Protein AF-A0AAI9XFF9-F1 (afdb_monomer)

InterPro domains:
  IPR011761 ATP-grasp fold [PS50975] (308-536)
  IPR021858 Fungal transcription factor [PF11951] (714-818)
  IPR041472 BL00235/CARNS1, N-terminal [PF18130] (234-318)

Secondary structure (DSSP, 8-state):
-------------PPEEEEEEPTTS-EEEEEEEEEEEPPP-S-SEEEEEEEEEEEPPGGGG-TT-TTS-TT--EESS---HHHHHHHHHHHHHHHHT-BTBPPEEEEEEEE-S-EEES-TTHHHHHTTT-TTEEEEEE---TT-EE--PPPPGGGTT-HHHHHHH-SEEEEEPPPPTT-TTS-HHHHHHHHHHHHHHHH-S--EES----EEEEEES--SS-GGGT-SHHHHHHHHHHHTEEEEEEE-TT-GGGSGGGGGG-SEEEE----SSPPTTHHHHHHHHHHH-SS---EEE---GGGHHHHHHHHHHHT-----HHHHHHHT-----SEEEEETT--TTTT-EEESSHHHHHHHHHHHHHHIIIII-S-EEEEE---SPEEEEEEEEETTEEEEEEEEEEPPPTTSTTS---SS-------EEEES--S-HHHHHHHHHHHHHHHHHTT--SEEEEEEEEEET-SEEEEEETTEEEEEEPPTTTTTSS--PPPEEEEEEEESSPPPHHHHHHHHHHH---HHHHHHHHHTT-HHHHHHHT---TTS-SSEEEEEEEEPP--TT---EEE--S-HHHHHHHH-HHHHTTEEEEEE-S-TT-EE--GGGSS--EEEEEEEEESS-HHHHHHHHHHHHHH----EEE---------------------------------PPPPPPP-------GGG-TTSS--STTHHHHHHHIIIIIHHHH--SSSSS-HHHHTHHHHHHH-HHHHHHHHHHHHHHHHHH-SSS--TTHHHHHHHHHHHHHHHHHH--TT--HHHHHHHHHHHHHHHHHHTSTTHHHHSSTTS-----------------

Structure (mmCIF, N/CA/C/O backbone):
data_AF-A0AAI9XFF9-F1
#
_entry.id   AF-A0AAI9XFF9-F1
#
loop_
_atom_site.group_PDB
_atom_site.id
_atom_site.type_symbol
_atom_site.label_atom_id
_atom_site.label_alt_id
_atom_site.label_comp_id
_atom_site.label_asym_id
_atom_site.label_entity_id
_atom_site.label_seq_id
_atom_site.pdbx_PDB_ins_code
_atom_site.Cartn_x
_atom_site.Cartn_y
_atom_site.Cartn_z
_atom_site.occupancy
_atom_site.B_iso_or_equiv
_atom_site.auth_seq_id
_atom_site.auth_comp_id
_atom_site.auth_asym_id
_atom_site.auth_atom_id
_atom_site.pdbx_PDB_model_num
ATOM 1 N N . MET A 1 1 ? -37.780 17.258 11.102 1.00 28.41 1 MET A N 1
ATOM 2 C CA . MET A 1 1 ? -38.892 17.814 11.906 1.00 28.41 1 MET A CA 1
ATOM 3 C C . MET A 1 1 ? -40.222 17.386 11.297 1.00 28.41 1 MET A C 1
ATOM 5 O O . MET A 1 1 ? -40.918 18.191 10.698 1.00 28.41 1 MET A O 1
ATOM 9 N N . GLY A 1 2 ? -40.551 16.106 11.409 1.00 34.75 2 GLY A N 1
ATOM 10 C CA . GLY A 1 2 ? -41.855 15.563 11.047 1.00 34.75 2 GLY A CA 1
ATOM 11 C C . GLY A 1 2 ? -42.069 14.364 11.955 1.00 34.75 2 GLY A C 1
ATOM 12 O O . GLY A 1 2 ? -41.167 13.539 12.040 1.00 34.75 2 GLY A O 1
ATOM 13 N N . ASP A 1 3 ? -43.192 14.360 12.667 1.00 30.98 3 ASP A N 1
ATOM 14 C CA . ASP A 1 3 ? -43.673 13.329 13.598 1.00 30.98 3 ASP A CA 1
ATOM 15 C C . ASP A 1 3 ? -43.162 13.415 15.051 1.00 30.98 3 ASP A C 1
ATOM 17 O O . ASP A 1 3 ? -42.607 12.472 15.612 1.00 30.98 3 ASP A O 1
ATOM 21 N N . ILE A 1 4 ? -43.441 14.546 15.716 1.00 34.16 4 ILE A N 1
ATOM 22 C CA . ILE A 1 4 ? -43.658 14.536 17.173 1.00 34.16 4 ILE A CA 1
ATOM 23 C C . ILE A 1 4 ? -45.037 13.901 17.382 1.00 34.16 4 ILE A C 1
ATOM 25 O O . ILE A 1 4 ? -46.062 14.545 17.175 1.00 34.16 4 ILE A O 1
ATOM 29 N N . ILE A 1 5 ? -45.059 12.607 17.694 1.00 38.50 5 ILE A N 1
ATOM 30 C CA . ILE A 1 5 ? -46.286 11.871 18.011 1.00 38.50 5 ILE A CA 1
ATOM 31 C C . ILE A 1 5 ? -46.826 12.412 19.341 1.00 38.50 5 ILE A C 1
ATOM 33 O O . ILE A 1 5 ? -46.137 12.324 20.359 1.00 38.50 5 ILE A O 1
ATOM 37 N N . ASP A 1 6 ? -48.048 12.950 19.330 1.00 35.09 6 ASP A N 1
ATOM 38 C CA . ASP A 1 6 ? -48.802 13.300 20.539 1.00 35.09 6 ASP A CA 1
ATOM 39 C C . ASP A 1 6 ? -48.942 12.047 21.419 1.00 35.09 6 ASP A C 1
ATOM 41 O O . ASP A 1 6 ? -49.658 11.096 21.089 1.00 35.09 6 ASP A O 1
ATOM 45 N N . LEU A 1 7 ? -48.209 12.014 22.534 1.00 40.41 7 LEU A N 1
ATOM 46 C CA . LEU A 1 7 ? -48.319 10.949 23.525 1.00 40.41 7 LEU A CA 1
ATOM 47 C C . LEU A 1 7 ? -49.600 11.171 24.346 1.00 40.41 7 LEU A C 1
ATOM 49 O O . LEU A 1 7 ? -49.814 12.279 24.838 1.00 40.41 7 LEU A O 1
ATOM 53 N N . PRO A 1 8 ? -50.444 10.143 24.554 1.00 36.62 8 PRO A N 1
ATOM 54 C CA . PRO A 1 8 ? -51.667 10.290 25.333 1.00 36.62 8 PRO A CA 1
ATOM 55 C C . PRO A 1 8 ? -51.355 10.734 26.768 1.00 36.62 8 PRO A C 1
ATOM 57 O O . PRO A 1 8 ? -50.550 10.120 27.476 1.00 36.62 8 PRO A O 1
ATOM 60 N N . ASP A 1 9 ? -52.014 11.809 27.196 1.00 40.06 9 ASP A N 1
ATOM 61 C CA . ASP A 1 9 ? -51.880 12.391 28.526 1.00 40.06 9 ASP A CA 1
ATOM 62 C C . ASP A 1 9 ? -52.405 11.426 29.604 1.00 40.06 9 ASP A C 1
ATOM 64 O O . ASP A 1 9 ? -53.599 11.352 29.897 1.00 40.06 9 ASP A O 1
ATOM 68 N N . GLN A 1 10 ? -51.503 10.655 30.215 1.00 45.00 10 GLN A N 1
ATOM 69 C CA . GLN A 1 10 ? -51.795 9.913 31.444 1.00 45.00 10 GLN A CA 1
ATOM 70 C C . GLN A 1 10 ? -51.655 10.845 32.664 1.00 45.00 10 GLN A C 1
ATOM 72 O O . GLN A 1 10 ? -50.716 10.760 33.461 1.00 45.00 10 GLN A O 1
ATOM 77 N N . SER A 1 11 ? -52.597 11.780 32.808 1.00 37.88 11 SER A N 1
ATOM 78 C CA . SER A 1 11 ? -52.607 12.859 33.810 1.00 37.88 11 SER A CA 1
ATOM 79 C C . SER A 1 11 ? -53.113 12.478 35.215 1.00 37.88 11 SER A C 1
ATOM 81 O O . SER A 1 11 ? -53.557 13.345 35.966 1.00 37.88 11 SER A O 1
ATOM 83 N N . LYS A 1 12 ? -53.000 11.217 35.662 1.00 41.47 12 LYS A N 1
ATOM 84 C CA . LYS A 1 12 ? -53.435 10.817 37.025 1.00 41.47 12 LYS A CA 1
ATOM 85 C C . LYS A 1 12 ? -52.429 9.962 37.809 1.00 41.47 12 LYS A C 1
ATOM 87 O O . LYS A 1 12 ? -52.775 8.887 38.279 1.00 41.47 12 LYS A O 1
ATOM 92 N N . PHE A 1 13 ? -51.217 10.473 38.022 1.00 49.22 13 PHE A N 1
ATOM 93 C CA . PHE A 1 13 ? -50.275 9.914 39.008 1.00 49.22 13 PHE A CA 1
ATOM 94 C C . PHE A 1 13 ? -49.752 11.009 39.945 1.00 49.22 13 PHE A C 1
ATOM 96 O O . PHE A 1 13 ? -49.568 12.154 39.514 1.00 49.22 13 PHE A O 1
ATOM 103 N N . ALA A 1 14 ? -49.583 10.663 41.225 1.00 54.16 14 ALA A N 1
ATOM 104 C CA . ALA A 1 14 ? -49.170 11.568 42.296 1.00 54.16 14 ALA A CA 1
ATOM 105 C C . ALA A 1 14 ? -47.763 12.144 42.039 1.00 54.16 14 ALA A C 1
ATOM 107 O O . ALA A 1 14 ? -46.928 11.516 41.395 1.00 54.16 14 ALA A O 1
ATOM 108 N N . ARG A 1 15 ? -47.490 13.371 42.506 1.00 62.31 15 ARG A N 1
ATOM 109 C CA . ARG A 1 15 ? -46.122 13.918 42.506 1.00 62.31 15 ARG A CA 1
ATOM 110 C C . ARG A 1 15 ? -45.352 13.284 43.665 1.00 62.31 15 ARG A C 1
ATOM 112 O O . ARG A 1 15 ? -45.776 13.429 44.808 1.00 62.31 15 ARG A O 1
ATOM 119 N N . ASN A 1 16 ? -44.233 12.627 43.364 1.00 81.56 16 ASN A N 1
ATOM 120 C CA . ASN A 1 16 ? -43.367 12.001 44.363 1.00 81.56 16 ASN A CA 1
ATOM 121 C C . ASN A 1 16 ? -42.280 12.979 44.826 1.00 81.56 16 ASN A C 1
ATOM 123 O O . ASN A 1 16 ? -41.893 13.882 44.078 1.00 81.56 16 ASN A O 1
ATOM 127 N N . HIS A 1 17 ? -41.777 12.802 46.052 1.00 84.75 17 HIS A N 1
ATOM 128 C CA . HIS A 1 17 ? -40.784 13.690 46.664 1.00 84.75 17 HIS A CA 1
ATOM 129 C C . HIS A 1 17 ? -39.663 12.912 47.363 1.00 84.75 17 HIS A C 1
ATOM 131 O O . HIS A 1 17 ? -39.919 11.870 47.959 1.00 84.75 17 HIS A O 1
ATOM 137 N N . PHE A 1 18 ? -38.437 13.438 47.342 1.00 82.88 18 PHE A N 1
ATOM 138 C CA . PHE A 1 18 ? -37.342 12.969 48.203 1.00 82.88 18 PHE A CA 1
ATOM 139 C C . PHE A 1 18 ? -36.504 14.144 48.716 1.00 82.88 18 PHE A C 1
ATOM 141 O O . PHE A 1 18 ? -36.524 15.240 48.145 1.00 82.88 18 PHE A O 1
ATOM 148 N N . GLN A 1 19 ? -35.787 13.914 49.817 1.00 83.38 19 GLN A N 1
ATOM 149 C CA . GLN A 1 19 ? -34.963 14.924 50.476 1.00 83.38 19 GLN A CA 1
ATOM 150 C C . GLN A 1 19 ? -33.478 14.667 50.222 1.00 83.38 19 GLN A C 1
ATOM 152 O O . GLN A 1 19 ? -33.016 13.523 50.249 1.00 83.38 19 GLN A O 1
ATOM 157 N N . VAL A 1 20 ? -32.743 15.758 50.017 1.00 80.62 20 VAL A N 1
ATOM 158 C CA . VAL A 1 20 ? -31.281 15.791 50.061 1.00 80.62 20 VAL A CA 1
ATOM 159 C C . VAL A 1 20 ? -30.885 16.277 51.444 1.00 80.62 20 VAL A C 1
ATOM 161 O O . VAL A 1 20 ? -31.279 17.368 51.858 1.00 80.62 20 VAL A O 1
ATOM 164 N N . LEU A 1 21 ? -30.140 15.452 52.163 1.00 80.44 21 LEU A N 1
ATOM 165 C CA . LEU A 1 21 ? -29.746 15.668 53.545 1.00 80.44 21 LEU A CA 1
ATOM 166 C C . LEU A 1 21 ? -28.282 16.118 53.621 1.00 80.44 21 LEU A C 1
ATOM 168 O O . LEU A 1 21 ? -27.434 15.650 52.857 1.00 80.44 21 LEU A O 1
ATOM 172 N N . SER A 1 22 ? -27.991 17.008 54.568 1.00 74.88 22 SER A N 1
ATOM 173 C CA . SER A 1 22 ? -26.635 17.399 54.954 1.00 74.88 22 SER A CA 1
ATOM 174 C C . SER A 1 22 ? -25.911 16.241 55.670 1.00 74.88 22 SER A C 1
ATOM 176 O O . SER A 1 22 ? -26.557 15.282 56.110 1.00 74.88 22 SER A O 1
ATOM 178 N N . PRO A 1 23 ? -24.587 16.337 55.905 1.00 71.75 23 PRO A N 1
ATOM 179 C CA . PRO A 1 23 ? -23.864 15.381 56.753 1.00 71.75 23 PRO A CA 1
ATOM 180 C C . PRO A 1 23 ? -24.449 15.238 58.167 1.00 71.75 23 PRO A C 1
ATOM 182 O O . PRO A 1 23 ? -24.308 14.186 58.791 1.00 71.75 23 PRO A O 1
ATOM 185 N N . THR A 1 24 ? -25.122 16.284 58.660 1.00 75.56 24 THR A N 1
ATOM 186 C CA . THR A 1 24 ? -25.812 16.333 59.958 1.00 75.56 24 THR A CA 1
ATOM 187 C C . THR A 1 24 ? -27.276 15.867 59.897 1.00 75.56 24 THR A C 1
ATOM 189 O O . THR A 1 24 ? -27.984 15.988 60.891 1.00 75.56 24 THR A O 1
ATOM 192 N N . ASN A 1 25 ? -27.718 15.284 58.773 1.00 72.88 25 ASN A N 1
ATOM 193 C CA . ASN A 1 25 ? -29.083 14.805 58.500 1.00 72.88 25 ASN A CA 1
ATOM 194 C C . ASN A 1 25 ? -30.173 15.897 58.472 1.00 72.88 25 ASN A C 1
ATOM 196 O O . ASN A 1 25 ? -31.349 15.611 58.693 1.00 72.88 25 ASN A O 1
ATOM 200 N N . GLU A 1 26 ? -29.813 17.139 58.156 1.00 73.31 26 GLU A N 1
ATOM 201 C CA . GLU A 1 26 ? -30.778 18.223 57.944 1.00 73.31 26 GLU A CA 1
ATOM 202 C C . GLU A 1 26 ? -31.175 18.303 56.465 1.00 73.31 26 GLU A C 1
ATOM 204 O O . GLU A 1 26 ? -30.317 18.212 55.588 1.00 73.31 26 GLU A O 1
ATOM 209 N N . ALA A 1 27 ? -32.463 18.484 56.161 1.00 69.38 27 ALA A N 1
ATOM 210 C CA . ALA A 1 27 ? -32.928 18.608 54.780 1.00 69.38 27 ALA A CA 1
ATOM 211 C C . ALA A 1 27 ? -32.461 19.934 54.150 1.00 69.38 27 ALA A C 1
ATOM 213 O O . ALA A 1 27 ? -32.887 21.016 54.559 1.00 69.38 27 ALA A O 1
ATOM 214 N N . VAL A 1 28 ? -31.601 19.835 53.132 1.00 75.31 28 VAL A N 1
ATOM 215 C CA . VAL A 1 28 ? -31.015 20.973 52.403 1.00 75.31 28 VAL A CA 1
ATOM 216 C C . VAL A 1 28 ? -31.850 21.321 51.174 1.00 75.31 28 VAL A C 1
ATOM 218 O O . VAL A 1 28 ? -32.129 22.492 50.932 1.00 75.31 28 VAL A O 1
ATOM 221 N N . TYR A 1 29 ? -32.298 20.308 50.429 1.00 76.56 29 TYR A N 1
ATOM 222 C CA . TYR A 1 29 ? -33.160 20.474 49.259 1.00 76.56 29 TYR A CA 1
ATOM 223 C C . TYR A 1 29 ? -34.267 19.420 49.242 1.00 76.56 29 TYR A C 1
ATOM 225 O O . TYR A 1 29 ? -34.071 18.286 49.682 1.00 76.56 29 TYR A O 1
ATOM 233 N N . VAL A 1 30 ? -35.421 19.783 48.680 1.00 81.06 30 VAL A N 1
ATOM 234 C CA . VAL A 1 30 ? -36.524 18.855 48.410 1.00 81.06 30 VAL A CA 1
ATOM 235 C C . VAL A 1 30 ? -36.755 18.818 46.908 1.00 81.06 30 VAL A C 1
ATOM 237 O O . VAL A 1 30 ? -36.956 19.855 46.278 1.00 81.06 30 VAL A O 1
ATOM 240 N N . PHE A 1 31 ? -36.731 17.624 46.329 1.00 81.06 31 PHE A N 1
ATOM 241 C CA . PHE A 1 31 ? -37.003 17.421 44.912 1.00 81.06 31 PHE A CA 1
ATOM 242 C C . PHE A 1 31 ? -38.363 16.772 44.744 1.00 81.06 31 PHE A C 1
ATOM 244 O O . PHE A 1 31 ? -38.710 15.840 45.467 1.00 81.06 31 PHE A O 1
ATOM 251 N N . SER A 1 32 ? -39.129 17.260 43.774 1.00 84.62 32 SER A N 1
ATOM 252 C CA . SER A 1 32 ? -40.239 16.503 43.210 1.00 84.62 32 SER A CA 1
ATOM 253 C C . SER A 1 32 ? -39.808 15.833 41.922 1.00 84.62 32 SER A C 1
ATOM 255 O O . SER A 1 32 ? -39.008 16.386 41.164 1.00 84.62 32 SER A O 1
ATOM 257 N N . TRP A 1 33 ? -40.341 14.648 41.674 1.00 86.88 33 TRP A N 1
ATOM 258 C CA . TRP A 1 33 ? -40.045 13.905 40.465 1.00 86.88 33 TRP A CA 1
ATOM 259 C C . TRP A 1 33 ? -41.276 13.164 39.958 1.00 86.88 33 TRP A C 1
ATOM 261 O O . TRP A 1 33 ? -42.231 12.914 40.701 1.00 86.88 33 TRP A O 1
ATOM 271 N N . LYS A 1 34 ? -41.259 12.854 38.662 1.00 87.50 34 LYS A N 1
ATOM 272 C CA . LYS A 1 34 ? -42.275 12.026 38.014 1.00 87.50 34 LYS A CA 1
ATOM 273 C C . LYS A 1 34 ? -41.653 11.241 36.865 1.00 87.50 34 LYS A C 1
ATOM 275 O O . LYS A 1 34 ? -40.897 11.825 36.088 1.00 87.50 34 LYS A O 1
ATOM 280 N N . ALA A 1 35 ? -41.969 9.952 36.779 1.00 89.12 35 ALA A N 1
ATOM 281 C CA . ALA A 1 35 ? -41.461 9.050 35.751 1.00 89.12 35 ALA A CA 1
ATOM 282 C C . ALA A 1 35 ? -42.497 8.785 34.647 1.00 89.12 35 ALA A C 1
ATOM 284 O O . ALA A 1 35 ? -43.704 8.778 34.899 1.00 89.12 35 ALA A O 1
ATOM 285 N N . TYR A 1 36 ? -42.012 8.551 33.429 1.00 86.56 36 TYR A N 1
ATOM 286 C CA . TYR A 1 36 ? -42.814 8.249 32.246 1.00 86.56 36 TYR A CA 1
ATOM 287 C C . TYR A 1 36 ? -42.124 7.189 31.393 1.00 86.56 36 TYR A C 1
ATOM 289 O O . TYR A 1 36 ? -40.930 7.286 31.132 1.00 86.56 36 TYR A O 1
ATOM 297 N N . THR A 1 37 ? -42.873 6.197 30.921 1.00 85.69 37 THR A N 1
ATOM 298 C CA . THR A 1 37 ? -42.367 5.198 29.969 1.00 85.69 37 THR A CA 1
ATOM 299 C C . THR A 1 37 ? -42.555 5.675 28.533 1.00 85.69 37 THR A C 1
ATOM 301 O O . THR A 1 37 ? -43.647 6.141 28.196 1.00 85.69 37 THR A O 1
ATOM 304 N N . ASN A 1 38 ? -41.559 5.477 27.670 1.00 84.06 38 ASN A N 1
ATOM 305 C CA . ASN A 1 38 ? -41.733 5.642 26.224 1.00 84.06 38 ASN A CA 1
ATOM 306 C C . ASN A 1 38 ? -42.207 4.331 25.558 1.00 84.06 38 ASN A C 1
ATOM 308 O O . ASN A 1 38 ? -41.989 3.248 26.115 1.00 84.06 38 ASN A O 1
ATOM 312 N N . PRO A 1 39 ? -42.878 4.396 24.387 1.00 81.31 39 PRO A N 1
ATOM 313 C CA . PRO A 1 39 ? -43.308 3.205 23.656 1.00 81.31 39 PRO A CA 1
ATOM 314 C C . PRO A 1 39 ? -42.127 2.322 23.237 1.00 81.31 39 PRO A C 1
ATOM 316 O O . PRO A 1 39 ? -41.150 2.818 22.686 1.00 81.31 39 PRO A O 1
ATOM 319 N N . ILE A 1 40 ? -42.253 1.008 23.426 1.00 83.25 40 ILE A N 1
ATOM 320 C CA . ILE A 1 40 ? -41.273 0.026 22.942 1.00 83.25 40 ILE A CA 1
ATOM 321 C C . ILE A 1 40 ? -41.527 -0.203 21.446 1.00 83.25 40 ILE A C 1
ATOM 323 O O . ILE A 1 40 ? -42.612 -0.640 21.060 1.00 83.25 40 ILE A O 1
ATOM 327 N N . ARG A 1 41 ? -40.537 0.083 20.598 1.00 79.69 41 ARG A N 1
ATOM 328 C CA . ARG A 1 41 ? -40.637 0.041 19.129 1.00 79.69 41 ARG A CA 1
ATOM 329 C C . ARG A 1 41 ? -39.851 -1.131 18.538 1.00 79.69 41 ARG A C 1
ATOM 331 O O . ARG A 1 41 ? -39.087 -0.977 17.594 1.00 79.69 41 ARG A O 1
ATOM 338 N N . GLY A 1 42 ? -40.031 -2.322 19.114 1.00 79.44 42 GLY A N 1
ATOM 339 C CA . GLY A 1 42 ? -39.337 -3.542 18.676 1.00 79.44 42 GLY A CA 1
ATOM 340 C C . GLY A 1 42 ? -37.844 -3.586 19.023 1.00 79.44 42 GLY A C 1
ATOM 341 O O . GLY A 1 42 ? -37.138 -4.471 18.552 1.00 79.44 42 GLY A O 1
ATOM 342 N N . ASN A 1 43 ? -37.372 -2.642 19.833 1.00 86.94 43 ASN A N 1
ATOM 343 C CA . ASN A 1 43 ? -36.019 -2.586 20.364 1.00 86.94 43 ASN A CA 1
ATOM 344 C C . ASN A 1 43 ? -35.874 -3.430 21.647 1.00 86.94 43 ASN A C 1
ATOM 346 O O . ASN A 1 43 ? -36.832 -3.650 22.386 1.00 86.94 43 ASN A O 1
ATOM 350 N N . ASP A 1 44 ? -34.643 -3.854 21.934 1.00 92.25 44 ASP A N 1
ATOM 351 C CA . ASP A 1 44 ? -34.278 -4.751 23.045 1.00 92.25 44 ASP A CA 1
ATOM 352 C C . ASP A 1 44 ? -34.131 -4.033 24.405 1.00 92.25 44 ASP A C 1
ATOM 354 O O . ASP A 1 44 ? -33.530 -4.543 25.357 1.00 92.25 44 ASP A O 1
ATOM 358 N N . TRP A 1 45 ? -34.667 -2.819 24.513 1.00 94.19 45 TRP A N 1
ATOM 359 C CA . TRP A 1 45 ? -34.603 -1.975 25.703 1.00 94.19 45 TRP A CA 1
ATOM 360 C C . TRP A 1 45 ? -35.861 -1.117 25.848 1.00 94.19 45 TRP A C 1
ATOM 362 O O . TRP A 1 45 ? -36.686 -1.005 24.950 1.00 94.19 45 TRP A O 1
ATOM 372 N N . GLN A 1 46 ? -36.019 -0.498 27.005 1.00 94.12 46 GLN A N 1
ATOM 373 C CA . GLN A 1 46 ? -37.058 0.475 27.298 1.00 94.12 46 GLN A CA 1
ATOM 374 C C . GLN A 1 46 ? -36.385 1.733 27.836 1.00 94.12 46 GLN A C 1
ATOM 376 O O . GLN A 1 46 ? -35.419 1.644 28.597 1.00 94.12 46 GLN A O 1
ATOM 381 N N . THR A 1 47 ? -36.893 2.904 27.464 1.00 94.56 47 THR A N 1
ATOM 382 C CA . THR A 1 47 ? -36.462 4.170 28.058 1.00 94.56 47 THR A CA 1
ATOM 383 C C . THR A 1 47 ? -37.519 4.692 29.029 1.00 94.56 47 THR A C 1
ATOM 385 O O . THR A 1 47 ? -38.730 4.550 28.811 1.00 94.56 47 THR A O 1
ATOM 388 N N . ILE A 1 48 ? -37.056 5.273 30.136 1.00 93.75 48 ILE A N 1
ATOM 389 C CA . ILE A 1 48 ? -37.903 5.868 31.173 1.00 93.75 48 ILE A CA 1
ATOM 390 C C . ILE A 1 48 ? -37.412 7.283 31.427 1.00 93.75 48 ILE A C 1
ATOM 392 O O . ILE A 1 48 ? -36.268 7.486 31.829 1.00 93.75 48 ILE A O 1
ATOM 396 N N . ASP A 1 49 ? -38.284 8.256 31.220 1.00 92.31 49 ASP A N 1
ATOM 397 C CA . ASP A 1 49 ? -37.975 9.658 31.447 1.00 92.31 49 ASP A CA 1
ATOM 398 C C . ASP A 1 49 ? -38.400 10.057 32.854 1.00 92.31 49 ASP A C 1
ATOM 400 O O . ASP A 1 49 ? -39.568 9.934 33.222 1.00 92.31 49 ASP A O 1
ATOM 404 N N . ILE A 1 50 ? -37.459 10.571 33.635 1.00 90.06 50 ILE A N 1
ATOM 405 C CA . ILE A 1 50 ? -37.691 11.108 34.970 1.00 90.06 50 ILE A CA 1
ATOM 406 C C . ILE A 1 50 ? -37.513 12.616 34.917 1.00 90.06 50 ILE A C 1
ATOM 408 O O . ILE A 1 50 ? -36.448 13.131 34.580 1.00 90.06 50 ILE A O 1
ATOM 412 N N . VAL A 1 51 ? -38.574 13.329 35.272 1.00 87.38 51 VAL A N 1
ATOM 413 C CA . VAL A 1 51 ? -38.605 14.788 35.284 1.00 87.38 51 VAL A CA 1
ATOM 414 C C . VAL A 1 51 ? -38.384 15.271 36.711 1.00 87.38 51 VAL A C 1
ATOM 416 O O . VAL A 1 51 ? -39.262 15.084 37.553 1.00 87.38 51 VAL A O 1
ATOM 419 N N . PHE A 1 52 ? -37.241 15.899 36.982 1.00 83.44 52 PHE A N 1
ATOM 420 C CA . PHE A 1 52 ? -36.894 16.446 38.295 1.00 83.44 52 PHE A CA 1
ATOM 421 C C . PHE A 1 52 ? -37.217 17.942 38.385 1.00 83.44 52 PHE A C 1
ATOM 423 O O . PHE A 1 52 ? -36.902 18.716 37.480 1.00 83.44 52 PHE A O 1
ATOM 430 N N . ASN A 1 53 ? -37.807 18.353 39.510 1.00 78.50 53 ASN A N 1
ATOM 431 C CA . ASN A 1 53 ? -38.070 19.750 39.851 1.00 78.50 53 ASN A CA 1
ATOM 432 C C . ASN A 1 53 ? -37.639 20.046 41.289 1.00 78.50 53 ASN A C 1
ATOM 434 O O . ASN A 1 53 ? -38.002 19.316 42.214 1.00 78.50 53 ASN A O 1
ATOM 438 N N . ILE A 1 54 ? -36.936 21.160 41.483 1.00 76.56 54 ILE A N 1
ATOM 439 C CA . ILE A 1 54 ? -36.568 21.652 42.813 1.00 76.56 54 ILE A CA 1
ATOM 440 C C . ILE A 1 54 ? -37.794 22.306 43.457 1.00 76.56 54 ILE A C 1
ATOM 442 O O . ILE A 1 54 ? -38.424 23.175 42.856 1.00 76.56 54 ILE A O 1
ATOM 446 N N . ILE A 1 55 ? -38.115 21.913 44.690 1.00 75.06 55 ILE A N 1
ATOM 447 C CA . ILE A 1 55 ? -39.093 22.607 45.531 1.00 75.06 55 ILE A CA 1
ATOM 448 C C . ILE A 1 55 ? -38.328 23.588 46.426 1.00 75.06 55 ILE A C 1
ATOM 450 O O . ILE A 1 55 ? -37.490 23.149 47.218 1.00 75.06 55 ILE A O 1
ATOM 454 N N . PRO A 1 56 ? -38.603 24.902 46.341 1.00 65.50 56 PRO A N 1
ATOM 455 C CA . PRO A 1 56 ? -38.027 25.874 47.262 1.00 65.50 56 PRO A CA 1
ATOM 456 C C . PRO A 1 56 ? -38.452 25.562 48.704 1.00 65.50 56 PRO A C 1
ATOM 458 O O . PRO A 1 56 ? -39.646 25.486 48.995 1.00 65.50 56 PRO A O 1
ATOM 461 N N . THR A 1 57 ? -37.495 25.393 49.614 1.00 62.47 57 THR A N 1
ATOM 462 C CA . THR A 1 57 ? -37.744 25.289 51.060 1.00 62.47 57 THR A CA 1
ATOM 463 C C . THR A 1 57 ? -37.442 26.626 51.736 1.00 62.47 57 THR A C 1
ATOM 465 O O . THR A 1 57 ? -36.556 27.350 51.297 1.00 62.47 57 THR A O 1
ATOM 468 N N . ASP A 1 58 ? -38.125 26.982 52.831 1.00 53.84 58 ASP A N 1
ATOM 469 C CA . ASP A 1 58 ? -37.865 28.257 53.541 1.00 53.84 58 ASP A CA 1
ATOM 470 C C . ASP A 1 58 ? -36.413 28.377 54.062 1.00 53.84 58 ASP A C 1
ATOM 472 O O . ASP A 1 58 ? -35.895 29.481 54.241 1.00 53.84 58 ASP A O 1
ATOM 476 N N . THR A 1 59 ? -35.709 27.251 54.224 1.00 50.66 59 THR A N 1
ATOM 477 C CA . THR A 1 59 ? -34.272 27.187 54.535 1.00 50.66 59 THR A CA 1
ATOM 478 C C . THR A 1 59 ? -33.366 27.659 53.391 1.00 50.66 59 THR A C 1
ATOM 480 O O . THR A 1 59 ? -32.247 28.094 53.662 1.00 50.66 59 THR A O 1
ATOM 483 N N . SER A 1 60 ? -33.835 27.678 52.135 1.00 47.03 60 SER A N 1
ATOM 484 C CA . SER A 1 60 ? -33.061 28.133 50.968 1.00 47.03 60 SER A CA 1
ATOM 485 C C . SER A 1 60 ? -32.859 29.656 50.915 1.00 47.03 60 SER A C 1
ATOM 487 O O . SER A 1 60 ? -32.143 30.150 50.045 1.00 47.03 60 SER A O 1
ATOM 489 N N . LYS A 1 61 ? -33.471 30.416 51.838 1.00 43.56 61 LYS A N 1
ATOM 490 C CA . LYS A 1 61 ? -33.211 31.855 52.034 1.00 43.56 61 LYS A CA 1
ATOM 491 C C . LYS A 1 61 ? -31.982 32.135 52.906 1.00 43.56 61 LYS A C 1
ATOM 493 O O . LYS A 1 61 ? -31.495 33.263 52.910 1.00 43.56 61 LYS A O 1
ATOM 498 N N . ASN A 1 62 ? -31.450 31.136 53.617 1.00 41.06 62 ASN A N 1
ATOM 499 C CA . ASN A 1 62 ? -30.203 31.281 54.363 1.00 41.06 62 ASN A CA 1
ATOM 500 C C . ASN A 1 62 ? -29.008 30.968 53.457 1.00 41.06 62 ASN A C 1
ATOM 502 O O . ASN A 1 62 ? -28.589 29.825 53.299 1.00 41.06 62 ASN A O 1
ATOM 506 N N . THR A 1 63 ? -28.396 32.027 52.935 1.00 42.44 63 THR A N 1
ATOM 507 C CA . THR A 1 63 ? -27.138 32.087 52.164 1.00 42.44 63 THR A CA 1
ATOM 508 C C . THR A 1 63 ? -25.895 31.501 52.867 1.00 42.44 63 THR A C 1
ATOM 510 O O . THR A 1 63 ? -24.776 31.721 52.416 1.00 42.44 63 THR A O 1
ATOM 513 N N . ARG A 1 64 ? -26.045 30.741 53.963 1.00 41.12 64 ARG A N 1
ATOM 514 C CA . ARG A 1 64 ? -24.941 30.194 54.778 1.00 41.12 64 ARG A CA 1
ATOM 515 C C . ARG A 1 64 ? -24.664 28.695 54.603 1.00 41.12 64 ARG A C 1
ATOM 517 O O . ARG A 1 64 ? -23.738 28.200 55.233 1.00 41.12 64 ARG A O 1
ATOM 524 N N . LEU A 1 65 ? -25.396 27.979 53.746 1.00 43.97 65 LEU A N 1
ATOM 525 C CA . LEU A 1 65 ? -25.110 26.567 53.419 1.00 43.97 65 LEU A CA 1
ATOM 526 C C . LEU A 1 65 ? -24.197 26.380 52.192 1.00 43.97 65 LEU A C 1
ATOM 528 O O . LEU A 1 65 ? -23.894 25.249 51.824 1.00 43.97 65 LEU A O 1
ATOM 532 N N . GLY A 1 66 ? -23.682 27.468 51.606 1.00 41.78 66 GLY A N 1
ATOM 533 C CA . GLY A 1 66 ? -22.770 27.461 50.449 1.00 41.78 66 GLY A CA 1
ATOM 534 C C . GLY A 1 66 ? -21.355 26.909 50.699 1.00 41.78 66 GLY A C 1
ATOM 535 O O . GLY A 1 66 ? -20.444 27.234 49.943 1.00 41.78 66 GLY A O 1
ATOM 536 N N . HIS A 1 67 ? -21.145 26.118 51.758 1.00 41.72 67 HIS A N 1
ATOM 537 C CA . HIS A 1 67 ? -19.830 25.580 52.135 1.00 41.72 67 HIS A CA 1
ATOM 538 C C . HIS A 1 67 ? -19.802 24.080 52.460 1.00 41.72 67 HIS A C 1
ATOM 540 O O . HIS A 1 67 ? -18.724 23.564 52.755 1.00 41.72 67 HIS A O 1
ATOM 546 N N . ALA A 1 68 ? -20.922 23.349 52.376 1.00 43.19 68 ALA A N 1
ATOM 547 C CA . ALA A 1 68 ? -20.805 21.898 52.240 1.00 43.19 68 ALA A CA 1
ATOM 548 C C . ALA A 1 68 ? -20.173 21.642 50.865 1.00 43.19 68 ALA A C 1
ATOM 550 O O . ALA A 1 68 ? -20.715 22.102 49.861 1.00 43.19 68 ALA A O 1
ATOM 551 N N . ARG A 1 69 ? -19.006 20.986 50.809 1.00 48.56 69 ARG A N 1
ATOM 552 C CA . ARG A 1 69 ? -18.463 20.532 49.522 1.00 48.56 69 ARG A CA 1
ATOM 553 C C . ARG A 1 69 ? -19.544 19.666 48.874 1.00 48.56 69 ARG A C 1
ATOM 555 O O . ARG A 1 69 ? -20.116 18.816 49.552 1.00 48.56 69 ARG A O 1
ATOM 562 N N . ASP A 1 70 ? -19.827 19.893 47.594 1.00 52.56 70 ASP A N 1
ATOM 563 C CA . ASP A 1 70 ? -20.907 19.246 46.828 1.00 52.56 70 ASP A CA 1
ATOM 564 C C . ASP A 1 70 ? -20.861 17.695 46.828 1.00 52.56 70 ASP A C 1
ATOM 566 O O . ASP A 1 70 ? -21.736 17.059 46.239 1.00 52.56 70 ASP A O 1
ATOM 570 N N . ASP A 1 71 ? -19.857 17.075 47.455 1.00 54.88 71 ASP A N 1
ATOM 571 C CA . ASP A 1 71 ? -19.597 15.633 47.491 1.00 54.88 71 ASP A CA 1
ATOM 572 C C . ASP A 1 71 ? -20.175 14.904 48.726 1.00 54.88 71 ASP A C 1
ATOM 574 O O . ASP A 1 71 ? -20.163 13.677 48.751 1.00 54.88 71 ASP A O 1
ATOM 578 N N . ASP A 1 72 ? -20.737 15.610 49.721 1.00 65.56 72 ASP A N 1
ATOM 579 C CA . ASP A 1 72 ? -21.261 14.986 50.957 1.00 65.56 72 ASP A CA 1
ATOM 580 C C . ASP A 1 72 ? -22.802 14.828 51.005 1.00 65.56 72 ASP A C 1
ATOM 582 O O . ASP A 1 72 ? -23.394 14.635 52.076 1.00 65.56 72 ASP A O 1
ATOM 586 N N . TRP A 1 73 ? -23.498 14.937 49.870 1.00 72.94 73 TRP A N 1
ATOM 587 C CA . TRP A 1 73 ? -24.962 14.819 49.832 1.00 72.94 73 TRP A CA 1
ATOM 588 C C . TRP A 1 73 ? -25.445 13.396 50.123 1.00 72.94 73 TRP A C 1
ATOM 590 O O . TRP A 1 73 ? -24.980 12.423 49.531 1.00 72.94 73 TRP A O 1
ATOM 600 N N . ARG A 1 74 ? -26.444 13.277 51.007 1.00 75.56 74 ARG A N 1
ATOM 601 C CA . ARG A 1 74 ? -27.138 12.014 51.293 1.00 75.56 74 ARG A CA 1
ATOM 602 C C . ARG A 1 74 ? -28.579 12.081 50.817 1.00 75.56 74 ARG A C 1
ATOM 604 O O . ARG A 1 74 ? -29.255 13.087 51.006 1.00 75.56 74 ARG A O 1
ATOM 611 N N . PHE A 1 75 ? -29.070 10.995 50.240 1.00 81.75 75 PHE A N 1
ATOM 612 C CA . PHE A 1 75 ? -30.449 10.899 49.774 1.00 81.75 75 PHE A CA 1
ATOM 613 C C . PHE A 1 75 ? -31.295 10.144 50.793 1.00 81.75 75 PHE A C 1
ATOM 615 O O . PHE A 1 75 ? -30.849 9.152 51.364 1.00 81.75 75 PHE A O 1
ATOM 622 N N . SER A 1 76 ? -32.543 10.576 50.988 1.00 76.69 76 SER A N 1
ATOM 623 C CA . SER A 1 76 ? -33.510 9.861 51.834 1.00 76.69 76 SER A CA 1
ATOM 624 C C . SER A 1 76 ? -33.970 8.514 51.248 1.00 76.69 76 SER A C 1
ATOM 626 O O . SER A 1 76 ? -34.789 7.833 51.859 1.00 76.69 76 SER A O 1
ATOM 628 N N . ILE A 1 77 ? -33.474 8.144 50.062 1.00 80.25 77 ILE A N 1
ATOM 629 C CA . ILE A 1 77 ? -33.723 6.869 49.385 1.00 80.25 77 ILE A CA 1
ATOM 630 C C . ILE A 1 77 ? -32.451 6.015 49.387 1.00 80.25 77 ILE A C 1
ATOM 632 O O . ILE A 1 77 ? -31.355 6.510 49.126 1.00 80.25 77 ILE A O 1
ATOM 636 N N . SER A 1 78 ? -32.593 4.722 49.686 1.00 79.88 78 SER A N 1
ATOM 637 C CA . SER A 1 78 ? -31.471 3.779 49.672 1.00 79.88 78 SER A CA 1
ATOM 638 C C . SER A 1 78 ? -31.217 3.300 48.244 1.00 79.88 78 SER A C 1
ATOM 640 O O . SER A 1 78 ? -32.108 2.736 47.615 1.00 79.88 78 SER A O 1
ATOM 642 N N . THR A 1 79 ? -30.015 3.539 47.718 1.00 83.88 79 THR A N 1
ATOM 643 C CA . THR A 1 79 ? -29.629 3.135 46.358 1.00 83.88 79 THR A CA 1
ATOM 644 C C . THR A 1 79 ? -28.164 2.688 46.309 1.00 83.88 79 THR A C 1
ATOM 646 O O . THR A 1 79 ? -27.416 2.858 47.272 1.00 83.88 79 THR A O 1
ATOM 649 N N . SER A 1 80 ? -27.745 2.093 45.187 1.00 88.25 80 SER A N 1
ATOM 650 C CA . SER A 1 80 ? -26.327 1.794 44.928 1.00 88.25 80 SER A CA 1
ATOM 651 C C . SER A 1 80 ? -25.473 3.069 44.839 1.00 88.25 80 SER A C 1
ATOM 653 O O . SER A 1 80 ? -25.997 4.155 44.583 1.00 88.25 80 SER A O 1
ATOM 655 N N . LYS A 1 81 ? -24.146 2.937 44.972 1.00 89.00 81 LYS A N 1
ATOM 656 C CA . LYS A 1 81 ? -23.214 4.062 44.788 1.00 89.00 81 LYS A CA 1
ATOM 657 C C . LYS A 1 81 ? -23.362 4.708 43.402 1.00 89.00 81 LYS A C 1
ATOM 659 O O . LYS A 1 81 ? -23.548 5.914 43.328 1.00 89.00 81 LYS A O 1
ATOM 664 N N . LEU A 1 82 ? -23.397 3.910 42.329 1.00 91.88 82 LEU A N 1
ATOM 665 C CA . LEU A 1 82 ? -23.585 4.406 40.955 1.00 91.88 82 LEU A CA 1
ATOM 666 C C . LEU A 1 82 ? -24.893 5.198 40.792 1.00 91.88 82 LEU A C 1
ATOM 668 O O . LEU A 1 82 ? -24.914 6.271 40.191 1.00 91.88 82 LEU A O 1
ATOM 672 N N . ALA A 1 83 ? -25.986 4.688 41.364 1.00 91.56 83 ALA A N 1
ATOM 673 C CA . ALA A 1 83 ? -27.278 5.371 41.364 1.00 91.56 83 ALA A CA 1
ATOM 674 C C . ALA A 1 83 ? -27.252 6.679 42.175 1.00 91.56 83 ALA A C 1
ATOM 676 O O . ALA A 1 83 ? -27.833 7.675 41.749 1.00 91.56 83 ALA A O 1
ATOM 677 N N . THR A 1 84 ? -26.544 6.695 43.305 1.00 89.62 84 THR A N 1
ATOM 678 C CA . THR A 1 84 ? -26.346 7.894 44.131 1.00 89.62 84 THR A CA 1
ATOM 679 C C . THR A 1 84 ? -25.543 8.959 43.377 1.00 89.62 84 THR A C 1
ATOM 681 O O . THR A 1 84 ? -25.938 10.125 43.359 1.00 89.62 84 THR A O 1
ATOM 684 N N . ASP A 1 85 ? -24.470 8.566 42.688 1.00 89.56 85 ASP A N 1
ATOM 685 C CA . ASP A 1 85 ? -23.645 9.468 41.877 1.00 89.56 85 ASP A CA 1
ATOM 686 C C . ASP A 1 85 ? -24.446 10.052 40.700 1.00 89.56 85 ASP A C 1
ATOM 688 O O . ASP A 1 85 ? -24.381 11.254 40.424 1.00 89.56 85 ASP A O 1
ATOM 692 N N . PHE A 1 86 ? -25.270 9.229 40.039 1.00 92.00 86 PHE A N 1
ATOM 693 C CA . PHE A 1 86 ? -26.178 9.689 38.986 1.00 92.00 86 PHE A CA 1
ATOM 694 C C . PHE A 1 86 ? -27.211 10.696 39.506 1.00 92.00 86 PHE A C 1
ATOM 696 O O . PHE A 1 86 ? -27.381 11.758 38.905 1.00 92.00 86 PHE A O 1
ATOM 703 N N . LEU A 1 87 ? -27.855 10.410 40.644 1.00 89.88 87 LEU A N 1
ATOM 704 C CA . LEU A 1 87 ? -28.799 11.335 41.273 1.00 89.88 87 LEU A CA 1
ATOM 705 C C . LEU A 1 87 ? -28.125 12.662 41.623 1.00 89.88 87 LEU A C 1
ATOM 707 O O . LEU A 1 87 ? -28.663 13.714 41.285 1.00 89.88 87 LEU A O 1
ATOM 711 N N . SER A 1 88 ? -26.927 12.634 42.213 1.00 87.19 88 SER A N 1
ATOM 712 C CA . SER A 1 88 ? -26.127 13.838 42.474 1.00 87.19 88 SER A CA 1
ATOM 713 C C . SER A 1 88 ? -25.860 14.635 41.196 1.00 87.19 88 SER A C 1
ATOM 715 O O . SER A 1 88 ? -25.982 15.862 41.196 1.00 87.19 88 SER A O 1
ATOM 717 N N . GLY A 1 89 ? -25.581 13.957 40.079 1.00 88.25 89 GLY A N 1
ATOM 718 C CA . GLY A 1 89 ? -25.495 14.572 38.754 1.00 88.25 89 GLY A CA 1
ATOM 719 C C . GLY A 1 89 ? -26.789 15.282 38.341 1.00 88.25 89 GLY A C 1
ATOM 720 O O . GLY A 1 89 ? -26.748 16.449 37.941 1.00 88.25 89 GLY A O 1
ATOM 721 N N . CYS A 1 90 ? -27.945 14.625 38.489 1.00 87.38 90 CYS A N 1
ATOM 722 C CA . CYS A 1 90 ? -29.255 15.213 38.186 1.00 87.38 90 CYS A CA 1
ATOM 723 C C . CYS A 1 90 ? -29.537 16.457 39.046 1.00 87.38 90 CYS A C 1
ATOM 725 O O . CYS A 1 90 ? -30.034 17.467 38.534 1.00 87.38 90 CYS A O 1
ATOM 727 N N . LEU A 1 91 ? -29.182 16.415 40.336 1.00 82.00 91 LEU A N 1
ATOM 728 C CA . LEU A 1 91 ? -29.308 17.553 41.250 1.00 82.00 91 LEU A CA 1
ATOM 729 C C . LEU A 1 91 ? -28.434 18.730 40.798 1.00 82.00 91 LEU A C 1
ATOM 731 O O . LEU A 1 91 ? -28.932 19.847 40.656 1.00 82.00 91 LEU A O 1
ATOM 735 N N . ARG A 1 92 ? -27.145 18.485 40.524 1.00 82.19 92 ARG A N 1
ATOM 736 C CA . ARG A 1 92 ? -26.193 19.517 40.076 1.00 82.19 92 ARG A CA 1
ATOM 737 C C . ARG A 1 92 ? -26.651 20.165 38.770 1.00 82.19 92 ARG A C 1
ATOM 739 O O . ARG A 1 92 ? -26.611 21.388 38.650 1.00 82.19 92 ARG A O 1
ATOM 746 N N . ALA A 1 93 ? -27.134 19.371 37.813 1.00 81.06 93 ALA A N 1
ATOM 747 C CA . ALA A 1 93 ? -27.685 19.882 36.557 1.00 81.06 93 ALA A CA 1
ATOM 748 C C . ALA A 1 93 ? -28.934 20.757 36.785 1.00 81.06 93 ALA A C 1
ATOM 750 O O . ALA A 1 93 ? -29.091 21.808 36.155 1.00 81.06 93 ALA A O 1
ATOM 751 N N . SER A 1 94 ? -29.792 20.369 37.732 1.00 77.00 94 SER A N 1
ATOM 752 C CA . SER A 1 94 ? -30.980 21.145 38.110 1.00 77.00 94 SER A CA 1
ATOM 753 C C . SER A 1 94 ? -30.604 22.476 38.772 1.00 77.00 94 SER A C 1
ATOM 755 O O . SER A 1 94 ? -31.146 23.514 38.406 1.00 77.00 94 SER A O 1
ATOM 757 N N . LEU A 1 95 ? -29.621 22.478 39.679 1.00 75.50 95 LEU A N 1
ATOM 758 C CA . LEU A 1 95 ? -29.161 23.677 40.392 1.00 75.50 95 LEU A CA 1
ATOM 759 C C . LEU A 1 95 ? -28.419 24.673 39.486 1.00 75.50 95 LEU A C 1
ATOM 761 O O . LEU A 1 95 ? -28.656 25.875 39.587 1.00 75.50 95 LEU A O 1
ATOM 765 N N . LYS A 1 96 ? -27.573 24.195 38.558 1.00 71.56 96 LYS A N 1
ATOM 766 C CA . LYS A 1 96 ? -26.854 25.046 37.583 1.00 71.56 96 LYS A CA 1
ATOM 767 C C . LYS A 1 96 ? -27.781 25.860 36.682 1.00 71.56 96 LYS A C 1
ATOM 769 O O . LYS A 1 96 ? -27.367 26.882 36.149 1.00 71.56 96 LYS A O 1
ATOM 774 N N . SER A 1 97 ? -29.017 25.404 36.507 1.00 61.59 97 SER A N 1
ATOM 775 C CA . SER A 1 97 ? -29.991 26.067 35.642 1.00 61.59 97 SER A CA 1
ATOM 776 C C . SER A 1 97 ? -30.650 27.282 36.333 1.00 61.59 97 SER A C 1
ATOM 778 O O . SER A 1 97 ? -31.276 28.093 35.666 1.00 61.59 97 SER A O 1
ATOM 780 N N . GLY A 1 98 ? -30.464 27.485 37.645 1.00 54.34 98 GLY A N 1
ATOM 781 C CA . GLY A 1 98 ? -31.034 28.613 38.399 1.00 54.34 98 GLY A CA 1
ATOM 782 C C . GLY A 1 98 ? -32.520 28.445 38.761 1.00 54.34 98 GLY A C 1
ATOM 783 O O . GLY A 1 98 ? -33.240 27.654 38.151 1.00 54.34 98 GLY A O 1
ATOM 784 N N . LEU A 1 99 ? -32.997 29.188 39.775 1.00 50.38 99 LEU A N 1
ATOM 785 C CA . LEU A 1 99 ? -34.424 29.224 40.133 1.00 50.38 99 LEU A CA 1
ATOM 786 C C . LEU A 1 99 ? -35.218 29.873 38.987 1.00 50.38 99 LEU A C 1
ATOM 788 O O . LEU A 1 99 ? -35.183 31.089 38.827 1.00 50.38 99 LEU A O 1
ATOM 792 N N . GLY A 1 100 ? -35.928 29.059 38.204 1.00 50.94 100 GLY A N 1
ATOM 793 C CA . GLY A 1 100 ? -36.777 29.516 37.097 1.00 50.94 100 GLY A CA 1
ATOM 794 C C . GLY A 1 100 ? -36.454 28.906 35.731 1.00 50.94 100 GLY A C 1
ATOM 795 O O . GLY A 1 100 ? -37.260 29.063 34.820 1.00 50.94 100 GLY A O 1
ATOM 796 N N . CYS A 1 101 ? -35.346 28.171 35.573 1.00 52.22 101 CYS A N 1
ATOM 797 C CA . CYS A 1 101 ? 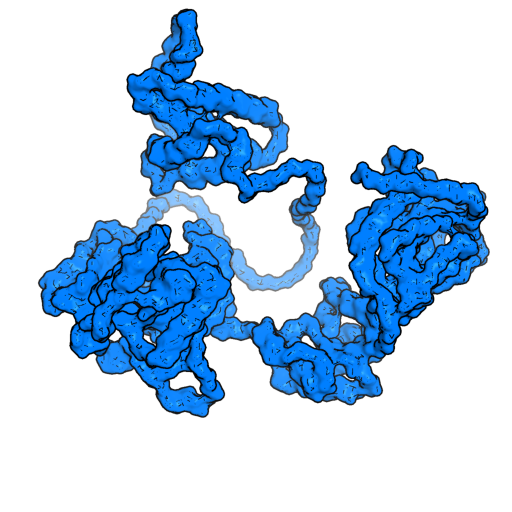-35.174 27.321 34.391 1.00 52.22 101 CYS A CA 1
ATOM 798 C C . CYS A 1 101 ? -36.038 26.063 34.516 1.00 52.22 101 CYS A C 1
ATOM 800 O O . CYS A 1 101 ? -36.192 25.513 35.607 1.00 52.22 101 CYS A O 1
ATOM 802 N N . GLY A 1 102 ? -36.618 25.631 33.397 1.00 59.97 102 GLY A N 1
ATOM 803 C CA . GLY A 1 102 ? -37.557 24.513 33.334 1.00 59.97 102 GLY A CA 1
ATOM 804 C C . GLY A 1 102 ? -37.023 23.178 33.887 1.00 59.97 102 GLY A C 1
ATOM 805 O O . GLY A 1 102 ? -35.834 23.040 34.185 1.00 59.97 102 GLY A O 1
ATOM 806 N N . PRO A 1 103 ? -37.905 22.174 34.029 1.00 68.12 103 PRO A N 1
ATOM 807 C CA . PRO A 1 103 ? -37.557 20.863 34.573 1.00 68.12 103 PRO A CA 1
ATOM 808 C C . PRO A 1 103 ? -36.379 20.202 33.843 1.00 68.12 103 PRO A C 1
ATOM 810 O O . PRO A 1 103 ? -36.290 20.256 32.616 1.00 68.12 103 PRO A O 1
ATOM 813 N N . ARG A 1 104 ? -35.521 19.491 34.588 1.00 79.25 104 ARG A N 1
ATOM 814 C CA . ARG A 1 104 ? -34.477 18.630 34.008 1.00 79.25 104 ARG A CA 1
ATOM 815 C C . ARG A 1 104 ? -35.014 17.221 33.788 1.00 79.25 104 ARG A C 1
ATOM 817 O O . ARG A 1 104 ? -35.693 16.668 34.652 1.00 79.25 104 ARG A O 1
ATOM 824 N N . VAL A 1 105 ? -34.671 16.639 32.642 1.00 87.81 105 VAL A N 1
ATOM 825 C CA . VAL A 1 105 ? -35.051 15.270 32.281 1.00 87.81 105 VAL A CA 1
ATOM 826 C C . VAL A 1 105 ? -33.838 14.360 32.406 1.00 87.81 105 VAL A C 1
ATOM 828 O O . VAL A 1 105 ? -32.770 14.649 31.867 1.00 87.81 105 VAL A O 1
ATOM 831 N N . ALA A 1 106 ? -34.019 13.256 33.116 1.00 92.12 106 ALA A N 1
ATOM 832 C CA . ALA A 1 106 ? -33.101 12.135 33.146 1.00 92.12 106 ALA A CA 1
ATOM 833 C C . ALA A 1 106 ? -33.737 10.966 32.392 1.00 92.12 106 ALA A C 1
ATOM 835 O O . ALA A 1 106 ? -34.832 10.539 32.746 1.00 92.12 106 ALA A O 1
ATOM 836 N N . LYS A 1 107 ? -33.067 10.444 31.368 1.00 94.44 107 LYS A N 1
ATOM 837 C CA . LYS A 1 107 ? -33.511 9.261 30.628 1.00 94.44 107 LYS A CA 1
ATOM 838 C C . LYS A 1 107 ? -32.770 8.037 31.149 1.00 94.44 107 LYS A C 1
ATOM 840 O O . LYS A 1 107 ? -31.548 7.954 31.037 1.00 94.44 107 LYS A O 1
ATOM 845 N N . LEU A 1 108 ? -33.505 7.097 31.724 1.00 96.81 108 LEU A N 1
ATOM 846 C CA . LEU A 1 108 ? -33.006 5.793 32.136 1.00 96.81 108 LEU A CA 1
ATOM 847 C C . LEU A 1 108 ? -33.176 4.779 31.010 1.00 96.81 108 LEU A C 1
ATOM 849 O O . LEU A 1 108 ? -34.175 4.816 30.293 1.00 96.81 108 LEU A O 1
ATOM 853 N N . ILE A 1 109 ? -32.215 3.868 30.875 1.00 96.88 109 ILE A N 1
ATOM 854 C CA . ILE A 1 109 ? -32.213 2.829 29.841 1.00 96.88 109 ILE A CA 1
ATOM 855 C C . ILE A 1 109 ? -32.253 1.462 30.519 1.00 96.88 109 ILE A C 1
ATOM 857 O O . ILE A 1 109 ? -31.299 1.061 31.192 1.00 96.88 109 ILE A O 1
ATOM 861 N N . VAL A 1 110 ? -33.365 0.754 30.334 1.00 96.75 110 VAL A N 1
ATOM 862 C CA . VAL A 1 110 ? -33.654 -0.543 30.950 1.00 96.75 110 VAL A CA 1
ATOM 863 C C . VAL A 1 110 ? -33.541 -1.638 29.890 1.00 96.75 110 VAL A C 1
ATOM 865 O O . VAL A 1 110 ? -34.253 -1.579 28.887 1.00 96.75 110 VAL A O 1
ATOM 868 N N . PRO A 1 111 ? -32.679 -2.650 30.067 1.00 96.38 111 PRO A N 1
ATOM 869 C CA . PRO A 1 111 ? -32.600 -3.756 29.120 1.00 96.38 111 PRO A CA 1
ATOM 870 C C . PRO A 1 111 ? -33.844 -4.654 29.191 1.00 96.38 111 PRO A C 1
ATOM 872 O O . PRO A 1 111 ? -34.251 -5.069 30.276 1.00 96.38 111 PRO A O 1
ATOM 875 N N . LEU A 1 112 ? -34.405 -5.014 28.033 1.00 95.44 112 LEU A N 1
ATOM 876 C CA . LEU A 1 112 ? -35.520 -5.967 27.907 1.00 95.44 112 LEU A CA 1
ATOM 877 C C . LEU A 1 112 ? -35.055 -7.378 27.531 1.00 95.44 112 LEU A C 1
ATOM 879 O O . LEU A 1 112 ? -35.849 -8.311 27.457 1.00 95.44 112 LEU A O 1
ATOM 883 N N . VAL A 1 113 ? -33.752 -7.563 27.335 1.00 94.75 113 VAL A N 1
ATOM 884 C CA . VAL A 1 113 ? -33.151 -8.876 27.112 1.00 94.75 113 VAL A CA 1
ATOM 885 C C . VAL A 1 113 ? -32.651 -9.430 28.439 1.00 94.75 113 VAL A C 1
ATOM 887 O O . VAL A 1 113 ? -31.954 -8.756 29.198 1.00 94.75 113 VAL A O 1
ATOM 890 N N . LYS A 1 114 ? -33.000 -10.687 28.722 1.00 95.88 114 LYS A N 1
ATOM 891 C CA . LYS A 1 114 ? -32.476 -11.413 29.878 1.00 95.88 114 LYS A CA 1
ATOM 892 C C . LYS A 1 114 ? -31.036 -11.835 29.602 1.00 95.88 114 LYS A C 1
ATOM 894 O O . LYS A 1 114 ? -30.790 -12.609 28.680 1.00 95.88 114 LYS A O 1
ATOM 899 N N . GLY A 1 115 ? -30.099 -11.401 30.436 1.00 96.06 115 GLY A N 1
ATOM 900 C CA . GLY A 1 115 ? -28.692 -11.741 30.255 1.00 96.06 115 GLY A CA 1
ATOM 901 C C . GLY A 1 115 ? -27.747 -10.826 31.015 1.00 96.06 115 GLY A C 1
ATOM 902 O O . GLY A 1 115 ? -28.150 -10.086 31.904 1.00 96.06 115 GLY A O 1
ATOM 903 N N . GLN A 1 116 ? -26.472 -10.900 30.671 1.00 96.00 116 GLN A N 1
ATOM 904 C CA . GLN A 1 116 ? -25.394 -10.131 31.265 1.00 96.00 116 GLN A CA 1
ATOM 905 C C . GLN A 1 116 ? -25.001 -8.958 30.366 1.00 96.00 116 GLN A C 1
ATOM 907 O O . GLN A 1 116 ? -24.956 -9.104 29.148 1.00 96.00 116 GLN A O 1
ATOM 912 N N . ILE A 1 117 ? -24.697 -7.802 30.950 1.00 96.06 117 ILE A N 1
ATOM 913 C CA . ILE A 1 117 ? -24.218 -6.647 30.185 1.00 96.06 117 ILE A CA 1
ATOM 914 C C . ILE A 1 117 ? -22.827 -6.901 29.593 1.00 96.06 117 ILE A C 1
ATOM 916 O O . ILE A 1 117 ? -21.943 -7.409 30.281 1.00 96.06 117 ILE A O 1
ATOM 920 N N . VAL A 1 118 ? -22.626 -6.528 28.323 1.00 95.06 118 VAL A N 1
ATOM 921 C CA . VAL A 1 118 ? -21.342 -6.748 27.625 1.00 95.06 118 VAL A CA 1
ATOM 922 C C . VAL A 1 118 ? -20.211 -5.877 28.164 1.00 95.06 118 VAL A C 1
ATOM 924 O O . VAL A 1 118 ? -19.057 -6.289 28.141 1.00 95.06 118 VAL A O 1
ATOM 927 N N . ARG A 1 119 ? -20.539 -4.667 28.625 1.00 95.81 119 ARG A N 1
ATOM 928 C CA . ARG A 1 119 ? -19.624 -3.701 29.239 1.00 95.81 119 ARG A CA 1
ATOM 929 C C . ARG A 1 119 ? -20.444 -2.768 30.124 1.00 95.81 119 ARG A C 1
ATOM 931 O O . ARG A 1 119 ? -21.457 -2.248 29.661 1.00 95.81 119 ARG A O 1
ATOM 938 N N . SER A 1 120 ? -20.048 -2.570 31.378 1.00 95.94 120 SER A N 1
ATOM 939 C CA . SER A 1 120 ? -20.856 -1.821 32.353 1.00 95.94 120 SER A CA 1
ATOM 940 C C . SER A 1 120 ? -21.183 -0.397 31.905 1.00 95.94 120 SER A C 1
ATOM 942 O O . SER A 1 120 ? -22.309 0.060 32.048 1.00 95.94 120 SER A O 1
ATOM 944 N N . ASP A 1 121 ? -20.228 0.285 31.289 1.00 95.75 121 ASP A N 1
ATOM 945 C CA . ASP A 1 121 ? -20.332 1.670 30.837 1.00 95.75 121 ASP A CA 1
ATOM 946 C C . ASP A 1 121 ? -20.695 1.783 29.339 1.00 95.75 121 ASP A C 1
ATOM 948 O O . ASP A 1 121 ? -20.429 2.802 28.699 1.00 95.75 121 ASP A O 1
ATOM 952 N N . ILE A 1 122 ? -21.326 0.757 28.752 1.00 96.06 122 ILE A N 1
ATOM 953 C CA . ILE A 1 122 ? -21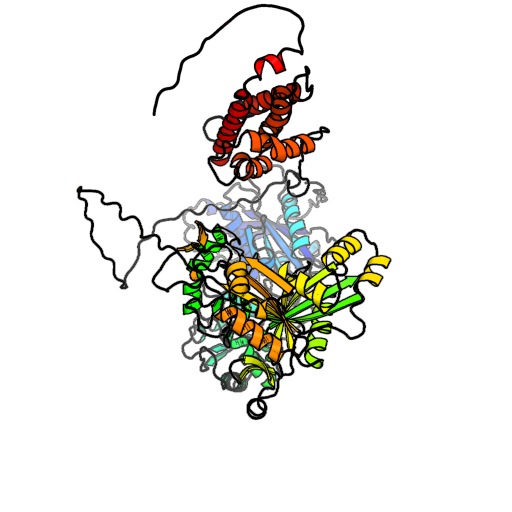.691 0.771 27.326 1.00 96.06 122 ILE A CA 1
ATOM 954 C C . ILE A 1 122 ? -22.606 1.949 26.967 1.00 96.06 122 ILE A C 1
ATOM 956 O O . ILE A 1 122 ? -22.458 2.542 25.901 1.00 96.06 122 ILE A O 1
ATOM 960 N N . ILE A 1 123 ? -23.509 2.339 27.873 1.00 96.00 123 ILE A N 1
ATOM 961 C CA . ILE A 1 123 ? -24.385 3.498 27.683 1.00 96.00 123 ILE A CA 1
ATOM 962 C C . ILE A 1 123 ? -23.571 4.800 27.627 1.00 96.00 123 ILE A C 1
ATOM 964 O O . ILE A 1 123 ? -23.585 5.450 26.581 1.00 96.00 123 ILE A O 1
ATOM 968 N N . PRO A 1 124 ? -22.818 5.204 28.670 1.00 95.12 124 PRO A N 1
ATOM 969 C CA . PRO A 1 124 ? -22.041 6.434 28.589 1.00 95.12 124 PRO A CA 1
ATOM 970 C C . PRO A 1 124 ? -21.001 6.430 27.463 1.00 95.12 124 PRO A C 1
ATOM 972 O O . PRO A 1 124 ? -20.793 7.487 26.875 1.00 95.12 124 PRO A O 1
ATOM 975 N N . LEU A 1 125 ? -20.427 5.277 27.094 1.00 94.75 125 LEU A N 1
ATOM 976 C CA . LEU A 1 125 ? -19.519 5.161 25.947 1.00 94.75 125 LEU A CA 1
ATOM 977 C C . LEU A 1 125 ? -20.198 5.533 24.620 1.00 94.75 125 LEU A C 1
ATOM 979 O O . LEU A 1 125 ? -19.635 6.274 23.820 1.00 94.75 125 LEU A O 1
ATOM 983 N N . ARG A 1 126 ? -21.404 5.015 24.361 1.00 95.19 126 ARG A N 1
ATOM 984 C CA . ARG A 1 126 ? -22.099 5.208 23.072 1.00 95.19 126 ARG A CA 1
ATOM 985 C C . ARG A 1 126 ? -22.699 6.605 22.923 1.00 95.19 126 ARG A C 1
ATOM 987 O O . ARG A 1 126 ? -22.944 7.049 21.802 1.00 95.19 126 ARG A O 1
ATOM 994 N N . PHE A 1 127 ? -22.901 7.305 24.036 1.00 94.44 127 PHE A N 1
ATOM 995 C CA . PHE A 1 127 ? -23.463 8.656 24.075 1.00 94.44 127 PHE A CA 1
ATOM 996 C C . PHE A 1 127 ? -22.418 9.767 24.208 1.00 94.44 127 PHE A C 1
ATOM 998 O O . PHE A 1 127 ? -22.797 10.927 24.382 1.00 94.44 127 PHE A O 1
ATOM 1005 N N . ILE A 1 128 ? -21.120 9.454 24.105 1.00 89.69 128 ILE A N 1
ATOM 1006 C CA . ILE A 1 128 ? -20.080 10.479 23.938 1.00 89.69 128 ILE A CA 1
ATOM 1007 C C . ILE A 1 128 ? -20.462 11.376 22.748 1.00 89.69 128 ILE A C 1
ATOM 1009 O O . ILE A 1 128 ? -20.943 10.894 21.718 1.00 89.69 128 ILE A O 1
ATOM 1013 N N . ASP A 1 129 ? -20.327 12.687 22.953 1.00 86.50 129 ASP A N 1
ATOM 1014 C CA . ASP A 1 129 ? -20.656 13.745 21.991 1.00 86.50 129 ASP A CA 1
ATOM 1015 C C . ASP A 1 129 ? -22.095 13.706 21.435 1.00 86.50 129 ASP A C 1
ATOM 1017 O O . ASP A 1 129 ? -22.379 14.232 20.361 1.00 86.50 129 ASP A O 1
ATOM 1021 N N . CYS A 1 130 ? -23.038 13.096 22.162 1.00 87.38 130 CYS A N 1
ATOM 1022 C CA . CYS A 1 130 ? -24.459 13.216 21.850 1.00 87.38 130 CYS A CA 1
ATOM 1023 C C . CYS A 1 130 ? -24.949 14.628 22.201 1.00 87.38 130 CYS A C 1
ATOM 1025 O O . CYS A 1 130 ? -25.037 14.971 23.380 1.00 87.38 130 CYS A O 1
ATOM 1027 N N . GLU A 1 131 ? -25.307 15.416 21.183 1.00 85.12 131 GLU A N 1
ATOM 1028 C CA . GLU A 1 131 ? -25.650 16.843 21.299 1.00 85.12 131 GLU A CA 1
ATOM 1029 C C . GLU A 1 131 ? -26.699 17.129 22.379 1.00 85.12 131 GLU A C 1
ATOM 1031 O O . GLU A 1 131 ? -26.577 18.103 23.103 1.00 85.12 131 GLU A O 1
ATOM 1036 N N . PHE A 1 132 ? -27.692 16.259 22.551 1.00 87.19 132 PHE A N 1
ATOM 1037 C CA . PHE A 1 132 ? -28.807 16.476 23.481 1.00 87.19 132 PHE A CA 1
ATOM 1038 C C . PHE A 1 132 ? -28.541 16.019 24.929 1.00 87.19 132 PHE A C 1
ATOM 1040 O O . PHE A 1 132 ? -29.426 16.122 25.785 1.00 87.19 132 PHE A O 1
ATOM 1047 N N . VAL A 1 133 ? -27.345 15.499 25.225 1.00 90.31 133 VAL A N 1
ATOM 1048 C CA . VAL A 1 133 ? -26.998 14.896 26.520 1.00 90.31 133 VAL A CA 1
ATOM 1049 C C . VAL A 1 133 ? -25.904 15.707 27.216 1.00 90.31 133 VAL A C 1
ATOM 1051 O O . VAL A 1 133 ? -24.789 15.833 26.722 1.00 90.31 133 VAL A O 1
ATOM 1054 N N . ASP A 1 134 ? -26.222 16.223 28.402 1.00 89.44 134 ASP A N 1
ATOM 1055 C CA . ASP A 1 134 ? -25.336 17.020 29.263 1.00 89.44 134 ASP A CA 1
ATOM 1056 C C . ASP A 1 134 ? -24.360 16.115 30.039 1.00 89.44 134 ASP A C 1
ATOM 1058 O O . ASP A 1 134 ? -23.154 16.352 30.095 1.00 89.44 134 ASP A O 1
ATOM 1062 N N . ALA A 1 135 ? -24.870 15.010 30.592 1.00 92.06 135 ALA A N 1
ATOM 1063 C CA . ALA A 1 135 ? -24.063 14.040 31.326 1.00 92.06 135 ALA A CA 1
ATOM 1064 C C . ALA A 1 135 ? -24.556 12.604 31.128 1.00 92.06 135 ALA A C 1
ATOM 1066 O O . ALA A 1 135 ? -25.718 12.352 30.808 1.00 92.06 135 ALA A O 1
ATOM 1067 N N . ARG A 1 136 ? -23.640 11.652 31.305 1.00 94.75 136 ARG A N 1
ATOM 1068 C CA . ARG A 1 136 ? -23.834 10.233 30.999 1.00 94.75 136 ARG A CA 1
ATOM 1069 C C . ARG A 1 136 ? -23.275 9.409 32.148 1.00 94.75 136 ARG A C 1
ATOM 1071 O O . ARG A 1 136 ? -22.127 9.631 32.529 1.00 94.75 136 ARG A O 1
ATOM 1078 N N . SER A 1 137 ? -24.036 8.438 32.638 1.00 95.69 137 SER A N 1
ATOM 1079 C CA . SER A 1 137 ? -23.602 7.587 33.747 1.00 95.69 137 SER A CA 1
ATOM 1080 C C . SER A 1 137 ? -23.919 6.122 33.493 1.00 95.69 137 SER A C 1
ATOM 1082 O O . SER A 1 137 ? -24.974 5.778 32.955 1.00 95.69 137 SER A O 1
ATOM 1084 N N . SER A 1 138 ? -23.007 5.252 33.927 1.00 96.06 138 SER A N 1
ATOM 1085 C CA . SER A 1 138 ? -23.313 3.835 34.111 1.00 96.06 138 SER A CA 1
ATOM 1086 C C . SER A 1 138 ? -24.151 3.653 35.376 1.00 96.06 138 SER A C 1
ATOM 1088 O O . SER A 1 138 ? -23.878 4.289 36.393 1.00 96.06 138 SER A O 1
ATOM 1090 N N . LEU A 1 139 ? -25.137 2.761 35.319 1.00 96.75 139 LEU A N 1
ATOM 1091 C CA . LEU A 1 139 ? -25.870 2.247 36.483 1.00 96.75 139 LEU A CA 1
ATOM 1092 C C . LEU A 1 139 ? -25.659 0.731 36.652 1.00 96.75 139 LEU A C 1
ATOM 1094 O O . LEU A 1 139 ? -26.273 0.089 37.508 1.00 96.75 139 LEU A O 1
ATOM 1098 N N . ALA A 1 140 ? -24.784 0.143 35.839 1.00 95.50 140 ALA A N 1
ATOM 1099 C CA . ALA A 1 140 ? -24.414 -1.256 35.903 1.00 95.50 140 ALA A CA 1
ATOM 1100 C C . ALA A 1 140 ? -22.998 -1.408 36.459 1.00 95.50 140 ALA A C 1
ATOM 1102 O O . ALA A 1 140 ? -22.081 -0.689 36.070 1.00 95.50 140 ALA A O 1
ATOM 1103 N N . GLU A 1 141 ? -22.816 -2.397 37.327 1.00 94.25 141 GLU A N 1
ATOM 1104 C CA . GLU A 1 141 ? -21.492 -2.936 37.631 1.00 94.25 141 GLU A CA 1
ATOM 1105 C C . GLU A 1 141 ? -21.029 -3.859 36.485 1.00 94.25 141 GLU A C 1
ATOM 1107 O O . GLU A 1 141 ? -21.868 -4.361 35.719 1.00 94.25 141 GLU A O 1
ATOM 1112 N N . PRO A 1 142 ? -19.716 -4.106 36.328 1.00 94.69 142 PRO A N 1
ATOM 1113 C CA . PRO A 1 142 ? -19.212 -5.070 35.353 1.00 94.69 142 PRO A CA 1
ATOM 1114 C C . PRO A 1 142 ? -19.880 -6.433 35.527 1.00 94.69 142 PRO A C 1
ATOM 1116 O O . PRO A 1 142 ? -20.109 -6.882 36.650 1.00 94.69 142 PRO A O 1
ATOM 1119 N N . LEU A 1 143 ? -20.200 -7.100 34.412 1.00 94.06 143 LEU A N 1
ATOM 1120 C CA . LEU A 1 143 ? -20.791 -8.445 34.413 1.00 94.06 143 LEU A CA 1
ATOM 1121 C C . LEU A 1 143 ? -22.157 -8.545 35.126 1.00 94.06 143 LEU A C 1
ATOM 1123 O O . LEU A 1 143 ? -22.607 -9.644 35.468 1.00 94.06 143 LEU A O 1
ATOM 1127 N N . ARG A 1 144 ? -22.856 -7.419 35.312 1.00 95.06 144 ARG A N 1
ATOM 1128 C CA . ARG A 1 144 ? -24.202 -7.375 35.887 1.00 95.06 144 ARG A CA 1
ATOM 1129 C C . ARG A 1 144 ? -25.217 -8.142 35.036 1.00 95.06 144 ARG A C 1
ATOM 1131 O O . ARG A 1 144 ? -25.275 -7.976 33.819 1.00 95.06 144 ARG A O 1
ATOM 1138 N N . PHE A 1 145 ? -26.055 -8.937 35.703 1.00 95.88 145 PHE A N 1
ATOM 1139 C CA . PHE A 1 145 ? -27.172 -9.655 35.092 1.00 95.88 145 PHE A CA 1
ATOM 1140 C C . PHE A 1 145 ? -28.480 -8.854 35.186 1.00 95.88 145 PHE A C 1
ATOM 1142 O O . PHE A 1 145 ? -28.797 -8.296 36.238 1.00 95.88 145 PHE A O 1
ATOM 1149 N N . PHE A 1 146 ? -29.255 -8.852 34.104 1.00 95.88 146 PHE A N 1
ATOM 1150 C CA . PHE A 1 146 ? -30.565 -8.224 33.971 1.00 95.88 146 PHE A CA 1
ATOM 1151 C C . PHE A 1 146 ? -31.644 -9.275 33.691 1.00 95.88 146 PHE A C 1
ATOM 1153 O O . PHE A 1 146 ? -31.429 -10.248 32.965 1.00 95.88 146 PHE A O 1
ATOM 1160 N N . SER A 1 147 ? -32.827 -9.078 34.278 1.00 93.62 147 SER A N 1
ATOM 1161 C CA . SER A 1 147 ? -33.967 -9.995 34.153 1.00 93.62 147 SER A CA 1
ATOM 1162 C C . SER A 1 147 ? -34.642 -9.947 32.781 1.00 93.62 147 SER A C 1
ATOM 1164 O O . SER A 1 147 ? -35.288 -10.928 32.413 1.00 93.62 147 SER A O 1
ATOM 1166 N N . GLY A 1 148 ? -34.482 -8.842 32.040 1.00 92.94 148 GLY A N 1
ATOM 1167 C CA . GLY A 1 148 ? -35.132 -8.601 30.750 1.00 92.94 148 GLY A CA 1
ATOM 1168 C C . GLY A 1 148 ? -36.627 -8.297 30.857 1.00 92.94 148 GLY A C 1
ATOM 1169 O O . GLY A 1 148 ? -37.379 -8.568 29.928 1.00 92.94 148 GLY A O 1
ATOM 1170 N N . LEU A 1 149 ? -37.094 -7.813 32.010 1.00 92.62 149 LEU A N 1
ATOM 1171 C CA . LEU A 1 149 ? -38.509 -7.511 32.220 1.00 92.62 149 LEU A CA 1
ATOM 1172 C C . LEU A 1 149 ? -38.781 -6.014 32.009 1.00 92.62 149 LEU A C 1
ATOM 1174 O O . LEU A 1 149 ? -38.035 -5.197 32.552 1.00 92.62 149 LEU A O 1
ATOM 1178 N N . PRO A 1 150 ? -39.849 -5.644 31.277 1.00 91.81 150 PRO A N 1
ATOM 1179 C CA . PRO A 1 150 ? -40.249 -4.250 31.139 1.00 91.81 150 PRO A CA 1
ATOM 1180 C C . PRO A 1 150 ? -40.781 -3.700 32.460 1.00 91.81 150 PRO A C 1
ATOM 1182 O O . PRO A 1 150 ? -41.498 -4.393 33.193 1.00 91.81 150 PRO A O 1
ATOM 1185 N N . VAL A 1 151 ? -40.483 -2.429 32.721 1.00 92.38 151 VAL A N 1
ATOM 1186 C CA . VAL A 1 151 ? -41.000 -1.706 33.884 1.00 92.38 151 VAL A CA 1
ATOM 1187 C C . VAL A 1 151 ? -42.491 -1.449 33.698 1.00 92.38 151 VAL A C 1
ATOM 1189 O O . VAL A 1 151 ? -42.923 -0.874 32.695 1.00 92.38 151 VAL A O 1
ATOM 1192 N N . GLN A 1 152 ? -43.277 -1.888 34.677 1.00 88.12 152 GLN A N 1
ATOM 1193 C CA . GLN A 1 152 ? -44.724 -1.727 34.719 1.00 88.1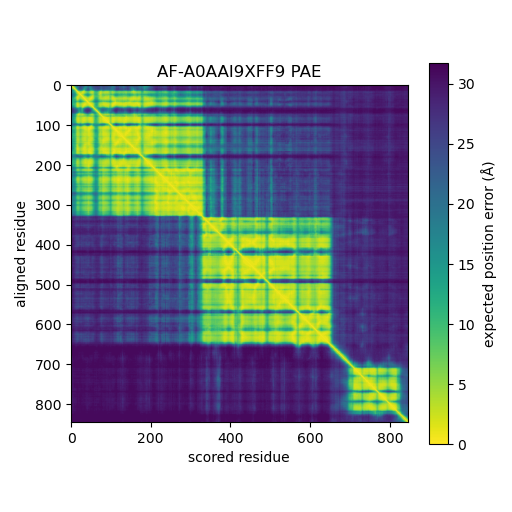2 152 GLN A CA 1
ATOM 1194 C C . GLN A 1 152 ? -45.115 -0.358 35.277 1.00 88.12 152 GLN A C 1
ATOM 1196 O O . GLN A 1 152 ? -44.397 0.240 36.075 1.00 88.12 152 GLN A O 1
ATOM 1201 N N . VAL A 1 153 ? -46.316 0.108 34.928 1.00 83.56 153 VAL A N 1
ATOM 1202 C CA . VAL A 1 153 ? -46.850 1.399 35.401 1.00 83.56 153 VAL A CA 1
ATOM 1203 C C . VAL A 1 153 ? -46.885 1.483 36.933 1.00 83.56 153 VAL A C 1
ATOM 1205 O O . VAL A 1 153 ? -46.608 2.537 37.492 1.00 83.56 153 VAL A O 1
ATOM 1208 N N . SER A 1 154 ? -47.149 0.369 37.625 1.00 84.38 154 SER A N 1
ATOM 1209 C CA . SER A 1 154 ? -47.158 0.303 39.094 1.00 84.38 154 SER A CA 1
ATOM 1210 C C . SER A 1 154 ? -45.790 0.526 39.748 1.00 84.38 154 SER A C 1
ATOM 1212 O O . SER A 1 154 ? -45.742 0.787 40.942 1.00 84.38 154 SER A O 1
ATOM 1214 N N . GLN A 1 155 ? -44.694 0.397 38.993 1.00 86.75 155 GLN A N 1
ATOM 1215 C CA . GLN A 1 155 ? -43.317 0.573 39.476 1.00 86.75 155 GLN A CA 1
ATOM 1216 C C . GLN A 1 155 ? -42.800 2.005 39.251 1.00 86.75 155 GLN A C 1
ATOM 1218 O O . GLN A 1 155 ? -41.708 2.350 39.691 1.00 86.75 155 GLN A O 1
ATOM 1223 N N . LEU A 1 156 ? -43.570 2.871 38.577 1.00 87.75 156 LEU A N 1
ATOM 1224 C CA . LEU A 1 156 ? -43.138 4.239 38.257 1.00 87.75 156 LEU A CA 1
ATOM 1225 C C . LEU A 1 156 ? -43.032 5.163 39.475 1.00 87.75 156 LEU A C 1
ATOM 1227 O O . LEU A 1 156 ? -42.434 6.233 39.364 1.00 87.75 156 LEU A O 1
ATOM 1231 N N . ASP A 1 157 ? -43.576 4.753 40.621 1.00 88.25 157 ASP A N 1
ATOM 1232 C CA . ASP A 1 157 ? -43.514 5.504 41.875 1.00 88.25 157 ASP A CA 1
ATOM 1233 C C . ASP A 1 157 ? -42.312 5.118 42.766 1.00 88.25 157 ASP A C 1
ATOM 1235 O O . ASP A 1 157 ? -42.060 5.790 43.768 1.00 88.25 157 ASP A O 1
ATOM 1239 N N . ASP A 1 158 ? -41.505 4.117 42.379 1.00 90.50 158 ASP A N 1
ATOM 1240 C CA . ASP A 1 158 ? -40.296 3.700 43.108 1.00 90.50 158 ASP A CA 1
ATOM 1241 C C . ASP A 1 158 ? -39.004 4.087 42.364 1.00 90.50 158 ASP A C 1
ATOM 1243 O O . ASP A 1 158 ? -38.467 3.356 41.531 1.00 90.50 158 ASP A O 1
ATOM 1247 N N . LEU A 1 159 ? -38.458 5.261 42.696 1.00 90.38 159 LEU A N 1
ATOM 1248 C CA . LEU A 1 159 ? -37.221 5.765 42.089 1.00 90.38 159 LEU A CA 1
ATOM 1249 C C . LEU A 1 159 ? -36.011 4.844 42.324 1.00 90.38 159 LEU A C 1
ATOM 1251 O O . LEU A 1 159 ? -35.139 4.752 41.459 1.00 90.38 159 LEU A O 1
ATOM 1255 N N . ALA A 1 160 ? -35.937 4.178 43.480 1.00 90.69 160 ALA A N 1
ATOM 1256 C CA . ALA A 1 160 ? -34.821 3.293 43.795 1.00 90.69 160 ALA A CA 1
ATOM 1257 C C . ALA A 1 160 ? -34.881 2.020 42.940 1.00 90.69 160 ALA A C 1
ATOM 1259 O O . ALA A 1 160 ? -33.849 1.588 42.421 1.00 90.69 160 ALA A O 1
ATOM 1260 N N . GLU A 1 161 ? -36.080 1.471 42.729 1.00 91.88 161 GLU A N 1
ATOM 1261 C CA . GLU A 1 161 ? -36.307 0.348 41.819 1.00 91.88 161 GLU A CA 1
ATOM 1262 C C . GLU A 1 161 ? -35.974 0.723 40.368 1.00 91.88 161 GLU A C 1
ATOM 1264 O O . GLU A 1 161 ? -35.222 -0.003 39.717 1.00 91.88 161 GLU A O 1
ATOM 1269 N N . LEU A 1 162 ? -36.438 1.883 39.881 1.00 94.38 162 LEU A N 1
ATOM 1270 C CA . LEU A 1 162 ? -36.158 2.366 38.520 1.00 94.38 162 LEU A CA 1
ATOM 1271 C C . LEU A 1 162 ? -34.653 2.490 38.241 1.00 94.38 162 LEU A C 1
ATOM 1273 O O . LEU A 1 162 ? -34.155 1.997 37.225 1.00 94.38 162 LEU A O 1
ATOM 1277 N N . LEU A 1 163 ? -33.908 3.116 39.155 1.00 94.38 163 LEU A N 1
ATOM 1278 C CA . LEU A 1 163 ? -32.446 3.206 39.072 1.00 94.38 163 LEU A CA 1
ATOM 1279 C C . LEU A 1 163 ? -31.798 1.825 39.181 1.00 94.38 163 LEU A C 1
ATOM 1281 O O . LEU A 1 163 ? -30.824 1.534 38.490 1.00 94.38 163 LEU A O 1
ATOM 1285 N N . GLY A 1 164 ? -32.363 0.971 40.034 1.00 92.06 164 GLY A N 1
ATOM 1286 C CA . GLY A 1 164 ? -31.936 -0.399 40.242 1.00 92.06 164 GLY A CA 1
ATOM 1287 C C . GLY A 1 164 ? -32.006 -1.224 38.965 1.00 92.06 164 GLY A C 1
ATOM 1288 O O . GLY A 1 164 ? -31.034 -1.891 38.651 1.00 92.06 164 GLY A O 1
ATOM 1289 N N . VAL A 1 165 ? -33.090 -1.179 38.196 1.00 95.06 165 VAL A N 1
ATOM 1290 C CA . VAL A 1 165 ? -33.253 -2.025 36.995 1.00 95.06 165 VAL A CA 1
ATOM 1291 C C . VAL A 1 165 ? -32.569 -1.473 35.738 1.00 95.06 165 VAL A C 1
ATOM 1293 O O . VAL A 1 165 ? -32.481 -2.171 34.729 1.00 95.06 165 VAL A O 1
ATOM 1296 N N . SER A 1 166 ? -32.059 -0.244 35.792 1.00 96.94 166 SER A N 1
ATOM 1297 C CA . SER A 1 166 ? -31.456 0.444 34.648 1.00 96.94 166 SER A CA 1
ATOM 1298 C C . SER A 1 166 ? -29.984 0.078 34.439 1.00 96.94 166 SER A C 1
ATOM 1300 O O . SER A 1 166 ? -29.230 -0.114 35.392 1.00 96.94 166 SER A O 1
ATOM 1302 N N . ALA A 1 167 ? -29.551 0.018 33.178 1.00 96.88 167 ALA A N 1
ATOM 1303 C CA . ALA A 1 167 ? -28.147 -0.186 32.813 1.00 96.88 167 ALA A CA 1
ATOM 1304 C C . ALA A 1 167 ? -27.351 1.126 32.771 1.00 96.88 167 ALA A C 1
ATOM 1306 O O . ALA A 1 167 ? -26.161 1.149 33.078 1.00 96.88 167 ALA A O 1
ATOM 1307 N N . GLY A 1 168 ? -28.007 2.234 32.431 1.00 97.19 168 GLY A N 1
ATOM 1308 C CA . GLY A 1 168 ? -27.390 3.553 32.398 1.00 97.19 168 GLY A CA 1
ATOM 1309 C C . GLY A 1 168 ? -28.419 4.672 32.432 1.00 97.19 168 GLY A C 1
ATOM 1310 O O . GLY A 1 168 ? -29.615 4.443 32.234 1.00 97.19 168 GLY A O 1
ATOM 1311 N N . GLY A 1 169 ? -27.929 5.878 32.696 1.00 96.75 169 GLY A N 1
ATOM 1312 C CA . GLY A 1 169 ? -28.728 7.093 32.764 1.00 96.75 169 GLY A CA 1
ATOM 1313 C C . GLY A 1 169 ? -28.094 8.228 31.965 1.00 96.75 169 GLY A C 1
ATOM 1314 O O . GLY A 1 169 ? -26.874 8.408 31.971 1.00 96.75 169 GLY A O 1
ATOM 1315 N N . LEU A 1 170 ? -28.933 9.001 31.282 1.00 96.19 170 LEU A N 1
ATOM 1316 C CA . LEU A 1 170 ? -28.559 10.191 30.524 1.00 96.19 170 LEU A CA 1
ATOM 1317 C C . LEU A 1 170 ? -29.235 11.409 31.150 1.00 96.19 170 LEU A C 1
ATOM 1319 O O . LEU A 1 170 ? -30.446 11.409 31.352 1.00 96.19 170 LEU A O 1
ATOM 1323 N N . ILE A 1 171 ? -28.470 12.454 31.440 1.00 92.88 171 ILE A N 1
ATOM 1324 C CA . ILE A 1 171 ? -29.000 13.747 31.877 1.00 92.88 171 ILE A CA 1
ATOM 1325 C C . ILE A 1 171 ? -29.107 14.618 30.637 1.00 92.88 171 ILE A C 1
ATOM 1327 O O . ILE A 1 171 ? -28.099 14.895 29.987 1.00 92.88 171 ILE A O 1
ATOM 1331 N N . LEU A 1 172 ? -30.325 15.024 30.292 1.00 90.50 172 LEU A N 1
ATOM 1332 C CA . LEU A 1 172 ? -30.566 15.791 29.079 1.00 90.50 172 LEU A CA 1
ATOM 1333 C C . LEU A 1 172 ? -30.197 17.264 29.282 1.00 90.50 172 LEU A C 1
ATOM 1335 O O . LEU A 1 172 ? -30.247 17.801 30.400 1.00 90.50 172 LEU A O 1
ATOM 1339 N N . GLN A 1 173 ? -29.835 17.925 28.184 1.00 83.56 173 GLN A N 1
ATOM 1340 C CA . GLN A 1 173 ? -29.632 19.371 28.190 1.00 83.56 173 GLN A CA 1
ATOM 1341 C C . GLN A 1 173 ? -30.903 20.107 28.635 1.00 83.56 173 GLN A C 1
ATOM 1343 O O . GLN A 1 173 ? -32.024 19.626 28.456 1.00 83.56 173 GLN A O 1
ATOM 1348 N N . ALA A 1 174 ? -30.724 21.278 29.253 1.00 72.94 174 ALA A N 1
ATOM 1349 C CA . ALA A 1 174 ? -31.847 22.161 29.545 1.00 72.94 174 ALA A CA 1
ATOM 1350 C C . ALA A 1 174 ? -32.484 22.639 28.234 1.00 72.94 174 ALA A C 1
ATOM 1352 O O . ALA A 1 174 ? -31.779 22.899 27.258 1.00 72.94 174 ALA A O 1
ATOM 1353 N N . LEU A 1 175 ? -33.808 22.805 28.238 1.00 66.06 175 LEU A N 1
ATOM 1354 C CA . LEU A 1 175 ? -34.506 23.468 27.140 1.00 66.06 175 LEU A CA 1
ATOM 1355 C C . LEU A 1 175 ? -33.915 24.880 26.932 1.00 66.06 175 LEU A C 1
ATOM 1357 O O . LEU A 1 175 ? -33.756 25.609 27.916 1.00 66.06 175 LEU A O 1
ATOM 1361 N N . PRO A 1 176 ? -33.595 25.287 25.689 1.00 55.38 176 PRO A N 1
ATOM 1362 C CA . PRO A 1 176 ? -33.125 26.637 25.402 1.00 55.38 176 PRO A CA 1
ATOM 1363 C C . PRO A 1 176 ? -34.124 27.713 25.873 1.00 55.38 176 PRO A C 1
ATOM 1365 O O . PRO A 1 176 ? -35.336 27.531 25.705 1.00 55.38 176 PRO A O 1
ATOM 1368 N N . PRO A 1 177 ? -33.658 28.856 26.416 1.00 46.94 177 PRO A N 1
ATOM 1369 C CA . PRO A 1 177 ? -34.541 29.967 26.759 1.00 46.94 177 PRO A CA 1
ATOM 1370 C C . PRO A 1 177 ? -35.260 30.496 25.506 1.00 46.94 177 PRO A C 1
ATOM 1372 O O . PRO A 1 177 ? -34.620 30.776 24.495 1.00 46.94 177 PRO A O 1
ATOM 1375 N N . GLY A 1 178 ? -36.592 30.620 25.571 1.00 44.50 178 GLY A N 1
ATOM 1376 C CA . GLY A 1 178 ? -37.452 31.062 24.459 1.00 44.50 178 GLY A CA 1
ATOM 1377 C C . GLY A 1 178 ? -38.336 29.972 23.834 1.00 44.50 178 GLY A C 1
ATOM 1378 O O . GLY A 1 178 ? -39.200 30.291 23.021 1.00 44.50 178 GLY A O 1
ATOM 1379 N N . ILE A 1 179 ? -38.180 28.705 24.236 1.00 51.34 179 ILE A N 1
ATOM 1380 C CA . ILE A 1 179 ? -39.070 27.594 23.857 1.00 51.34 179 ILE A CA 1
ATOM 1381 C C . ILE A 1 179 ? -40.007 27.280 25.038 1.00 51.34 179 ILE A C 1
ATOM 1383 O O . ILE A 1 179 ? -39.936 26.220 25.651 1.00 51.34 179 ILE A O 1
ATOM 1387 N N . GLU A 1 180 ? -40.869 28.229 25.408 1.00 48.25 180 GLU A N 1
ATOM 1388 C CA . GLU A 1 180 ? -41.786 28.073 26.555 1.00 48.25 180 GLU A CA 1
ATOM 1389 C C . GLU A 1 180 ? -42.937 27.085 26.281 1.00 48.25 180 GLU A C 1
ATOM 1391 O O . GLU A 1 180 ? -43.607 26.645 27.213 1.00 48.25 180 GLU A O 1
ATOM 1396 N N . SER A 1 181 ? -43.162 26.708 25.015 1.00 44.78 181 SER A N 1
ATOM 1397 C CA . SER A 1 181 ? -44.284 25.859 24.591 1.00 44.78 181 SER A CA 1
ATOM 1398 C C . SER A 1 181 ? -43.944 24.382 24.373 1.00 44.78 181 SER A C 1
ATOM 1400 O O . SER A 1 181 ? -44.864 23.578 24.225 1.00 44.78 181 SER A O 1
ATOM 1402 N N . LEU A 1 182 ? -42.662 23.997 24.329 1.00 52.00 182 LEU A N 1
ATOM 1403 C CA . LEU A 1 182 ? -42.279 22.599 24.128 1.00 52.00 182 LEU A CA 1
ATOM 1404 C C . LEU A 1 182 ? -42.169 21.910 25.491 1.00 52.00 182 LEU A C 1
ATOM 1406 O O . LEU A 1 182 ? -41.255 22.187 26.268 1.00 52.00 182 LEU A O 1
ATOM 1410 N N . GLU A 1 183 ? -43.101 21.006 25.793 1.00 64.44 183 GLU A N 1
ATOM 1411 C CA . GLU A 1 183 ? -43.022 20.212 27.017 1.00 64.44 183 GLU A CA 1
ATOM 1412 C C . GLU A 1 183 ? -41.701 19.431 27.060 1.00 64.44 183 GLU A C 1
ATOM 1414 O O . GLU A 1 183 ? -41.240 18.894 26.051 1.00 64.44 183 GLU A O 1
ATOM 1419 N N . ALA A 1 184 ? -41.107 19.302 28.250 1.00 66.06 184 ALA A N 1
ATOM 1420 C CA . ALA A 1 184 ? -39.851 18.573 28.456 1.00 66.06 184 ALA A CA 1
ATOM 1421 C C . ALA A 1 184 ? -39.876 17.130 27.901 1.00 66.06 184 ALA A C 1
ATOM 1423 O O . ALA A 1 184 ? -38.836 16.576 27.551 1.00 66.06 184 ALA A O 1
ATOM 1424 N N . ARG A 1 185 ? -41.071 16.537 27.759 1.00 67.50 185 ARG A N 1
ATOM 1425 C CA . ARG A 1 185 ? -41.271 15.232 27.115 1.00 67.50 185 ARG A CA 1
ATOM 1426 C C . ARG A 1 185 ? -41.040 15.250 25.606 1.00 67.50 185 ARG A C 1
ATOM 1428 O O . ARG A 1 185 ? -40.469 14.305 25.075 1.00 67.50 185 ARG A O 1
ATOM 1435 N N . SER A 1 186 ? -41.437 16.312 24.916 1.00 72.62 186 SER A N 1
ATOM 1436 C CA . SER A 1 186 ? -41.247 16.429 23.469 1.00 72.62 186 SER A CA 1
ATOM 1437 C C . SER A 1 186 ? -39.766 16.585 23.113 1.00 72.62 186 SER A C 1
ATOM 1439 O O . SER A 1 186 ? -39.331 16.078 22.086 1.00 72.62 186 SER A O 1
ATOM 1441 N N . PHE A 1 187 ? -38.958 17.193 23.990 1.00 75.81 187 PHE A N 1
ATOM 1442 C CA . PHE A 1 187 ? -37.499 17.235 23.825 1.00 75.81 187 PHE A CA 1
ATOM 1443 C C . PHE A 1 187 ? -36.841 15.856 23.984 1.00 75.81 187 PHE A C 1
ATOM 1445 O O . PHE A 1 187 ? -35.919 15.514 23.247 1.00 75.81 187 PHE A O 1
ATOM 1452 N N . SER A 1 188 ? -37.365 15.026 24.890 1.00 83.69 188 SER A N 1
ATOM 1453 C CA . SER A 1 188 ? -36.891 13.653 25.094 1.00 83.69 188 SER A CA 1
ATOM 1454 C C . SER A 1 188 ? -36.996 12.776 23.835 1.00 83.69 188 SER A C 1
ATOM 1456 O O . SER A 1 188 ? -36.201 11.851 23.664 1.00 83.69 188 SER A O 1
ATOM 1458 N N . GLN A 1 189 ? -37.911 13.093 22.910 1.00 82.56 189 GLN A N 1
ATOM 1459 C CA . GLN A 1 189 ? -38.066 12.362 21.645 1.00 82.56 189 GLN A CA 1
ATOM 1460 C C . GLN A 1 189 ? -36.845 12.490 20.720 1.00 82.56 189 GLN A C 1
ATOM 1462 O O . GLN A 1 189 ? -36.516 11.534 20.022 1.00 82.56 189 GLN A O 1
ATOM 1467 N N . PHE A 1 190 ? -36.124 13.619 20.745 1.00 81.44 190 PHE A N 1
ATOM 1468 C CA . PHE A 1 190 ? -34.873 13.751 19.982 1.00 81.44 190 PHE A CA 1
ATOM 1469 C C . PHE A 1 190 ? -33.804 12.781 20.492 1.00 81.44 190 PHE A C 1
ATOM 1471 O O . PHE A 1 190 ? -33.058 12.198 19.710 1.00 81.44 190 PHE A O 1
ATOM 1478 N N . VAL A 1 191 ? -33.773 12.554 21.806 1.00 88.62 191 VAL A N 1
ATOM 1479 C CA . VAL A 1 191 ? -32.871 11.580 22.427 1.00 88.62 191 VAL A CA 1
ATOM 1480 C C . VAL A 1 191 ? -33.340 10.152 22.173 1.00 88.62 191 VAL A C 1
ATOM 1482 O O . VAL A 1 191 ? -32.506 9.260 22.076 1.00 88.62 191 VAL A O 1
ATOM 1485 N N . GLU A 1 192 ? -34.644 9.918 22.020 1.00 89.81 192 GLU A N 1
ATOM 1486 C CA . GLU A 1 192 ? -35.165 8.593 21.676 1.00 89.81 192 GLU A CA 1
ATOM 1487 C C . GLU A 1 192 ? -34.612 8.111 20.328 1.00 89.81 192 GLU A C 1
ATOM 1489 O O . GLU A 1 192 ? -34.064 7.011 20.253 1.00 89.81 192 GLU A O 1
ATOM 1494 N N . ALA A 1 193 ? -34.618 8.969 19.304 1.00 86.12 193 ALA A N 1
ATOM 1495 C CA . ALA A 1 193 ? -34.000 8.662 18.011 1.00 86.12 193 ALA A CA 1
ATOM 1496 C C . ALA A 1 193 ? -32.489 8.369 18.135 1.00 86.12 193 ALA A C 1
ATOM 1498 O O . ALA A 1 193 ? -31.976 7.434 17.518 1.00 86.12 193 ALA A O 1
ATOM 1499 N N . GLU A 1 194 ? -31.769 9.113 18.983 1.00 90.88 194 GLU A N 1
ATOM 1500 C CA . GLU A 1 194 ? -30.355 8.832 19.267 1.00 90.88 194 GLU A CA 1
ATOM 1501 C C . GLU A 1 194 ? -30.166 7.495 19.999 1.00 90.88 194 GLU A C 1
ATOM 1503 O O . GLU A 1 194 ? -29.199 6.785 19.724 1.00 90.88 194 GLU A O 1
ATOM 1508 N N . THR A 1 195 ? -31.080 7.107 20.897 1.00 91.81 195 THR A N 1
ATOM 1509 C CA . THR A 1 195 ? -31.037 5.790 21.553 1.00 91.81 195 THR A CA 1
ATOM 1510 C C . THR A 1 195 ? -31.290 4.650 20.580 1.00 91.81 195 THR A C 1
ATOM 1512 O O . THR A 1 195 ? -30.536 3.677 20.610 1.00 91.81 195 THR A O 1
ATOM 1515 N N . GLU A 1 196 ? -32.261 4.792 19.674 1.00 90.19 196 GLU A N 1
ATOM 1516 C CA . GLU A 1 196 ? -32.512 3.845 18.584 1.00 90.19 196 GLU A CA 1
ATOM 1517 C C . GLU A 1 196 ? -31.253 3.665 17.725 1.00 90.19 196 GLU A C 1
ATOM 1519 O O . GLU A 1 196 ? -30.799 2.541 17.516 1.00 90.19 196 GLU A O 1
ATOM 1524 N N . ASN A 1 197 ? -30.617 4.764 17.315 1.00 89.25 197 ASN A N 1
ATOM 1525 C CA . ASN A 1 197 ? -29.400 4.726 16.507 1.00 89.25 197 ASN A CA 1
ATOM 1526 C C . ASN A 1 197 ? -28.211 4.092 17.257 1.00 89.25 197 ASN A C 1
ATOM 1528 O O . ASN A 1 197 ? -27.571 3.162 16.766 1.00 89.25 197 ASN A O 1
ATOM 1532 N N . ARG A 1 198 ? -27.910 4.564 18.472 1.00 93.19 198 ARG A N 1
ATOM 1533 C CA . ARG A 1 198 ? -26.651 4.254 19.177 1.00 93.19 198 ARG A CA 1
ATOM 1534 C C . ARG A 1 198 ? -26.649 2.898 19.880 1.00 93.19 198 ARG A C 1
ATOM 1536 O O . ARG A 1 198 ? -25.566 2.343 20.115 1.00 93.19 198 ARG A O 1
ATOM 1543 N N . LEU A 1 199 ? -27.824 2.356 20.201 1.00 93.75 199 LEU A N 1
ATOM 1544 C CA . LEU A 1 199 ? -27.982 1.088 20.923 1.00 93.75 199 LEU A CA 1
ATOM 1545 C C . LEU A 1 199 ? -28.510 -0.065 20.060 1.00 93.75 199 LEU A C 1
ATOM 1547 O O . LEU A 1 199 ? -28.725 -1.144 20.599 1.00 93.75 199 LEU A O 1
ATOM 1551 N N . SER A 1 200 ? -28.637 0.119 18.739 1.00 88.00 200 SER A N 1
ATOM 1552 C CA . SER A 1 200 ? -29.073 -0.881 17.739 1.00 88.00 200 SER A CA 1
ATOM 1553 C C . SER A 1 200 ? -28.103 -2.062 17.521 1.00 88.00 200 SER A C 1
ATOM 1555 O O . SER A 1 200 ? -27.792 -2.455 16.399 1.00 88.00 200 SER A O 1
ATOM 1557 N N . PHE A 1 201 ? -27.596 -2.656 18.599 1.00 91.69 201 PHE A N 1
ATOM 1558 C CA . PHE A 1 201 ? -26.728 -3.830 18.585 1.00 91.69 201 PHE A CA 1
ATOM 1559 C C . PHE A 1 201 ? -26.947 -4.668 19.855 1.00 91.69 201 PHE A C 1
ATOM 1561 O O . PHE A 1 201 ? -27.435 -4.144 20.853 1.00 91.69 201 PHE A O 1
ATOM 1568 N N . PRO A 1 202 ? -26.567 -5.955 19.882 1.00 90.19 202 PRO A N 1
ATOM 1569 C CA . PRO A 1 202 ? -26.671 -6.757 21.098 1.00 90.19 202 PRO A CA 1
ATOM 1570 C C . PRO A 1 202 ? -25.653 -6.303 22.158 1.00 90.19 202 PRO A C 1
ATOM 1572 O O . PRO A 1 202 ? -24.450 -6.517 22.007 1.00 90.19 202 PRO A O 1
ATOM 1575 N N . TRP A 1 203 ? -26.129 -5.688 23.243 1.00 94.06 203 TRP A N 1
ATOM 1576 C CA . TRP A 1 203 ? -25.301 -5.256 24.385 1.00 94.06 203 TRP A CA 1
ATOM 1577 C C . TRP A 1 203 ? -25.668 -5.938 25.713 1.00 94.06 203 TRP A C 1
ATOM 1579 O O . TRP A 1 203 ? -25.059 -5.664 26.751 1.00 94.06 203 TRP A O 1
ATOM 1589 N N . ILE A 1 204 ? -26.599 -6.891 25.658 1.00 95.56 204 ILE A N 1
ATOM 1590 C CA . ILE A 1 204 ? -26.842 -7.907 26.682 1.00 95.56 204 ILE A CA 1
ATOM 1591 C C . ILE A 1 204 ? -26.619 -9.280 26.042 1.00 95.56 204 ILE A C 1
ATOM 1593 O O . ILE A 1 204 ? -27.128 -9.549 24.955 1.00 95.56 204 ILE A O 1
ATOM 1597 N N . THR A 1 205 ? -25.860 -10.153 26.697 1.00 93.50 205 THR A N 1
ATOM 1598 C CA . THR A 1 205 ? -25.475 -11.472 26.175 1.00 93.50 205 THR A CA 1
ATOM 1599 C C . THR A 1 205 ? -25.674 -12.575 27.213 1.00 93.50 205 THR A C 1
ATOM 1601 O O . THR A 1 205 ? -26.111 -12.344 28.341 1.00 93.50 205 THR A O 1
ATOM 1604 N N . THR A 1 206 ? -25.395 -13.823 26.840 1.00 89.00 206 THR A N 1
ATOM 1605 C CA . THR A 1 206 ? -25.383 -14.938 27.794 1.00 89.00 206 THR A CA 1
ATOM 1606 C C . THR A 1 206 ? -24.305 -14.734 28.862 1.00 89.00 206 THR A C 1
ATOM 1608 O O . THR A 1 206 ? -23.233 -14.235 28.521 1.00 89.00 206 THR A O 1
ATOM 1611 N N . PRO A 1 207 ? -24.532 -15.171 30.116 1.00 84.94 207 PRO A N 1
ATOM 1612 C CA . PRO A 1 207 ? -23.546 -15.032 31.181 1.00 84.94 207 PRO A CA 1
ATOM 1613 C C . PRO A 1 207 ? -22.167 -15.576 30.803 1.00 84.94 207 PRO A C 1
ATOM 1615 O O . PRO A 1 207 ? -22.029 -16.695 30.310 1.00 84.94 207 PRO A O 1
ATOM 1618 N N . THR A 1 208 ? -21.148 -14.780 31.091 1.00 80.12 208 THR A N 1
ATOM 1619 C CA . THR A 1 208 ? -19.735 -15.096 30.933 1.00 80.12 208 THR A CA 1
ATOM 1620 C C . THR A 1 208 ? -19.056 -15.061 32.297 1.00 80.12 208 THR A C 1
ATOM 1622 O O . THR A 1 208 ? -19.389 -14.246 33.163 1.00 80.12 208 THR A O 1
ATOM 1625 N N . ALA A 1 209 ? -18.127 -15.991 32.514 1.00 85.12 209 ALA A N 1
ATOM 1626 C CA . ALA A 1 209 ? -17.275 -15.959 33.693 1.00 85.12 209 ALA A CA 1
ATOM 1627 C C . ALA A 1 209 ? -16.225 -14.843 33.538 1.00 85.12 209 ALA A C 1
ATOM 1629 O O . ALA A 1 209 ? -15.783 -14.602 32.407 1.00 85.12 209 ALA A O 1
ATOM 1630 N N . PRO A 1 210 ? -15.792 -14.203 34.640 1.00 89.50 210 PRO A N 1
ATOM 1631 C CA . PRO A 1 210 ? -14.656 -13.288 34.616 1.00 89.50 210 PRO A CA 1
ATOM 1632 C C . PRO A 1 210 ? -13.436 -13.955 33.978 1.00 89.50 210 PRO A C 1
ATOM 1634 O O . PRO A 1 210 ? -13.165 -15.131 34.236 1.00 89.50 210 PRO A O 1
ATOM 1637 N N . LYS A 1 211 ? -12.712 -13.202 33.150 1.00 95.56 211 LYS A N 1
ATOM 1638 C CA . LYS A 1 211 ? -11.511 -13.673 32.452 1.00 95.56 211 LYS A CA 1
ATOM 1639 C C . LYS A 1 211 ? -10.280 -12.915 32.917 1.00 95.56 211 LYS A C 1
ATOM 1641 O O . LYS A 1 211 ? -10.379 -11.741 33.276 1.00 95.56 211 LYS A O 1
ATOM 1646 N N . THR A 1 212 ? -9.129 -13.567 32.839 1.00 97.69 212 THR A N 1
ATOM 1647 C CA . THR A 1 212 ? -7.834 -12.941 33.115 1.00 97.69 212 THR A CA 1
ATOM 1648 C C . THR A 1 212 ? -7.066 -12.730 31.817 1.00 97.69 212 THR A C 1
ATOM 1650 O O . THR A 1 212 ? -6.850 -13.676 31.056 1.00 97.69 212 THR A O 1
ATOM 1653 N N . LEU A 1 213 ? -6.630 -11.498 31.576 1.00 98.19 213 LEU A N 1
ATOM 1654 C CA . LEU A 1 213 ? -5.836 -11.102 30.420 1.00 98.19 213 LEU A CA 1
ATOM 1655 C C . LEU A 1 213 ? -4.454 -10.651 30.886 1.00 98.19 213 LEU A C 1
ATOM 1657 O O . LEU A 1 213 ? -4.335 -9.791 31.758 1.00 98.19 213 LEU A O 1
ATOM 1661 N N . VAL A 1 214 ? -3.413 -11.216 30.284 1.00 98.50 214 VAL A N 1
ATOM 1662 C CA . VAL A 1 214 ? -2.051 -10.708 30.442 1.00 98.50 214 VAL A CA 1
ATOM 1663 C C . VAL A 1 214 ? -1.810 -9.596 29.423 1.00 98.50 214 VAL A C 1
ATOM 1665 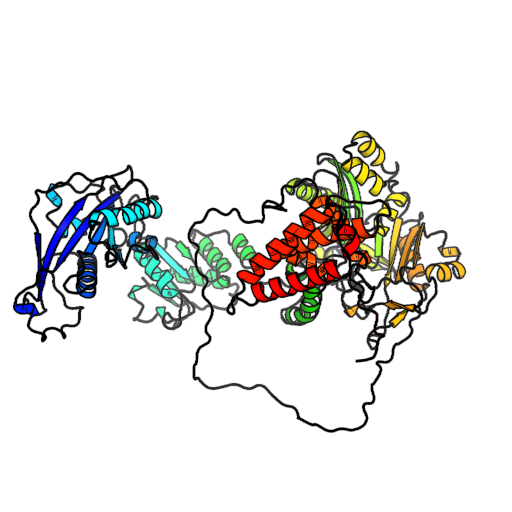O O . VAL A 1 214 ? -2.055 -9.794 28.234 1.00 98.50 214 VAL A O 1
ATOM 1668 N N . ILE A 1 215 ? -1.297 -8.451 29.865 1.00 98.00 215 ILE A N 1
ATOM 1669 C CA . ILE A 1 215 ? -0.767 -7.404 28.986 1.00 98.00 215 ILE A CA 1
ATOM 1670 C C . ILE A 1 215 ? 0.753 -7.328 29.138 1.00 98.00 215 ILE A C 1
ATOM 1672 O O . ILE A 1 215 ? 1.262 -7.230 30.253 1.00 98.00 215 ILE A O 1
ATOM 1676 N N . VAL A 1 216 ? 1.472 -7.408 28.018 1.00 97.06 216 VAL A N 1
ATOM 1677 C CA . VAL A 1 216 ? 2.927 -7.221 27.951 1.00 97.06 216 VAL A CA 1
ATOM 1678 C C . VAL A 1 216 ? 3.196 -5.800 27.481 1.00 97.06 216 VAL A C 1
ATOM 1680 O O . VAL A 1 216 ? 2.796 -5.461 26.366 1.00 97.06 216 VAL A O 1
ATOM 1683 N N . GLU A 1 217 ? 3.892 -5.019 28.307 1.00 94.44 217 GLU A N 1
ATOM 1684 C CA . GLU A 1 217 ? 4.024 -3.558 28.194 1.00 94.44 217 GLU A CA 1
ATOM 1685 C C . GLU A 1 217 ? 2.670 -2.876 28.471 1.00 94.44 217 GLU A C 1
ATOM 1687 O O . GLU A 1 217 ? 1.760 -2.866 27.644 1.00 94.44 217 GLU A O 1
ATOM 1692 N N . GLY A 1 218 ? 2.502 -2.405 29.707 1.00 87.31 218 GLY A N 1
ATOM 1693 C CA . GLY A 1 218 ? 1.240 -1.927 30.264 1.00 87.31 218 GLY A CA 1
ATOM 1694 C C . GLY A 1 218 ? 0.880 -0.492 29.880 1.00 87.31 218 GLY A C 1
ATOM 1695 O O . GLY A 1 218 ? -0.306 -0.166 29.855 1.00 87.31 218 GLY A O 1
ATOM 1696 N N . SER A 1 219 ? 1.877 0.357 29.599 1.00 88.50 219 SER A N 1
ATOM 1697 C CA . SER A 1 219 ? 1.779 1.663 28.918 1.00 88.50 219 SER A CA 1
ATOM 1698 C C . SER A 1 219 ? 3.038 2.490 29.196 1.00 88.50 219 SER A C 1
ATOM 1700 O O . SER A 1 219 ? 3.252 2.931 30.324 1.00 88.50 219 SER A O 1
ATOM 1702 N N . ARG A 1 220 ? 3.797 2.821 28.149 1.00 85.00 220 ARG A N 1
ATOM 1703 C CA . ARG A 1 220 ? 5.080 3.539 28.251 1.00 85.00 220 ARG A CA 1
ATOM 1704 C C . ARG A 1 220 ? 5.011 4.878 28.978 1.00 85.00 220 ARG A C 1
ATOM 1706 O O . ARG A 1 220 ? 5.953 5.250 29.670 1.00 85.00 220 ARG A O 1
ATOM 1713 N N . GLN A 1 221 ? 3.939 5.634 28.761 1.00 86.19 221 GLN A N 1
ATOM 1714 C CA . GLN A 1 221 ? 3.804 6.994 29.275 1.00 86.19 221 GLN A CA 1
ATOM 1715 C C . GLN A 1 221 ? 2.871 7.019 30.487 1.00 86.19 221 GLN A C 1
ATOM 1717 O O . GLN A 1 221 ? 1.843 6.334 30.504 1.00 86.19 221 GLN A O 1
ATOM 1722 N N . HIS A 1 222 ? 3.236 7.811 31.496 1.00 90.19 222 HIS A N 1
ATOM 1723 C CA . HIS A 1 222 ? 2.446 7.968 32.711 1.00 90.19 222 HIS A CA 1
ATOM 1724 C C . HIS A 1 222 ? 1.114 8.691 32.408 1.00 90.19 222 HIS A C 1
ATOM 1726 O O . HIS A 1 222 ? 1.085 9.575 31.543 1.00 90.19 222 HIS A O 1
ATOM 1732 N N . PRO A 1 223 ? 0.001 8.373 33.102 1.00 89.00 223 PRO A N 1
ATOM 1733 C CA . PRO A 1 223 ? -1.290 9.025 32.862 1.00 89.00 223 PRO A CA 1
ATOM 1734 C C . PRO A 1 223 ? -1.268 10.556 33.001 1.00 89.00 223 PRO A C 1
ATOM 1736 O O . PRO A 1 223 ? -1.964 11.240 32.253 1.00 89.00 223 PRO A O 1
ATOM 1739 N N . SER A 1 224 ? -0.443 11.108 33.902 1.00 88.69 224 SER A N 1
ATOM 1740 C CA . SER A 1 224 ? -0.280 12.570 34.055 1.00 88.69 224 SER A CA 1
ATOM 1741 C C . SER A 1 224 ? 0.278 13.256 32.811 1.00 88.69 224 SER A C 1
ATOM 1743 O O . SER A 1 224 ? 0.033 14.442 32.608 1.00 88.69 224 SER A O 1
ATOM 1745 N N . ASP A 1 225 ? 0.996 12.510 31.975 1.00 88.00 225 ASP A N 1
ATOM 1746 C CA . ASP A 1 225 ? 1.705 13.035 30.811 1.00 88.00 225 ASP A CA 1
ATOM 1747 C C . ASP A 1 225 ? 0.926 12.757 29.515 1.00 88.00 225 ASP A C 1
ATOM 1749 O O . ASP A 1 225 ? 1.467 12.878 28.419 1.00 88.00 225 ASP A O 1
ATOM 1753 N N . GLY A 1 226 ? -0.348 12.362 29.628 1.00 79.75 226 GLY A N 1
ATOM 1754 C CA . GLY A 1 226 ? -1.201 12.000 28.494 1.00 79.75 226 GLY A CA 1
ATOM 1755 C C . GLY A 1 226 ? -1.076 10.540 28.047 1.00 79.75 226 GLY A C 1
ATOM 1756 O O . GLY A 1 226 ? -1.496 10.209 26.940 1.00 79.75 226 GLY A O 1
ATOM 1757 N N . GLY A 1 227 ? -0.511 9.664 28.885 1.00 83.69 227 GLY A N 1
ATOM 1758 C CA . GLY A 1 227 ? -0.408 8.233 28.603 1.00 83.69 227 GLY A CA 1
ATOM 1759 C C . GLY A 1 227 ? -1.762 7.522 28.487 1.00 83.69 227 GLY A C 1
ATOM 1760 O O . GLY A 1 227 ? -2.764 7.927 29.073 1.00 83.69 227 GLY A O 1
ATOM 1761 N N . THR A 1 228 ? -1.791 6.411 27.748 1.00 84.25 228 THR A N 1
ATOM 1762 C CA . THR A 1 228 ? -3.023 5.677 27.398 1.00 84.25 228 THR A CA 1
ATOM 1763 C C . THR A 1 228 ? -3.496 4.683 28.460 1.00 84.25 228 THR A C 1
ATOM 1765 O O . THR A 1 228 ? -4.517 4.025 28.256 1.00 84.25 228 THR A O 1
ATOM 1768 N N . GLY A 1 229 ? -2.788 4.566 29.588 1.00 89.12 229 GLY A N 1
ATOM 1769 C CA . GLY A 1 229 ? -3.139 3.679 30.704 1.00 89.12 229 GLY A CA 1
ATOM 1770 C C . GLY A 1 229 ? -4.630 3.707 31.083 1.00 89.12 229 GLY A C 1
ATOM 1771 O O . GLY A 1 229 ? -5.268 2.653 31.016 1.00 89.12 229 GLY A O 1
ATOM 1772 N N . PRO A 1 230 ? -5.238 4.877 31.384 1.00 90.12 230 PRO A N 1
ATOM 1773 C CA . PRO A 1 230 ? -6.657 4.954 31.737 1.00 90.12 230 PRO A CA 1
ATOM 1774 C C . PRO A 1 230 ? -7.567 4.284 30.702 1.00 90.12 230 PRO A C 1
ATOM 1776 O O . PRO A 1 230 ? -8.486 3.556 31.063 1.00 90.12 230 PRO A O 1
ATOM 1779 N N . ASN A 1 231 ? -7.292 4.466 29.409 1.00 89.50 231 ASN A N 1
ATOM 1780 C CA . ASN A 1 231 ? -8.119 3.923 28.333 1.00 89.50 231 ASN A CA 1
ATOM 1781 C C . ASN A 1 231 ? -8.103 2.389 28.321 1.00 89.50 231 ASN A C 1
ATOM 1783 O O . ASN A 1 231 ? -9.136 1.768 28.077 1.00 89.50 231 ASN A O 1
ATOM 1787 N N . ILE A 1 232 ? -6.943 1.787 28.591 1.00 94.75 232 ILE A N 1
ATOM 1788 C CA . ILE A 1 232 ? -6.756 0.333 28.599 1.00 94.75 232 ILE A CA 1
ATOM 1789 C C . ILE A 1 232 ? -7.420 -0.270 29.840 1.00 94.75 232 ILE A C 1
ATOM 1791 O O . ILE A 1 232 ? -8.275 -1.152 29.734 1.00 94.75 232 ILE A O 1
ATOM 1795 N N . TYR A 1 233 ? -7.051 0.222 31.023 1.00 96.06 233 TYR A N 1
ATOM 1796 C CA . TYR A 1 233 ? -7.442 -0.409 32.280 1.00 96.06 233 TYR A CA 1
ATOM 1797 C C . TYR A 1 233 ? -8.899 -0.127 32.658 1.00 96.06 233 TYR A C 1
ATOM 1799 O O . TYR A 1 233 ? -9.588 -1.043 33.104 1.00 96.06 233 TYR A O 1
ATOM 1807 N N . LEU A 1 234 ? -9.431 1.074 32.390 1.00 94.12 234 LEU A N 1
ATOM 1808 C CA . LEU A 1 234 ? -10.856 1.350 32.618 1.00 94.12 234 LEU A CA 1
ATOM 1809 C C . LEU A 1 234 ? -11.747 0.525 31.680 1.00 94.12 234 LEU A C 1
ATOM 1811 O O . LEU A 1 234 ? -12.805 0.055 32.098 1.00 94.12 234 LEU A O 1
ATOM 1815 N N . ALA A 1 235 ? -11.310 0.282 30.438 1.00 96.06 235 ALA A N 1
ATOM 1816 C CA . ALA A 1 235 ? -12.023 -0.613 29.531 1.00 96.06 235 ALA A CA 1
ATOM 1817 C C . ALA A 1 235 ? -12.012 -2.061 30.044 1.00 96.06 235 ALA A C 1
ATOM 1819 O O . ALA A 1 235 ? -13.057 -2.712 30.035 1.00 96.06 235 ALA A O 1
ATOM 1820 N N . ALA A 1 236 ? -10.869 -2.554 30.532 1.00 96.00 236 ALA A N 1
ATOM 1821 C CA . ALA A 1 236 ? -10.770 -3.886 31.123 1.00 96.00 236 ALA A CA 1
ATOM 1822 C C . ALA A 1 236 ? -11.679 -4.039 32.354 1.00 96.00 236 ALA A C 1
ATOM 1824 O O . ALA A 1 236 ? -12.445 -5.002 32.434 1.00 96.00 236 ALA A O 1
ATOM 1825 N N . MET A 1 237 ? -11.676 -3.056 33.260 1.00 95.00 237 MET A N 1
ATOM 1826 C CA . MET A 1 237 ? -12.565 -3.027 34.425 1.00 95.00 237 MET A CA 1
ATOM 1827 C C . MET A 1 237 ? -14.038 -3.048 34.008 1.00 95.00 237 MET A C 1
ATOM 1829 O O . MET A 1 237 ? -14.808 -3.845 34.537 1.00 95.00 237 MET A O 1
ATOM 1833 N N . ALA A 1 238 ? -14.431 -2.236 33.023 1.00 95.19 238 ALA A N 1
ATOM 1834 C CA . ALA A 1 238 ? -15.813 -2.181 32.553 1.00 95.19 238 ALA A CA 1
ATOM 1835 C C . ALA A 1 238 ? -16.284 -3.485 31.879 1.00 95.19 238 ALA A C 1
ATOM 1837 O O . ALA A 1 238 ? -17.471 -3.819 31.915 1.00 95.19 238 ALA A O 1
ATOM 1838 N N . LEU A 1 239 ? -15.355 -4.242 31.288 1.00 95.88 239 LEU A N 1
ATOM 1839 C CA . LEU A 1 239 ? -15.584 -5.583 30.739 1.00 95.88 239 LEU A CA 1
ATOM 1840 C C . LEU A 1 239 ? -15.562 -6.687 31.815 1.00 95.88 239 LEU A C 1
ATOM 1842 O O . LEU A 1 239 ? -15.907 -7.829 31.521 1.00 95.88 239 LEU A O 1
ATOM 1846 N N . GLY A 1 240 ? -15.147 -6.379 33.049 1.00 94.94 240 GLY A N 1
ATOM 1847 C CA . GLY A 1 240 ? -14.947 -7.370 34.110 1.00 94.94 240 GLY A CA 1
ATOM 1848 C C . GLY A 1 240 ? -13.741 -8.285 33.873 1.00 94.94 240 GLY A C 1
ATOM 1849 O O . GLY A 1 240 ? -13.759 -9.450 34.276 1.00 94.94 240 GLY A O 1
ATOM 1850 N N . ILE A 1 241 ? -12.712 -7.777 33.189 1.00 97.06 241 ILE A N 1
ATOM 1851 C CA . ILE A 1 241 ? -11.464 -8.490 32.901 1.00 97.06 241 ILE A CA 1
ATOM 1852 C C . ILE A 1 241 ? -10.435 -8.167 33.983 1.00 97.06 241 ILE A C 1
ATOM 1854 O O . ILE A 1 241 ? -10.155 -7.005 34.273 1.00 97.06 241 ILE A O 1
ATOM 1858 N N . LYS A 1 242 ? -9.828 -9.212 34.546 1.00 96.81 242 LYS A N 1
ATOM 1859 C CA . LYS A 1 242 ? -8.674 -9.099 35.439 1.00 96.81 242 LYS A CA 1
ATOM 1860 C C . LYS A 1 242 ? -7.407 -8.905 34.615 1.00 96.81 242 LYS A C 1
ATOM 1862 O O . LYS A 1 242 ? -7.097 -9.743 33.771 1.00 96.81 242 LYS A O 1
ATOM 1867 N N . MET A 1 243 ? -6.670 -7.829 34.867 1.00 97.62 243 MET A N 1
ATOM 1868 C CA . MET A 1 243 ? -5.447 -7.508 34.125 1.00 97.62 243 MET A CA 1
ATOM 1869 C C . MET A 1 243 ? -4.203 -7.953 34.893 1.00 97.62 243 MET A C 1
ATOM 1871 O O . MET A 1 243 ? -3.950 -7.461 35.988 1.00 97.62 243 MET A O 1
ATOM 1875 N N . VAL A 1 244 ? -3.400 -8.846 34.320 1.00 98.19 244 VAL A N 1
ATOM 1876 C CA . VAL A 1 244 ? -2.047 -9.154 34.811 1.00 98.19 244 VAL A CA 1
ATOM 1877 C C . VAL A 1 244 ? -1.052 -8.393 33.945 1.00 98.19 244 VAL A C 1
ATOM 1879 O O . VAL A 1 244 ? -1.049 -8.546 32.726 1.00 98.19 244 VAL A O 1
ATOM 1882 N N . VAL A 1 245 ? -0.228 -7.551 34.557 1.00 97.94 245 VAL A N 1
ATOM 1883 C CA . VAL A 1 245 ? 0.710 -6.679 33.841 1.00 97.94 245 VAL A CA 1
ATOM 1884 C C . VAL A 1 245 ? 2.107 -7.279 33.891 1.00 97.94 245 VAL A C 1
ATOM 1886 O O . VAL A 1 245 ? 2.622 -7.531 34.977 1.00 97.94 245 VAL A O 1
ATOM 1889 N N . LEU A 1 246 ? 2.717 -7.485 32.727 1.00 98.06 246 LEU A N 1
ATOM 1890 C CA . LEU A 1 246 ? 4.142 -7.765 32.583 1.00 98.06 246 LEU A CA 1
ATOM 1891 C C . LEU A 1 246 ? 4.815 -6.491 32.080 1.00 98.06 246 LEU A C 1
ATOM 1893 O O . LEU A 1 246 ? 4.537 -6.059 30.962 1.00 98.06 246 LEU A O 1
ATOM 1897 N N . ASP A 1 247 ? 5.683 -5.899 32.894 1.00 96.56 247 ASP A N 1
ATOM 1898 C CA . ASP A 1 247 ? 6.419 -4.677 32.554 1.00 96.56 247 ASP A CA 1
ATOM 1899 C C . ASP A 1 247 ? 7.800 -4.648 33.216 1.00 96.56 247 ASP A C 1
ATOM 1901 O O . ASP A 1 247 ? 8.134 -5.531 34.007 1.00 96.56 247 ASP A O 1
ATOM 1905 N N . VAL A 1 248 ? 8.612 -3.647 32.886 1.00 94.94 248 VAL A N 1
ATOM 1906 C CA . VAL A 1 248 ? 9.935 -3.452 33.484 1.00 94.94 248 VAL A CA 1
ATOM 1907 C C . VAL A 1 248 ? 9.845 -3.252 35.006 1.00 94.94 248 VAL A C 1
ATOM 1909 O O . VAL A 1 248 ? 8.905 -2.615 35.490 1.00 94.94 248 VAL A O 1
ATOM 1912 N N . PRO A 1 249 ? 10.820 -3.752 35.791 1.00 95.19 249 PRO A N 1
ATOM 1913 C CA . PRO A 1 249 ? 10.897 -3.446 37.218 1.00 95.19 249 PRO A CA 1
ATOM 1914 C C . PRO A 1 249 ? 10.934 -1.929 37.462 1.00 95.19 249 PRO A C 1
ATOM 1916 O O . PRO A 1 249 ? 11.675 -1.209 36.792 1.00 95.19 249 PRO A O 1
ATOM 1919 N N . GLY A 1 250 ? 10.163 -1.441 38.433 1.00 93.12 250 GLY A N 1
ATOM 1920 C CA . GLY A 1 250 ? 10.048 -0.018 38.753 1.00 93.12 250 GLY A CA 1
ATOM 1921 C C . GLY A 1 250 ? 9.068 0.761 37.871 1.00 93.12 250 GLY A C 1
ATOM 1922 O O . GLY A 1 250 ? 9.000 1.986 37.986 1.00 93.12 250 GLY A O 1
ATOM 1923 N N . HIS A 1 251 ? 8.305 0.093 36.998 1.00 94.81 251 HIS A N 1
ATOM 1924 C CA . HIS A 1 251 ? 7.244 0.740 36.228 1.00 94.81 251 HIS A CA 1
ATOM 1925 C C . HIS A 1 251 ? 6.170 1.329 37.160 1.00 94.81 251 HIS A C 1
ATOM 1927 O O . HIS A 1 251 ? 5.842 0.752 38.193 1.00 94.81 251 HIS A O 1
ATOM 1933 N N . TRP A 1 252 ? 5.556 2.454 36.789 1.00 93.88 252 TRP A N 1
ATOM 1934 C CA . TRP A 1 252 ? 4.585 3.160 37.642 1.00 93.88 252 TRP A CA 1
ATOM 1935 C C . TRP A 1 252 ? 3.342 2.321 37.990 1.00 93.88 252 TRP A C 1
ATOM 1937 O O . TRP A 1 252 ? 2.748 2.504 39.051 1.00 93.88 252 TRP A O 1
ATOM 1947 N N . LEU A 1 253 ? 2.990 1.343 37.148 1.00 94.75 253 LEU A N 1
ATOM 1948 C CA . LEU A 1 253 ? 1.941 0.361 37.451 1.00 94.75 253 LEU A CA 1
ATOM 1949 C C . LEU A 1 253 ? 2.298 -0.555 38.629 1.00 94.75 253 LEU A C 1
ATOM 1951 O O . LEU A 1 253 ? 1.390 -1.080 39.260 1.00 94.75 253 LEU A O 1
ATOM 1955 N N . GLU A 1 254 ? 3.575 -0.764 38.951 1.00 94.56 254 GLU A N 1
ATOM 1956 C CA . GLU A 1 254 ? 4.007 -1.579 40.095 1.00 94.56 254 GLU A CA 1
ATOM 1957 C C . GLU A 1 254 ? 3.626 -0.929 41.437 1.00 94.56 254 GLU A C 1
ATOM 1959 O O . GLU A 1 254 ? 3.375 -1.627 42.420 1.00 94.56 254 GLU A O 1
ATOM 1964 N N . GLY A 1 255 ? 3.504 0.402 41.471 1.00 90.81 255 GLY A N 1
ATOM 1965 C CA . GLY A 1 255 ? 3.159 1.162 42.671 1.00 90.81 255 GLY A CA 1
ATOM 1966 C C . GLY A 1 255 ? 1.714 0.963 43.167 1.00 90.81 255 GLY A C 1
ATOM 1967 O O . GLY A 1 255 ? 0.856 0.458 42.438 1.00 90.81 255 GLY A O 1
ATOM 1968 N N . PRO A 1 256 ? 1.414 1.396 44.410 1.00 93.06 256 PRO A N 1
ATOM 1969 C CA . PRO A 1 256 ? 0.088 1.253 45.024 1.00 93.06 256 PRO A CA 1
ATOM 1970 C C . PRO A 1 256 ? -0.981 2.164 44.401 1.00 93.06 256 PRO A C 1
ATOM 1972 O O . PRO A 1 256 ? -2.169 1.870 44.490 1.00 93.06 256 PRO A O 1
ATOM 1975 N N . GLU A 1 257 ? -0.582 3.261 43.748 1.00 92.19 257 GLU A N 1
ATOM 1976 C CA . GLU A 1 257 ? -1.502 4.233 43.137 1.00 92.19 257 GLU A CA 1
ATOM 1977 C C . GLU A 1 257 ? -2.432 3.585 42.096 1.00 92.19 257 GLU A C 1
ATOM 1979 O O . GLU A 1 257 ? -3.631 3.863 42.062 1.00 92.19 257 GLU A O 1
ATOM 1984 N N . TYR A 1 258 ? -1.902 2.644 41.310 1.00 91.69 258 TYR A N 1
ATOM 1985 C CA . TYR A 1 258 ? -2.622 1.966 40.229 1.00 91.69 258 TYR A CA 1
ATOM 1986 C C . TYR A 1 258 ? -2.895 0.488 40.522 1.00 91.69 258 TYR A C 1
ATOM 1988 O O . TYR A 1 258 ? -3.221 -0.275 39.615 1.00 91.69 258 TYR A O 1
ATOM 1996 N N . GLU A 1 259 ? -2.809 0.067 41.788 1.00 93.56 259 GLU A N 1
ATOM 1997 C CA . GLU A 1 259 ? -3.106 -1.314 42.195 1.00 93.56 259 GLU A CA 1
ATOM 1998 C C . GLU A 1 259 ? -4.517 -1.735 41.758 1.00 93.56 259 GLU A C 1
ATOM 2000 O O . GLU A 1 259 ? -4.717 -2.834 41.258 1.00 93.56 259 GLU A O 1
ATOM 2005 N N . HIS A 1 260 ? -5.481 -0.818 41.830 1.00 94.12 260 HIS A N 1
ATOM 2006 C CA . HIS A 1 260 ? -6.869 -1.046 41.428 1.00 94.12 260 HIS A CA 1
ATOM 2007 C C . HIS A 1 260 ? -7.076 -1.328 39.924 1.00 94.12 260 HIS A C 1
ATOM 2009 O O . HIS A 1 260 ? -8.149 -1.794 39.543 1.00 94.12 260 HIS A O 1
ATOM 2015 N N . TRP A 1 261 ? -6.087 -1.057 39.063 1.00 94.88 261 TRP A N 1
ATOM 2016 C CA . TRP A 1 261 ? -6.150 -1.350 37.624 1.00 94.88 261 TRP A CA 1
ATOM 2017 C C . TRP A 1 261 ? -5.690 -2.763 37.265 1.00 94.88 261 TRP A C 1
ATOM 2019 O O . TRP A 1 261 ? -5.960 -3.230 36.157 1.00 94.88 261 TRP A O 1
ATOM 2029 N N . ARG A 1 262 ? -5.000 -3.457 38.174 1.00 94.94 262 ARG A N 1
ATOM 2030 C CA . ARG A 1 262 ? -4.366 -4.746 37.894 1.00 94.94 262 ARG A CA 1
ATOM 2031 C C . ARG A 1 262 ? -4.640 -5.772 38.985 1.00 94.94 262 ARG A C 1
ATOM 2033 O O . ARG A 1 262 ? -4.674 -5.478 40.166 1.00 94.94 262 ARG A O 1
ATOM 2040 N N . GLU A 1 263 ? -4.754 -7.022 38.575 1.00 96.19 263 GLU A N 1
ATOM 2041 C CA . GLU A 1 263 ? -4.792 -8.179 39.467 1.00 96.19 263 GLU A CA 1
ATOM 2042 C C . GLU A 1 263 ? -3.387 -8.527 39.982 1.00 96.19 263 GLU A C 1
ATOM 2044 O O . GLU A 1 263 ? -3.218 -8.906 41.136 1.00 96.19 263 GLU A O 1
ATOM 2049 N N . ALA A 1 264 ? -2.368 -8.407 39.128 1.00 96.56 264 ALA A N 1
ATOM 2050 C CA . ALA A 1 264 ? -0.976 -8.662 39.483 1.00 96.56 264 ALA A CA 1
ATOM 2051 C C . ALA A 1 264 ? -0.026 -7.865 38.583 1.00 96.56 264 ALA A C 1
ATOM 2053 O O . ALA A 1 264 ? -0.368 -7.529 37.447 1.00 96.56 264 ALA A O 1
ATOM 2054 N N . PHE A 1 265 ? 1.170 -7.587 39.097 1.00 97.25 265 PHE A N 1
ATOM 2055 C CA . PHE A 1 265 ? 2.296 -7.051 38.338 1.00 97.25 265 PHE A CA 1
ATOM 2056 C C . PHE A 1 265 ? 3.442 -8.060 38.410 1.00 97.25 265 PHE A C 1
ATOM 2058 O O . PHE A 1 265 ? 3.829 -8.462 39.507 1.00 97.25 265 PHE A O 1
ATOM 2065 N N . ILE A 1 266 ? 3.946 -8.501 37.261 1.00 97.38 266 ILE A N 1
ATOM 2066 C CA . ILE A 1 266 ? 5.057 -9.447 37.161 1.00 97.38 266 ILE A CA 1
ATOM 2067 C C . ILE A 1 266 ? 6.200 -8.724 36.447 1.00 97.38 266 ILE A C 1
ATOM 2069 O O . ILE A 1 266 ? 6.103 -8.494 35.240 1.00 97.38 266 ILE A O 1
ATOM 2073 N N . PRO A 1 267 ? 7.268 -8.342 37.165 1.00 96.31 267 PRO A N 1
ATOM 2074 C CA . PRO A 1 267 ? 8.376 -7.626 36.558 1.00 96.31 267 PRO A CA 1
ATOM 2075 C C . PRO A 1 267 ? 9.126 -8.538 35.583 1.00 96.31 267 PRO A C 1
ATOM 2077 O O . PRO A 1 267 ? 9.483 -9.667 35.928 1.00 96.31 267 PRO A O 1
ATOM 2080 N N . ILE A 1 268 ? 9.392 -8.044 34.375 1.00 96.25 268 ILE A N 1
ATOM 2081 C CA . ILE A 1 268 ? 10.196 -8.738 33.368 1.00 96.25 268 ILE A CA 1
ATOM 2082 C C . ILE A 1 268 ? 11.196 -7.789 32.716 1.00 96.25 268 ILE A C 1
ATOM 2084 O O . ILE A 1 268 ? 10.930 -6.608 32.512 1.00 96.25 268 ILE A O 1
ATOM 2088 N N . GLU A 1 269 ? 12.353 -8.318 32.331 1.00 92.88 269 GLU A N 1
ATOM 2089 C CA . GLU A 1 269 ? 13.309 -7.556 31.532 1.00 92.88 269 GLU A CA 1
ATOM 2090 C C . GLU A 1 269 ? 12.822 -7.422 30.087 1.00 92.88 269 GLU A C 1
ATOM 2092 O O . GLU A 1 269 ? 12.582 -8.417 29.386 1.00 92.88 269 GLU A O 1
ATOM 2097 N N . MET A 1 270 ? 12.718 -6.172 29.639 1.00 91.88 270 MET A N 1
ATOM 2098 C CA . MET A 1 270 ? 12.312 -5.802 28.290 1.00 91.88 270 MET A CA 1
ATOM 2099 C C . MET A 1 270 ? 13.448 -5.078 27.574 1.00 91.88 270 MET A C 1
ATOM 2101 O O . MET A 1 270 ? 14.076 -4.177 28.126 1.00 91.88 270 MET A O 1
ATOM 2105 N N . SER A 1 271 ? 13.678 -5.455 26.323 1.00 82.38 271 SER A N 1
ATOM 2106 C CA . SER A 1 271 ? 14.643 -4.835 25.418 1.00 82.38 271 SER A CA 1
ATOM 2107 C C . SER A 1 271 ? 13.906 -4.222 24.227 1.00 82.38 271 SER A C 1
ATOM 2109 O O . SER A 1 271 ? 12.850 -4.701 23.816 1.00 82.38 271 SER A O 1
ATOM 2111 N N . GLN A 1 272 ? 14.433 -3.122 23.689 1.00 78.50 272 GLN A N 1
ATOM 2112 C CA . GLN A 1 272 ? 13.930 -2.492 22.468 1.00 78.50 272 GLN A CA 1
ATOM 2113 C C . GLN A 1 272 ? 15.112 -2.294 21.506 1.00 78.50 272 GLN A C 1
ATOM 2115 O O . GLN A 1 272 ? 15.979 -1.468 21.799 1.00 78.50 272 GLN A O 1
ATOM 2120 N N . PRO A 1 273 ? 15.178 -3.033 20.380 1.00 80.44 273 PRO A N 1
ATOM 2121 C CA . PRO A 1 273 ? 14.236 -4.072 19.942 1.00 80.44 273 PRO A CA 1
ATOM 2122 C C . PRO A 1 273 ? 14.270 -5.317 20.852 1.00 80.44 273 PRO A C 1
ATOM 2124 O O . PRO A 1 273 ? 15.257 -5.514 21.563 1.00 80.44 273 PRO A O 1
ATOM 2127 N N . PRO A 1 274 ? 13.217 -6.157 20.844 1.00 85.06 274 PRO A N 1
ATOM 2128 C CA . PRO A 1 274 ? 13.208 -7.378 21.640 1.00 85.06 274 PRO A CA 1
ATOM 2129 C C . PRO A 1 274 ? 14.256 -8.385 21.145 1.00 85.06 274 PRO A C 1
ATOM 2131 O O . PRO A 1 274 ? 14.402 -8.602 19.942 1.00 85.06 274 PRO A O 1
ATOM 2134 N N . ASP A 1 275 ? 14.953 -9.032 22.077 1.00 88.50 275 ASP A N 1
ATOM 2135 C CA . ASP A 1 275 ? 15.902 -10.115 21.787 1.00 88.50 275 ASP A CA 1
ATOM 2136 C C . ASP A 1 275 ? 15.219 -11.479 21.563 1.00 88.50 275 ASP A C 1
ATOM 2138 O O . ASP A 1 275 ? 14.049 -11.677 21.895 1.00 88.50 275 ASP A O 1
ATOM 2142 N N . GLU A 1 276 ? 15.969 -12.445 21.015 1.00 86.00 276 GLU A N 1
ATOM 2143 C CA . GLU A 1 276 ? 15.470 -13.791 20.677 1.00 86.00 276 GLU A CA 1
ATOM 2144 C C . GLU A 1 276 ? 14.875 -14.549 21.878 1.00 86.00 276 GLU A C 1
ATOM 2146 O O . GLU A 1 276 ? 13.994 -15.389 21.700 1.00 86.00 276 GLU A O 1
ATOM 2151 N N . GLY A 1 277 ? 15.317 -14.244 23.104 1.00 92.69 277 GLY A N 1
ATOM 2152 C CA . GLY A 1 277 ? 14.826 -14.876 24.329 1.00 92.69 277 GLY A CA 1
ATOM 2153 C C . GLY A 1 277 ? 13.558 -14.240 24.900 1.00 92.69 277 GLY A C 1
ATOM 2154 O O . GLY A 1 277 ? 13.015 -14.746 25.885 1.00 92.69 277 GLY A O 1
ATOM 2155 N N . PHE A 1 278 ? 13.065 -13.138 24.325 1.00 95.44 278 PHE A N 1
ATOM 2156 C CA . PHE A 1 278 ? 11.984 -12.363 24.929 1.00 95.44 278 PHE A CA 1
ATOM 2157 C C . PHE A 1 278 ? 10.664 -13.144 25.020 1.00 95.44 278 PHE A C 1
ATOM 2159 O O . PHE A 1 278 ? 10.035 -13.150 26.078 1.00 95.44 278 PHE A O 1
ATOM 2166 N N . ALA A 1 279 ? 10.277 -13.886 23.975 1.00 96.69 279 ALA A N 1
ATOM 2167 C CA . ALA A 1 279 ? 9.087 -14.743 24.017 1.00 96.69 279 ALA A CA 1
ATOM 2168 C C . ALA A 1 279 ? 9.154 -15.822 25.116 1.00 96.69 279 ALA A C 1
ATOM 2170 O O . ALA A 1 279 ? 8.141 -16.115 25.752 1.00 96.69 279 ALA A O 1
ATOM 2171 N N . ASP A 1 280 ? 10.332 -16.412 25.356 1.00 96.88 280 ASP A N 1
ATOM 2172 C CA . ASP A 1 280 ? 10.521 -17.390 26.436 1.00 96.88 280 ASP A CA 1
ATOM 2173 C C . ASP A 1 280 ? 10.404 -16.745 27.813 1.00 96.88 280 ASP A C 1
ATOM 2175 O O . ASP A 1 280 ? 9.752 -17.309 28.692 1.00 96.88 280 ASP A O 1
ATOM 2179 N N . ARG A 1 281 ? 10.963 -15.542 27.992 1.00 97.25 281 ARG A N 1
ATOM 2180 C CA . ARG A 1 281 ? 10.812 -14.783 29.241 1.00 97.25 281 ARG A CA 1
ATOM 2181 C C . ARG A 1 281 ? 9.352 -14.449 29.527 1.00 97.25 281 ARG A C 1
ATOM 2183 O O . ARG A 1 281 ? 8.908 -14.646 30.654 1.00 97.25 281 ARG A O 1
ATOM 2190 N N . ILE A 1 282 ? 8.593 -14.015 28.516 1.00 98.12 282 ILE A N 1
ATOM 2191 C CA . ILE A 1 282 ? 7.151 -13.769 28.656 1.00 98.12 282 ILE A CA 1
ATOM 2192 C C . ILE A 1 282 ? 6.440 -15.057 29.087 1.00 98.12 282 ILE A C 1
ATOM 2194 O O . ILE A 1 282 ? 5.706 -15.048 30.072 1.00 98.12 282 ILE A O 1
ATOM 2198 N N . ALA A 1 283 ? 6.674 -16.176 28.393 1.00 97.31 283 ALA A N 1
ATOM 2199 C CA . ALA A 1 283 ? 6.023 -17.445 28.712 1.00 97.31 283 ALA A CA 1
ATOM 2200 C C . ALA A 1 283 ? 6.351 -17.936 30.136 1.00 97.31 283 ALA A C 1
ATOM 2202 O O . ALA A 1 283 ? 5.456 -18.364 30.864 1.00 97.31 283 ALA A O 1
ATOM 2203 N N . GLN A 1 284 ? 7.613 -17.822 30.558 1.00 96.88 284 GLN A N 1
ATOM 2204 C CA . GLN A 1 284 ? 8.047 -18.164 31.915 1.00 96.88 284 GLN A CA 1
ATOM 2205 C C . GLN A 1 284 ? 7.395 -17.261 32.965 1.00 96.88 284 GLN A C 1
ATOM 2207 O O . GLN A 1 284 ? 6.884 -17.766 33.961 1.00 96.88 284 GLN A O 1
ATOM 2212 N N . ALA A 1 285 ? 7.357 -15.948 32.731 1.00 96.94 285 ALA A N 1
ATOM 2213 C CA . ALA A 1 285 ? 6.730 -14.992 33.636 1.00 96.94 285 ALA A CA 1
ATOM 2214 C C . ALA A 1 285 ? 5.233 -15.277 33.808 1.00 96.94 285 ALA A C 1
ATOM 2216 O O . ALA A 1 285 ? 4.751 -15.357 34.938 1.00 96.94 285 ALA A O 1
ATOM 2217 N N . VAL A 1 286 ? 4.512 -15.534 32.712 1.00 96.88 286 VAL A N 1
ATOM 2218 C CA . VAL A 1 286 ? 3.100 -15.937 32.767 1.00 96.88 286 VAL A CA 1
ATOM 2219 C C . VAL A 1 286 ? 2.914 -17.234 33.562 1.00 96.88 286 VAL A C 1
ATOM 2221 O O . VAL A 1 286 ? 1.975 -17.327 34.347 1.00 96.88 286 VAL A O 1
ATOM 2224 N N . ALA A 1 287 ? 3.823 -18.204 33.437 1.00 93.50 287 ALA A N 1
ATOM 2225 C CA . ALA A 1 287 ? 3.759 -19.461 34.187 1.00 93.50 287 ALA A CA 1
ATOM 2226 C C . ALA A 1 287 ? 3.961 -19.302 35.710 1.00 93.50 287 ALA A C 1
ATOM 2228 O O . ALA A 1 287 ? 3.598 -20.204 36.465 1.00 93.50 287 ALA A O 1
ATOM 2229 N N . THR A 1 288 ? 4.515 -18.177 36.185 1.00 94.25 288 THR A N 1
ATOM 2230 C CA . THR A 1 288 ? 4.635 -17.893 37.630 1.00 94.25 288 THR A CA 1
ATOM 2231 C C . THR A 1 288 ? 3.325 -17.425 38.268 1.00 94.25 288 THR A C 1
ATOM 2233 O O . THR A 1 288 ? 3.161 -17.522 39.489 1.00 94.25 288 THR A O 1
ATOM 2236 N N . TYR A 1 289 ? 2.379 -16.940 37.457 1.00 96.06 289 TYR A N 1
ATOM 2237 C CA . TYR A 1 289 ? 1.085 -16.474 37.930 1.00 96.06 289 TYR A CA 1
ATOM 2238 C C . TYR A 1 289 ? 0.233 -17.657 38.407 1.00 96.06 289 TYR A C 1
ATOM 2240 O O . TYR A 1 289 ? -0.020 -18.605 37.671 1.00 96.06 289 TYR A O 1
ATOM 2248 N N . GLN A 1 290 ? -0.239 -17.593 39.653 1.00 90.62 290 GLN A N 1
ATOM 2249 C CA . GLN A 1 290 ? -0.978 -18.687 40.301 1.00 90.62 290 GLN A CA 1
ATOM 2250 C C . GLN A 1 290 ? -2.448 -18.801 39.847 1.00 90.62 290 GLN A C 1
ATOM 2252 O O . GLN A 1 290 ? -3.168 -19.692 40.296 1.00 90.62 290 GLN A O 1
ATOM 2257 N N . GLY A 1 291 ? -2.918 -17.892 38.988 1.00 91.25 291 GLY A N 1
ATOM 2258 C CA . GLY A 1 291 ? -4.281 -17.889 38.460 1.00 91.25 291 GLY A CA 1
ATOM 2259 C C . GLY A 1 291 ? -4.372 -18.411 37.027 1.00 91.25 291 GLY A C 1
ATOM 2260 O O . GLY A 1 291 ? -3.383 -18.559 36.313 1.00 91.25 291 GLY A O 1
ATOM 2261 N N . LYS A 1 292 ? -5.601 -18.662 36.573 1.00 93.88 292 LYS A N 1
ATOM 2262 C CA . LYS A 1 292 ? -5.862 -18.998 35.170 1.00 93.88 292 LYS A CA 1
ATOM 2263 C C . LYS A 1 292 ? -5.674 -17.755 34.300 1.00 93.88 292 LYS A C 1
ATOM 2265 O O . LYS A 1 292 ? -6.227 -16.708 34.628 1.00 93.88 292 LYS A O 1
ATOM 2270 N N . VAL A 1 293 ? -4.964 -17.905 33.183 1.00 96.88 293 VAL A N 1
ATOM 2271 C CA . VAL A 1 293 ? -4.848 -16.899 32.118 1.00 96.88 293 VAL A CA 1
ATOM 2272 C C . VAL A 1 293 ? -5.692 -17.340 30.927 1.00 96.88 293 VAL A C 1
ATOM 2274 O O . VAL A 1 293 ? -5.566 -18.470 30.461 1.00 96.88 293 VAL A O 1
ATOM 2277 N N . ASP A 1 294 ? -6.570 -16.461 30.447 1.00 97.38 294 ASP A N 1
ATOM 2278 C CA . ASP A 1 294 ? -7.460 -16.728 29.311 1.00 97.38 294 ASP A CA 1
ATOM 2279 C C . ASP A 1 294 ? -6.950 -16.107 28.001 1.00 97.38 294 ASP A C 1
ATOM 2281 O O . ASP A 1 294 ? -7.406 -16.486 26.921 1.00 97.38 294 ASP A O 1
ATOM 2285 N N . GLY A 1 295 ? -6.006 -15.167 28.075 1.00 97.38 295 GLY A N 1
ATOM 2286 C CA . GLY A 1 295 ? -5.394 -14.542 26.907 1.00 97.38 295 GLY A CA 1
ATOM 2287 C C . GLY A 1 295 ? -4.162 -13.714 27.252 1.00 97.38 295 GLY A C 1
ATOM 2288 O O . GLY A 1 295 ? -3.900 -13.414 28.418 1.00 97.38 295 GLY A O 1
ATOM 2289 N N . ILE A 1 296 ? -3.426 -13.322 26.215 1.00 97.94 296 ILE A N 1
ATOM 2290 C CA . ILE A 1 296 ? -2.267 -12.433 26.300 1.00 97.94 296 ILE A CA 1
ATOM 2291 C C . ILE A 1 296 ? -2.307 -11.426 25.146 1.00 97.94 296 ILE A C 1
ATOM 2293 O O . ILE A 1 296 ? -2.688 -11.782 24.032 1.00 97.94 296 ILE A O 1
ATOM 2297 N N . ILE A 1 297 ? -1.941 -10.173 25.407 1.00 97.25 297 ILE A N 1
ATOM 2298 C CA . ILE A 1 297 ? -1.921 -9.101 24.407 1.00 97.25 297 ILE A CA 1
ATOM 2299 C C . ILE A 1 297 ? -0.753 -8.136 24.643 1.00 97.25 297 ILE A C 1
ATOM 2301 O O . ILE A 1 297 ? -0.186 -8.068 25.730 1.00 97.25 297 ILE A O 1
ATOM 2305 N N . THR A 1 298 ? -0.414 -7.362 23.618 1.00 94.44 298 THR A N 1
ATOM 2306 C CA . THR A 1 298 ? 0.369 -6.129 23.730 1.00 94.44 298 THR A CA 1
ATOM 2307 C C . THR A 1 298 ? -0.190 -5.101 22.755 1.00 94.44 298 THR A C 1
ATOM 2309 O O . THR A 1 298 ? -0.689 -5.472 21.690 1.00 94.44 298 THR A O 1
ATOM 2312 N N . PHE A 1 299 ? -0.105 -3.821 23.112 1.00 91.81 299 PHE A N 1
ATOM 2313 C CA . PHE A 1 299 ? -0.360 -2.706 22.194 1.00 91.81 299 PHE A CA 1
ATOM 2314 C C . PHE A 1 299 ? 0.942 -2.078 21.677 1.00 91.81 299 PHE A C 1
ATOM 2316 O O . PHE A 1 299 ? 0.910 -1.089 20.952 1.00 91.81 299 PHE A O 1
ATOM 2323 N N . CYS A 1 300 ? 2.090 -2.667 22.021 1.00 87.25 300 CYS A N 1
ATOM 2324 C CA . CYS A 1 300 ? 3.392 -2.256 21.535 1.00 87.25 300 CYS A CA 1
ATOM 2325 C C . CYS A 1 300 ? 3.725 -2.987 20.228 1.00 87.25 300 CYS A C 1
ATOM 2327 O O . CYS A 1 300 ? 3.972 -4.195 20.234 1.00 87.25 300 CYS A O 1
ATOM 2329 N N . ASP A 1 301 ? 3.776 -2.254 19.113 1.00 84.19 301 ASP A N 1
ATOM 2330 C CA . ASP A 1 301 ? 4.028 -2.815 17.776 1.00 84.19 301 ASP A CA 1
ATOM 2331 C C . ASP A 1 301 ? 5.292 -3.680 17.723 1.00 84.19 301 ASP A C 1
ATOM 2333 O O . ASP A 1 301 ? 5.266 -4.794 17.201 1.00 84.19 301 ASP A O 1
ATOM 2337 N N . SER A 1 302 ? 6.387 -3.223 18.340 1.00 85.81 302 SER A N 1
ATOM 2338 C CA . SER A 1 302 ? 7.654 -3.962 18.337 1.00 85.81 302 SER A CA 1
ATOM 2339 C C . SER A 1 302 ? 7.599 -5.280 19.113 1.00 85.81 302 SER A C 1
ATOM 2341 O O . SER A 1 302 ? 8.462 -6.133 18.913 1.00 85.81 302 SER A O 1
ATOM 2343 N N . PHE A 1 303 ? 6.593 -5.485 19.968 1.00 91.69 303 PHE A N 1
ATOM 2344 C CA . PHE A 1 303 ? 6.435 -6.694 20.777 1.00 91.69 303 PHE A CA 1
ATOM 2345 C C . PHE A 1 303 ? 5.388 -7.669 20.238 1.00 91.69 303 PHE A C 1
ATOM 2347 O O . PHE A 1 303 ? 5.377 -8.819 20.679 1.00 91.69 303 PHE A O 1
ATOM 2354 N N . GLN A 1 304 ? 4.552 -7.281 19.268 1.00 91.94 304 GLN A N 1
ATOM 2355 C CA . GLN A 1 304 ? 3.443 -8.122 18.795 1.00 91.94 304 GLN A CA 1
ATOM 2356 C C . GLN A 1 304 ? 3.899 -9.511 18.326 1.00 91.94 304 GLN A C 1
ATOM 2358 O O . GLN A 1 304 ? 3.295 -10.516 18.707 1.00 91.94 304 GLN A O 1
ATOM 2363 N N . HIS A 1 305 ? 4.996 -9.596 17.563 1.00 91.94 305 HIS A N 1
ATOM 2364 C CA . HIS A 1 305 ? 5.550 -10.880 17.118 1.00 91.94 305 HIS A CA 1
ATOM 2365 C C . HIS A 1 305 ? 5.970 -11.780 18.296 1.00 91.94 305 HIS A C 1
ATOM 2367 O O . HIS A 1 305 ? 5.579 -12.947 18.362 1.00 91.94 305 HIS A O 1
ATOM 2373 N N . GLN A 1 306 ? 6.723 -11.235 19.255 1.00 94.75 306 GLN A N 1
ATOM 2374 C CA . GLN A 1 306 ? 7.237 -11.987 20.407 1.00 94.75 306 GLN A CA 1
ATOM 2375 C C . GLN A 1 306 ? 6.117 -12.410 21.365 1.00 94.75 306 GLN A C 1
ATOM 2377 O O . GLN A 1 306 ? 6.120 -13.530 21.877 1.00 94.75 306 GLN A O 1
ATOM 2382 N N . VAL A 1 307 ? 5.108 -11.559 21.556 1.00 96.31 307 VAL A N 1
ATOM 2383 C CA . VAL A 1 307 ? 3.922 -11.883 22.358 1.00 96.31 307 VAL A CA 1
ATOM 2384 C C . VAL A 1 307 ? 3.097 -12.987 21.703 1.00 96.31 307 VAL A C 1
ATOM 2386 O O . VAL A 1 307 ? 2.609 -13.873 22.400 1.00 96.31 307 VAL A O 1
ATOM 2389 N N . ALA A 1 308 ? 2.989 -13.009 20.373 1.00 96.12 308 ALA A N 1
ATOM 2390 C CA . ALA A 1 308 ? 2.324 -14.099 19.669 1.00 96.12 308 ALA A CA 1
ATOM 2391 C C . ALA A 1 308 ? 3.084 -15.429 19.770 1.00 96.12 308 ALA A C 1
ATOM 2393 O O . ALA A 1 308 ? 2.453 -16.468 19.970 1.00 96.12 308 ALA A O 1
ATOM 2394 N N . LEU A 1 309 ? 4.422 -15.410 19.706 1.00 96.25 309 LEU A N 1
ATOM 2395 C CA . LEU A 1 309 ? 5.242 -16.597 19.981 1.00 96.25 309 LEU A CA 1
ATOM 2396 C C . LEU A 1 309 ? 5.028 -17.107 21.412 1.00 96.25 309 LEU A C 1
ATOM 2398 O O . LEU A 1 309 ? 4.846 -18.308 21.619 1.00 96.25 309 LEU A O 1
ATOM 2402 N N . ALA A 1 310 ? 5.006 -16.209 22.399 1.00 97.38 310 ALA A N 1
ATOM 2403 C CA . ALA A 1 310 ? 4.715 -16.569 23.784 1.00 97.38 310 ALA A CA 1
ATOM 2404 C C . ALA A 1 310 ? 3.300 -17.156 23.931 1.00 97.38 310 ALA A C 1
ATOM 2406 O O . ALA A 1 310 ? 3.130 -18.197 24.565 1.00 97.38 310 ALA A O 1
ATOM 2407 N N . ALA A 1 311 ? 2.296 -16.551 23.288 1.00 97.19 311 ALA A N 1
ATOM 2408 C CA . ALA A 1 311 ? 0.923 -17.051 23.280 1.00 97.19 311 ALA A CA 1
ATOM 2409 C C . ALA A 1 311 ? 0.844 -18.476 22.713 1.00 97.19 311 ALA A C 1
ATOM 2411 O O . ALA A 1 311 ? 0.231 -19.347 23.327 1.00 97.19 311 ALA A O 1
ATOM 2412 N N . GLN A 1 312 ? 1.529 -18.740 21.594 1.00 96.25 312 GLN A N 1
ATOM 2413 C CA . GLN A 1 312 ? 1.604 -20.070 20.989 1.00 96.25 312 GLN A CA 1
ATOM 2414 C C . GLN A 1 312 ? 2.240 -21.096 21.937 1.00 96.25 312 GLN A C 1
ATOM 2416 O O . GLN A 1 312 ? 1.710 -22.198 22.077 1.00 96.25 312 GLN A O 1
ATOM 2421 N N . LYS A 1 313 ? 3.335 -20.736 22.622 1.00 96.25 313 LYS A N 1
ATOM 2422 C CA . LYS A 1 313 ? 3.994 -21.598 23.624 1.00 96.25 313 LYS A CA 1
ATOM 2423 C C . LYS A 1 313 ? 3.076 -21.920 24.809 1.00 96.25 313 LYS A C 1
ATOM 2425 O O . LYS A 1 313 ? 3.132 -23.025 25.339 1.00 96.25 313 LYS A O 1
ATOM 2430 N N . LEU A 1 314 ? 2.224 -20.974 25.197 1.00 95.94 314 LEU A N 1
ATOM 2431 C CA . LEU A 1 314 ? 1.270 -21.105 26.302 1.00 95.94 314 LEU A CA 1
ATOM 2432 C C . LEU A 1 314 ? -0.071 -21.745 25.892 1.00 95.94 314 LEU A C 1
ATOM 2434 O O . LEU A 1 314 ? -0.921 -21.969 26.750 1.00 95.94 314 LEU A O 1
ATOM 2438 N N . GLY A 1 315 ? -0.294 -22.018 24.601 1.00 95.69 315 GLY A N 1
ATOM 2439 C CA . GLY A 1 315 ? -1.589 -22.487 24.094 1.00 95.69 315 GLY A CA 1
ATOM 2440 C C . GLY A 1 315 ? -2.709 -21.440 24.191 1.00 95.69 315 GLY A C 1
ATOM 2441 O O . GLY A 1 315 ? -3.884 -21.801 24.254 1.00 95.69 315 GLY A O 1
ATOM 2442 N N . LEU A 1 316 ? -2.356 -20.153 24.227 1.00 96.06 316 LEU A N 1
ATOM 2443 C CA . LEU A 1 316 ? -3.279 -19.021 24.305 1.00 96.06 316 LEU A CA 1
ATOM 2444 C C . LEU A 1 316 ? -3.660 -18.504 22.906 1.00 96.06 316 LEU A C 1
ATOM 2446 O O . LEU A 1 316 ? -2.878 -18.632 21.960 1.00 96.06 316 LEU A O 1
ATOM 2450 N N . PRO A 1 317 ? -4.850 -17.896 22.750 1.00 91.50 317 PRO A N 1
ATOM 2451 C CA . PRO A 1 317 ? -5.288 -17.356 21.468 1.00 91.50 317 PRO A CA 1
ATOM 2452 C C . PRO A 1 317 ? -4.416 -16.170 21.036 1.00 91.50 317 PRO A C 1
ATOM 2454 O O . PRO A 1 317 ? -4.215 -15.231 21.801 1.00 91.50 317 PRO A O 1
ATOM 2457 N N . SER A 1 318 ? -3.939 -16.198 19.791 1.00 92.00 318 SER A N 1
ATOM 2458 C CA . SER A 1 318 ? -3.263 -15.074 19.137 1.00 92.00 318 SER A CA 1
ATOM 2459 C C . SER A 1 318 ? -3.327 -15.212 17.613 1.00 92.00 318 SER A C 1
ATOM 2461 O O . SER A 1 318 ? -3.610 -16.289 17.079 1.00 92.00 318 SER A O 1
ATOM 2463 N N . SER A 1 319 ? -3.050 -14.117 16.908 1.00 89.50 319 SER A N 1
ATOM 2464 C CA . SER A 1 319 ? -2.725 -14.158 15.481 1.00 89.50 319 SER A CA 1
ATOM 2465 C C . SER A 1 319 ? -1.443 -14.964 15.249 1.00 89.50 319 SER A C 1
ATOM 2467 O O . SER A 1 319 ? -0.591 -15.076 16.131 1.00 89.50 319 SER A O 1
ATOM 2469 N N . LYS A 1 320 ? -1.280 -15.521 14.041 1.00 88.19 320 LYS A N 1
ATOM 2470 C CA . LYS A 1 320 ? -0.073 -16.285 13.687 1.00 88.19 320 LYS A CA 1
ATOM 2471 C C . LYS A 1 320 ? 1.182 -15.409 13.842 1.00 88.19 320 LYS A C 1
ATOM 2473 O O . LYS A 1 320 ? 1.192 -14.312 13.269 1.00 88.19 320 LYS A O 1
ATOM 2478 N N . PRO A 1 321 ? 2.235 -15.867 14.545 1.00 88.94 321 PRO A N 1
ATOM 2479 C CA . PRO A 1 321 ? 3.449 -15.077 14.738 1.00 88.94 321 PRO A CA 1
ATOM 2480 C C . PRO A 1 321 ? 4.082 -14.595 13.433 1.00 88.94 321 PRO A C 1
ATOM 2482 O O . PRO A 1 321 ? 4.586 -13.476 13.389 1.00 88.94 321 PRO A O 1
ATOM 2485 N N . GLU A 1 322 ? 4.011 -15.386 12.360 1.00 81.12 322 GLU A N 1
ATOM 2486 C CA . GLU A 1 322 ? 4.553 -15.033 11.043 1.00 81.12 322 GLU A CA 1
ATOM 2487 C C . GLU A 1 322 ? 3.791 -13.867 10.396 1.00 81.12 322 GLU A C 1
ATOM 2489 O O . GLU A 1 322 ? 4.389 -13.017 9.732 1.00 81.12 322 GLU A O 1
ATOM 2494 N N . ALA A 1 323 ? 2.473 -13.792 10.611 1.00 73.06 323 ALA A N 1
ATOM 2495 C CA . ALA A 1 323 ? 1.648 -12.702 10.097 1.00 73.06 323 ALA A CA 1
ATOM 2496 C C . ALA A 1 323 ? 1.977 -11.384 10.809 1.00 73.06 323 ALA A C 1
ATOM 2498 O O . ALA A 1 323 ? 2.141 -10.358 10.153 1.00 73.06 323 ALA A O 1
ATOM 2499 N N . LEU A 1 324 ? 2.140 -11.427 12.134 1.00 80.44 324 LEU A N 1
ATOM 2500 C CA . LEU A 1 324 ? 2.530 -10.255 12.917 1.00 80.44 324 LEU A CA 1
ATOM 2501 C C . LEU A 1 324 ? 3.966 -9.827 12.616 1.00 80.44 324 LEU A C 1
ATOM 2503 O O . LEU A 1 324 ? 4.194 -8.647 12.409 1.00 80.44 324 LEU A O 1
ATOM 2507 N N . MET A 1 325 ? 4.903 -10.770 12.463 1.00 79.88 325 MET A N 1
ATOM 2508 C CA . MET A 1 325 ? 6.271 -10.466 12.023 1.00 79.88 325 MET A CA 1
ATOM 2509 C C . MET A 1 325 ? 6.282 -9.704 10.701 1.00 79.88 325 MET A C 1
ATOM 2511 O O . MET A 1 325 ? 7.031 -8.748 10.549 1.00 79.88 325 MET A O 1
ATOM 2515 N N . THR A 1 326 ? 5.442 -10.124 9.753 1.00 69.75 326 THR A N 1
ATOM 2516 C CA . THR A 1 326 ? 5.311 -9.459 8.453 1.00 69.75 326 THR A CA 1
ATOM 2517 C C . THR A 1 326 ? 4.720 -8.058 8.608 1.00 69.75 326 THR A C 1
ATOM 2519 O O . THR A 1 326 ? 5.232 -7.117 8.010 1.00 69.75 326 THR A O 1
ATOM 2522 N N . ALA A 1 327 ? 3.675 -7.908 9.428 1.00 63.97 327 ALA A N 1
ATOM 2523 C CA . ALA A 1 327 ? 3.001 -6.631 9.659 1.00 63.97 327 ALA A CA 1
ATOM 2524 C C . ALA A 1 327 ? 3.862 -5.611 10.428 1.00 63.97 327 ALA A C 1
A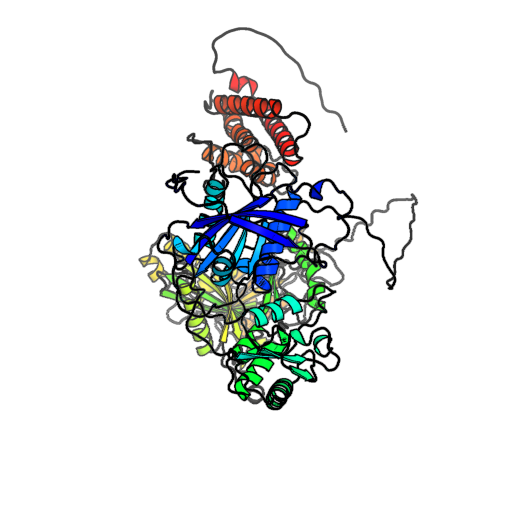TOM 2526 O O . ALA A 1 327 ? 3.692 -4.412 10.232 1.00 63.97 327 ALA A O 1
ATOM 2527 N N . THR A 1 328 ? 4.785 -6.070 11.279 1.00 65.81 328 THR A N 1
ATOM 2528 C CA . THR A 1 328 ? 5.623 -5.223 12.147 1.00 65.81 328 THR A CA 1
ATOM 2529 C C . THR A 1 328 ? 7.098 -5.201 11.730 1.00 65.81 328 THR A C 1
ATOM 2531 O O . THR A 1 328 ? 7.964 -4.833 12.529 1.00 65.81 328 THR A O 1
ATOM 2534 N N . ASN A 1 329 ? 7.428 -5.644 10.510 1.00 61.62 329 ASN A N 1
ATOM 2535 C CA . ASN A 1 329 ? 8.809 -5.660 10.036 1.00 61.62 329 ASN A CA 1
ATOM 2536 C C . ASN A 1 329 ? 9.292 -4.238 9.701 1.00 61.62 329 ASN A C 1
ATOM 2538 O O . ASN A 1 329 ? 9.029 -3.717 8.621 1.00 61.62 329 ASN A O 1
ATOM 2542 N N . ASN A 1 330 ? 10.059 -3.641 10.615 1.00 52.94 330 ASN A N 1
ATOM 2543 C CA . ASN A 1 330 ? 10.657 -2.312 10.450 1.00 52.94 330 ASN A CA 1
ATOM 2544 C C . ASN A 1 330 ? 11.946 -2.291 9.601 1.00 52.94 330 ASN A C 1
ATOM 2546 O O . ASN A 1 330 ? 12.548 -1.230 9.440 1.00 52.94 330 ASN A O 1
ATOM 2550 N N . SER A 1 331 ? 12.396 -3.422 9.041 1.00 58.50 331 SER A N 1
ATOM 2551 C CA . SER A 1 331 ? 13.536 -3.447 8.109 1.00 58.50 331 SER A CA 1
ATOM 2552 C C . SER A 1 331 ? 13.074 -3.229 6.664 1.00 58.50 331 SER A C 1
ATOM 2554 O O . SER A 1 331 ? 13.099 -4.126 5.829 1.00 58.50 331 SER A O 1
ATOM 2556 N N . LEU A 1 332 ? 12.617 -2.011 6.362 1.00 68.25 332 LEU A N 1
ATOM 2557 C CA . LEU A 1 332 ? 12.321 -1.606 4.981 1.00 68.25 332 LEU A CA 1
ATOM 2558 C C . LEU A 1 332 ? 13.592 -1.499 4.124 1.00 68.25 332 LEU A C 1
ATOM 2560 O O . LEU A 1 332 ? 13.496 -1.577 2.906 1.00 68.25 332 LEU A O 1
ATOM 2564 N N . PHE A 1 333 ? 14.769 -1.345 4.740 1.00 75.62 333 PHE A N 1
ATOM 2565 C CA . PHE A 1 333 ? 16.028 -1.163 4.022 1.00 75.62 333 PHE A CA 1
ATOM 2566 C C . PHE A 1 333 ? 16.633 -2.486 3.505 1.00 75.62 333 PHE A C 1
ATOM 2568 O O . PHE A 1 333 ? 16.648 -3.475 4.241 1.00 75.62 333 PHE A O 1
ATOM 2575 N N . PRO A 1 334 ? 17.215 -2.497 2.291 1.00 84.62 334 PRO A N 1
ATOM 2576 C CA . PRO A 1 334 ? 17.189 -1.404 1.319 1.00 84.62 334 PRO A CA 1
ATOM 2577 C C . PRO A 1 334 ? 15.782 -1.205 0.719 1.00 84.62 334 PRO A C 1
ATOM 2579 O O . PRO A 1 334 ? 15.097 -2.175 0.383 1.00 84.62 334 PRO A O 1
ATOM 2582 N N . CYS A 1 335 ? 15.360 0.051 0.567 1.00 86.88 335 CYS A N 1
ATOM 2583 C CA . CYS A 1 335 ? 14.083 0.427 -0.044 1.00 86.88 335 CYS A CA 1
ATOM 2584 C C . CYS A 1 335 ? 14.277 1.358 -1.240 1.00 86.88 335 CYS A C 1
ATOM 2586 O O . CYS A 1 335 ? 15.280 2.054 -1.351 1.00 86.88 335 CYS A O 1
ATOM 2588 N N . ILE A 1 336 ? 13.292 1.379 -2.131 1.00 89.12 336 ILE A N 1
ATOM 2589 C CA . ILE A 1 336 ? 13.146 2.389 -3.171 1.00 89.12 336 ILE A CA 1
ATOM 2590 C C . ILE A 1 336 ? 12.196 3.468 -2.660 1.00 89.12 336 ILE A C 1
ATOM 2592 O O . ILE A 1 336 ? 11.129 3.145 -2.142 1.00 89.12 336 ILE A O 1
ATOM 2596 N N . ILE A 1 337 ? 12.561 4.735 -2.840 1.00 86.50 337 ILE A N 1
ATOM 2597 C CA . ILE A 1 337 ? 11.628 5.864 -2.778 1.00 86.50 337 ILE A CA 1
ATOM 2598 C C . ILE A 1 337 ? 11.421 6.416 -4.188 1.00 86.50 337 ILE A C 1
ATOM 2600 O O . ILE A 1 337 ? 12.392 6.647 -4.910 1.00 86.50 337 ILE A O 1
ATOM 2604 N N . LYS A 1 338 ? 10.162 6.607 -4.593 1.00 87.38 338 LYS A N 1
ATOM 2605 C CA . LYS A 1 338 ? 9.806 7.137 -5.919 1.00 87.38 338 LYS A CA 1
ATOM 2606 C C . LYS A 1 338 ? 8.525 7.981 -5.887 1.00 87.38 338 LYS A C 1
ATOM 2608 O O . LYS A 1 338 ? 7.689 7.764 -5.007 1.00 87.38 338 LYS A O 1
ATOM 2613 N N . PRO A 1 339 ? 8.338 8.944 -6.810 1.00 86.06 339 PRO A N 1
ATOM 2614 C CA . PRO A 1 339 ? 7.085 9.690 -6.923 1.00 86.06 339 PRO A CA 1
ATOM 2615 C C . PRO A 1 339 ? 5.919 8.780 -7.323 1.00 86.06 339 PRO A C 1
ATOM 2617 O O . PRO A 1 339 ? 6.105 7.834 -8.085 1.00 86.06 339 PRO A O 1
ATOM 2620 N N . CYS A 1 340 ? 4.704 9.092 -6.863 1.00 83.12 340 CYS A N 1
ATOM 2621 C CA . CYS A 1 340 ? 3.504 8.339 -7.255 1.00 83.12 340 CYS A CA 1
ATOM 2622 C C . CYS A 1 340 ? 3.090 8.612 -8.711 1.00 83.12 340 CYS A C 1
ATOM 2624 O O . CYS A 1 340 ? 2.570 7.721 -9.373 1.00 83.12 340 CYS A O 1
ATOM 2626 N N . ASN A 1 341 ? 3.358 9.821 -9.221 1.00 80.12 341 ASN A N 1
ATOM 2627 C CA . ASN A 1 341 ? 3.104 10.220 -10.610 1.00 80.12 341 ASN A CA 1
ATOM 2628 C C . ASN A 1 341 ? 4.433 10.438 -11.360 1.00 80.12 341 ASN A C 1
ATOM 2630 O O . ASN A 1 341 ? 4.752 11.546 -11.802 1.00 80.12 341 ASN A O 1
ATOM 2634 N N . GLY A 1 342 ? 5.239 9.377 -11.437 1.00 71.00 342 GLY A N 1
ATOM 2635 C CA . GLY A 1 342 ? 6.556 9.356 -12.080 1.00 71.00 342 GLY A CA 1
ATOM 2636 C C . GLY A 1 342 ? 6.546 8.813 -13.513 1.00 71.00 342 GLY A C 1
ATOM 2637 O O . GLY A 1 342 ? 5.608 8.144 -13.933 1.00 71.00 342 GLY A O 1
ATOM 2638 N N . TRP A 1 343 ? 7.608 9.108 -14.264 1.00 76.38 343 TRP A N 1
ATOM 2639 C CA . TRP A 1 343 ? 7.969 8.444 -15.524 1.00 76.38 343 TRP A CA 1
ATOM 2640 C C . TRP A 1 343 ? 9.487 8.561 -15.738 1.00 76.38 343 TRP A C 1
ATOM 2642 O O . TRP A 1 343 ? 10.137 9.402 -15.115 1.00 76.38 343 TRP A O 1
ATOM 2652 N N . SER A 1 344 ? 10.061 7.754 -16.638 1.00 71.94 344 SER A N 1
ATOM 2653 C CA . SER A 1 344 ? 11.492 7.800 -17.013 1.00 71.94 344 SER A CA 1
ATOM 2654 C C . SER A 1 344 ? 12.475 7.646 -15.838 1.00 71.94 344 SER A C 1
ATOM 2656 O O . SER A 1 344 ? 13.579 8.194 -15.889 1.00 71.94 344 SER A O 1
ATOM 2658 N N . SER A 1 345 ? 12.065 6.955 -14.770 1.00 76.50 345 SER A N 1
ATOM 2659 C CA . SER A 1 345 ? 12.828 6.802 -13.521 1.00 76.50 345 SER A CA 1
ATOM 2660 C C . SER A 1 345 ? 13.244 8.122 -12.847 1.00 76.50 345 SER A C 1
ATOM 2662 O O . SER A 1 345 ? 14.177 8.146 -12.040 1.00 76.50 345 SER A O 1
ATOM 2664 N N . GLU A 1 346 ? 12.563 9.234 -13.151 1.00 78.75 346 GLU A N 1
ATOM 2665 C CA . GLU A 1 346 ? 12.841 10.533 -12.532 1.00 78.75 346 GLU A CA 1
ATOM 2666 C C . GLU A 1 346 ? 12.465 10.501 -11.038 1.00 78.75 346 GLU A C 1
ATOM 2668 O O . GLU A 1 346 ? 11.358 10.115 -10.658 1.00 78.75 346 GLU A O 1
ATOM 2673 N N . GLY A 1 347 ? 13.398 10.898 -10.167 1.00 76.75 347 GLY A N 1
ATOM 2674 C CA . GLY A 1 347 ? 13.175 10.930 -8.716 1.00 76.75 347 GLY A CA 1
ATOM 2675 C C . GLY A 1 347 ? 13.123 9.561 -8.027 1.00 76.75 347 GLY A C 1
ATOM 2676 O O . GLY A 1 347 ? 12.650 9.481 -6.898 1.00 76.75 347 GLY A O 1
ATOM 2677 N N . VAL A 1 348 ? 13.591 8.491 -8.674 1.00 85.06 348 VAL A N 1
ATOM 2678 C CA . VAL A 1 348 ? 13.693 7.155 -8.065 1.00 85.06 348 VAL A CA 1
ATOM 2679 C C . VAL A 1 348 ? 15.046 7.013 -7.362 1.00 85.06 348 VAL A C 1
ATOM 2681 O O . VAL A 1 348 ? 16.090 7.163 -7.998 1.00 85.06 348 VAL A O 1
ATOM 2684 N N . PHE A 1 349 ? 15.047 6.696 -6.064 1.00 83.50 349 PHE A N 1
ATOM 2685 C CA . PHE A 1 349 ? 16.268 6.523 -5.268 1.00 83.50 349 PHE A CA 1
ATOM 2686 C C . PHE A 1 349 ? 16.269 5.203 -4.495 1.00 83.50 349 PHE A C 1
ATOM 2688 O O . PHE A 1 349 ? 15.260 4.825 -3.903 1.00 83.50 349 PHE A O 1
ATOM 2695 N N . LEU A 1 350 ? 17.428 4.539 -4.459 1.00 86.50 350 LEU A N 1
ATOM 2696 C CA . LEU A 1 350 ? 17.711 3.419 -3.562 1.00 86.50 350 LEU A CA 1
ATOM 2697 C C . LEU A 1 350 ? 18.233 3.968 -2.242 1.00 86.50 350 LEU A C 1
ATOM 2699 O O . LEU A 1 350 ? 19.215 4.704 -2.224 1.00 86.50 350 LEU A O 1
ATOM 2703 N N . ILE A 1 351 ? 17.579 3.586 -1.156 1.00 83.38 351 ILE A N 1
ATOM 2704 C CA . ILE A 1 351 ? 17.844 4.059 0.193 1.00 83.38 351 ILE A CA 1
ATOM 2705 C C . ILE A 1 351 ? 18.246 2.862 1.046 1.00 83.38 351 ILE A C 1
ATOM 2707 O O . ILE A 1 351 ? 17.482 1.909 1.209 1.00 83.38 351 ILE A O 1
ATOM 2711 N N . ASN A 1 352 ? 19.444 2.910 1.619 1.00 81.38 352 ASN A N 1
ATOM 2712 C CA . ASN A 1 352 ? 19.988 1.826 2.437 1.00 81.38 352 ASN A CA 1
ATOM 2713 C C . ASN A 1 352 ? 19.854 2.090 3.942 1.00 81.38 352 ASN A C 1
ATOM 2715 O O . ASN A 1 352 ? 20.054 1.183 4.748 1.00 81.38 352 ASN A O 1
ATOM 2719 N N . ASN A 1 353 ? 19.552 3.327 4.341 1.00 75.00 353 ASN A N 1
ATOM 2720 C CA . ASN A 1 353 ? 19.417 3.739 5.735 1.00 75.00 353 ASN A CA 1
ATOM 2721 C C . ASN A 1 353 ? 18.651 5.071 5.858 1.00 75.00 353 ASN A C 1
ATOM 2723 O O . ASN A 1 353 ? 18.398 5.768 4.877 1.00 75.00 353 ASN A O 1
ATOM 2727 N N . ASN A 1 354 ? 18.315 5.454 7.093 1.00 74.19 354 ASN A N 1
ATOM 2728 C CA . ASN A 1 354 ? 17.588 6.695 7.382 1.00 74.19 354 ASN A CA 1
ATOM 2729 C C . ASN A 1 354 ? 18.343 7.975 6.974 1.00 74.19 354 ASN A C 1
ATOM 2731 O O . ASN A 1 354 ? 17.701 8.982 6.692 1.00 74.19 354 ASN A O 1
ATOM 2735 N N . THR A 1 355 ? 19.680 7.967 6.955 1.00 75.06 355 THR A N 1
ATOM 2736 C CA . THR A 1 355 ? 20.468 9.144 6.554 1.00 75.06 355 THR A CA 1
ATOM 2737 C C . THR A 1 355 ? 20.290 9.420 5.065 1.00 75.06 355 THR A C 1
ATOM 2739 O O . THR A 1 355 ? 19.943 10.539 4.697 1.00 75.06 355 THR A O 1
ATOM 2742 N N . GLU A 1 356 ? 20.406 8.386 4.230 1.00 79.19 356 GLU A N 1
ATOM 2743 C CA . GLU A 1 356 ? 20.155 8.479 2.785 1.00 79.19 356 GLU A CA 1
ATOM 2744 C C . GLU A 1 356 ? 18.715 8.926 2.482 1.00 79.19 356 GLU A C 1
ATOM 2746 O O . GLU A 1 356 ? 18.491 9.710 1.560 1.00 79.19 356 GLU A O 1
ATOM 2751 N N . LEU A 1 357 ? 17.735 8.501 3.293 1.00 78.56 357 LEU A N 1
ATOM 2752 C CA . LEU A 1 357 ? 16.343 8.939 3.143 1.00 78.56 357 LEU A CA 1
ATOM 2753 C C . LEU A 1 357 ? 16.198 10.456 3.323 1.00 78.56 357 LEU A C 1
ATOM 2755 O O . LEU A 1 357 ? 15.511 11.109 2.540 1.00 78.56 357 LEU A O 1
ATOM 2759 N N . ILE A 1 358 ? 16.845 11.016 4.350 1.00 73.44 358 ILE A N 1
ATOM 2760 C CA . ILE A 1 358 ? 16.817 12.456 4.642 1.00 73.44 358 ILE A CA 1
ATOM 2761 C C . ILE A 1 358 ? 17.514 13.239 3.524 1.00 73.44 358 ILE A C 1
ATOM 2763 O O . ILE A 1 358 ? 17.013 14.280 3.099 1.00 73.44 358 ILE A O 1
ATOM 2767 N N . GLU A 1 359 ? 18.639 12.733 3.018 1.00 76.12 359 GLU A N 1
ATOM 2768 C CA . GLU A 1 359 ? 19.383 13.355 1.917 1.00 76.12 359 GLU A CA 1
ATOM 2769 C C . GLU A 1 359 ? 18.575 13.383 0.608 1.00 76.12 359 GLU A C 1
ATOM 2771 O O . GLU A 1 359 ? 18.628 14.373 -0.126 1.00 76.12 359 GLU A O 1
ATOM 2776 N N . ALA A 1 360 ? 17.758 12.355 0.347 1.00 75.25 360 ALA A N 1
ATOM 2777 C CA . ALA A 1 360 ? 16.894 12.286 -0.832 1.00 75.25 360 ALA A CA 1
ATOM 2778 C C . ALA A 1 360 ? 15.727 13.298 -0.811 1.00 75.25 360 ALA A C 1
ATOM 2780 O O . ALA A 1 360 ? 15.217 13.661 -1.873 1.00 75.25 360 ALA A O 1
ATOM 2781 N N . MET A 1 361 ? 15.313 13.808 0.360 1.00 75.12 361 MET A N 1
ATOM 2782 C CA . MET A 1 361 ? 14.145 14.700 0.480 1.00 75.12 361 MET A CA 1
ATOM 2783 C C . MET A 1 361 ? 14.303 16.027 -0.270 1.00 75.12 361 MET A C 1
ATOM 2785 O O . MET A 1 361 ? 13.334 16.524 -0.837 1.00 75.12 361 MET A O 1
ATOM 2789 N N . GLY A 1 362 ? 15.509 16.604 -0.301 1.00 73.00 362 GLY A N 1
ATOM 2790 C CA . GLY A 1 362 ? 15.763 17.875 -0.992 1.00 73.00 362 GLY A CA 1
ATOM 2791 C C . GLY A 1 362 ? 15.508 17.791 -2.506 1.00 73.00 362 GLY A C 1
ATOM 2792 O O . GLY A 1 362 ? 14.685 18.550 -3.024 1.00 73.00 362 GLY A O 1
ATOM 2793 N N . PRO A 1 363 ? 16.173 16.866 -3.228 1.00 70.56 363 PRO A N 1
ATOM 2794 C CA . PRO A 1 363 ? 15.896 16.604 -4.641 1.00 70.56 363 PRO A CA 1
ATOM 2795 C C . PRO A 1 363 ? 14.430 16.241 -4.926 1.00 70.56 363 PRO A C 1
ATOM 2797 O O . PRO A 1 363 ? 13.857 16.735 -5.898 1.00 70.56 363 PRO A O 1
ATOM 2800 N N . LEU A 1 364 ? 13.805 15.425 -4.070 1.00 73.19 364 LEU A N 1
ATOM 2801 C CA . LEU A 1 364 ? 12.402 15.024 -4.222 1.00 73.19 364 LEU A CA 1
ATOM 2802 C C . LEU A 1 364 ? 11.435 16.214 -4.087 1.00 73.19 364 LEU A C 1
ATOM 2804 O O . LEU A 1 364 ? 10.518 16.341 -4.895 1.00 73.19 364 LEU A O 1
ATOM 2808 N N . ASP A 1 365 ? 11.665 17.130 -3.142 1.00 70.38 365 ASP A N 1
ATOM 2809 C CA . ASP A 1 365 ? 10.854 18.348 -2.975 1.00 70.38 365 ASP A CA 1
ATOM 2810 C C . ASP A 1 365 ? 10.970 19.314 -4.173 1.00 70.38 365 ASP A C 1
ATOM 2812 O O . ASP A 1 365 ? 10.017 20.008 -4.531 1.00 70.38 365 ASP A O 1
ATOM 2816 N N . ALA A 1 366 ? 12.120 19.345 -4.851 1.00 70.62 366 ALA A N 1
ATOM 2817 C CA . ALA A 1 366 ? 12.271 20.124 -6.081 1.00 70.62 366 ALA A CA 1
ATOM 2818 C C . ALA A 1 366 ? 11.484 19.510 -7.260 1.00 70.62 366 ALA A C 1
ATOM 2820 O O . ALA A 1 366 ? 10.874 20.230 -8.059 1.00 70.62 366 ALA A O 1
ATOM 2821 N N . LEU A 1 367 ? 11.472 18.178 -7.363 1.00 69.88 367 LEU A N 1
ATOM 2822 C CA . LEU A 1 367 ? 10.733 17.442 -8.394 1.00 69.88 367 LEU A CA 1
ATOM 2823 C C . LEU A 1 367 ? 9.212 17.470 -8.162 1.00 69.88 367 LEU A C 1
ATOM 2825 O O . LEU A 1 367 ? 8.446 17.576 -9.126 1.00 69.88 367 LEU A O 1
ATOM 2829 N N . SER A 1 368 ? 8.761 17.448 -6.903 1.00 68.06 368 SER A N 1
ATOM 2830 C CA . SER A 1 368 ? 7.333 17.469 -6.559 1.00 68.06 368 SER A CA 1
ATOM 2831 C C . SER A 1 368 ? 6.632 18.750 -6.997 1.00 68.06 368 SER A C 1
ATOM 2833 O O . SER A 1 368 ? 5.533 18.707 -7.548 1.00 68.06 368 SER A O 1
ATOM 2835 N N . LYS A 1 369 ? 7.297 19.894 -6.803 1.00 67.25 369 LYS A N 1
ATOM 2836 C CA . LYS A 1 369 ? 6.786 21.226 -7.155 1.00 67.25 369 LYS A CA 1
ATOM 2837 C C . LYS A 1 369 ? 6.757 21.488 -8.657 1.00 67.25 369 LYS A C 1
ATOM 2839 O O . LYS A 1 369 ? 6.092 22.425 -9.085 1.00 67.25 369 LYS A O 1
ATOM 2844 N N . SER A 1 370 ? 7.501 20.709 -9.442 1.00 67.69 370 SER A N 1
ATOM 2845 C CA . SER A 1 370 ? 7.728 20.994 -10.859 1.00 67.69 370 SER A CA 1
ATOM 2846 C C . SER A 1 370 ? 7.082 19.994 -11.819 1.00 67.69 370 SER A C 1
ATOM 2848 O O . SER A 1 370 ? 6.606 20.429 -12.866 1.00 67.69 370 SER A O 1
ATOM 2850 N N . ARG A 1 371 ? 7.067 18.681 -11.518 1.00 70.38 371 ARG A N 1
ATOM 2851 C CA . ARG A 1 371 ? 6.661 17.655 -12.508 1.00 70.38 371 ARG A CA 1
ATOM 2852 C C . ARG A 1 371 ? 5.848 16.470 -11.980 1.00 70.38 371 ARG A C 1
ATOM 2854 O O . ARG A 1 371 ? 4.993 15.992 -12.719 1.00 70.38 371 ARG A O 1
ATOM 2861 N N . HIS A 1 372 ? 6.095 15.999 -10.753 1.00 77.19 372 HIS A N 1
ATOM 2862 C CA . HIS A 1 372 ? 5.619 14.671 -10.307 1.00 77.19 372 HIS A CA 1
ATOM 2863 C C . HIS A 1 372 ? 4.611 14.680 -9.147 1.00 77.19 372 HIS A C 1
ATOM 2865 O O . HIS A 1 372 ? 4.178 13.621 -8.693 1.00 77.19 372 HIS A O 1
ATOM 2871 N N . GLY A 1 373 ? 4.201 15.862 -8.679 1.00 74.69 373 GLY A N 1
ATOM 2872 C CA . GLY A 1 373 ? 3.294 15.999 -7.537 1.00 74.69 373 GLY A CA 1
ATOM 2873 C C . GLY A 1 373 ? 3.968 15.698 -6.194 1.00 74.69 373 GLY A C 1
ATOM 2874 O O . GLY A 1 373 ? 5.124 15.291 -6.128 1.00 74.69 373 GLY A O 1
ATOM 2875 N N . SER A 1 374 ? 3.255 15.944 -5.095 1.00 77.25 374 SER A N 1
ATOM 2876 C CA . SER A 1 374 ? 3.797 15.887 -3.726 1.00 77.25 374 SER A CA 1
ATOM 2877 C C . SER A 1 374 ? 3.716 14.518 -3.047 1.00 77.25 374 SER A C 1
ATOM 2879 O O . SER A 1 374 ? 4.016 14.420 -1.860 1.00 77.25 374 SER A O 1
ATOM 2881 N N . GLU A 1 375 ? 3.285 13.480 -3.761 1.00 81.25 375 GLU A N 1
ATOM 2882 C CA . GLU A 1 375 ? 3.072 12.142 -3.206 1.00 81.25 375 GLU A CA 1
ATOM 2883 C C . GLU A 1 375 ? 4.188 11.184 -3.634 1.00 81.25 375 GLU A C 1
ATOM 2885 O O . GLU A 1 375 ? 4.550 11.108 -4.810 1.00 81.25 375 GLU A O 1
ATOM 2890 N N . PHE A 1 376 ? 4.704 10.410 -2.679 1.00 83.19 376 PHE A N 1
ATOM 2891 C CA . PHE A 1 376 ? 5.796 9.457 -2.871 1.00 83.19 376 PHE A CA 1
ATOM 2892 C C . PHE A 1 376 ? 5.435 8.102 -2.268 1.00 83.19 376 PHE A C 1
ATOM 2894 O O . PHE A 1 376 ? 4.689 8.029 -1.291 1.00 83.19 376 PHE A O 1
ATOM 2901 N N . VAL A 1 377 ? 6.009 7.039 -2.823 1.00 86.69 377 VAL A N 1
ATOM 2902 C CA . VAL A 1 377 ? 5.914 5.677 -2.298 1.00 86.69 377 VAL A CA 1
ATOM 2903 C C . VAL A 1 377 ? 7.295 5.195 -1.864 1.00 86.69 377 VAL A C 1
ATOM 2905 O O . VAL A 1 377 ? 8.296 5.480 -2.525 1.00 86.69 377 VAL A O 1
ATOM 2908 N N . ILE A 1 378 ? 7.337 4.479 -0.738 1.00 87.00 378 ILE A N 1
ATOM 2909 C CA . ILE A 1 378 ? 8.514 3.754 -0.255 1.00 87.00 378 ILE A CA 1
ATOM 2910 C C . ILE A 1 378 ? 8.195 2.265 -0.340 1.00 87.00 378 ILE A C 1
ATOM 2912 O O . ILE A 1 378 ? 7.222 1.801 0.254 1.00 87.00 378 ILE A O 1
ATOM 2916 N N . GLU A 1 379 ? 9.009 1.516 -1.071 1.00 88.00 379 GLU A N 1
ATOM 2917 C CA . GLU A 1 379 ? 8.800 0.092 -1.327 1.00 88.00 379 GLU A CA 1
ATOM 2918 C C . GLU A 1 379 ? 10.089 -0.708 -1.135 1.00 88.00 379 GLU A C 1
ATOM 2920 O O . GLU A 1 379 ? 11.193 -0.172 -1.187 1.00 88.00 379 GLU A O 1
ATOM 2925 N N . ARG A 1 380 ? 9.969 -2.016 -0.902 1.00 88.00 380 ARG A N 1
ATOM 2926 C CA . ARG A 1 380 ? 11.134 -2.898 -0.756 1.00 88.00 380 ARG A CA 1
ATOM 2927 C C . ARG A 1 380 ? 11.935 -2.943 -2.062 1.00 88.00 380 ARG A C 1
ATOM 2929 O O . ARG A 1 380 ? 11.353 -3.129 -3.127 1.00 88.00 380 ARG A O 1
ATOM 2936 N N . TYR A 1 381 ? 13.262 -2.871 -1.976 1.00 88.69 381 TYR A N 1
ATOM 2937 C CA . TYR A 1 381 ? 14.127 -3.096 -3.135 1.00 88.69 381 TYR A CA 1
ATOM 2938 C C . TYR A 1 381 ? 14.227 -4.592 -3.481 1.00 88.69 381 TYR A C 1
ATOM 2940 O O . TYR A 1 381 ? 14.435 -5.436 -2.607 1.00 88.69 381 TYR A O 1
ATOM 2948 N N . CYS A 1 382 ? 14.119 -4.924 -4.770 1.00 90.38 382 CYS A N 1
ATOM 2949 C CA . CYS A 1 382 ? 14.379 -6.262 -5.300 1.00 90.38 382 CYS A CA 1
ATOM 2950 C C . CYS A 1 382 ? 15.710 -6.259 -6.066 1.00 90.38 382 CYS A C 1
ATOM 2952 O O . CYS A 1 382 ? 15.851 -5.558 -7.062 1.00 90.38 382 CYS A O 1
ATOM 2954 N N . ALA A 1 383 ? 16.684 -7.064 -5.635 1.00 86.75 383 ALA A N 1
ATOM 2955 C CA . ALA A 1 383 ? 18.014 -7.131 -6.258 1.00 86.75 383 ALA A CA 1
ATOM 2956 C C . ALA A 1 383 ? 18.105 -8.105 -7.454 1.00 86.75 383 ALA A C 1
ATOM 2958 O O . ALA A 1 383 ? 19.195 -8.343 -7.980 1.00 86.75 383 ALA A O 1
ATOM 2959 N N . GLY A 1 384 ? 16.985 -8.728 -7.832 1.00 91.56 384 GLY A N 1
ATOM 2960 C CA . GLY A 1 384 ? 16.907 -9.676 -8.942 1.00 91.56 384 GLY A CA 1
ATOM 2961 C C . GLY A 1 384 ? 17.098 -9.022 -10.317 1.00 91.56 384 GLY A C 1
ATOM 2962 O O . GLY A 1 384 ? 16.997 -7.799 -10.420 1.00 91.56 384 GLY A O 1
ATOM 2963 N N . PRO A 1 385 ? 17.356 -9.813 -11.380 1.00 94.19 385 PRO A N 1
ATOM 2964 C CA . PRO A 1 385 ? 17.409 -9.305 -12.749 1.00 94.19 385 PRO A CA 1
ATOM 2965 C C . PRO A 1 385 ? 16.122 -8.570 -13.130 1.00 94.19 385 PRO A C 1
ATOM 2967 O O . PRO A 1 385 ? 15.035 -9.094 -12.881 1.00 94.19 385 PRO A O 1
ATOM 2970 N N . GLU A 1 386 ? 16.261 -7.389 -13.732 1.00 95.19 386 GLU A N 1
ATOM 2971 C CA . GLU A 1 386 ? 15.149 -6.589 -14.247 1.00 95.19 386 GLU A CA 1
ATOM 2972 C C . GLU A 1 386 ? 14.851 -6.906 -15.710 1.00 95.19 386 GLU A C 1
ATOM 2974 O O . GLU A 1 386 ? 15.747 -7.260 -16.484 1.00 95.19 386 GLU A O 1
ATOM 2979 N N . VAL A 1 387 ? 13.572 -6.809 -16.060 1.00 96.06 387 VAL A N 1
ATOM 2980 C CA . VAL A 1 387 ? 13.030 -7.111 -17.375 1.00 96.06 387 VAL A CA 1
ATOM 2981 C C . VAL A 1 387 ? 11.841 -6.225 -17.711 1.00 96.06 387 VAL A C 1
ATOM 2983 O O . VAL A 1 387 ? 11.045 -5.883 -16.832 1.00 96.06 387 VAL A O 1
ATOM 2986 N N . ASP A 1 388 ? 11.645 -6.018 -19.010 1.00 95.75 388 ASP A N 1
ATOM 2987 C CA . ASP A 1 388 ? 10.349 -5.607 -19.540 1.00 95.75 388 ASP A CA 1
ATOM 2988 C C . ASP A 1 388 ? 9.616 -6.836 -20.062 1.00 95.75 388 ASP A C 1
ATOM 2990 O O . ASP A 1 388 ? 10.140 -7.599 -20.874 1.00 95.75 388 ASP A O 1
ATOM 2994 N N . ALA A 1 389 ? 8.381 -7.017 -19.614 1.00 97.56 389 ALA A N 1
ATOM 2995 C CA . ALA A 1 389 ? 7.470 -8.061 -20.047 1.00 97.56 389 ALA A CA 1
ATOM 2996 C C . ALA A 1 389 ? 6.304 -7.424 -20.812 1.00 97.56 389 ALA A C 1
ATOM 2998 O O . ALA A 1 389 ? 5.412 -6.803 -20.229 1.00 97.56 389 ALA A O 1
ATOM 2999 N N . ASN A 1 390 ? 6.301 -7.584 -22.134 1.00 97.38 390 ASN A N 1
ATOM 3000 C CA . ASN A 1 390 ? 5.325 -6.954 -23.014 1.00 97.38 390 ASN A CA 1
ATOM 3001 C C . ASN A 1 390 ? 4.240 -7.958 -23.428 1.00 97.38 390 ASN A C 1
ATOM 3003 O O . ASN A 1 390 ? 4.534 -9.058 -23.898 1.00 97.38 390 ASN A O 1
ATOM 3007 N N . PHE A 1 391 ? 2.972 -7.573 -23.274 1.00 98.25 391 PHE A N 1
ATOM 3008 C CA . PHE A 1 391 ? 1.796 -8.382 -23.599 1.00 98.25 391 PHE A CA 1
ATOM 3009 C C . PHE A 1 391 ? 0.936 -7.698 -24.659 1.00 98.25 391 PHE A C 1
ATOM 3011 O O . PHE A 1 391 ? 0.720 -6.490 -24.614 1.00 98.25 391 PHE A O 1
ATOM 3018 N N . VAL A 1 392 ? 0.336 -8.488 -25.546 1.00 98.25 392 VAL A N 1
ATOM 3019 C CA . VAL A 1 392 ? -0.832 -8.073 -26.331 1.00 98.25 392 VAL A CA 1
ATOM 3020 C C . VAL A 1 392 ? -2.027 -8.894 -25.868 1.00 98.25 392 VAL A C 1
ATOM 3022 O O . VAL A 1 392 ? -2.029 -10.119 -26.014 1.00 98.25 392 VAL A O 1
ATOM 3025 N N . LEU A 1 393 ? -3.023 -8.221 -25.293 1.00 98.25 393 LEU A N 1
ATOM 3026 C CA . LEU A 1 393 ? -4.229 -8.834 -24.747 1.00 98.25 393 LEU A CA 1
ATOM 3027 C C . LEU A 1 393 ? -5.463 -8.515 -25.593 1.00 98.25 393 LEU A C 1
ATOM 3029 O O . LEU A 1 393 ? -5.668 -7.368 -26.000 1.00 98.25 393 LEU A O 1
ATOM 3033 N N . LEU A 1 394 ? -6.316 -9.520 -25.778 1.00 97.25 394 LEU A N 1
ATOM 3034 C CA . LEU A 1 394 ? -7.663 -9.378 -26.329 1.00 97.25 394 LEU A CA 1
ATOM 3035 C C . LEU A 1 394 ? -8.619 -10.263 -25.524 1.00 97.25 394 LEU A C 1
ATOM 3037 O O . LEU A 1 394 ? -8.378 -11.457 -25.378 1.00 97.25 394 LEU A O 1
ATOM 3041 N N . ASP A 1 395 ? -9.672 -9.675 -24.961 1.00 96.56 395 ASP A N 1
ATOM 3042 C CA . ASP A 1 395 ? -10.655 -10.328 -24.082 1.00 96.56 395 ASP A CA 1
ATOM 3043 C C . ASP A 1 395 ? -10.045 -11.075 -22.877 1.00 96.56 395 ASP A C 1
ATOM 3045 O O . ASP A 1 395 ? -10.645 -11.966 -22.274 1.00 96.56 395 ASP A O 1
ATOM 3049 N N . GLY A 1 396 ? -8.854 -10.651 -22.454 1.00 96.94 396 GLY A N 1
ATOM 3050 C CA . GLY A 1 396 ? -8.075 -11.272 -21.389 1.00 96.94 396 GLY A CA 1
ATOM 3051 C C . GLY A 1 396 ? -7.206 -12.446 -21.845 1.00 96.94 396 GLY A C 1
ATOM 3052 O O . GLY A 1 396 ? -6.494 -13.000 -21.013 1.00 96.94 396 GLY A O 1
ATOM 3053 N N . GLU A 1 397 ? -7.209 -12.815 -23.126 1.00 97.94 397 GLU A N 1
ATOM 3054 C CA . GLU A 1 397 ? -6.291 -13.807 -23.689 1.00 97.94 397 GLU A CA 1
ATOM 3055 C C . GLU A 1 397 ? -4.972 -13.161 -24.121 1.00 97.94 397 GLU A C 1
ATOM 3057 O O . GLU A 1 397 ? -4.953 -12.051 -24.652 1.00 97.94 397 GLU A O 1
ATOM 3062 N N . ILE A 1 398 ? -3.860 -13.874 -23.922 1.00 98.44 398 ILE A N 1
ATOM 3063 C CA . ILE A 1 398 ? -2.540 -13.450 -24.400 1.00 98.44 398 ILE A CA 1
ATOM 3064 C C . ILE A 1 398 ? -2.402 -13.838 -25.875 1.00 98.44 398 ILE A C 1
ATOM 3066 O O . ILE A 1 398 ? -2.250 -15.022 -26.180 1.00 98.44 398 ILE A O 1
ATOM 3070 N N . LEU A 1 399 ? -2.394 -12.850 -26.771 1.00 97.75 399 LEU A N 1
ATOM 3071 C CA . LEU A 1 399 ? -2.154 -13.054 -28.205 1.00 97.75 399 LEU A CA 1
ATOM 3072 C C . LEU A 1 399 ? -0.666 -13.009 -28.567 1.00 97.75 399 LEU A C 1
ATOM 3074 O O . LEU A 1 399 ? -0.223 -13.743 -29.446 1.00 97.75 399 LEU A O 1
ATOM 3078 N N . PHE A 1 400 ? 0.109 -12.171 -27.880 1.00 97.69 400 PHE A N 1
ATOM 3079 C CA . PHE A 1 400 ? 1.562 -12.092 -28.021 1.00 97.69 400 PHE A CA 1
ATOM 3080 C C . PHE A 1 400 ? 2.200 -11.759 -26.670 1.00 97.69 400 PHE A C 1
ATOM 3082 O O . PHE A 1 400 ? 1.609 -11.037 -25.865 1.00 97.69 400 PHE A O 1
ATOM 3089 N N . PHE A 1 401 ? 3.377 -12.322 -26.410 1.00 97.25 401 PHE A N 1
ATOM 3090 C CA . PHE A 1 401 ? 4.142 -12.106 -25.186 1.00 97.25 401 PHE A CA 1
ATOM 3091 C C . PHE A 1 401 ? 5.632 -12.221 -25.481 1.00 97.25 401 PHE A C 1
ATOM 3093 O O . PHE A 1 401 ? 6.058 -13.195 -26.106 1.00 97.25 401 PHE A O 1
ATOM 3100 N N . GLU A 1 402 ? 6.409 -11.263 -24.996 1.00 95.75 402 GLU A N 1
ATOM 3101 C CA . GLU A 1 402 ? 7.867 -11.303 -25.042 1.00 95.75 402 GLU A CA 1
ATOM 3102 C C . GLU A 1 402 ? 8.463 -10.656 -23.788 1.00 95.75 402 GLU A C 1
ATOM 3104 O O . GLU A 1 402 ? 7.790 -9.883 -23.101 1.00 95.75 402 GLU A O 1
ATOM 3109 N N . VAL A 1 403 ? 9.705 -11.026 -23.479 1.00 97.00 403 VAL A N 1
ATOM 3110 C CA . VAL A 1 403 ? 10.466 -10.483 -22.354 1.00 97.00 403 VAL A CA 1
ATOM 3111 C C . VAL A 1 403 ? 11.838 -10.052 -22.857 1.00 97.00 403 VAL A C 1
ATOM 3113 O O . VAL A 1 403 ? 12.521 -10.842 -23.526 1.00 97.00 403 VAL A O 1
ATOM 3116 N N . CYS A 1 404 ? 12.279 -8.858 -22.472 1.00 95.06 404 CYS A N 1
ATOM 3117 C CA . CYS A 1 404 ? 13.636 -8.382 -22.706 1.00 95.06 404 CYS A CA 1
ATOM 3118 C C . CYS A 1 404 ? 14.379 -8.132 -21.397 1.00 95.06 404 CYS A C 1
ATOM 3120 O O . CYS A 1 404 ? 13.777 -7.831 -20.372 1.00 95.06 404 CYS A O 1
ATOM 3122 N N . ASP A 1 405 ? 15.701 -8.271 -21.442 1.00 95.75 405 ASP A N 1
ATOM 3123 C CA . ASP A 1 405 ? 16.553 -7.962 -20.298 1.00 95.75 405 ASP A CA 1
ATOM 3124 C C . ASP A 1 405 ? 16.762 -6.454 -20.215 1.00 95.75 405 ASP A C 1
ATOM 3126 O O . ASP A 1 405 ? 17.196 -5.858 -21.205 1.00 95.75 405 ASP A O 1
ATOM 3130 N N . ASP A 1 406 ? 16.527 -5.867 -19.046 1.00 91.75 406 ASP A N 1
ATOM 3131 C CA . ASP A 1 406 ? 16.942 -4.500 -18.754 1.00 91.75 406 ASP A CA 1
ATOM 3132 C C . ASP A 1 406 ? 18.177 -4.534 -17.845 1.00 91.75 406 ASP A C 1
ATOM 3134 O O . ASP A 1 406 ? 18.184 -5.160 -16.776 1.00 91.75 406 ASP A O 1
ATOM 3138 N N . PHE A 1 407 ? 19.283 -3.967 -18.328 1.00 89.12 407 PHE A N 1
ATOM 3139 C CA . PHE A 1 407 ? 20.575 -4.121 -17.669 1.00 89.12 407 PHE A CA 1
ATOM 3140 C C . PHE A 1 407 ? 20.649 -3.287 -16.381 1.00 89.12 407 PHE A C 1
ATOM 3142 O O . PHE A 1 407 ? 19.986 -2.255 -16.268 1.00 89.12 407 PHE A O 1
ATOM 3149 N N . PRO A 1 408 ? 21.492 -3.694 -15.407 1.00 83.19 408 PRO A N 1
ATOM 3150 C CA . PRO A 1 408 ? 21.665 -2.948 -14.164 1.00 83.19 408 PRO A CA 1
ATOM 3151 C C . PRO A 1 408 ? 22.027 -1.481 -14.419 1.00 83.19 408 PRO A C 1
ATOM 3153 O O . PRO A 1 408 ? 22.977 -1.178 -15.150 1.00 83.19 408 PRO A O 1
ATOM 3156 N N . LYS A 1 409 ? 21.288 -0.574 -13.781 1.00 83.88 409 LYS A N 1
ATOM 3157 C CA . LYS A 1 409 ? 21.516 0.871 -13.819 1.00 83.88 409 LYS A CA 1
ATOM 3158 C C . LYS A 1 409 ? 22.599 1.258 -12.813 1.00 83.88 409 LYS A C 1
ATOM 3160 O O . LYS A 1 409 ? 22.999 0.450 -11.979 1.00 83.88 409 LYS A O 1
ATOM 3165 N N . SER A 1 410 ? 23.102 2.493 -12.862 1.00 71.31 410 SER A N 1
ATOM 3166 C CA . SER A 1 410 ? 24.196 2.906 -11.964 1.00 71.31 410 SER A CA 1
ATOM 3167 C C . SER A 1 410 ? 23.807 2.895 -10.480 1.00 71.31 410 SER A C 1
ATOM 3169 O O . SER A 1 410 ? 24.688 2.685 -9.653 1.00 71.31 410 SER A O 1
ATOM 3171 N N . ALA A 1 411 ? 22.518 3.076 -10.159 1.00 62.47 411 ALA A N 1
ATOM 3172 C CA . ALA A 1 411 ? 21.974 2.970 -8.801 1.00 62.47 411 ALA A CA 1
ATOM 3173 C C . ALA A 1 411 ? 21.755 1.537 -8.298 1.00 62.47 411 ALA A C 1
ATOM 3175 O O . ALA A 1 411 ? 21.550 1.346 -7.098 1.00 62.47 411 ALA A O 1
ATOM 3176 N N . ASP A 1 412 ? 21.773 0.534 -9.178 1.00 70.56 412 ASP A N 1
ATOM 3177 C CA . ASP A 1 412 ? 21.600 -0.849 -8.754 1.00 70.56 412 ASP A CA 1
ATOM 3178 C C . ASP A 1 412 ? 22.783 -1.323 -7.912 1.00 70.56 412 ASP A C 1
ATOM 3180 O O . ASP A 1 412 ? 23.940 -1.001 -8.177 1.00 70.56 412 ASP A O 1
ATOM 3184 N N . THR A 1 413 ? 22.511 -2.218 -6.963 1.00 65.50 413 THR A N 1
ATOM 3185 C CA . THR A 1 413 ? 23.558 -2.883 -6.165 1.00 65.50 413 THR A CA 1
ATOM 3186 C C . THR A 1 413 ? 24.564 -3.656 -7.025 1.00 65.50 413 THR A C 1
ATOM 3188 O O . THR A 1 413 ? 25.694 -3.880 -6.602 1.00 65.50 413 THR A O 1
ATOM 3191 N N . ASN A 1 414 ? 24.150 -4.058 -8.231 1.00 64.19 414 ASN A N 1
ATOM 3192 C CA . ASN A 1 414 ? 24.968 -4.760 -9.223 1.00 64.19 414 ASN A CA 1
ATOM 3193 C C . ASN A 1 414 ? 25.373 -3.848 -10.405 1.00 64.19 414 ASN A C 1
ATOM 3195 O O . ASN A 1 414 ? 25.852 -4.344 -11.426 1.00 64.19 414 ASN A O 1
ATOM 3199 N N . GLY A 1 415 ? 25.136 -2.537 -10.297 1.00 59.12 415 GLY A N 1
ATOM 3200 C CA . GLY A 1 415 ? 25.452 -1.531 -11.307 1.00 59.12 415 GLY A CA 1
ATOM 3201 C C . GLY A 1 415 ? 26.947 -1.221 -11.411 1.00 59.12 415 GLY A C 1
ATOM 3202 O O . GLY A 1 415 ? 27.712 -1.387 -10.461 1.00 59.12 415 GLY A O 1
ATOM 3203 N N . SER A 1 416 ? 27.389 -0.743 -12.578 1.00 57.66 416 SER A N 1
ATOM 3204 C CA . SER A 1 416 ? 28.772 -0.283 -12.769 1.00 57.66 416 SER A CA 1
ATOM 3205 C C . SER A 1 416 ? 28.918 1.181 -12.335 1.00 57.66 416 SER A C 1
ATOM 3207 O O . SER A 1 416 ? 28.275 2.058 -12.908 1.00 57.66 416 SER A O 1
ATOM 3209 N N . CYS A 1 417 ? 29.815 1.478 -11.386 1.00 46.84 417 CYS A N 1
ATOM 3210 C CA . CYS A 1 417 ? 30.068 2.828 -10.843 1.00 46.84 417 CYS A CA 1
ATOM 3211 C C . CYS A 1 417 ? 30.803 3.790 -11.809 1.00 46.84 417 CYS A C 1
ATOM 3213 O O . CYS A 1 417 ? 31.524 4.686 -11.377 1.00 46.84 417 CYS A O 1
ATOM 3215 N N . SER A 1 418 ? 30.707 3.580 -13.123 1.00 43.78 418 SER A N 1
ATOM 3216 C CA . SER A 1 418 ? 31.589 4.216 -14.115 1.00 43.78 418 SER A CA 1
ATOM 3217 C C . SER A 1 418 ? 31.175 5.635 -14.530 1.00 43.78 418 SER A C 1
ATOM 3219 O O . SER A 1 418 ? 31.872 6.242 -15.336 1.00 43.78 418 SER A O 1
ATOM 3221 N N . GLY A 1 419 ? 30.085 6.175 -13.980 1.00 44.44 419 GLY A N 1
ATOM 3222 C CA . GLY A 1 419 ? 29.641 7.559 -14.171 1.00 44.44 419 GLY A CA 1
ATOM 3223 C C . GLY A 1 419 ? 29.217 8.161 -12.833 1.00 44.44 419 GLY A C 1
ATOM 3224 O O . GLY A 1 419 ? 28.600 7.480 -12.020 1.00 44.44 419 GLY A O 1
ATOM 3225 N N . GLY A 1 420 ? 29.565 9.424 -12.575 1.00 43.78 420 GLY A N 1
ATOM 3226 C CA . GLY A 1 420 ? 29.453 10.064 -11.254 1.00 43.78 420 GLY A CA 1
ATOM 3227 C C . GLY A 1 420 ? 28.039 10.275 -10.685 1.00 43.78 420 GLY A C 1
ATOM 3228 O O . GLY A 1 420 ? 27.916 10.953 -9.669 1.00 43.78 420 GLY A O 1
ATOM 3229 N N . ALA A 1 421 ? 26.980 9.740 -11.302 1.00 50.75 421 ALA A N 1
ATOM 3230 C CA . ALA A 1 421 ? 25.600 9.861 -10.829 1.00 50.75 421 ALA A CA 1
ATOM 3231 C C . ALA A 1 421 ? 24.980 8.477 -10.546 1.00 50.75 421 ALA A C 1
ATOM 3233 O O . ALA A 1 421 ? 24.958 7.606 -11.416 1.00 50.75 421 ALA A O 1
ATOM 3234 N N . ASN A 1 422 ? 24.465 8.298 -9.326 1.00 63.22 422 ASN A N 1
ATOM 3235 C CA . ASN A 1 422 ? 23.804 7.087 -8.829 1.00 63.22 422 ASN A CA 1
ATOM 3236 C C . ASN A 1 422 ? 22.312 7.120 -9.223 1.00 63.22 422 ASN A C 1
ATOM 3238 O O . ASN A 1 422 ? 21.500 7.674 -8.488 1.00 63.22 422 ASN A O 1
ATOM 3242 N N . THR A 1 423 ? 21.952 6.627 -10.415 1.00 64.00 423 THR A N 1
ATOM 3243 C CA . THR A 1 423 ? 20.605 6.800 -11.004 1.00 64.00 423 THR A CA 1
ATOM 3244 C C . THR A 1 423 ? 20.024 5.497 -11.554 1.00 64.00 423 THR A C 1
ATOM 3246 O O . THR A 1 423 ? 20.776 4.617 -11.968 1.00 64.00 423 THR A O 1
ATOM 3249 N N . PHE A 1 424 ? 18.694 5.408 -11.639 1.00 66.19 424 PHE A N 1
ATOM 3250 C CA . PHE A 1 424 ? 17.961 4.325 -12.317 1.00 66.19 424 PHE A CA 1
ATOM 3251 C C . PHE A 1 424 ? 17.665 4.625 -13.798 1.00 66.19 424 PHE A C 1
ATOM 3253 O O . PHE A 1 424 ? 16.690 4.136 -14.362 1.00 66.19 424 PHE A O 1
ATOM 3260 N N . ILE A 1 425 ? 18.494 5.451 -14.441 1.00 66.00 425 ILE A N 1
ATOM 3261 C CA . ILE A 1 425 ? 18.358 5.754 -15.868 1.00 66.00 425 ILE A CA 1
ATOM 3262 C C . ILE A 1 425 ? 18.841 4.545 -16.681 1.00 66.00 425 ILE A C 1
ATOM 3264 O O . ILE A 1 425 ? 19.950 4.055 -16.462 1.00 66.00 425 ILE A O 1
ATOM 3268 N N . GLU A 1 426 ? 18.011 4.093 -17.623 1.00 63.12 426 GLU A N 1
ATOM 3269 C CA . GLU A 1 426 ? 18.293 2.971 -18.527 1.00 63.12 426 GLU A CA 1
ATOM 3270 C C . GLU A 1 426 ? 19.622 3.143 -19.280 1.00 63.12 426 GLU A C 1
ATOM 3272 O O . GLU A 1 426 ? 19.986 4.239 -19.715 1.00 63.12 426 GLU A O 1
ATOM 3277 N N . LEU A 1 427 ? 20.351 2.042 -19.471 1.00 71.06 427 LEU A N 1
ATOM 3278 C CA . LEU A 1 427 ? 21.635 2.056 -20.177 1.00 71.06 427 LEU A CA 1
ATOM 3279 C C . LEU A 1 427 ? 21.608 1.192 -21.432 1.00 71.06 427 LEU A C 1
ATOM 3281 O O . LEU A 1 427 ? 21.914 1.704 -22.511 1.00 71.06 427 LEU A O 1
ATOM 3285 N N . ASP A 1 428 ? 21.266 -0.086 -21.286 1.00 81.50 428 ASP A N 1
ATOM 3286 C CA . ASP A 1 428 ? 21.145 -1.050 -22.375 1.00 81.50 428 ASP A CA 1
ATOM 3287 C C . ASP A 1 428 ? 19.962 -1.991 -22.101 1.00 81.50 428 ASP A C 1
ATOM 3289 O O . ASP A 1 428 ? 19.806 -2.465 -20.977 1.00 81.50 428 ASP A O 1
ATOM 3293 N N . SER A 1 429 ? 19.196 -2.336 -23.138 1.00 91.31 429 SER A N 1
ATOM 3294 C CA . SER A 1 429 ? 18.177 -3.398 -23.063 1.00 91.31 429 SER A CA 1
ATOM 3295 C C . SER A 1 429 ? 18.414 -4.436 -24.158 1.00 91.31 429 SER A C 1
ATOM 3297 O O . SER A 1 429 ? 18.779 -4.084 -25.286 1.00 91.31 429 SER A O 1
ATOM 3299 N N . VAL A 1 430 ? 18.225 -5.725 -23.860 1.00 94.94 430 VAL A N 1
ATOM 3300 C CA . VAL A 1 430 ? 18.582 -6.823 -24.776 1.00 94.94 430 VAL A CA 1
ATOM 3301 C C . VAL A 1 430 ? 17.392 -7.716 -25.094 1.00 94.94 430 VAL A C 1
ATOM 3303 O O . VAL A 1 430 ? 16.769 -8.306 -24.214 1.00 94.94 430 VAL A O 1
ATOM 3306 N N . PHE A 1 431 ? 17.141 -7.873 -26.391 1.00 94.88 431 PHE A N 1
ATOM 3307 C CA . PHE A 1 431 ? 15.991 -8.570 -26.947 1.00 94.88 431 PHE A CA 1
ATOM 3308 C C . PHE A 1 431 ? 16.439 -9.806 -27.742 1.00 94.88 431 PHE A C 1
ATOM 3310 O O . PHE A 1 431 ? 17.234 -9.658 -28.682 1.00 94.88 431 PHE A O 1
ATOM 3317 N N . PRO A 1 432 ? 15.913 -11.011 -27.455 1.00 94.88 432 PRO A N 1
ATOM 3318 C CA . PRO A 1 432 ? 15.082 -11.374 -26.297 1.00 94.88 432 PRO A CA 1
ATOM 3319 C C . PRO A 1 432 ? 15.911 -11.571 -25.011 1.00 94.88 432 PRO A C 1
ATOM 3321 O O . PRO A 1 432 ? 17.147 -11.643 -25.057 1.00 94.88 432 PRO A O 1
ATOM 3324 N N . SER A 1 433 ? 15.213 -11.725 -23.883 1.00 96.50 433 SER A N 1
ATOM 3325 C CA . SER A 1 433 ? 15.790 -12.060 -22.578 1.00 96.50 433 SER A CA 1
ATOM 3326 C C . SER A 1 433 ? 16.573 -13.382 -22.587 1.00 96.50 433 SER A C 1
ATOM 3328 O O . SER A 1 433 ? 16.239 -14.324 -23.311 1.00 96.50 433 SER A O 1
ATOM 3330 N N . LYS A 1 434 ? 17.625 -13.460 -21.762 1.00 96.56 434 LYS A N 1
ATOM 3331 C CA . LYS A 1 434 ? 18.392 -14.689 -21.481 1.00 96.56 434 LYS A CA 1
ATOM 3332 C C . LYS A 1 434 ? 17.960 -15.373 -20.172 1.00 96.56 434 LYS A C 1
ATOM 3334 O O . LYS A 1 434 ? 18.630 -16.304 -19.721 1.00 96.56 434 LYS A O 1
ATOM 3339 N N . LEU A 1 435 ? 16.872 -14.926 -19.541 1.00 97.38 435 LEU A N 1
ATOM 3340 C CA . LEU A 1 435 ? 16.316 -15.608 -18.375 1.00 97.38 435 LEU A CA 1
ATOM 3341 C C . LEU A 1 435 ? 15.978 -17.078 -18.693 1.00 97.38 435 LEU A C 1
ATOM 3343 O O . LEU A 1 435 ? 15.615 -17.405 -19.828 1.00 97.38 435 LEU A O 1
ATOM 3347 N N . PRO A 1 436 ? 16.057 -17.983 -17.701 1.00 97.06 436 PRO A N 1
ATOM 3348 C CA . PRO A 1 436 ? 15.566 -19.346 -17.853 1.00 97.06 436 PRO A CA 1
ATOM 3349 C C . PRO A 1 436 ? 14.087 -19.372 -18.250 1.00 97.06 436 PRO A C 1
ATOM 3351 O O . PRO A 1 436 ? 13.280 -18.598 -17.735 1.00 97.06 436 PRO A O 1
ATOM 3354 N N . GLU A 1 437 ? 13.699 -20.322 -19.102 1.00 96.69 437 GLU A N 1
ATOM 3355 C CA . GLU A 1 437 ? 12.317 -20.445 -19.591 1.00 96.69 437 GLU A CA 1
ATOM 3356 C C . GLU A 1 437 ? 11.293 -20.592 -18.450 1.00 96.69 437 GLU A C 1
ATOM 3358 O O . GLU A 1 437 ? 10.178 -20.077 -18.532 1.00 96.69 437 GLU A O 1
ATOM 3363 N N . SER A 1 438 ? 11.676 -21.236 -17.344 1.00 97.25 438 SER A N 1
ATOM 3364 C CA . SER A 1 438 ? 10.847 -21.325 -16.138 1.00 97.25 438 SER A CA 1
ATOM 3365 C C . SER A 1 438 ? 10.556 -19.958 -15.511 1.00 97.25 438 SER A C 1
ATOM 3367 O O . SER A 1 438 ? 9.445 -19.736 -15.039 1.00 97.25 438 SER A O 1
ATOM 3369 N N . GLU A 1 439 ? 11.525 -19.040 -15.518 1.00 97.81 439 GLU A N 1
ATOM 3370 C CA . GLU A 1 439 ? 11.382 -17.688 -14.966 1.00 97.81 439 GLU A CA 1
ATOM 3371 C C . GLU A 1 439 ? 10.611 -16.775 -15.935 1.00 97.81 439 GLU A C 1
ATOM 3373 O O . GLU A 1 439 ? 9.752 -16.008 -15.506 1.00 97.81 439 GLU A O 1
ATOM 3378 N N . ILE A 1 440 ? 10.801 -16.938 -17.250 1.00 98.31 440 ILE A N 1
ATOM 3379 C CA . ILE A 1 440 ? 9.968 -16.275 -18.272 1.00 98.31 440 ILE A CA 1
ATOM 3380 C C . ILE A 1 440 ? 8.495 -16.696 -18.128 1.00 98.31 440 ILE A C 1
ATOM 3382 O O . ILE A 1 440 ? 7.594 -15.855 -18.148 1.00 98.31 440 ILE A O 1
ATOM 3386 N N . ASN A 1 441 ? 8.229 -17.992 -17.936 1.00 98.25 441 ASN A N 1
ATOM 3387 C CA . ASN A 1 441 ? 6.873 -18.501 -17.716 1.00 98.25 441 ASN A CA 1
ATOM 3388 C C . ASN A 1 441 ? 6.278 -18.034 -16.381 1.00 98.25 441 ASN A C 1
ATOM 3390 O O . ASN A 1 441 ? 5.083 -17.736 -16.318 1.00 98.25 441 ASN A O 1
ATOM 3394 N N . LEU A 1 442 ? 7.097 -17.930 -15.331 1.00 98.19 442 LEU A N 1
ATOM 3395 C CA . LEU A 1 442 ? 6.695 -17.352 -14.050 1.00 98.19 442 LEU A CA 1
ATOM 3396 C C . LEU A 1 442 ? 6.210 -15.905 -14.230 1.00 98.19 442 LEU A C 1
ATOM 3398 O O . LEU A 1 442 ? 5.103 -15.582 -13.800 1.00 98.19 442 LEU A O 1
ATOM 3402 N N . LEU A 1 443 ? 6.988 -15.062 -14.919 1.00 98.44 443 LEU A N 1
ATOM 3403 C CA . LEU A 1 443 ? 6.609 -13.681 -15.238 1.00 98.44 443 LEU A CA 1
ATOM 3404 C C . LEU A 1 443 ? 5.314 -13.636 -16.056 1.00 98.44 443 LEU A C 1
ATOM 3406 O O . LEU A 1 443 ? 4.374 -12.939 -15.676 1.00 98.44 443 LEU A O 1
ATOM 3410 N N . ARG A 1 444 ? 5.224 -14.446 -17.123 1.00 98.56 444 ARG A N 1
ATOM 3411 C CA . ARG A 1 444 ? 4.032 -14.555 -17.979 1.00 98.56 444 ARG A CA 1
ATOM 3412 C C . ARG A 1 444 ? 2.769 -14.803 -17.156 1.00 98.56 444 ARG A C 1
ATOM 3414 O O . ARG A 1 444 ? 1.782 -14.097 -17.333 1.00 98.56 444 ARG A O 1
ATOM 3421 N N . ILE A 1 445 ? 2.791 -15.806 -16.276 1.00 98.44 445 ILE A N 1
ATOM 3422 C CA . ILE A 1 445 ? 1.624 -16.225 -15.486 1.00 98.44 445 ILE A CA 1
ATOM 3423 C C . ILE A 1 445 ? 1.288 -15.184 -14.415 1.00 98.44 445 ILE A C 1
ATOM 3425 O O . ILE A 1 445 ? 0.131 -14.782 -14.285 1.00 98.44 445 ILE A O 1
ATOM 3429 N N . CYS A 1 446 ? 2.279 -14.747 -13.636 1.00 98.38 446 CYS A N 1
ATOM 3430 C CA . CYS A 1 446 ? 2.056 -13.830 -12.523 1.00 98.38 446 CYS A CA 1
ATOM 3431 C C . CYS A 1 446 ? 1.550 -12.470 -13.006 1.00 98.38 446 CYS A C 1
ATOM 3433 O O . CYS A 1 446 ? 0.550 -11.969 -12.492 1.00 98.38 446 CYS A O 1
ATOM 3435 N N . PHE A 1 447 ? 2.190 -11.898 -14.025 1.00 98.50 447 PHE A N 1
ATOM 3436 C CA . PHE A 1 447 ? 1.824 -10.581 -14.534 1.00 98.50 447 PHE A CA 1
ATOM 3437 C C . PHE A 1 447 ? 0.482 -10.606 -15.265 1.00 98.50 447 PHE A C 1
ATOM 3439 O O . PHE A 1 447 ? -0.351 -9.733 -15.029 1.00 98.50 447 PHE A O 1
ATOM 3446 N N . HIS A 1 448 ? 0.200 -11.647 -16.057 1.00 98.62 448 HIS A N 1
ATOM 3447 C CA . HIS A 1 448 ? -1.113 -11.814 -16.691 1.00 98.62 448 HIS A CA 1
ATOM 3448 C C . HIS A 1 448 ? -2.245 -11.924 -15.665 1.00 98.62 448 HIS A C 1
ATOM 3450 O O . HIS A 1 448 ? -3.255 -11.232 -15.790 1.00 98.62 448 HIS A O 1
ATOM 3456 N N . ASN A 1 449 ? -2.061 -12.717 -14.605 1.00 98.38 449 ASN A N 1
ATOM 3457 C CA . ASN A 1 449 ? -3.038 -12.815 -13.520 1.00 98.38 449 ASN A CA 1
ATOM 3458 C C . ASN A 1 449 ? -3.284 -11.461 -12.838 1.00 98.38 449 ASN A C 1
ATOM 3460 O O . ASN A 1 449 ? -4.429 -11.144 -12.504 1.00 98.38 449 ASN A O 1
ATOM 3464 N N . THR A 1 450 ? -2.239 -10.652 -12.648 1.00 98.06 450 THR A N 1
ATOM 3465 C CA . THR A 1 450 ? -2.371 -9.294 -12.104 1.00 98.06 450 THR A CA 1
ATOM 3466 C C . THR A 1 450 ? -3.156 -8.383 -13.048 1.00 98.06 450 THR A C 1
ATOM 3468 O O . THR A 1 450 ? -4.112 -7.748 -12.602 1.00 98.06 450 THR A O 1
ATOM 3471 N N . LEU A 1 451 ? -2.845 -8.380 -14.350 1.00 97.88 451 LEU A N 1
ATOM 3472 C CA . LEU A 1 451 ? -3.589 -7.613 -15.360 1.00 97.88 451 LEU A CA 1
ATOM 3473 C C . LEU A 1 451 ? -5.086 -7.966 -15.345 1.00 97.88 451 LEU A C 1
ATOM 3475 O O . LEU A 1 451 ? -5.936 -7.076 -15.291 1.00 97.88 451 LEU A O 1
ATOM 3479 N N . LEU A 1 452 ? -5.423 -9.259 -15.288 1.00 97.62 452 LEU A N 1
ATOM 3480 C CA . LEU A 1 452 ? -6.815 -9.713 -15.227 1.00 97.62 452 LEU A CA 1
ATOM 3481 C C . LEU A 1 452 ? -7.542 -9.270 -13.950 1.00 97.62 452 LEU A C 1
ATOM 3483 O O . LEU A 1 452 ? -8.711 -8.885 -14.027 1.00 97.62 452 LEU A O 1
ATOM 3487 N N . ARG A 1 453 ? -6.875 -9.303 -12.788 1.00 97.56 453 ARG A N 1
ATOM 3488 C CA . ARG A 1 453 ? -7.445 -8.845 -11.504 1.00 97.56 453 ARG A CA 1
ATOM 3489 C C . ARG A 1 453 ? -7.718 -7.343 -11.489 1.00 97.56 453 ARG A C 1
ATOM 3491 O O . ARG A 1 453 ? -8.692 -6.923 -10.876 1.00 97.56 453 ARG A O 1
ATOM 3498 N N . LEU A 1 454 ? -6.899 -6.563 -12.192 1.00 96.31 454 LEU A N 1
ATOM 3499 C CA . LEU A 1 454 ? -7.088 -5.120 -12.373 1.00 96.31 454 LEU A CA 1
ATOM 3500 C C . LEU A 1 454 ? -8.130 -4.775 -13.451 1.00 96.31 454 LEU A C 1
ATOM 3502 O O . LEU A 1 454 ? -8.427 -3.605 -13.667 1.00 96.31 454 LEU A O 1
ATOM 3506 N N . GLY A 1 455 ? -8.692 -5.772 -14.143 1.00 96.94 455 GLY A N 1
ATOM 3507 C CA . GLY A 1 455 ? -9.656 -5.562 -15.226 1.00 96.94 455 GLY A CA 1
ATOM 3508 C C . GLY A 1 455 ? -9.026 -5.173 -16.570 1.00 96.94 455 GLY A C 1
ATOM 3509 O O . GLY A 1 455 ? -9.755 -4.884 -17.521 1.00 96.94 455 GLY A O 1
ATOM 3510 N N . LEU A 1 456 ? -7.696 -5.215 -16.691 1.00 97.12 456 LEU A N 1
ATOM 3511 C CA . LEU A 1 456 ? -6.960 -4.921 -17.921 1.00 97.12 456 LEU A CA 1
ATOM 3512 C C . LEU A 1 456 ? -7.008 -6.132 -18.861 1.00 97.12 456 LEU A C 1
ATOM 3514 O O . LEU A 1 456 ? -6.207 -7.059 -18.769 1.00 97.12 456 LEU A O 1
ATOM 3518 N N . ARG A 1 457 ? -8.002 -6.136 -19.755 1.00 97.12 457 ARG A N 1
ATOM 3519 C CA . ARG A 1 457 ? -8.306 -7.275 -20.644 1.00 97.12 457 ARG A CA 1
ATOM 3520 C C . ARG A 1 457 ? -7.959 -7.056 -22.113 1.00 97.12 457 ARG A C 1
ATOM 3522 O O . ARG A 1 457 ? -7.867 -8.029 -22.851 1.00 97.12 457 ARG A O 1
ATOM 3529 N N . ASN A 1 458 ? -7.797 -5.809 -22.542 1.00 96.94 458 ASN A N 1
ATOM 3530 C CA . ASN A 1 458 ? -7.607 -5.446 -23.944 1.00 96.94 458 ASN A CA 1
ATOM 3531 C C . ASN A 1 458 ? -6.509 -4.393 -24.057 1.00 96.94 458 ASN A C 1
ATOM 3533 O O . ASN A 1 458 ? -6.574 -3.385 -23.356 1.00 96.94 458 ASN A O 1
ATOM 3537 N N . GLY A 1 459 ? -5.541 -4.604 -24.946 1.00 96.12 459 GLY A N 1
ATOM 3538 C CA . GLY A 1 459 ? -4.512 -3.616 -25.272 1.00 96.12 459 GLY A CA 1
ATOM 3539 C C . GLY A 1 459 ? -3.104 -4.196 -25.320 1.00 96.12 459 GLY A C 1
ATOM 3540 O O . GLY A 1 459 ? -2.887 -5.380 -25.063 1.00 96.12 459 GLY A O 1
ATOM 3541 N N . VAL A 1 460 ? -2.146 -3.331 -25.647 1.00 96.19 460 VAL A N 1
ATOM 3542 C CA . VAL A 1 460 ? -0.717 -3.609 -25.478 1.00 96.19 460 VAL A CA 1
ATOM 3543 C C . VAL A 1 460 ? -0.327 -3.165 -24.072 1.00 96.19 460 VAL A C 1
ATOM 3545 O O . VAL A 1 460 ? -0.587 -2.019 -23.711 1.00 96.19 460 VAL A O 1
ATOM 3548 N N . MET A 1 461 ? 0.256 -4.064 -23.286 1.00 97.19 461 MET A N 1
ATOM 3549 C CA . MET A 1 461 ? 0.646 -3.820 -21.900 1.00 97.19 461 MET A CA 1
ATOM 3550 C C . MET A 1 461 ? 2.156 -3.990 -21.777 1.00 97.19 461 MET A C 1
ATOM 3552 O O . MET A 1 461 ? 2.675 -5.079 -22.008 1.00 97.19 461 MET A O 1
ATOM 3556 N N . HIS A 1 462 ? 2.843 -2.921 -21.410 1.00 96.62 462 HIS A N 1
ATOM 3557 C CA . HIS A 1 462 ? 4.256 -2.912 -21.073 1.00 96.62 462 HIS A CA 1
ATOM 3558 C C . HIS A 1 462 ? 4.394 -2.987 -19.556 1.00 96.62 462 HIS A C 1
ATOM 3560 O O . HIS A 1 462 ? 3.838 -2.153 -18.844 1.00 96.62 462 HIS A O 1
ATOM 3566 N N . LEU A 1 463 ? 5.036 -4.027 -19.041 1.00 97.19 463 LEU A N 1
ATOM 3567 C CA . LEU A 1 463 ? 5.201 -4.213 -17.605 1.00 97.19 463 LEU A CA 1
ATOM 3568 C C . LEU A 1 463 ? 6.681 -4.290 -17.285 1.00 97.19 463 LEU A C 1
ATOM 3570 O O . LEU A 1 463 ? 7.391 -5.087 -17.889 1.00 97.19 463 LEU A O 1
ATOM 3574 N N . GLU A 1 464 ? 7.106 -3.516 -16.301 1.00 95.62 464 GLU A N 1
ATOM 3575 C CA . GLU A 1 464 ? 8.466 -3.551 -15.774 1.00 95.62 464 GLU A CA 1
ATOM 3576 C C . GLU A 1 464 ? 8.474 -4.442 -14.537 1.00 95.62 464 GLU A C 1
ATOM 3578 O O . GLU A 1 464 ? 7.566 -4.392 -13.693 1.00 95.62 464 GLU A O 1
ATOM 3583 N N . GLY A 1 465 ? 9.484 -5.293 -14.413 1.00 95.56 465 GLY A N 1
ATOM 3584 C CA . GLY A 1 465 ? 9.543 -6.236 -13.312 1.00 95.56 465 GLY A CA 1
ATOM 3585 C C . GLY A 1 465 ? 10.924 -6.799 -13.057 1.00 95.56 465 GLY A C 1
ATOM 3586 O O . GLY A 1 465 ? 11.840 -6.668 -13.857 1.00 95.56 465 GLY A O 1
ATOM 3587 N N . ARG A 1 466 ? 11.065 -7.471 -11.920 1.00 96.12 466 ARG A N 1
ATOM 3588 C CA . ARG A 1 466 ? 12.264 -8.204 -11.522 1.00 96.12 466 ARG A CA 1
ATOM 3589 C C . ARG A 1 466 ? 11.930 -9.648 -11.184 1.00 96.12 466 ARG A C 1
ATOM 3591 O O . ARG A 1 466 ? 10.783 -9.981 -10.882 1.00 96.12 466 ARG A O 1
ATOM 3598 N N . VAL A 1 467 ? 12.939 -10.513 -11.205 1.00 96.31 467 VAL A N 1
ATOM 3599 C CA . VAL A 1 467 ? 12.824 -11.883 -10.685 1.00 96.31 467 VAL A CA 1
ATOM 3600 C C . VAL A 1 467 ? 13.569 -11.984 -9.356 1.00 96.31 467 VAL A C 1
ATOM 3602 O O . VAL A 1 467 ? 14.793 -12.144 -9.326 1.00 96.31 467 VAL A O 1
AT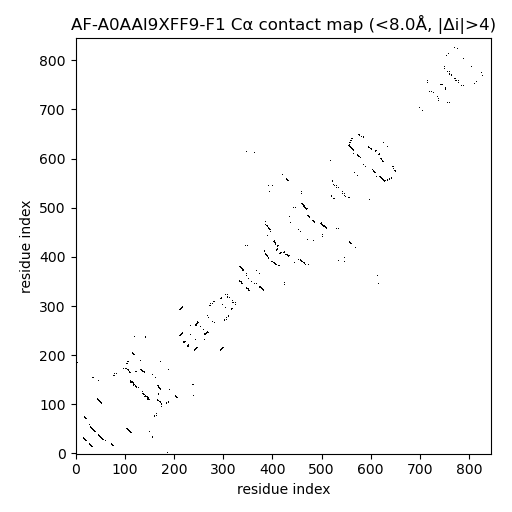OM 3605 N N . ASP A 1 468 ? 12.838 -11.884 -8.244 1.00 92.44 468 ASP A N 1
ATOM 3606 C CA . ASP A 1 468 ? 13.415 -12.061 -6.909 1.00 92.44 468 ASP A CA 1
ATOM 3607 C C . ASP A 1 468 ? 13.902 -13.506 -6.750 1.00 92.44 468 ASP A C 1
ATOM 3609 O O . ASP A 1 468 ? 13.285 -14.438 -7.263 1.00 92.44 468 ASP A O 1
ATOM 3613 N N . ASN A 1 469 ? 15.025 -13.705 -6.060 1.00 90.81 469 ASN A N 1
ATOM 3614 C CA . ASN A 1 469 ? 15.678 -15.015 -5.912 1.00 90.81 469 ASN A CA 1
ATOM 3615 C C . ASN A 1 469 ? 15.929 -15.764 -7.245 1.00 90.81 469 ASN A C 1
ATOM 3617 O O . ASN A 1 469 ? 15.935 -16.996 -7.267 1.00 90.81 469 ASN A O 1
ATOM 3621 N N . SER A 1 470 ? 16.149 -15.042 -8.354 1.00 93.44 470 SER A N 1
ATOM 3622 C CA . SER A 1 470 ? 16.477 -15.651 -9.651 1.00 93.44 470 SER A CA 1
ATOM 3623 C C . SER A 1 470 ? 17.680 -16.599 -9.566 1.00 93.44 470 SER A C 1
ATOM 3625 O O . SER A 1 470 ? 18.656 -16.378 -8.829 1.00 93.44 470 SER A O 1
ATOM 3627 N N . THR A 1 471 ? 17.615 -17.658 -10.372 1.00 93.62 471 THR A N 1
ATOM 3628 C CA . THR A 1 471 ? 18.693 -18.640 -10.545 1.00 93.62 471 THR A CA 1
ATOM 3629 C C . THR A 1 471 ? 19.872 -18.097 -11.354 1.00 93.62 471 THR A C 1
ATOM 3631 O O . THR A 1 471 ? 20.944 -18.714 -11.374 1.00 93.62 471 THR A O 1
ATOM 3634 N N . VAL A 1 472 ? 19.705 -16.933 -11.986 1.00 93.50 472 VAL A N 1
ATOM 3635 C CA . VAL A 1 472 ? 20.741 -16.222 -12.732 1.00 93.50 472 VAL A CA 1
ATOM 3636 C C . VAL A 1 472 ? 21.017 -14.842 -12.131 1.00 93.50 472 VAL A C 1
ATOM 3638 O O . VAL A 1 472 ? 20.213 -14.270 -11.399 1.00 93.50 472 VAL A O 1
ATOM 3641 N N . GLU A 1 473 ? 22.194 -14.303 -12.427 1.00 92.31 473 GLU A N 1
ATOM 3642 C CA . GLU A 1 473 ? 22.620 -12.961 -12.039 1.00 92.31 473 GLU A CA 1
ATOM 3643 C C . GLU A 1 473 ? 23.449 -12.321 -13.157 1.00 92.31 473 GLU A C 1
ATOM 3645 O O . GLU A 1 473 ? 24.057 -13.016 -13.979 1.00 92.31 473 GLU A O 1
ATOM 3650 N N . TYR A 1 474 ? 23.480 -10.990 -13.199 1.00 90.06 474 TYR A N 1
ATOM 3651 C CA . TYR A 1 474 ? 24.348 -10.265 -14.121 1.00 90.06 474 TYR A CA 1
ATOM 3652 C C . TYR A 1 474 ? 25.806 -10.378 -13.681 1.00 90.06 474 TYR A C 1
ATOM 3654 O O . TYR A 1 474 ? 26.147 -10.105 -12.530 1.00 90.06 474 TYR A O 1
ATOM 3662 N N . ARG A 1 475 ? 26.684 -10.765 -14.608 1.00 89.44 475 ARG A N 1
ATOM 3663 C CA . ARG A 1 475 ? 28.123 -10.878 -14.357 1.00 89.44 475 ARG A CA 1
ATOM 3664 C C . ARG A 1 475 ? 28.926 -10.494 -15.592 1.00 89.44 475 ARG A C 1
ATOM 3666 O O . ARG A 1 475 ? 28.593 -10.889 -16.709 1.00 89.44 475 ARG A O 1
ATOM 3673 N N . THR A 1 476 ? 30.011 -9.755 -15.377 1.00 87.94 476 THR A N 1
ATOM 3674 C CA . THR A 1 476 ? 30.978 -9.433 -16.431 1.00 87.94 476 THR A CA 1
ATOM 3675 C C . THR A 1 476 ? 31.982 -10.569 -16.589 1.00 87.94 476 THR A C 1
ATOM 3677 O O . THR A 1 476 ? 32.769 -10.840 -15.686 1.00 87.94 476 THR A O 1
ATOM 3680 N N . GLU A 1 477 ? 32.003 -11.195 -17.762 1.00 83.94 477 GLU A N 1
ATOM 3681 C CA . GLU A 1 477 ? 32.985 -12.214 -18.148 1.00 83.94 477 GLU A CA 1
ATOM 3682 C C . GLU A 1 477 ? 33.540 -11.870 -19.533 1.00 83.94 477 GLU A C 1
ATOM 3684 O O . GLU A 1 477 ? 32.798 -11.454 -20.420 1.00 83.94 477 GLU A O 1
ATOM 3689 N N . GLY A 1 478 ? 34.861 -11.966 -19.724 1.00 82.19 478 GLY A N 1
ATOM 3690 C CA . GLY A 1 478 ? 35.488 -11.595 -21.003 1.00 82.19 478 GLY A CA 1
ATOM 3691 C C . GLY A 1 478 ? 35.269 -10.128 -21.412 1.00 82.19 478 GLY A C 1
ATOM 3692 O O . GLY A 1 478 ? 35.367 -9.791 -22.589 1.00 82.19 478 GLY A O 1
ATOM 3693 N N . GLY A 1 479 ? 34.950 -9.250 -20.455 1.00 81.75 479 GLY A N 1
ATOM 3694 C CA . GLY A 1 479 ? 34.655 -7.837 -20.707 1.00 81.75 479 GLY A CA 1
ATOM 3695 C C . GLY A 1 479 ? 33.259 -7.557 -21.275 1.00 81.75 479 GLY A C 1
ATOM 3696 O O . GLY A 1 479 ? 33.046 -6.443 -21.762 1.00 81.75 479 GLY A O 1
ATOM 3697 N N . VAL A 1 480 ? 32.343 -8.532 -21.215 1.00 85.19 480 VAL A N 1
ATOM 3698 C CA . VAL A 1 480 ? 30.928 -8.419 -21.599 1.00 85.19 480 VAL A CA 1
ATOM 3699 C C . VAL A 1 480 ? 30.049 -8.730 -20.384 1.00 85.19 480 VAL A C 1
ATOM 3701 O O . VAL A 1 480 ? 30.212 -9.775 -19.753 1.00 85.19 480 VAL A O 1
ATOM 3704 N N . LEU A 1 481 ? 29.128 -7.823 -20.055 1.00 89.50 481 LEU A N 1
ATOM 3705 C CA . LEU A 1 481 ? 28.112 -8.012 -19.016 1.00 89.50 481 LEU A CA 1
ATOM 3706 C C . LEU A 1 481 ? 26.924 -8.787 -19.597 1.00 89.50 481 LEU A C 1
ATOM 3708 O O . LEU A 1 481 ? 26.407 -8.413 -20.647 1.00 89.50 481 LEU A O 1
ATOM 3712 N N . ASP A 1 482 ? 26.509 -9.872 -18.941 1.00 93.38 482 ASP A N 1
ATOM 3713 C CA . ASP A 1 482 ? 25.339 -10.661 -19.348 1.00 93.38 482 ASP A CA 1
ATOM 3714 C C . ASP A 1 482 ? 24.803 -11.514 -18.181 1.00 93.38 482 ASP A C 1
ATOM 3716 O O . ASP A 1 482 ? 25.478 -11.666 -17.160 1.00 93.38 482 ASP A O 1
ATOM 3720 N N . LEU A 1 483 ? 23.620 -12.115 -18.343 1.00 94.06 483 LEU A N 1
ATOM 3721 C CA . LEU A 1 483 ? 23.057 -13.065 -17.378 1.00 94.06 483 LEU A CA 1
ATOM 3722 C C . LEU A 1 483 ? 23.836 -14.388 -17.366 1.00 94.06 483 LEU A C 1
ATOM 3724 O O . LEU A 1 483 ? 24.138 -14.975 -18.420 1.00 94.06 483 LEU A O 1
ATOM 3728 N N . ARG A 1 484 ? 24.145 -14.871 -16.159 1.00 92.94 484 ARG A N 1
ATOM 3729 C CA . ARG A 1 484 ? 24.897 -16.104 -15.884 1.00 92.94 484 ARG A CA 1
ATOM 3730 C C . ARG A 1 484 ? 24.268 -16.883 -14.720 1.00 92.94 484 ARG A C 1
ATOM 3732 O O . ARG A 1 484 ? 23.714 -16.256 -13.822 1.00 92.94 484 ARG A O 1
ATOM 3739 N N . PRO A 1 485 ? 24.366 -18.226 -14.688 1.00 92.38 485 PRO A N 1
ATOM 3740 C CA . PRO A 1 485 ? 23.909 -19.017 -13.545 1.00 92.38 485 PRO A CA 1
ATOM 3741 C C . PRO A 1 485 ? 24.605 -18.614 -12.240 1.00 92.38 485 PRO A C 1
ATOM 3743 O O . PRO A 1 485 ? 25.825 -18.433 -12.211 1.00 92.38 485 PRO A O 1
ATOM 3746 N N . ARG A 1 486 ? 23.842 -18.529 -11.148 1.00 86.75 486 ARG A N 1
ATOM 3747 C CA . ARG A 1 486 ? 24.380 -18.288 -9.804 1.00 86.75 486 ARG A CA 1
ATOM 3748 C C . ARG A 1 486 ? 25.175 -19.514 -9.326 1.00 86.75 486 ARG A C 1
ATOM 3750 O O . ARG A 1 486 ? 24.754 -20.651 -9.535 1.00 86.75 486 ARG A O 1
ATOM 3757 N N . ALA A 1 487 ? 26.322 -19.301 -8.675 1.00 72.50 487 ALA A N 1
ATOM 3758 C CA . ALA A 1 487 ? 27.197 -20.389 -8.218 1.00 72.50 487 ALA A CA 1
ATOM 3759 C C . ALA A 1 487 ? 26.524 -21.291 -7.158 1.00 72.50 487 ALA A C 1
ATOM 3761 O O . ALA A 1 487 ? 25.857 -20.797 -6.249 1.00 72.50 487 ALA A O 1
ATOM 3762 N N . ALA A 1 488 ? 26.765 -22.608 -7.229 1.00 58.88 488 ALA A N 1
ATOM 3763 C CA . ALA A 1 488 ? 26.189 -23.612 -6.321 1.00 58.88 488 ALA A CA 1
ATOM 3764 C C . ALA A 1 488 ? 26.554 -23.397 -4.834 1.00 58.88 488 ALA A C 1
ATOM 3766 O O . ALA A 1 488 ? 25.781 -23.737 -3.946 1.00 58.88 488 ALA A O 1
ATOM 3767 N N . GLU A 1 489 ? 27.695 -22.769 -4.542 1.00 49.25 489 GLU A N 1
ATOM 3768 C CA . GLU A 1 489 ? 28.141 -22.464 -3.170 1.00 49.25 489 GLU A CA 1
ATOM 3769 C C . GLU A 1 489 ? 27.334 -21.327 -2.509 1.00 49.25 489 GLU A C 1
ATOM 3771 O O . GLU A 1 489 ? 27.226 -21.267 -1.284 1.00 49.25 489 GLU A O 1
ATOM 3776 N N . ALA A 1 490 ? 26.715 -20.449 -3.309 1.00 50.16 490 ALA A N 1
ATOM 3777 C CA . ALA A 1 490 ? 25.748 -19.459 -2.828 1.00 50.16 490 ALA A CA 1
ATOM 3778 C C . ALA A 1 490 ? 24.360 -20.083 -2.585 1.00 50.16 490 ALA A C 1
ATOM 3780 O O . ALA A 1 490 ? 23.564 -19.538 -1.824 1.00 50.16 490 ALA A O 1
ATOM 3781 N N . GLN A 1 491 ? 24.085 -21.248 -3.184 1.00 49.75 491 GLN A N 1
ATOM 3782 C CA . GLN A 1 491 ? 22.830 -21.991 -3.027 1.00 49.75 491 GLN A CA 1
ATOM 3783 C C . GLN A 1 491 ? 22.795 -22.835 -1.737 1.00 49.75 491 GLN A C 1
ATOM 3785 O O . GLN A 1 491 ? 21.731 -23.307 -1.351 1.00 49.75 491 GLN A O 1
ATOM 3790 N N . SER A 1 492 ? 23.926 -23.014 -1.038 1.00 45.47 492 SER A N 1
ATOM 3791 C CA . SER A 1 492 ? 24.044 -23.915 0.121 1.00 45.47 492 SER A CA 1
ATOM 3792 C C . SER A 1 492 ? 24.085 -23.232 1.501 1.00 45.47 492 SER A C 1
ATOM 3794 O O . SER A 1 492 ? 24.232 -23.930 2.502 1.00 45.47 492 SER A O 1
ATOM 3796 N N . ARG A 1 493 ? 23.996 -21.893 1.597 1.00 43.38 493 ARG A N 1
ATOM 3797 C CA . ARG A 1 493 ? 24.126 -21.138 2.873 1.00 43.38 493 ARG A CA 1
ATOM 3798 C C . ARG A 1 493 ? 22.817 -20.576 3.455 1.00 43.38 493 ARG A C 1
ATOM 3800 O O . ARG A 1 493 ? 22.859 -19.835 4.431 1.00 43.38 493 ARG A O 1
ATOM 3807 N N . GLY A 1 494 ? 21.661 -20.961 2.923 1.00 46.06 494 GLY A N 1
ATOM 3808 C CA . GLY A 1 494 ? 20.347 -20.619 3.475 1.00 46.06 494 GLY A CA 1
ATOM 3809 C C . GLY A 1 494 ? 19.242 -21.432 2.805 1.00 46.06 494 GLY A C 1
ATOM 3810 O O . GLY A 1 494 ? 19.466 -22.003 1.740 1.00 46.06 494 GLY A O 1
ATOM 3811 N N . ALA A 1 495 ? 18.061 -21.517 3.427 1.00 46.28 495 ALA A N 1
ATOM 3812 C CA . ALA A 1 495 ? 16.897 -22.152 2.810 1.00 46.28 495 ALA A CA 1
ATOM 3813 C C . ALA A 1 495 ? 16.613 -21.487 1.450 1.00 46.28 495 ALA A C 1
ATOM 3815 O O . ALA A 1 495 ? 16.370 -20.282 1.387 1.00 46.28 495 ALA A O 1
ATOM 3816 N N . ILE A 1 496 ? 16.701 -22.267 0.370 1.00 59.41 496 ILE A N 1
ATOM 3817 C CA . ILE A 1 496 ? 16.550 -21.794 -1.010 1.00 59.41 496 ILE A CA 1
ATOM 3818 C C . ILE A 1 496 ? 15.124 -21.264 -1.179 1.00 59.41 496 ILE A C 1
ATOM 3820 O O . ILE A 1 496 ? 14.170 -22.043 -1.188 1.00 59.41 496 ILE A O 1
ATOM 3824 N N . LYS A 1 497 ? 14.967 -19.945 -1.312 1.00 72.69 497 LYS A N 1
ATOM 3825 C CA . LYS A 1 497 ? 13.704 -19.365 -1.775 1.00 72.69 497 LYS A CA 1
ATOM 3826 C C . LYS A 1 497 ? 13.609 -19.573 -3.284 1.00 72.69 497 LYS A C 1
ATOM 3828 O O . LYS A 1 497 ? 14.588 -19.363 -3.997 1.00 72.69 497 LYS A O 1
ATOM 3833 N N . SER A 1 498 ? 12.459 -20.040 -3.758 1.00 86.94 498 SER A N 1
ATOM 3834 C CA . SER A 1 498 ? 12.186 -20.178 -5.191 1.00 86.94 498 SER A CA 1
ATOM 3835 C C . SER A 1 498 ? 12.157 -18.807 -5.876 1.00 86.94 498 SER A C 1
ATOM 3837 O O . SER A 1 498 ? 11.804 -17.832 -5.210 1.00 86.94 498 SER A O 1
ATOM 3839 N N . PRO A 1 499 ? 12.469 -18.721 -7.185 1.00 94.56 499 PRO A N 1
ATOM 3840 C CA . PRO A 1 499 ? 12.276 -17.493 -7.943 1.00 94.56 499 PRO A CA 1
ATOM 3841 C C . PRO A 1 499 ? 10.838 -16.976 -7.829 1.00 94.56 499 PRO A C 1
ATOM 3843 O O . PRO A 1 499 ? 9.887 -17.758 -7.919 1.00 94.56 499 PRO A O 1
ATOM 3846 N N . GLU A 1 500 ? 10.680 -15.667 -7.659 1.00 95.44 500 GLU A N 1
ATOM 3847 C CA . GLU A 1 500 ? 9.384 -14.994 -7.537 1.00 95.44 500 GLU A CA 1
ATOM 3848 C C . GLU A 1 500 ? 9.303 -13.805 -8.503 1.00 95.44 500 GLU A C 1
ATOM 3850 O O . GLU A 1 500 ? 10.254 -13.039 -8.653 1.00 95.44 500 GLU A O 1
ATOM 3855 N N . ALA A 1 501 ? 8.157 -13.643 -9.170 1.00 96.81 501 ALA A N 1
ATOM 3856 C CA . ALA A 1 501 ? 7.916 -12.492 -10.036 1.00 96.81 501 ALA A CA 1
ATOM 3857 C C . ALA A 1 501 ? 7.630 -11.248 -9.185 1.00 96.81 501 ALA A C 1
ATOM 3859 O O . ALA A 1 501 ? 6.667 -11.223 -8.418 1.00 96.81 501 ALA A O 1
ATOM 3860 N N . TRP A 1 502 ? 8.438 -10.209 -9.364 1.00 95.88 502 TRP A N 1
ATOM 3861 C CA . TRP A 1 502 ? 8.323 -8.928 -8.680 1.00 95.88 502 TRP A CA 1
ATOM 3862 C C . TRP A 1 502 ? 7.889 -7.859 -9.682 1.00 95.88 502 TRP A C 1
ATOM 3864 O O . TRP A 1 502 ? 8.674 -7.429 -10.519 1.00 95.88 502 TRP A O 1
ATOM 3874 N N . LEU A 1 503 ? 6.626 -7.449 -9.636 1.00 95.94 503 LEU A N 1
ATOM 3875 C CA . LEU A 1 503 ? 6.103 -6.419 -10.534 1.00 95.94 503 LEU A CA 1
ATOM 3876 C C . LEU A 1 503 ? 6.487 -5.024 -10.021 1.00 95.94 503 LEU A C 1
ATOM 3878 O O . LEU A 1 503 ? 6.228 -4.726 -8.857 1.00 95.94 503 LEU A O 1
ATOM 3882 N N . ILE A 1 504 ? 7.073 -4.187 -10.881 1.00 92.38 504 ILE A N 1
ATOM 3883 C CA . ILE A 1 504 ? 7.492 -2.815 -10.550 1.00 92.38 504 ILE A CA 1
ATOM 3884 C C . ILE A 1 504 ? 6.459 -1.805 -11.048 1.00 92.38 504 ILE A C 1
ATOM 3886 O O . ILE A 1 504 ? 5.997 -0.966 -10.274 1.00 92.38 504 ILE A O 1
ATOM 3890 N N . GLU A 1 505 ? 6.084 -1.898 -12.325 1.00 92.94 505 GLU A N 1
ATOM 3891 C CA . GLU A 1 505 ? 5.203 -0.928 -12.977 1.00 92.94 505 GLU A CA 1
ATOM 3892 C C . GLU A 1 505 ? 4.322 -1.595 -14.044 1.00 92.94 505 GLU A C 1
ATOM 3894 O O . GLU A 1 505 ? 4.733 -2.546 -14.711 1.00 92.94 505 GLU A O 1
ATOM 3899 N N . ILE A 1 506 ? 3.091 -1.093 -14.212 1.00 93.81 506 ILE A N 1
ATOM 3900 C CA . ILE A 1 506 ? 2.199 -1.468 -15.315 1.00 93.81 506 ILE A CA 1
ATOM 3901 C C . ILE A 1 506 ? 1.924 -0.239 -16.176 1.00 93.81 506 ILE A C 1
ATOM 3903 O O . ILE A 1 506 ? 1.304 0.723 -15.729 1.00 93.81 506 ILE A O 1
ATOM 3907 N N . ASN A 1 507 ? 2.273 -0.338 -17.452 1.00 94.19 507 ASN A N 1
ATOM 3908 C CA . ASN A 1 507 ? 2.023 0.666 -18.468 1.00 94.19 507 ASN A CA 1
ATOM 3909 C C . ASN A 1 507 ? 1.047 0.108 -19.520 1.00 94.19 507 ASN A C 1
ATOM 3911 O O . ASN A 1 507 ? 1.454 -0.693 -20.362 1.00 94.19 507 ASN A O 1
ATOM 3915 N N . PRO A 1 508 ? -0.239 0.515 -19.537 1.00 93.56 508 PRO A N 1
ATOM 3916 C CA . PRO A 1 508 ? -1.232 0.034 -20.504 1.00 93.56 508 PRO A CA 1
ATOM 3917 C C . PRO A 1 508 ? -1.070 0.729 -21.868 1.00 93.56 508 PRO A C 1
ATOM 3919 O O . PRO A 1 508 ? -1.961 1.414 -22.371 1.00 93.56 508 PRO A O 1
ATOM 3922 N N . ARG A 1 509 ? 0.130 0.605 -22.430 1.00 92.75 509 ARG A N 1
ATOM 3923 C CA . ARG A 1 509 ? 0.601 1.181 -23.687 1.00 92.75 509 ARG A CA 1
ATOM 3924 C C . ARG A 1 509 ? 1.769 0.337 -24.217 1.00 92.75 509 ARG A C 1
ATOM 3926 O O . ARG A 1 509 ? 2.390 -0.389 -23.442 1.00 92.75 509 ARG A O 1
ATOM 3933 N N . PRO A 1 510 ? 2.135 0.474 -25.502 1.00 89.19 510 PRO A N 1
ATOM 3934 C CA . PRO A 1 510 ? 3.419 -0.023 -25.983 1.00 89.19 510 PRO A CA 1
ATOM 3935 C C . PRO A 1 510 ? 4.605 0.528 -25.160 1.00 89.19 510 PRO A C 1
ATOM 3937 O O . PRO A 1 510 ? 4.516 1.649 -24.626 1.00 89.19 510 PRO A O 1
ATOM 3940 N N . PRO A 1 511 ? 5.729 -0.215 -25.084 1.00 86.88 511 PRO A N 1
ATOM 3941 C CA . PRO A 1 511 ? 6.980 0.309 -24.547 1.00 86.88 511 PRO A CA 1
ATOM 3942 C C . PRO A 1 511 ? 7.412 1.554 -25.326 1.00 86.88 511 PRO A C 1
ATOM 3944 O O . PRO A 1 511 ? 6.928 1.827 -26.434 1.00 86.88 511 PRO A O 1
ATOM 3947 N N . GLY A 1 512 ? 8.353 2.316 -24.764 1.00 81.94 512 GLY A N 1
ATOM 3948 C CA . GLY A 1 512 ? 8.880 3.520 -25.407 1.00 81.94 512 GLY A CA 1
ATOM 3949 C C . GLY A 1 512 ? 9.231 3.284 -26.884 1.00 81.94 512 GLY A C 1
ATOM 3950 O O . GLY A 1 512 ? 9.636 2.190 -27.277 1.00 81.94 512 GLY A O 1
ATOM 3951 N N . MET A 1 513 ? 9.079 4.317 -27.723 1.00 76.12 513 MET A N 1
ATOM 3952 C CA . MET A 1 513 ? 9.170 4.201 -29.192 1.00 76.12 513 MET A CA 1
ATOM 3953 C C . MET A 1 513 ? 10.386 3.393 -29.689 1.00 76.12 513 MET A C 1
ATOM 3955 O O . MET A 1 513 ? 10.280 2.679 -30.679 1.00 76.12 513 MET A O 1
ATOM 3959 N N . LYS A 1 514 ? 11.524 3.481 -28.991 1.00 82.94 514 LYS A N 1
ATOM 3960 C CA . LYS A 1 514 ? 12.777 2.801 -29.338 1.00 82.94 514 LYS A CA 1
ATOM 3961 C C . LYS A 1 514 ? 12.698 1.287 -29.096 1.00 82.94 514 LYS A C 1
ATOM 3963 O O . LYS A 1 514 ? 13.091 0.530 -29.978 1.00 82.94 514 LYS A O 1
ATOM 3968 N N . GLY A 1 515 ? 12.102 0.854 -27.982 1.00 83.19 515 GLY A N 1
ATOM 3969 C CA . GLY A 1 515 ? 11.850 -0.559 -27.679 1.00 83.19 515 GLY A CA 1
ATOM 3970 C C . GLY A 1 515 ? 10.807 -1.179 -28.611 1.00 83.19 515 GLY A C 1
ATOM 3971 O O . GLY A 1 515 ? 11.029 -2.256 -29.158 1.00 83.19 515 GLY A O 1
ATOM 3972 N N . THR A 1 516 ? 9.721 -0.455 -28.917 1.00 87.88 516 THR A N 1
ATOM 3973 C CA . THR A 1 516 ? 8.700 -0.940 -29.870 1.00 87.88 516 THR A CA 1
ATOM 3974 C C . THR A 1 516 ? 9.294 -1.223 -31.260 1.00 87.88 516 THR A C 1
ATOM 3976 O O . THR A 1 516 ? 8.976 -2.240 -31.875 1.00 87.88 516 THR A O 1
ATOM 3979 N N . GLN A 1 517 ? 10.216 -0.378 -31.739 1.00 88.56 517 GLN A N 1
ATOM 3980 C CA . GLN A 1 517 ? 10.926 -0.610 -33.006 1.00 88.56 517 GLN A CA 1
ATOM 3981 C C . GLN A 1 517 ? 11.780 -1.884 -32.989 1.00 88.56 517 GLN A C 1
ATOM 3983 O O . GLN A 1 517 ? 11.951 -2.527 -34.028 1.00 88.56 517 GLN A O 1
ATOM 3988 N N . VAL A 1 518 ? 12.338 -2.256 -31.830 1.00 92.06 518 VAL A N 1
ATOM 3989 C CA . VAL A 1 518 ? 13.083 -3.510 -31.711 1.00 92.06 518 VAL A CA 1
ATOM 3990 C C . VAL A 1 518 ? 12.141 -4.681 -31.953 1.00 92.06 518 VAL A C 1
ATOM 3992 O O . VAL A 1 518 ? 12.470 -5.490 -32.813 1.00 92.06 518 VAL A O 1
ATOM 3995 N N . ILE A 1 519 ? 10.964 -4.716 -31.318 1.00 92.56 519 ILE A N 1
ATOM 3996 C CA . ILE A 1 519 ? 9.970 -5.798 -31.467 1.00 92.56 519 ILE A CA 1
ATOM 3997 C C . ILE A 1 519 ? 9.465 -5.948 -32.902 1.00 92.56 519 ILE A C 1
ATOM 3999 O O . ILE A 1 519 ? 9.420 -7.064 -33.426 1.00 92.56 519 ILE A O 1
ATOM 4003 N N . GLU A 1 520 ? 9.162 -4.836 -33.571 1.00 91.12 520 GLU A N 1
ATOM 4004 C CA . GLU A 1 520 ? 8.784 -4.842 -34.989 1.00 91.12 520 GLU A CA 1
ATOM 4005 C C . GLU A 1 520 ? 9.869 -5.536 -35.828 1.00 91.12 520 GLU A C 1
ATOM 4007 O O . GLU A 1 520 ? 9.603 -6.418 -36.646 1.00 91.12 520 GLU A O 1
ATOM 4012 N N . SER A 1 521 ? 11.132 -5.196 -35.574 1.00 90.62 521 SER A N 1
ATOM 4013 C CA . SER A 1 521 ? 12.255 -5.726 -36.337 1.00 90.62 521 SER A CA 1
ATOM 4014 C C . SER A 1 521 ? 12.647 -7.158 -35.936 1.00 90.62 521 SER A C 1
ATOM 4016 O O . SER A 1 521 ? 12.986 -7.959 -36.804 1.00 90.62 521 SER A O 1
ATOM 4018 N N . THR A 1 522 ? 12.570 -7.533 -34.657 1.00 92.19 522 THR A N 1
ATOM 4019 C CA . THR A 1 522 ? 12.980 -8.854 -34.159 1.00 92.19 522 THR A CA 1
ATOM 4020 C C . THR A 1 522 ? 11.895 -9.899 -34.362 1.00 92.19 522 THR A C 1
ATOM 4022 O O . THR A 1 522 ? 12.232 -11.002 -34.785 1.00 92.19 522 THR A O 1
ATOM 4025 N N . HIS A 1 523 ? 10.623 -9.556 -34.132 1.00 93.44 523 HIS A N 1
ATOM 4026 C CA . HIS A 1 523 ? 9.482 -10.478 -34.157 1.00 93.44 523 HIS A CA 1
ATOM 4027 C C . HIS A 1 523 ? 8.495 -10.244 -35.304 1.00 93.44 523 HIS A C 1
ATOM 4029 O O . HIS A 1 523 ? 7.739 -11.162 -35.616 1.00 93.44 523 HIS A O 1
ATOM 4035 N N . GLY A 1 524 ? 8.498 -9.069 -35.943 1.00 92.25 524 GLY A N 1
ATOM 4036 C CA . GLY A 1 524 ? 7.535 -8.735 -37.000 1.00 92.25 524 GLY A CA 1
ATOM 4037 C C . GLY A 1 524 ? 6.176 -8.270 -36.475 1.00 92.25 524 GLY A C 1
ATOM 4038 O O . GLY A 1 524 ? 5.215 -8.239 -37.238 1.00 92.25 524 GLY A O 1
ATOM 4039 N N . VAL A 1 525 ? 6.084 -7.937 -35.184 1.00 95.31 525 VAL A N 1
ATOM 4040 C CA . VAL A 1 525 ? 4.833 -7.556 -34.516 1.00 95.31 525 VAL A CA 1
ATOM 4041 C C . VAL A 1 525 ? 4.793 -6.038 -34.327 1.00 95.31 525 VAL A C 1
ATOM 4043 O O . VAL A 1 525 ? 5.647 -5.474 -33.647 1.00 95.31 525 VAL A O 1
ATOM 4046 N N . ASP A 1 526 ? 3.795 -5.380 -34.924 1.00 93.50 526 ASP A N 1
ATOM 4047 C CA . ASP A 1 526 ? 3.582 -3.929 -34.824 1.00 93.50 526 ASP A CA 1
ATOM 4048 C C . ASP A 1 526 ? 2.612 -3.587 -33.682 1.00 93.50 526 ASP A C 1
ATOM 4050 O O . ASP A 1 526 ? 1.388 -3.670 -33.821 1.00 93.50 526 ASP A O 1
ATOM 4054 N N . TYR A 1 527 ? 3.159 -3.165 -32.541 1.00 94.19 527 TYR A N 1
ATOM 4055 C CA . TYR A 1 527 ? 2.357 -2.769 -31.382 1.00 94.19 527 TYR A CA 1
ATOM 4056 C C . TYR A 1 527 ? 1.482 -1.535 -31.614 1.00 94.19 527 TYR A C 1
ATOM 4058 O O . TYR A 1 527 ? 0.409 -1.447 -31.013 1.00 94.19 527 TYR A O 1
ATOM 4066 N N . TRP A 1 528 ? 1.884 -0.593 -32.470 1.00 92.12 528 TRP A N 1
ATOM 4067 C CA . TRP A 1 528 ? 1.084 0.606 -32.725 1.00 92.12 528 TRP A CA 1
ATOM 4068 C C . TRP A 1 528 ? -0.162 0.257 -33.533 1.00 92.12 528 TRP A C 1
ATOM 4070 O O . TRP A 1 528 ? -1.271 0.623 -33.137 1.00 92.12 528 TRP A O 1
ATOM 4080 N N . GLY A 1 529 ? 0.009 -0.516 -34.609 1.00 92.75 529 GLY A N 1
ATOM 4081 C CA . GLY A 1 529 ? -1.100 -1.045 -35.397 1.00 92.75 529 GLY A CA 1
ATOM 4082 C C . GLY A 1 529 ? -2.049 -1.900 -34.556 1.00 92.75 529 GLY A C 1
ATOM 4083 O O . GLY A 1 529 ? -3.265 -1.706 -34.607 1.00 92.75 529 GLY A O 1
ATOM 4084 N N . LEU A 1 530 ? -1.512 -2.788 -33.714 1.00 95.12 530 LEU A N 1
ATOM 4085 C CA . LEU A 1 530 ? -2.317 -3.610 -32.804 1.00 95.12 530 LEU A CA 1
ATOM 4086 C C . LEU A 1 530 ? -3.097 -2.769 -31.787 1.00 95.12 530 LEU A C 1
ATOM 4088 O O . LEU A 1 530 ? -4.285 -3.014 -31.589 1.00 95.12 530 LEU A O 1
ATOM 4092 N N . GLY A 1 531 ? -2.480 -1.745 -31.191 1.00 90.44 531 GLY A N 1
ATOM 4093 C CA . GLY A 1 531 ? -3.169 -0.821 -30.287 1.00 90.44 531 GLY A CA 1
ATOM 4094 C C . GLY A 1 531 ? -4.369 -0.135 -30.951 1.00 90.44 531 GLY A C 1
ATOM 4095 O O . GLY A 1 531 ? -5.449 -0.068 -30.360 1.00 90.44 531 GLY A O 1
ATOM 4096 N N . MET A 1 532 ? -4.217 0.305 -32.206 1.00 94.69 532 MET A N 1
ATOM 4097 C CA . MET A 1 532 ? -5.310 0.902 -32.987 1.00 94.69 532 MET A CA 1
ATOM 4098 C C . MET A 1 532 ? -6.423 -0.108 -33.292 1.00 94.69 532 MET A C 1
ATOM 4100 O O . MET A 1 532 ? -7.600 0.210 -33.132 1.00 94.69 532 MET A O 1
ATOM 4104 N N . LEU A 1 533 ? -6.076 -1.328 -33.711 1.00 94.94 533 LEU A N 1
ATOM 4105 C CA . LEU A 1 533 ? -7.061 -2.368 -34.030 1.00 94.94 533 LEU A CA 1
ATOM 4106 C C . LEU A 1 533 ? -7.857 -2.807 -32.801 1.00 94.94 533 LEU A C 1
ATOM 4108 O O . LEU A 1 533 ? -9.077 -2.947 -32.886 1.00 94.94 533 LEU A O 1
ATOM 4112 N N . ILE A 1 534 ? -7.199 -2.944 -31.649 1.00 94.12 534 ILE A N 1
ATOM 4113 C CA . ILE A 1 534 ? -7.863 -3.259 -30.381 1.00 94.12 534 ILE A CA 1
ATOM 4114 C C . ILE A 1 534 ? -8.824 -2.130 -29.985 1.00 94.12 534 ILE A C 1
ATOM 4116 O O . ILE A 1 534 ? -9.970 -2.405 -29.626 1.00 94.12 534 ILE A O 1
ATOM 4120 N N . ALA A 1 535 ? -8.410 -0.863 -30.109 1.00 91.44 535 ALA A N 1
ATOM 4121 C CA . ALA A 1 535 ? -9.274 0.287 -29.826 1.00 91.44 535 ALA A CA 1
ATOM 4122 C C . ALA A 1 535 ? -10.507 0.340 -30.749 1.00 91.44 535 ALA A C 1
ATOM 4124 O O . ALA A 1 535 ? -11.605 0.680 -30.307 1.00 91.44 535 ALA A O 1
ATOM 4125 N N . LEU A 1 536 ? -10.343 -0.058 -32.014 1.00 95.38 536 LEU A N 1
ATOM 4126 C CA . LEU A 1 536 ? -11.424 -0.190 -32.998 1.00 95.38 536 LEU A CA 1
ATOM 4127 C C . LEU A 1 536 ? -12.254 -1.474 -32.837 1.00 95.38 536 LEU A C 1
ATOM 4129 O O . LEU A 1 536 ? -13.227 -1.656 -33.567 1.00 95.38 536 LEU A O 1
ATOM 4133 N N . ARG A 1 537 ? -11.902 -2.349 -31.883 1.00 93.81 537 ARG A N 1
ATOM 4134 C CA . ARG A 1 537 ? -12.523 -3.665 -31.652 1.00 93.81 537 ARG A CA 1
ATOM 4135 C C . ARG A 1 537 ? -12.442 -4.603 -32.861 1.00 93.81 537 ARG A C 1
ATOM 4137 O O . ARG A 1 537 ? -13.313 -5.446 -33.067 1.00 93.81 537 ARG A O 1
ATOM 4144 N N . ASP A 1 538 ? -11.377 -4.486 -33.646 1.00 95.81 538 ASP A N 1
ATOM 4145 C CA . ASP A 1 538 ? -11.099 -5.356 -34.785 1.00 95.81 538 ASP A CA 1
ATOM 4146 C C . ASP A 1 538 ? -10.290 -6.584 -34.347 1.00 95.81 538 ASP A C 1
ATOM 4148 O O . ASP A 1 538 ? -9.066 -6.666 -34.496 1.00 95.81 538 ASP A O 1
ATOM 4152 N N . GLY A 1 539 ? -10.987 -7.544 -33.738 1.00 93.31 539 GLY A N 1
ATOM 4153 C CA . GLY A 1 539 ? -10.362 -8.745 -33.186 1.00 93.31 539 GLY A CA 1
ATOM 4154 C C . GLY A 1 539 ? -9.737 -9.661 -34.244 1.00 93.31 539 GLY A C 1
ATOM 4155 O O . GLY A 1 539 ? -8.738 -10.317 -33.959 1.00 93.31 539 GLY A O 1
ATOM 4156 N N . GLU A 1 540 ? -10.281 -9.700 -35.463 1.00 94.81 540 GLU A N 1
ATOM 4157 C CA . GLU A 1 540 ? -9.784 -10.573 -36.535 1.00 94.81 540 GLU A CA 1
ATOM 4158 C C . GLU A 1 540 ? -8.398 -10.125 -37.012 1.00 94.81 540 GLU A C 1
ATOM 4160 O O . GLU A 1 540 ? -7.450 -10.916 -36.979 1.00 94.81 540 GLU A O 1
ATOM 4165 N N . ARG A 1 541 ? -8.242 -8.840 -37.369 1.00 96.38 541 ARG A N 1
ATOM 4166 C CA . ARG A 1 541 ? -6.933 -8.306 -37.773 1.00 96.38 541 ARG A CA 1
ATOM 4167 C C . ARG A 1 541 ? -5.947 -8.280 -36.613 1.00 96.38 541 ARG A C 1
ATOM 4169 O O . ARG A 1 541 ? -4.773 -8.561 -36.833 1.00 96.38 541 ARG A O 1
ATOM 4176 N N . THR A 1 542 ? -6.415 -8.017 -35.389 1.00 95.19 542 THR A N 1
ATOM 4177 C CA . THR A 1 542 ? -5.571 -8.102 -34.185 1.00 95.19 542 THR A CA 1
ATOM 4178 C C . THR A 1 542 ? -4.960 -9.500 -34.059 1.00 95.19 542 THR A C 1
ATOM 4180 O O . THR A 1 542 ? -3.741 -9.640 -34.026 1.00 95.19 542 THR A O 1
ATOM 4183 N N . LYS A 1 543 ? -5.786 -10.556 -34.084 1.00 95.62 543 LYS A N 1
ATOM 4184 C CA . LYS A 1 543 ? -5.314 -11.950 -34.000 1.00 95.62 543 LYS A CA 1
ATOM 4185 C C . LYS A 1 543 ? -4.373 -12.320 -35.147 1.00 95.62 543 LYS A C 1
ATOM 4187 O O . LYS A 1 543 ? -3.395 -13.027 -34.920 1.00 95.62 543 LYS A O 1
ATOM 4192 N N . ALA A 1 544 ? -4.638 -11.842 -36.363 1.00 93.50 544 ALA A N 1
ATOM 4193 C CA . ALA A 1 544 ? -3.775 -12.099 -37.513 1.00 93.50 544 ALA A CA 1
ATOM 4194 C C . ALA A 1 544 ? -2.386 -11.448 -37.364 1.00 93.50 544 ALA A C 1
ATOM 4196 O O . ALA A 1 544 ? -1.377 -12.101 -37.631 1.00 93.50 544 ALA A O 1
ATOM 4197 N N . LEU A 1 545 ? -2.324 -10.195 -36.904 1.00 93.62 545 LEU A N 1
ATOM 4198 C CA . LEU A 1 545 ? -1.086 -9.410 -36.808 1.00 93.62 545 LEU A CA 1
ATOM 4199 C C . LEU A 1 545 ? -0.268 -9.667 -35.532 1.00 93.62 545 LEU A C 1
ATOM 4201 O O . LEU A 1 545 ? 0.881 -9.244 -35.454 1.00 93.62 545 LEU A O 1
ATOM 4205 N N . CYS A 1 546 ? -0.810 -10.395 -34.552 1.00 95.12 546 CYS A N 1
ATOM 4206 C CA . CYS A 1 546 ? -0.053 -10.851 -33.381 1.00 95.12 546 CYS A CA 1
ATOM 4207 C C . CYS A 1 546 ? 0.884 -12.040 -33.660 1.00 95.12 546 CYS A C 1
ATOM 4209 O O . CYS A 1 546 ? 1.630 -12.432 -32.766 1.00 95.12 546 CYS A O 1
ATOM 4211 N N . ASN A 1 547 ? 0.854 -12.638 -34.857 1.00 91.12 547 ASN A N 1
ATOM 4212 C CA . ASN A 1 547 ? 1.695 -13.792 -35.178 1.00 91.12 547 ASN A CA 1
ATOM 4213 C C . ASN A 1 547 ? 3.148 -13.352 -35.438 1.00 91.12 547 ASN A C 1
ATOM 4215 O O . ASN A 1 547 ? 3.392 -12.672 -36.437 1.00 91.12 547 ASN A O 1
ATOM 4219 N N . PRO A 1 548 ? 4.124 -13.758 -34.604 1.00 93.81 548 PRO A N 1
ATOM 4220 C CA . PRO A 1 548 ? 5.523 -13.440 -34.853 1.00 93.81 548 PRO A CA 1
ATOM 4221 C C . PRO A 1 548 ? 6.098 -14.283 -35.998 1.00 93.81 548 PRO A C 1
ATOM 4223 O O . PRO A 1 548 ? 5.468 -15.219 -36.502 1.00 93.81 548 PRO A O 1
ATOM 4226 N N . TYR A 1 549 ? 7.346 -14.008 -36.379 1.00 91.44 549 TYR A N 1
ATOM 4227 C CA . TYR A 1 549 ? 8.082 -14.865 -37.308 1.00 91.44 549 TYR A CA 1
ATOM 4228 C C . TYR A 1 549 ? 8.082 -16.338 -36.860 1.00 91.44 549 TYR A C 1
ATOM 4230 O O . TYR A 1 549 ? 8.277 -16.665 -35.689 1.00 91.44 549 TYR A O 1
ATOM 4238 N N . ARG A 1 550 ? 7.934 -17.248 -37.833 1.00 90.31 550 ARG A N 1
ATOM 4239 C CA . ARG A 1 550 ? 7.748 -18.698 -37.621 1.00 90.31 550 ARG A CA 1
ATOM 4240 C C . ARG A 1 550 ? 8.787 -19.358 -36.706 1.00 90.31 550 ARG A C 1
ATOM 4242 O O . ARG A 1 550 ? 8.451 -20.304 -36.005 1.00 90.31 550 ARG A O 1
ATOM 4249 N N . ASN A 1 551 ? 10.034 -18.892 -36.744 1.00 86.12 551 ASN A N 1
ATOM 4250 C CA . ASN A 1 551 ? 11.150 -19.474 -35.993 1.00 86.12 551 ASN A CA 1
ATOM 4251 C C . ASN A 1 551 ? 11.541 -18.625 -34.770 1.00 86.12 551 ASN A C 1
ATOM 4253 O O . ASN A 1 551 ? 12.666 -18.732 -34.290 1.00 86.12 551 ASN A O 1
ATOM 4257 N N . GLY A 1 552 ? 10.640 -17.761 -34.291 1.00 87.19 552 GLY A N 1
ATOM 4258 C CA . GLY A 1 552 ? 10.943 -16.799 -33.237 1.00 87.19 552 GLY A CA 1
ATOM 4259 C C . GLY A 1 552 ? 11.757 -15.603 -33.751 1.00 87.19 552 GLY A C 1
ATOM 4260 O O . GLY A 1 552 ? 11.729 -15.309 -34.951 1.00 87.19 552 GLY A O 1
ATOM 4261 N N . PRO A 1 553 ? 12.456 -14.877 -32.862 1.00 91.12 553 PRO A N 1
ATOM 4262 C CA . PRO A 1 553 ? 13.146 -13.652 -33.233 1.00 91.12 553 PRO A CA 1
ATOM 4263 C C . PRO A 1 553 ? 14.270 -13.911 -34.239 1.00 91.12 553 PRO A C 1
ATOM 4265 O O . PRO A 1 553 ? 15.064 -14.839 -34.096 1.00 91.12 553 PRO A O 1
ATOM 4268 N N . GLN A 1 554 ? 14.373 -13.061 -35.261 1.00 92.69 554 GLN A N 1
ATOM 4269 C CA . GLN A 1 554 ? 15.329 -13.269 -36.356 1.00 92.69 554 GLN A CA 1
ATOM 4270 C C . GLN A 1 554 ? 16.796 -12.923 -36.010 1.00 92.69 554 GLN A C 1
ATOM 4272 O O . GLN A 1 554 ? 17.706 -13.251 -36.780 1.00 92.69 554 GLN A O 1
ATOM 4277 N N . TYR A 1 555 ? 17.034 -12.224 -34.898 1.00 95.44 555 TYR A N 1
ATOM 4278 C CA . TYR A 1 555 ? 18.351 -11.895 -34.341 1.00 95.44 555 TYR A CA 1
ATOM 4279 C C . TYR A 1 555 ? 18.233 -11.449 -32.880 1.00 95.44 555 TYR A C 1
ATOM 4281 O O . TYR A 1 555 ? 17.140 -11.131 -32.416 1.00 95.44 555 TYR A O 1
ATOM 4289 N N . THR A 1 556 ? 19.374 -11.346 -32.193 1.00 96.81 556 THR A N 1
ATOM 4290 C CA . THR A 1 556 ? 19.472 -10.587 -30.940 1.00 96.81 556 THR A CA 1
ATOM 4291 C C . THR A 1 556 ? 19.723 -9.115 -31.247 1.00 96.81 556 THR A C 1
ATOM 4293 O O . THR A 1 556 ? 20.568 -8.801 -32.092 1.00 96.81 556 THR A O 1
ATOM 4296 N N . CYS A 1 557 ? 19.015 -8.227 -30.553 1.00 96.50 557 CYS A N 1
ATOM 4297 C CA . CYS A 1 557 ? 19.194 -6.781 -30.633 1.00 96.50 557 CYS A CA 1
ATOM 4298 C C . CYS A 1 557 ? 19.490 -6.205 -29.246 1.00 96.50 557 CYS A C 1
ATOM 4300 O O . CYS A 1 557 ? 18.847 -6.581 -28.272 1.00 96.50 557 CYS A O 1
ATOM 4302 N N . VAL A 1 558 ? 20.444 -5.284 -29.177 1.00 95.62 558 VAL A N 1
ATOM 4303 C CA . VAL A 1 558 ? 20.774 -4.477 -28.004 1.00 95.62 558 VAL A CA 1
ATOM 4304 C C . VAL A 1 558 ? 20.360 -3.044 -28.315 1.00 95.62 558 VAL A C 1
ATOM 4306 O O . VAL A 1 558 ? 20.838 -2.456 -29.289 1.00 95.62 558 VAL A O 1
ATOM 4309 N N . MET A 1 559 ? 19.445 -2.499 -27.524 1.00 92.75 559 MET A N 1
ATOM 4310 C CA . MET A 1 559 ? 19.108 -1.082 -27.544 1.00 92.75 559 MET A CA 1
ATOM 4311 C C . MET A 1 559 ? 20.124 -0.351 -26.672 1.00 92.75 559 MET A C 1
ATOM 4313 O O . MET A 1 559 ? 20.163 -0.577 -25.471 1.00 92.75 559 MET A O 1
ATOM 4317 N N . VAL A 1 560 ? 20.954 0.490 -27.287 1.00 90.62 560 VAL A N 1
ATOM 4318 C CA . VAL A 1 560 ? 22.057 1.201 -26.632 1.00 90.62 560 VAL A CA 1
ATOM 4319 C C . VAL A 1 560 ? 21.697 2.667 -26.472 1.00 90.62 560 VAL A C 1
ATOM 4321 O O . VAL A 1 560 ? 21.522 3.356 -27.481 1.00 90.62 560 VAL A O 1
ATOM 4324 N N . PHE A 1 561 ? 21.653 3.166 -25.236 1.00 87.50 561 PHE A N 1
ATOM 4325 C CA . PHE A 1 561 ? 21.561 4.600 -24.959 1.00 87.50 561 PHE A CA 1
ATOM 4326 C C . PHE A 1 561 ? 22.938 5.215 -24.700 1.00 87.50 561 PHE A C 1
ATOM 4328 O O . PHE A 1 561 ? 23.764 4.671 -23.965 1.00 87.50 561 PHE A O 1
ATOM 4335 N N . ILE A 1 562 ? 23.176 6.389 -25.289 1.00 86.38 562 ILE A N 1
ATOM 4336 C CA . ILE A 1 562 ? 24.371 7.200 -25.045 1.00 86.38 562 ILE A CA 1
ATOM 4337 C C . ILE A 1 562 ? 23.994 8.335 -24.085 1.00 86.38 562 ILE A C 1
ATOM 4339 O O . ILE A 1 562 ? 23.365 9.296 -24.534 1.00 86.38 562 ILE A O 1
ATOM 4343 N N . PRO A 1 563 ? 24.336 8.261 -22.786 1.00 80.62 563 PRO A N 1
ATOM 4344 C CA . PRO A 1 563 ? 24.078 9.346 -21.843 1.00 80.62 563 PRO A CA 1
ATOM 4345 C C . PRO A 1 563 ? 25.049 10.517 -22.043 1.00 80.62 563 PRO A C 1
ATOM 4347 O O . PRO A 1 563 ? 26.117 10.371 -22.643 1.00 80.62 563 PRO A O 1
ATOM 4350 N N . ALA A 1 564 ? 24.694 11.687 -21.512 1.00 77.31 564 ALA A N 1
ATOM 4351 C CA . ALA A 1 564 ? 25.633 12.793 -21.392 1.00 77.31 564 ALA A CA 1
ATOM 4352 C C . ALA A 1 564 ? 26.636 12.519 -20.262 1.00 77.31 564 ALA A C 1
ATOM 4354 O O . ALA A 1 564 ? 26.248 12.388 -19.102 1.00 77.31 564 ALA A O 1
ATOM 4355 N N . ASP A 1 565 ? 27.921 12.464 -20.606 1.00 67.50 565 ASP A N 1
ATOM 4356 C CA . ASP A 1 565 ? 29.012 12.344 -19.640 1.00 67.50 565 ASP A CA 1
ATOM 4357 C C . ASP A 1 565 ? 29.590 13.736 -19.331 1.00 67.50 565 ASP A C 1
ATOM 4359 O O . ASP A 1 565 ? 30.076 14.441 -20.226 1.00 67.50 565 ASP A O 1
ATOM 4363 N N . TYR A 1 566 ? 29.488 14.158 -18.070 1.00 64.75 566 TYR A N 1
ATOM 4364 C CA . TYR A 1 566 ? 30.039 15.414 -17.567 1.00 64.75 566 TYR A CA 1
ATOM 4365 C C . TYR A 1 566 ? 31.109 15.126 -16.517 1.00 64.75 566 TYR A C 1
ATOM 4367 O O . TYR A 1 566 ? 30.952 14.266 -15.656 1.00 64.75 566 TYR A O 1
ATOM 4375 N N . ASP A 1 567 ? 32.175 15.927 -16.532 1.00 56.88 567 ASP A N 1
ATOM 4376 C CA . ASP A 1 567 ? 33.096 16.033 -15.400 1.00 56.88 567 ASP A CA 1
ATOM 4377 C C . ASP A 1 567 ? 32.297 16.505 -14.172 1.00 56.88 567 ASP A C 1
ATOM 4379 O O . ASP A 1 567 ? 31.617 17.532 -14.250 1.00 56.88 567 ASP A O 1
ATOM 4383 N N . VAL A 1 568 ? 32.394 15.773 -13.055 1.00 50.66 568 VAL A N 1
ATOM 4384 C CA . VAL A 1 568 ? 31.668 16.000 -11.784 1.00 50.66 568 VAL A CA 1
ATOM 4385 C C . VAL A 1 568 ? 31.826 17.441 -11.265 1.00 50.66 568 VAL A C 1
ATOM 4387 O O . VAL A 1 568 ? 30.991 17.944 -10.518 1.00 50.66 568 VAL A O 1
ATOM 4390 N N . SER A 1 569 ? 32.879 18.149 -11.688 1.00 52.19 569 SER A N 1
ATOM 4391 C CA . SER A 1 569 ? 33.116 19.562 -11.361 1.00 52.19 569 SER A CA 1
ATOM 4392 C C . SER A 1 569 ? 32.343 20.578 -12.224 1.00 52.19 569 SER A C 1
ATOM 4394 O O . SER A 1 569 ? 32.426 21.787 -11.984 1.00 52.19 569 SER A O 1
ATOM 4396 N N . SER A 1 570 ? 31.610 20.130 -13.247 1.00 54.75 570 SER A N 1
ATOM 4397 C CA . SER A 1 570 ? 30.904 20.981 -14.207 1.00 54.75 570 SER A CA 1
ATOM 4398 C C . SER A 1 570 ? 29.388 20.892 -14.041 1.00 54.75 570 SER A C 1
ATOM 4400 O O . SER A 1 570 ? 28.794 19.836 -14.193 1.00 54.75 570 SER A O 1
ATOM 4402 N N . ALA A 1 571 ? 28.757 22.029 -13.732 1.00 52.03 571 ALA A N 1
ATOM 4403 C CA . ALA A 1 571 ? 27.344 22.055 -13.362 1.00 52.03 571 ALA A CA 1
ATOM 4404 C C . ALA A 1 571 ? 26.389 21.781 -14.538 1.00 52.03 571 ALA A C 1
ATOM 4406 O O . ALA A 1 571 ? 25.351 21.184 -14.309 1.00 52.03 571 ALA A O 1
ATOM 4407 N N . GLU A 1 572 ? 26.703 22.218 -15.770 1.00 59.12 572 GLU A N 1
ATOM 4408 C CA . GLU A 1 572 ? 25.852 22.084 -16.971 1.00 59.12 572 GLU A CA 1
ATOM 4409 C C . GLU A 1 572 ? 26.672 22.368 -18.256 1.00 59.12 572 GLU A C 1
ATOM 4411 O O . GLU A 1 572 ? 27.657 23.121 -18.213 1.00 59.12 572 GLU A O 1
ATOM 4416 N N . GLY A 1 573 ? 26.259 21.844 -19.422 1.00 68.38 573 GLY A N 1
ATOM 4417 C CA . GLY A 1 573 ? 26.957 22.073 -20.700 1.00 68.38 573 GLY A CA 1
ATOM 4418 C C . GLY A 1 573 ? 26.043 22.294 -21.910 1.00 68.38 573 GLY A C 1
ATOM 4419 O O . GLY A 1 573 ? 24.929 21.779 -21.978 1.00 68.38 573 GLY A O 1
ATOM 4420 N N . ILE A 1 574 ? 26.530 23.075 -22.883 1.00 81.00 574 ILE A N 1
ATOM 4421 C CA . ILE A 1 574 ? 25.888 23.249 -24.196 1.00 81.00 574 ILE A CA 1
ATOM 4422 C C . ILE A 1 574 ? 26.472 22.204 -25.148 1.00 81.00 574 ILE A C 1
ATOM 4424 O O . ILE A 1 574 ? 27.690 22.172 -25.333 1.00 81.00 574 ILE A O 1
ATOM 4428 N N . PHE A 1 575 ? 25.629 21.373 -25.758 1.00 85.50 575 PHE A N 1
ATOM 4429 C CA . PHE A 1 575 ? 26.059 20.365 -26.728 1.00 85.50 575 PHE A CA 1
ATOM 4430 C C . PHE A 1 575 ? 26.692 21.034 -27.961 1.00 85.50 575 PHE A C 1
ATOM 4432 O O . PHE A 1 575 ? 26.076 21.907 -28.572 1.00 85.50 575 PHE A O 1
ATOM 4439 N N . ASP A 1 576 ? 27.929 20.678 -28.320 1.00 85.31 576 ASP A N 1
ATOM 4440 C CA . ASP A 1 576 ? 28.703 21.340 -29.393 1.00 85.31 576 ASP A CA 1
ATOM 4441 C C . ASP A 1 576 ? 29.054 20.414 -30.568 1.00 85.31 576 ASP A C 1
ATOM 4443 O O . ASP A 1 576 ? 29.707 20.823 -31.532 1.00 85.31 576 ASP A O 1
ATOM 4447 N N . SER A 1 577 ? 28.592 19.169 -30.522 1.00 85.31 577 SER A N 1
ATOM 4448 C CA . SER A 1 577 ? 28.738 18.223 -31.627 1.00 85.31 577 SER A CA 1
ATOM 4449 C C . SER A 1 577 ? 27.655 18.406 -32.692 1.00 85.31 577 SER A C 1
ATOM 4451 O O . SER A 1 577 ? 26.608 19.005 -32.442 1.00 85.31 577 SER A O 1
ATOM 4453 N N . GLY A 1 578 ? 27.944 17.930 -33.909 1.00 88.81 578 GLY A N 1
ATOM 4454 C CA . GLY A 1 578 ? 26.928 17.697 -34.941 1.00 88.81 578 GLY A CA 1
ATOM 4455 C C . GLY A 1 578 ? 26.107 16.441 -34.629 1.00 88.81 578 GLY A C 1
ATOM 4456 O O . GLY A 1 578 ? 25.996 16.057 -33.466 1.00 88.81 578 GLY A O 1
ATOM 4457 N N . ASP A 1 579 ? 25.562 15.784 -35.653 1.00 91.88 579 ASP A N 1
ATOM 4458 C CA . ASP A 1 579 ? 24.937 14.472 -35.460 1.00 91.88 579 ASP A CA 1
ATOM 4459 C C . ASP A 1 579 ? 26.016 13.421 -35.140 1.00 91.88 579 ASP A C 1
ATOM 4461 O O . ASP A 1 579 ? 26.872 13.100 -35.969 1.00 91.88 579 ASP A O 1
ATOM 4465 N N . ILE A 1 580 ? 26.004 12.923 -33.902 1.00 92.12 580 ILE A N 1
ATOM 4466 C CA . ILE A 1 580 ? 27.011 11.975 -33.405 1.00 92.12 580 ILE A CA 1
ATOM 4467 C C . ILE A 1 580 ? 26.815 10.554 -33.948 1.00 92.12 580 ILE A C 1
ATOM 4469 O O . ILE A 1 580 ? 27.748 9.753 -33.895 1.00 92.12 580 ILE A O 1
ATOM 4473 N N . CYS A 1 581 ? 25.635 10.235 -34.491 1.00 94.00 581 CYS A N 1
ATOM 4474 C CA . CYS A 1 581 ? 25.392 8.968 -35.176 1.00 94.00 581 CYS A CA 1
ATOM 4475 C C . CYS A 1 581 ? 26.017 8.994 -36.573 1.00 94.00 581 CYS A C 1
ATOM 4477 O O . CYS A 1 581 ? 26.733 8.063 -36.944 1.00 94.00 581 CYS A O 1
ATOM 4479 N N . ASP A 1 582 ? 25.811 10.081 -37.319 1.00 93.25 582 ASP A N 1
ATOM 4480 C CA . ASP A 1 582 ? 26.412 10.244 -38.646 1.00 93.25 582 ASP A CA 1
ATOM 4481 C C . ASP A 1 582 ? 27.944 10.291 -38.565 1.00 93.25 582 ASP A C 1
ATOM 4483 O O . ASP A 1 582 ? 28.631 9.657 -39.368 1.00 93.25 582 ASP A O 1
ATOM 4487 N N . ASP A 1 583 ? 28.506 10.986 -37.568 1.00 94.25 583 ASP A N 1
ATOM 4488 C CA . ASP A 1 583 ? 29.954 10.975 -37.312 1.00 94.25 583 ASP A CA 1
ATOM 4489 C C . ASP A 1 583 ? 30.487 9.551 -37.073 1.00 94.25 583 ASP A C 1
ATOM 4491 O O . ASP A 1 583 ? 31.504 9.163 -37.659 1.00 94.25 583 ASP A O 1
ATOM 4495 N N . LEU A 1 584 ? 29.783 8.747 -36.263 1.00 95.25 584 LEU A N 1
ATOM 4496 C CA . LEU A 1 584 ? 30.155 7.355 -36.019 1.00 95.25 584 LEU A CA 1
ATOM 4497 C C . LEU A 1 584 ? 30.192 6.556 -37.323 1.00 95.25 584 LEU A C 1
ATOM 4499 O O . LEU A 1 584 ? 31.197 5.903 -37.595 1.00 95.25 584 LEU A O 1
ATOM 4503 N N . PHE A 1 585 ? 29.140 6.604 -38.141 1.00 95.94 585 PHE A N 1
ATOM 4504 C CA . PHE A 1 585 ? 29.071 5.777 -39.350 1.00 95.94 585 PHE A CA 1
ATOM 4505 C C . PHE A 1 585 ? 29.998 6.245 -40.468 1.00 95.94 585 PHE A C 1
ATOM 4507 O O . PHE A 1 585 ? 30.497 5.409 -41.220 1.00 95.94 585 PHE A O 1
ATOM 4514 N N . ASN A 1 586 ? 30.312 7.539 -40.531 1.00 94.38 586 ASN A N 1
ATOM 4515 C CA . ASN A 1 586 ? 31.344 8.047 -41.431 1.00 94.38 586 ASN A CA 1
ATOM 4516 C C . ASN A 1 586 ? 32.735 7.503 -41.066 1.00 94.38 586 ASN A C 1
ATOM 4518 O O . ASN A 1 586 ? 33.531 7.192 -41.952 1.00 94.38 586 ASN A O 1
ATOM 4522 N N . ARG A 1 587 ? 33.035 7.351 -39.768 1.00 95.25 587 ARG A N 1
ATOM 4523 C CA . ARG A 1 587 ? 34.313 6.794 -39.288 1.00 95.25 587 ARG A CA 1
ATOM 4524 C C . ARG A 1 587 ? 34.349 5.266 -39.281 1.00 95.25 587 ARG A C 1
ATOM 4526 O O . ARG A 1 587 ? 35.404 4.679 -39.511 1.00 95.25 587 ARG A O 1
ATOM 4533 N N . ARG A 1 588 ? 33.219 4.627 -38.978 1.00 94.31 588 ARG A N 1
ATOM 4534 C CA . ARG A 1 588 ? 33.055 3.180 -38.768 1.00 94.31 588 ARG A CA 1
ATOM 4535 C C . ARG A 1 588 ? 31.896 2.626 -39.610 1.00 94.31 588 ARG A C 1
ATOM 4537 O O . ARG A 1 588 ? 30.908 2.128 -39.060 1.00 94.31 588 ARG A O 1
ATOM 4544 N N . PRO A 1 589 ? 32.001 2.655 -40.953 1.00 94.00 589 PRO A N 1
ATOM 4545 C CA . PRO A 1 589 ? 30.958 2.115 -41.830 1.00 94.00 589 PRO A CA 1
ATOM 4546 C C . PRO A 1 589 ? 30.763 0.602 -41.641 1.00 94.00 589 PRO A C 1
ATOM 4548 O O . PRO A 1 589 ? 29.708 0.056 -41.956 1.00 94.00 589 PRO A O 1
ATOM 4551 N N . ASP A 1 590 ? 31.759 -0.091 -41.080 1.00 94.38 590 ASP A N 1
ATOM 4552 C CA . ASP A 1 590 ? 31.675 -1.502 -40.719 1.00 94.38 590 ASP A CA 1
ATOM 4553 C C . ASP A 1 590 ? 30.647 -1.791 -39.615 1.00 94.38 590 ASP A C 1
ATOM 4555 O O . ASP A 1 590 ? 30.124 -2.905 -39.588 1.00 94.38 590 ASP A O 1
ATOM 4559 N N . LEU A 1 591 ? 30.341 -0.818 -38.745 1.00 93.75 591 LEU A N 1
ATOM 4560 C CA . LEU A 1 591 ? 29.327 -0.941 -37.691 1.00 93.75 591 LEU A CA 1
ATOM 4561 C C . LEU A 1 591 ? 27.911 -0.693 -38.221 1.00 93.75 591 LEU A C 1
ATOM 4563 O O . LEU A 1 591 ? 26.971 -1.330 -37.751 1.00 93.75 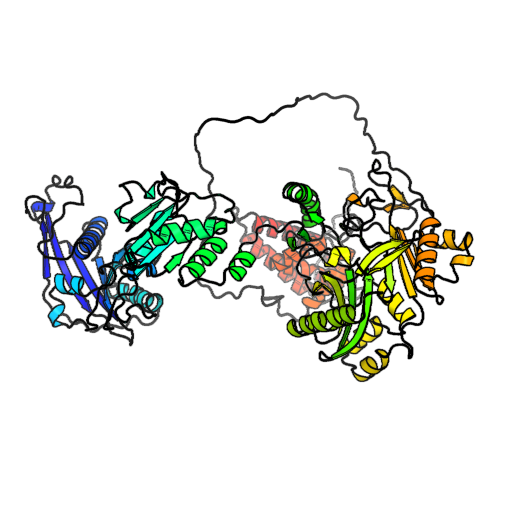591 LEU A O 1
ATOM 4567 N N . ALA A 1 592 ? 27.755 0.164 -39.237 1.00 92.00 592 ALA A N 1
ATOM 4568 C CA . ALA A 1 592 ? 26.452 0.540 -39.793 1.00 92.00 592 ALA A CA 1
ATOM 4569 C C . ALA A 1 592 ? 25.628 -0.674 -40.261 1.00 92.00 592 ALA A C 1
ATOM 4571 O O . ALA A 1 592 ? 24.415 -0.720 -40.081 1.00 92.00 592 ALA A O 1
ATOM 4572 N N . LYS A 1 593 ? 26.289 -1.717 -40.785 1.00 92.69 593 LYS A N 1
ATOM 4573 C CA . LYS A 1 593 ? 25.637 -2.963 -41.237 1.00 92.69 593 LYS A CA 1
ATOM 4574 C C . LYS A 1 593 ? 24.947 -3.759 -40.114 1.00 92.69 593 LYS A C 1
ATOM 4576 O O . LYS A 1 593 ? 24.169 -4.665 -40.400 1.00 92.69 593 LYS A O 1
ATOM 4581 N N . ASN A 1 594 ? 25.284 -3.463 -38.859 1.00 96.50 594 ASN A N 1
ATOM 4582 C CA . ASN A 1 594 ? 24.774 -4.108 -37.654 1.00 96.50 594 ASN A CA 1
ATOM 4583 C C . ASN A 1 594 ? 23.904 -3.157 -36.817 1.00 96.50 594 ASN A C 1
ATOM 4585 O O . ASN A 1 594 ? 23.589 -3.479 -35.676 1.00 96.50 594 ASN A O 1
ATOM 4589 N N . VAL A 1 595 ? 23.497 -2.008 -37.364 1.00 95.06 595 VAL A N 1
ATOM 4590 C CA . VAL A 1 595 ? 22.570 -1.079 -36.710 1.00 95.06 595 VAL A CA 1
ATOM 4591 C C . VAL A 1 595 ? 21.292 -0.985 -37.535 1.00 95.06 595 VAL A C 1
ATOM 4593 O O . VAL A 1 595 ? 21.322 -0.652 -38.715 1.00 95.06 595 VAL A O 1
ATOM 4596 N N . SER A 1 596 ? 20.155 -1.305 -36.920 1.00 91.19 596 SER A N 1
ATOM 4597 C CA . SER A 1 596 ? 18.850 -1.323 -37.602 1.00 91.19 596 SER A CA 1
ATOM 4598 C C . SER A 1 596 ? 18.122 0.025 -37.542 1.00 91.19 596 SER A C 1
ATOM 4600 O O . SER A 1 596 ? 17.402 0.396 -38.475 1.00 91.19 596 SER A O 1
ATOM 4602 N N . ARG A 1 597 ? 18.304 0.757 -36.439 1.00 92.19 597 ARG A N 1
ATOM 4603 C CA . ARG A 1 597 ? 17.748 2.086 -36.154 1.00 92.19 597 ARG A CA 1
ATOM 4604 C C . ARG A 1 597 ? 18.723 2.853 -35.270 1.00 92.19 597 ARG A C 1
ATOM 4606 O O . ARG A 1 597 ? 19.453 2.245 -34.490 1.00 92.19 597 ARG A O 1
ATOM 4613 N N . TYR A 1 598 ? 18.727 4.171 -35.395 1.00 93.62 598 TYR A N 1
ATOM 4614 C CA . TYR A 1 598 ? 19.535 5.067 -34.577 1.00 93.62 598 TYR A CA 1
ATOM 4615 C C . TYR A 1 598 ? 18.944 6.476 -34.607 1.00 93.62 598 TYR A C 1
ATOM 4617 O O . TYR A 1 598 ? 18.091 6.784 -35.445 1.00 93.62 598 TYR A O 1
ATOM 4625 N N . GLY A 1 599 ? 19.408 7.345 -33.713 1.00 91.25 599 GLY A N 1
ATOM 4626 C CA . GLY A 1 599 ? 19.105 8.768 -33.808 1.00 91.25 599 GLY A CA 1
ATOM 4627 C C . GLY A 1 599 ? 19.833 9.617 -32.778 1.00 91.25 599 GLY A C 1
ATOM 4628 O O . GLY A 1 599 ? 19.935 9.239 -31.609 1.00 91.25 599 GLY A O 1
ATOM 4629 N N . CYS A 1 600 ? 20.289 10.792 -33.215 1.00 91.44 600 CYS A N 1
ATOM 4630 C CA . CYS A 1 600 ? 20.792 11.843 -32.341 1.00 91.44 600 CYS A CA 1
ATOM 4631 C C . CYS A 1 600 ? 19.605 12.594 -31.720 1.00 91.44 600 CYS A C 1
ATOM 4633 O O . CYS A 1 600 ? 18.770 13.165 -32.421 1.00 91.44 600 CYS A O 1
ATOM 4635 N N . LEU A 1 601 ? 19.507 12.564 -30.392 1.00 89.69 601 LEU A N 1
ATOM 4636 C CA . LEU A 1 601 ? 18.386 13.118 -29.624 1.00 89.69 601 LEU A CA 1
ATOM 4637 C C . LEU A 1 601 ? 18.590 14.595 -29.266 1.00 89.69 601 LEU A C 1
ATOM 4639 O O . LEU A 1 601 ? 17.652 15.269 -28.842 1.00 89.69 601 LEU A O 1
ATOM 4643 N N . VAL A 1 602 ? 19.811 15.100 -29.450 1.00 87.81 602 VAL A N 1
ATOM 4644 C CA . VAL A 1 602 ? 20.220 16.456 -29.081 1.00 87.81 602 VAL A CA 1
ATOM 4645 C C . VAL A 1 602 ? 20.746 17.196 -30.305 1.00 87.81 602 VAL A C 1
ATOM 4647 O O . VAL A 1 602 ? 21.423 16.623 -31.158 1.00 87.81 602 VAL A O 1
ATOM 4650 N N . LYS A 1 603 ? 20.440 18.493 -30.398 1.00 88.81 603 LYS A N 1
ATOM 4651 C CA . LYS A 1 603 ? 20.945 19.376 -31.460 1.00 88.81 603 LYS A CA 1
ATOM 4652 C C . LYS A 1 603 ? 22.105 20.233 -30.966 1.00 88.81 603 LYS A C 1
ATOM 4654 O O . LYS A 1 603 ? 22.144 20.647 -29.807 1.00 88.81 603 LYS A O 1
ATOM 4659 N N . LYS A 1 604 ? 23.028 20.581 -31.869 1.00 88.81 604 LYS A N 1
ATOM 4660 C CA . LYS A 1 604 ? 24.099 21.544 -31.581 1.00 88.81 604 LYS A CA 1
ATOM 4661 C C . LYS A 1 604 ? 23.522 22.845 -31.012 1.00 88.81 604 LYS A C 1
ATOM 4663 O O . LYS A 1 604 ? 22.617 23.432 -31.598 1.00 88.81 604 LYS A O 1
ATOM 4668 N N . GLY A 1 605 ? 24.068 23.308 -29.893 1.00 83.88 605 GLY A N 1
ATOM 4669 C CA . GLY A 1 605 ? 23.613 24.500 -29.177 1.00 83.88 605 GLY A CA 1
ATOM 4670 C C . GLY A 1 605 ? 22.536 24.239 -28.118 1.00 83.88 605 GLY A C 1
ATOM 4671 O O . GLY A 1 605 ? 22.243 25.144 -27.338 1.00 83.88 605 GLY A O 1
ATOM 4672 N N . GLN A 1 606 ? 21.975 23.029 -28.042 1.00 85.94 606 GLN A N 1
ATOM 4673 C CA . GLN A 1 606 ? 20.996 22.669 -27.019 1.00 85.94 606 GLN A CA 1
ATOM 4674 C C . GLN A 1 606 ? 21.665 22.550 -25.643 1.00 85.94 606 GLN A C 1
ATOM 4676 O O . GLN A 1 606 ? 22.775 22.027 -25.502 1.00 85.94 606 GLN A O 1
ATOM 4681 N N . LYS A 1 607 ? 20.976 23.050 -24.614 1.00 84.31 607 LYS A N 1
ATOM 4682 C CA . LYS A 1 607 ? 21.364 22.845 -23.218 1.00 84.31 607 LYS A CA 1
ATOM 4683 C C . LYS A 1 607 ? 20.985 21.421 -22.815 1.00 84.31 607 LYS A C 1
ATOM 4685 O O . LYS A 1 607 ? 19.827 21.044 -22.966 1.00 84.31 607 LYS A O 1
ATOM 4690 N N . VAL A 1 608 ? 21.942 20.669 -22.286 1.00 79.94 608 VAL A N 1
ATOM 4691 C CA . VAL A 1 608 ? 21.704 19.330 -21.737 1.00 79.94 608 VAL A CA 1
ATOM 4692 C C . VAL A 1 608 ? 21.898 19.404 -20.219 1.00 79.94 608 VAL A C 1
ATOM 4694 O O . VAL A 1 608 ? 22.815 20.075 -19.734 1.00 79.94 608 VAL A O 1
ATOM 4697 N N . ALA A 1 609 ? 20.950 18.831 -19.474 1.00 73.75 609 ALA A N 1
ATOM 4698 C CA . ALA A 1 609 ? 20.954 18.845 -18.015 1.00 73.75 609 ALA A CA 1
ATOM 4699 C C . ALA A 1 609 ? 21.998 17.865 -17.464 1.00 73.75 609 ALA A C 1
ATOM 4701 O O . ALA A 1 609 ? 22.283 16.838 -18.081 1.00 73.75 609 ALA A O 1
ATOM 4702 N N . HIS A 1 610 ? 22.552 18.176 -16.292 1.00 72.88 610 HIS A N 1
ATOM 4703 C CA . HIS A 1 610 ? 23.476 17.272 -15.618 1.00 72.88 610 HIS A CA 1
ATOM 4704 C C . HIS A 1 610 ? 22.722 16.041 -15.066 1.00 72.88 610 HIS A C 1
ATOM 4706 O O . HIS A 1 610 ? 21.658 16.220 -14.467 1.00 72.88 610 HIS A O 1
ATOM 4712 N N . PRO A 1 611 ? 23.259 14.810 -15.203 1.00 66.31 611 PRO A N 1
ATOM 4713 C CA . PRO A 1 611 ? 22.615 13.582 -14.727 1.00 66.31 611 PRO A CA 1
ATOM 4714 C C . PRO A 1 611 ? 22.234 13.598 -13.238 1.00 66.31 611 PRO A C 1
ATOM 4716 O O . PRO A 1 611 ? 21.249 12.984 -12.843 1.00 66.31 611 PRO A O 1
ATOM 4719 N N . SER A 1 612 ? 22.967 14.343 -12.400 1.00 64.75 612 SER A N 1
ATOM 4720 C CA . SER A 1 612 ? 22.672 14.466 -10.959 1.00 64.75 612 SER A CA 1
ATOM 4721 C C . SER A 1 612 ? 21.358 15.183 -10.636 1.00 64.75 612 SER A C 1
ATOM 4723 O O . SER A 1 612 ? 20.940 15.168 -9.484 1.00 64.75 612 SER A O 1
ATOM 4725 N N . HIS A 1 613 ? 20.714 15.836 -11.607 1.00 65.69 613 HIS A N 1
ATOM 4726 C CA . HIS A 1 613 ? 19.398 16.447 -11.403 1.00 65.69 613 HIS A CA 1
ATOM 4727 C C . HIS A 1 613 ? 18.259 15.414 -11.439 1.00 65.69 613 HIS A C 1
ATOM 4729 O O . HIS A 1 613 ? 17.106 15.789 -11.254 1.00 65.69 613 HIS A O 1
ATOM 4735 N N . GLY A 1 614 ? 18.560 14.134 -11.697 1.00 62.34 614 GLY A N 1
ATOM 4736 C CA . GLY A 1 614 ? 17.556 13.071 -11.768 1.00 62.34 614 GLY A CA 1
ATOM 4737 C C . GLY A 1 614 ? 16.681 13.131 -13.022 1.00 62.34 614 GLY A C 1
ATOM 4738 O O . GLY A 1 614 ? 15.647 12.478 -13.060 1.00 62.34 614 GLY A O 1
ATOM 4739 N N . VAL A 1 615 ? 17.089 13.907 -14.034 1.00 67.31 615 VAL A N 1
ATOM 4740 C CA . VAL A 1 615 ? 16.405 14.043 -15.329 1.00 67.31 615 VAL A CA 1
ATOM 4741 C C . VAL A 1 615 ? 17.224 13.342 -16.409 1.00 67.31 615 VAL A C 1
ATOM 4743 O O . VAL A 1 615 ? 18.454 13.436 -16.431 1.00 67.31 615 VAL A O 1
ATOM 4746 N N . ASN A 1 616 ? 16.539 12.670 -17.333 1.00 69.88 616 ASN A N 1
ATOM 4747 C CA . ASN A 1 616 ? 17.165 11.962 -18.445 1.00 69.88 616 ASN A CA 1
ATOM 4748 C C . ASN A 1 616 ? 17.991 12.906 -19.352 1.00 69.88 616 ASN A C 1
ATOM 4750 O O . ASN A 1 616 ? 17.514 13.961 -19.775 1.00 69.88 616 ASN A O 1
ATOM 4754 N N . SER A 1 617 ? 19.224 12.504 -19.673 1.00 77.38 617 SER A N 1
ATOM 4755 C CA . SER A 1 617 ? 20.191 13.270 -20.471 1.00 77.38 617 SER A CA 1
ATOM 4756 C C . SER A 1 617 ? 20.757 12.494 -21.674 1.00 77.38 617 SER A C 1
ATOM 4758 O O . SER A 1 617 ? 21.901 12.713 -22.078 1.00 77.38 617 SER A O 1
ATOM 4760 N N . PHE A 1 618 ? 19.982 11.581 -22.273 1.00 85.06 618 PHE A N 1
ATOM 4761 C CA . PHE A 1 618 ? 20.422 10.830 -23.454 1.00 85.06 618 PHE A CA 1
ATOM 4762 C C . PHE A 1 618 ? 20.740 11.732 -24.656 1.00 85.06 618 PHE A C 1
ATOM 4764 O O . PHE A 1 618 ? 19.929 12.549 -25.093 1.00 85.06 618 PHE A O 1
ATOM 4771 N N . LEU A 1 619 ? 21.921 11.525 -25.236 1.00 87.50 619 LEU A N 1
ATOM 4772 C CA . LEU A 1 619 ? 22.427 12.211 -26.422 1.00 87.50 619 LEU A CA 1
ATOM 4773 C C . LEU A 1 619 ? 22.019 11.504 -27.719 1.00 87.50 619 LEU A C 1
ATOM 4775 O O . LEU A 1 619 ? 21.707 12.163 -28.709 1.00 87.50 619 LEU A O 1
ATOM 4779 N N . ALA A 1 620 ? 22.029 10.170 -27.725 1.00 90.56 620 ALA A N 1
ATOM 4780 C CA . ALA A 1 620 ? 21.688 9.342 -28.880 1.00 90.56 620 ALA A CA 1
ATOM 4781 C C . ALA A 1 620 ? 21.243 7.935 -28.460 1.00 90.56 620 ALA A C 1
ATOM 4783 O O . ALA A 1 620 ? 21.440 7.531 -27.311 1.00 90.56 620 ALA A O 1
ATOM 4784 N N . TYR A 1 621 ? 20.681 7.185 -29.409 1.00 92.50 621 TYR A N 1
ATOM 4785 C CA . TYR A 1 621 ? 20.404 5.756 -29.259 1.00 92.50 621 TYR A CA 1
ATOM 4786 C C . TYR A 1 621 ? 20.781 4.960 -30.516 1.00 92.50 621 TYR A C 1
ATOM 4788 O O . TYR A 1 621 ? 20.766 5.504 -31.625 1.00 92.50 621 TYR A O 1
ATOM 4796 N N . PHE A 1 622 ? 21.072 3.667 -30.343 1.00 93.94 622 PHE A N 1
ATOM 4797 C CA . PHE A 1 622 ? 21.369 2.717 -31.420 1.00 93.94 622 PHE A CA 1
ATOM 4798 C C . PHE A 1 622 ? 20.722 1.353 -31.152 1.00 93.94 622 PHE A C 1
ATOM 4800 O O . PHE A 1 622 ? 20.923 0.773 -30.091 1.00 93.94 622 PHE A O 1
ATOM 4807 N N . ASN A 1 623 ? 20.030 0.790 -32.142 1.00 95.00 623 ASN A N 1
ATOM 4808 C CA . ASN A 1 623 ? 19.524 -0.584 -32.102 1.00 95.00 623 ASN A CA 1
ATOM 4809 C C . ASN A 1 623 ? 20.521 -1.503 -32.817 1.00 95.00 623 ASN A C 1
ATOM 4811 O O . ASN A 1 623 ? 20.449 -1.698 -34.039 1.00 95.00 623 ASN A O 1
ATOM 4815 N N . VAL A 1 624 ? 21.479 -2.029 -32.054 1.00 96.38 624 VAL A N 1
ATOM 4816 C CA . VAL A 1 624 ? 22.598 -2.845 -32.540 1.00 96.38 624 VAL A CA 1
ATOM 4817 C C . VAL A 1 624 ? 22.194 -4.315 -32.557 1.00 96.38 624 VAL A C 1
ATOM 4819 O O . VAL A 1 624 ? 21.826 -4.865 -31.527 1.00 96.38 624 VAL A O 1
ATOM 4822 N N . PHE A 1 625 ? 22.285 -4.990 -33.701 1.00 97.19 625 PHE A N 1
ATOM 4823 C CA . PHE A 1 625 ? 21.858 -6.382 -33.836 1.00 97.19 625 PHE A CA 1
ATOM 4824 C C . PHE A 1 625 ? 22.960 -7.305 -34.360 1.00 97.19 625 PHE A C 1
ATOM 4826 O O . PHE A 1 625 ? 23.832 -6.910 -35.140 1.00 97.19 625 PHE A O 1
ATOM 4833 N N . SER A 1 626 ? 22.881 -8.585 -33.986 1.00 97.00 626 SER A N 1
ATOM 4834 C CA . SER A 1 626 ? 23.690 -9.643 -34.595 1.00 97.00 626 SER A CA 1
ATOM 4835 C C . SER A 1 626 ? 22.890 -10.918 -34.827 1.00 97.00 626 SER A C 1
ATOM 4837 O O . SER A 1 626 ? 22.179 -11.415 -33.956 1.00 97.00 626 SER A O 1
ATOM 4839 N N . ARG A 1 627 ? 23.075 -11.493 -36.019 1.00 95.31 627 ARG A N 1
ATOM 4840 C CA . ARG A 1 627 ? 22.568 -12.825 -36.383 1.00 95.31 627 ARG A CA 1
ATOM 4841 C C . ARG A 1 627 ? 23.482 -13.960 -35.921 1.00 95.31 627 ARG A C 1
ATOM 4843 O O . ARG A 1 627 ? 23.095 -15.116 -36.029 1.00 95.31 627 ARG A O 1
ATOM 4850 N N . LYS A 1 628 ? 24.692 -13.651 -35.438 1.00 95.75 628 LYS A N 1
ATOM 4851 C CA . LYS A 1 628 ? 25.627 -14.663 -34.919 1.00 95.75 628 LYS A CA 1
ATOM 4852 C C . LYS A 1 628 ? 25.258 -15.126 -33.511 1.00 95.75 628 LYS A C 1
ATOM 4854 O O . LYS A 1 628 ? 25.660 -16.213 -33.115 1.00 95.75 628 LYS A O 1
ATOM 4859 N N . GLY A 1 629 ? 24.510 -14.305 -32.775 1.00 93.00 629 GLY A N 1
ATOM 4860 C CA . GLY A 1 629 ? 24.052 -14.587 -31.420 1.00 93.00 629 GLY A CA 1
ATOM 4861 C C . GLY A 1 629 ? 24.252 -13.405 -30.474 1.00 93.00 629 GLY A C 1
ATOM 4862 O O . GLY A 1 629 ? 24.823 -12.373 -30.839 1.00 93.00 629 GLY A O 1
ATOM 4863 N N . ARG A 1 630 ? 23.786 -13.585 -29.236 1.00 95.25 630 ARG A N 1
ATOM 4864 C CA . ARG A 1 630 ? 23.743 -12.553 -28.194 1.00 95.25 630 ARG A CA 1
ATOM 4865 C C . ARG A 1 630 ? 25.108 -11.992 -27.811 1.00 95.25 630 ARG A C 1
ATOM 4867 O O . ARG A 1 630 ? 25.256 -10.780 -27.719 1.00 95.25 630 ARG A O 1
ATOM 4874 N N . GLU A 1 631 ? 26.110 -12.848 -27.638 1.00 94.25 631 GLU A N 1
ATOM 4875 C CA . GLU A 1 631 ? 27.461 -12.417 -27.254 1.00 94.25 631 GLU A CA 1
ATOM 4876 C C . GLU A 1 631 ? 28.087 -11.478 -28.298 1.00 94.25 631 GLU A C 1
ATOM 4878 O O . GLU A 1 631 ? 28.671 -10.452 -27.952 1.00 94.25 631 GLU A O 1
ATOM 4883 N N . ASP A 1 632 ? 27.902 -11.774 -29.589 1.00 96.12 632 ASP A N 1
ATOM 4884 C CA . ASP A 1 632 ? 28.386 -10.910 -30.668 1.00 96.12 632 ASP A CA 1
ATOM 4885 C C . ASP A 1 632 ? 27.619 -9.579 -30.723 1.00 96.12 632 ASP A C 1
ATOM 4887 O O . ASP A 1 632 ? 28.236 -8.539 -30.945 1.00 96.12 632 ASP A O 1
ATOM 4891 N N . ALA A 1 633 ? 26.303 -9.590 -30.469 1.00 96.25 633 ALA A N 1
ATOM 4892 C CA . ALA A 1 633 ? 25.496 -8.371 -30.384 1.00 96.25 633 ALA A CA 1
ATOM 4893 C C . ALA A 1 633 ? 25.958 -7.459 -29.232 1.00 96.25 633 ALA A C 1
ATOM 4895 O O . ALA A 1 633 ? 26.188 -6.272 -29.452 1.00 96.25 633 ALA A O 1
ATOM 4896 N N . LEU A 1 634 ? 26.183 -8.019 -28.037 1.00 95.00 634 LEU A N 1
ATOM 4897 C CA . LEU A 1 634 ? 26.695 -7.290 -26.869 1.00 95.00 634 LEU A CA 1
ATOM 4898 C C . LEU A 1 634 ? 28.097 -6.717 -27.115 1.00 95.00 634 LEU A C 1
ATOM 4900 O O . LEU A 1 634 ? 28.379 -5.566 -26.782 1.00 95.00 634 LEU A O 1
ATOM 4904 N N . ARG A 1 635 ? 28.979 -7.492 -27.757 1.00 94.31 635 ARG A N 1
ATOM 4905 C CA . ARG A 1 635 ? 30.317 -7.025 -28.142 1.00 94.31 635 ARG A CA 1
ATOM 4906 C C . ARG A 1 635 ? 30.250 -5.856 -29.127 1.00 94.31 635 ARG A C 1
ATOM 4908 O O . ARG A 1 635 ? 30.999 -4.895 -28.976 1.00 94.31 635 ARG A O 1
ATOM 4915 N N . LEU A 1 636 ? 29.372 -5.922 -30.130 1.00 95.31 636 LEU A N 1
ATOM 4916 C CA . LEU A 1 636 ? 29.166 -4.827 -31.084 1.00 95.31 636 LEU A CA 1
ATOM 4917 C C . LEU A 1 636 ? 28.572 -3.587 -30.407 1.00 95.31 636 LEU A C 1
ATOM 4919 O O . LEU A 1 636 ? 29.032 -2.484 -30.685 1.00 95.31 636 LEU A O 1
ATOM 4923 N N . ALA A 1 637 ? 27.610 -3.763 -29.498 1.00 93.69 637 ALA A N 1
ATOM 4924 C CA . ALA A 1 637 ? 27.016 -2.679 -28.717 1.00 93.69 637 ALA A CA 1
ATOM 4925 C C . ALA A 1 637 ? 28.068 -1.928 -27.887 1.00 93.69 637 ALA A C 1
ATOM 4927 O O . ALA A 1 637 ? 28.130 -0.698 -27.927 1.00 93.69 637 ALA A O 1
ATOM 4928 N N . LYS A 1 638 ? 28.968 -2.666 -27.226 1.00 90.94 638 LYS A N 1
ATOM 4929 C CA . LYS A 1 638 ? 30.118 -2.092 -26.518 1.00 90.94 638 LYS A CA 1
ATOM 4930 C C . LYS A 1 638 ? 31.015 -1.265 -27.444 1.00 90.94 638 LYS A C 1
ATOM 4932 O O . LYS A 1 638 ? 31.332 -0.128 -27.116 1.00 90.94 638 LYS A O 1
ATOM 4937 N N . ILE A 1 639 ? 31.372 -1.802 -28.615 1.00 93.12 639 ILE A N 1
ATOM 4938 C CA . ILE A 1 639 ? 32.204 -1.085 -29.599 1.00 93.12 639 ILE A CA 1
ATOM 4939 C C . ILE A 1 639 ? 31.505 0.194 -30.077 1.00 93.12 639 ILE A C 1
ATOM 4941 O O . ILE A 1 639 ? 32.150 1.232 -30.184 1.00 93.12 639 ILE A O 1
ATOM 4945 N N . VAL A 1 640 ? 30.197 0.141 -30.353 1.00 93.12 640 VAL A N 1
ATOM 4946 C CA . VAL A 1 640 ? 29.410 1.329 -30.722 1.00 93.12 640 VAL A CA 1
ATOM 4947 C C . VAL A 1 640 ? 29.506 2.387 -29.624 1.00 93.12 640 VAL A C 1
ATOM 4949 O O . VAL A 1 640 ? 29.860 3.523 -29.921 1.00 93.12 640 VAL A O 1
ATOM 4952 N N . ARG A 1 641 ? 29.276 2.014 -28.359 1.00 89.62 641 ARG A N 1
ATOM 4953 C CA . ARG A 1 641 ? 29.355 2.930 -27.211 1.00 89.62 641 ARG A CA 1
ATOM 4954 C C . ARG A 1 641 ? 30.740 3.573 -27.066 1.00 89.62 641 ARG A C 1
ATOM 4956 O O . ARG A 1 641 ? 30.819 4.779 -26.862 1.00 89.62 641 ARG A O 1
ATOM 4963 N N . GLU A 1 642 ? 31.815 2.797 -27.207 1.00 88.69 642 GLU A N 1
ATOM 4964 C CA . GLU A 1 642 ? 33.206 3.276 -27.098 1.00 88.69 642 GLU A CA 1
ATOM 4965 C C . GLU A 1 642 ? 33.627 4.204 -28.255 1.00 88.69 642 GLU A C 1
ATOM 4967 O O . GLU A 1 642 ? 34.496 5.059 -28.090 1.00 88.69 642 GLU A O 1
ATOM 4972 N N . GLU A 1 643 ? 33.023 4.047 -29.434 1.00 91.44 643 GLU A N 1
ATOM 4973 C CA . GLU A 1 643 ? 33.387 4.796 -30.643 1.00 91.44 643 GLU A CA 1
ATOM 4974 C C . GLU A 1 643 ? 32.564 6.070 -30.861 1.00 91.44 643 GLU A C 1
ATOM 4976 O O . GLU A 1 643 ? 32.930 6.895 -31.712 1.00 91.44 643 GLU A O 1
ATOM 4981 N N . VAL A 1 644 ? 31.459 6.255 -30.132 1.00 90.38 644 VAL A N 1
ATOM 4982 C CA . VAL A 1 644 ? 30.673 7.496 -30.164 1.00 90.38 644 VAL A CA 1
ATOM 4983 C C . VAL A 1 644 ? 31.472 8.622 -29.510 1.00 90.38 644 VAL A C 1
ATOM 4985 O O . VAL A 1 644 ? 32.030 8.477 -28.426 1.00 90.38 644 VAL A O 1
ATOM 4988 N N . ARG A 1 645 ? 31.531 9.776 -30.180 1.00 85.81 645 ARG A N 1
ATOM 4989 C CA . ARG A 1 645 ? 32.269 10.954 -29.712 1.00 85.81 645 ARG A CA 1
ATOM 4990 C C . ARG A 1 645 ? 31.318 12.137 -29.602 1.00 85.81 645 ARG A C 1
ATOM 4992 O O . ARG A 1 645 ? 30.662 12.484 -30.578 1.00 85.81 645 ARG A O 1
ATOM 4999 N N . ALA A 1 646 ? 31.278 12.767 -28.431 1.00 82.56 646 ALA A N 1
ATOM 5000 C CA . ALA A 1 646 ? 30.489 13.967 -28.169 1.00 82.56 646 ALA A CA 1
ATOM 5001 C C . ALA A 1 646 ? 31.336 15.043 -27.473 1.00 82.56 646 ALA A C 1
ATOM 5003 O O . ALA A 1 646 ? 32.265 14.747 -26.723 1.00 82.56 646 ALA A O 1
ATOM 5004 N N . SER A 1 647 ? 31.009 16.308 -27.721 1.00 78.31 647 SER A N 1
ATOM 5005 C CA . SER A 1 647 ? 31.688 17.483 -27.175 1.00 78.31 647 SER A CA 1
ATOM 5006 C C . SER A 1 647 ? 30.691 18.469 -26.568 1.00 78.31 647 SER A C 1
ATOM 5008 O O . SER A 1 647 ? 29.598 18.686 -27.097 1.00 78.31 647 SER A O 1
ATOM 5010 N N . HIS A 1 648 ? 31.093 19.105 -25.465 1.00 75.50 648 HIS A N 1
ATOM 5011 C CA . HIS A 1 648 ? 30.282 20.079 -24.734 1.00 75.50 648 HIS A CA 1
ATOM 5012 C C . HIS A 1 648 ? 31.058 21.382 -24.508 1.00 75.50 648 HIS A C 1
ATOM 5014 O O . HIS A 1 648 ? 32.210 21.370 -24.067 1.00 75.50 648 HIS A O 1
ATOM 5020 N N . ARG A 1 649 ? 30.417 22.533 -24.749 1.00 72.94 649 ARG A N 1
ATOM 5021 C CA . ARG A 1 649 ? 30.942 23.850 -24.355 1.00 72.94 649 ARG A CA 1
ATOM 5022 C C . ARG A 1 649 ? 30.572 24.152 -22.908 1.00 72.94 649 ARG A C 1
ATOM 5024 O O . ARG A 1 649 ? 29.395 24.169 -22.544 1.00 72.94 649 ARG A O 1
ATOM 5031 N N . ARG A 1 650 ? 31.586 24.463 -22.094 1.00 63.66 650 ARG A N 1
ATOM 5032 C CA . ARG A 1 650 ? 31.420 24.914 -20.704 1.00 63.66 650 ARG A CA 1
ATOM 5033 C C . ARG A 1 650 ? 30.849 26.332 -20.672 1.00 63.66 650 ARG A C 1
ATOM 5035 O O . ARG A 1 650 ? 31.407 27.241 -21.288 1.00 63.66 650 ARG A O 1
ATOM 5042 N N . ARG A 1 651 ? 29.800 26.554 -19.879 1.00 50.44 651 ARG A N 1
ATOM 5043 C CA . ARG A 1 651 ? 29.342 27.903 -19.526 1.00 50.44 651 ARG A CA 1
ATOM 5044 C C . ARG A 1 651 ? 29.981 28.280 -18.186 1.00 50.44 651 ARG A C 1
ATOM 5046 O O . ARG A 1 651 ? 29.604 27.744 -17.152 1.00 50.44 651 ARG A O 1
ATOM 5053 N N . LYS A 1 652 ? 30.976 29.180 -18.180 1.00 44.72 652 LYS A N 1
ATOM 5054 C CA . LYS A 1 652 ? 31.462 29.763 -16.914 1.00 44.72 652 LYS A CA 1
ATOM 5055 C C . LYS A 1 652 ? 30.300 30.543 -16.277 1.00 44.72 652 LYS A C 1
ATOM 5057 O O . LYS A 1 652 ? 29.671 31.327 -16.996 1.00 44.72 652 LYS A O 1
ATOM 5062 N N . PRO A 1 653 ? 30.010 30.379 -14.974 1.00 39.91 653 PRO A N 1
ATOM 5063 C CA . PRO A 1 653 ? 29.031 31.226 -14.307 1.00 39.91 653 PRO A CA 1
ATOM 5064 C C . PRO A 1 653 ? 29.471 32.685 -14.466 1.00 39.91 653 PRO A C 1
ATOM 5066 O O . PRO A 1 653 ? 30.627 33.032 -14.200 1.00 39.91 653 PRO A O 1
ATOM 5069 N N . ARG A 1 654 ? 28.574 33.542 -14.965 1.00 32.78 654 ARG A N 1
ATOM 5070 C CA . ARG A 1 654 ? 28.824 34.984 -15.041 1.00 32.78 654 ARG A CA 1
ATOM 5071 C C . ARG A 1 654 ? 28.979 35.496 -13.608 1.00 32.78 654 ARG A C 1
ATOM 5073 O O . ARG A 1 654 ? 27.988 35.668 -12.909 1.00 32.78 654 ARG A O 1
ATOM 5080 N N . ARG A 1 655 ? 30.214 35.752 -13.167 1.00 30.58 655 ARG A N 1
ATOM 5081 C CA . ARG A 1 655 ? 30.454 36.623 -12.012 1.00 30.58 655 ARG A CA 1
ATOM 5082 C C . ARG A 1 655 ? 30.033 38.028 -12.429 1.00 30.58 655 ARG A C 1
ATOM 5084 O O . ARG A 1 655 ? 30.752 38.679 -13.180 1.00 30.58 655 ARG A O 1
ATOM 5091 N N . PHE A 1 656 ? 28.877 38.485 -11.963 1.00 30.11 656 PHE A N 1
ATOM 5092 C CA . PHE A 1 656 ? 28.590 39.913 -11.952 1.00 30.11 656 PHE A CA 1
ATOM 5093 C C . PHE A 1 656 ? 29.583 40.570 -10.987 1.00 30.11 656 PHE A C 1
ATOM 5095 O O . PHE A 1 656 ? 29.563 40.311 -9.787 1.00 30.11 656 PHE A O 1
ATOM 5102 N N . HIS A 1 657 ? 30.506 41.372 -11.518 1.00 29.28 657 HIS A N 1
ATOM 5103 C CA . HIS A 1 657 ? 31.221 42.362 -10.720 1.00 29.28 657 HIS A CA 1
ATOM 5104 C C . HIS A 1 657 ? 30.259 43.530 -10.505 1.00 29.28 657 HIS A C 1
ATOM 5106 O O . HIS A 1 657 ? 30.111 44.376 -11.381 1.00 29.28 657 HIS A O 1
ATOM 5112 N N . CYS A 1 658 ? 29.585 43.561 -9.356 1.00 30.14 658 CYS A N 1
ATOM 5113 C CA . CYS A 1 658 ? 29.056 44.816 -8.843 1.00 30.14 658 CYS A CA 1
ATOM 5114 C C . CYS A 1 658 ? 30.202 45.502 -8.097 1.00 30.14 658 CYS A C 1
ATOM 5116 O O . CYS A 1 658 ? 30.673 45.004 -7.073 1.00 30.14 658 CYS A O 1
ATOM 5118 N N . GLY A 1 659 ? 30.700 46.601 -8.660 1.00 28.77 659 GLY A N 1
ATOM 5119 C CA . GLY A 1 659 ? 31.626 47.484 -7.970 1.00 28.77 659 GLY A CA 1
ATOM 5120 C C . GLY A 1 659 ? 30.957 48.083 -6.735 1.00 28.77 659 GLY A C 1
ATOM 5121 O O . GLY A 1 659 ? 29.857 48.612 -6.825 1.00 28.77 659 GLY A O 1
ATOM 5122 N N . THR A 1 660 ? 31.649 47.948 -5.603 1.00 30.56 660 THR A N 1
ATOM 5123 C CA . THR A 1 660 ? 31.644 48.825 -4.419 1.00 30.56 660 THR A CA 1
ATOM 5124 C C . THR A 1 660 ? 30.304 49.372 -3.914 1.00 30.56 660 THR A C 1
ATOM 5126 O O . THR A 1 660 ? 29.771 50.341 -4.443 1.00 30.56 660 THR A O 1
ATOM 5129 N N . GLY A 1 661 ? 29.876 48.859 -2.759 1.00 24.95 661 GLY A N 1
ATOM 5130 C CA . GLY A 1 661 ? 28.897 49.507 -1.888 1.00 24.95 661 GLY A CA 1
ATOM 5131 C C . GLY A 1 661 ? 28.517 48.601 -0.723 1.00 24.95 661 GLY A C 1
ATOM 5132 O O . GLY A 1 661 ? 27.672 47.733 -0.872 1.00 24.95 661 GLY A O 1
ATOM 5133 N N . TYR A 1 662 ? 29.213 48.766 0.401 1.00 26.73 662 TYR A N 1
ATOM 5134 C CA . TYR A 1 662 ? 29.069 48.049 1.672 1.00 26.73 662 TYR A CA 1
ATOM 5135 C C . TYR A 1 662 ? 27.620 47.752 2.092 1.00 26.73 662 TYR A C 1
ATOM 5137 O O . TYR A 1 662 ? 26.810 48.666 2.102 1.00 26.73 662 TYR A O 1
ATOM 5145 N N . PHE A 1 663 ? 27.359 46.538 2.589 1.00 21.92 663 PHE A N 1
ATOM 5146 C CA . PHE A 1 663 ? 26.914 46.320 3.974 1.00 21.92 663 PHE A CA 1
ATOM 5147 C C . PHE A 1 663 ? 27.209 44.874 4.406 1.00 21.92 663 PHE A C 1
ATOM 5149 O O . PHE A 1 663 ? 26.903 43.909 3.711 1.00 21.92 663 PHE A O 1
ATOM 5156 N N . VAL A 1 664 ? 27.866 44.755 5.558 1.00 25.42 664 VAL A N 1
ATOM 5157 C CA . VAL A 1 664 ? 28.207 43.513 6.260 1.00 25.42 664 VAL A CA 1
ATOM 5158 C C . VAL A 1 664 ? 27.101 43.222 7.269 1.00 25.42 664 VAL A C 1
ATOM 5160 O O . VAL A 1 664 ? 26.748 44.125 8.019 1.00 25.42 664 VAL A O 1
ATOM 5163 N N . PHE A 1 665 ? 26.669 41.964 7.388 1.00 21.23 665 PHE A N 1
ATOM 5164 C CA . PHE A 1 665 ? 26.385 41.382 8.704 1.00 21.23 665 PHE A CA 1
ATOM 5165 C C . PHE A 1 665 ? 26.968 39.960 8.792 1.00 21.23 665 PHE A C 1
ATOM 5167 O O . PHE A 1 665 ? 26.867 39.213 7.816 1.00 21.23 665 PHE A O 1
ATOM 5174 N N . PRO A 1 666 ? 27.631 39.583 9.906 1.00 24.20 666 PRO A N 1
ATOM 5175 C CA . PRO A 1 666 ? 28.388 38.346 10.006 1.00 24.20 666 PRO A CA 1
ATOM 5176 C C . PRO A 1 666 ? 27.611 37.199 10.666 1.00 24.20 666 PRO A C 1
ATOM 5178 O O . PRO A 1 666 ? 26.744 37.387 11.512 1.00 24.20 666 PRO A O 1
ATOM 5181 N N . ASN A 1 667 ? 28.040 35.999 10.279 1.00 27.36 667 ASN A N 1
ATOM 5182 C CA . ASN A 1 667 ? 27.795 34.669 10.833 1.00 27.36 667 ASN A CA 1
ATOM 5183 C C . ASN A 1 667 ? 27.566 34.572 12.351 1.00 27.36 667 ASN A C 1
ATOM 5185 O O . ASN A 1 667 ? 28.369 35.089 13.128 1.00 27.36 667 ASN A O 1
ATOM 5189 N N . ARG A 1 668 ? 26.636 33.686 12.735 1.00 25.45 668 ARG A N 1
ATOM 5190 C CA . ARG A 1 668 ? 26.852 32.451 13.535 1.00 25.45 668 ARG A CA 1
ATOM 5191 C C . ARG A 1 668 ? 25.544 32.071 14.217 1.00 25.45 668 ARG A C 1
ATOM 5193 O O . ARG A 1 668 ? 25.054 32.887 14.973 1.00 25.45 668 ARG A O 1
ATOM 5200 N N . PHE A 1 669 ? 25.103 30.817 14.112 1.00 22.83 669 PHE A N 1
ATOM 5201 C CA . PHE A 1 669 ? 24.564 30.124 15.286 1.00 22.83 669 PHE A CA 1
ATOM 5202 C C . PHE A 1 669 ? 24.928 28.638 15.257 1.00 22.83 669 PHE A C 1
ATOM 5204 O O . PHE A 1 669 ? 24.877 27.968 14.230 1.00 22.83 669 PHE A O 1
ATOM 5211 N N . ARG A 1 670 ? 25.401 28.192 16.420 1.00 21.05 670 ARG A N 1
ATOM 5212 C CA . ARG A 1 670 ? 25.891 26.866 16.789 1.00 21.05 670 ARG A CA 1
ATOM 5213 C C . ARG A 1 670 ? 24.872 26.297 17.777 1.00 21.05 670 ARG A C 1
ATOM 5215 O O . ARG A 1 670 ? 24.359 27.050 18.598 1.00 21.05 670 ARG A O 1
ATOM 5222 N N . TRP A 1 671 ? 24.620 24.997 17.706 1.00 23.47 671 TRP A N 1
ATOM 5223 C CA . TRP A 1 671 ? 23.784 24.253 18.650 1.00 23.47 671 TRP A CA 1
ATOM 5224 C C . TRP A 1 671 ? 24.359 24.252 20.079 1.00 23.47 671 TRP A C 1
ATOM 5226 O O . TRP A 1 671 ? 25.552 23.980 20.228 1.00 23.47 671 TRP A O 1
ATOM 5236 N N . MET A 1 672 ? 23.516 24.492 21.096 1.00 20.41 672 MET A N 1
ATOM 5237 C CA . MET A 1 672 ? 23.372 23.655 22.309 1.00 20.41 672 MET A CA 1
ATOM 5238 C C . MET A 1 672 ? 22.262 24.162 23.261 1.00 20.41 672 MET A C 1
ATOM 5240 O O . MET A 1 672 ? 22.249 25.333 23.622 1.00 20.41 672 MET A O 1
ATOM 5244 N N . SER A 1 673 ? 21.348 23.232 23.568 1.00 26.73 673 SER A N 1
ATOM 5245 C CA . SER A 1 673 ? 20.670 22.865 24.833 1.00 26.73 673 SER A CA 1
ATOM 5246 C C . SER A 1 673 ? 20.402 23.850 25.997 1.00 26.73 673 SER A C 1
ATOM 5248 O O . SER A 1 673 ? 21.268 24.606 26.422 1.00 26.73 673 SER A O 1
ATOM 5250 N N . ASP A 1 674 ? 19.216 23.602 26.583 1.00 24.23 674 ASP A N 1
ATOM 5251 C CA . ASP A 1 674 ? 18.712 23.810 27.958 1.00 24.23 674 ASP A CA 1
ATOM 5252 C C . ASP A 1 674 ? 17.941 25.098 28.327 1.00 24.23 674 ASP A C 1
ATOM 5254 O O . ASP A 1 674 ? 18.483 26.198 28.341 1.00 24.23 674 ASP A O 1
ATOM 5258 N N . GLY A 1 675 ? 16.681 24.897 28.765 1.00 23.78 675 GLY A N 1
ATOM 5259 C CA . GLY A 1 675 ? 16.106 25.603 29.925 1.00 23.78 675 GLY A CA 1
ATOM 5260 C C . GLY A 1 675 ? 14.933 26.579 29.720 1.00 23.78 675 GLY A C 1
ATOM 5261 O O . GLY A 1 675 ? 15.150 27.780 29.689 1.00 23.78 675 GLY A O 1
ATOM 5262 N N . GLU A 1 676 ? 13.708 26.036 29.709 1.00 22.91 676 GLU A N 1
ATOM 5263 C CA . GLU A 1 676 ? 12.424 26.578 30.231 1.00 22.91 676 GLU A CA 1
ATOM 5264 C C . GLU A 1 676 ? 11.767 27.901 29.739 1.00 22.91 676 GLU A C 1
ATOM 5266 O O . GLU A 1 676 ? 12.217 29.014 29.983 1.00 22.91 676 GLU A O 1
ATOM 5271 N N . LEU A 1 677 ? 10.572 27.694 29.152 1.00 23.17 677 LEU A N 1
ATOM 5272 C CA . LEU A 1 677 ? 9.265 28.364 29.326 1.00 23.17 677 LEU A CA 1
ATOM 5273 C C . LEU A 1 677 ? 9.157 29.893 29.543 1.00 23.17 677 LEU A C 1
ATOM 5275 O O . LEU A 1 677 ? 9.397 30.405 30.631 1.00 23.17 677 LEU A O 1
ATOM 5279 N N . LEU A 1 678 ? 8.443 30.551 28.616 1.00 21.39 678 LEU A N 1
ATOM 5280 C CA . LEU A 1 678 ? 7.061 30.984 28.887 1.00 21.39 678 LEU A CA 1
ATOM 5281 C C . LEU A 1 678 ? 6.248 31.202 27.596 1.00 21.39 678 LEU A C 1
ATOM 5283 O O . LEU A 1 678 ? 6.731 31.687 26.579 1.00 21.39 678 LEU A O 1
ATOM 5287 N N . VAL A 1 679 ? 5.006 30.747 27.710 1.00 24.14 679 VAL A N 1
ATOM 5288 C CA . VAL A 1 679 ? 3.895 30.610 26.766 1.00 24.14 679 VAL A CA 1
ATOM 5289 C C . VAL A 1 679 ? 3.371 31.969 26.284 1.00 24.14 679 VAL A C 1
ATOM 5291 O O . VAL A 1 679 ? 3.161 32.835 27.123 1.00 24.14 679 VAL A O 1
ATOM 5294 N N . ASP A 1 680 ? 3.065 32.118 24.984 1.00 23.53 680 ASP A N 1
ATOM 5295 C CA . ASP A 1 680 ? 1.746 32.635 24.574 1.00 23.53 680 ASP A CA 1
ATOM 5296 C C . ASP A 1 680 ? 1.348 32.381 23.098 1.00 23.53 680 ASP A C 1
ATOM 5298 O O . ASP A 1 680 ? 1.932 32.891 22.145 1.00 23.53 680 ASP A O 1
ATOM 5302 N N . THR A 1 681 ? 0.318 31.531 22.980 1.00 24.06 681 THR A N 1
ATOM 5303 C CA . THR A 1 681 ? -0.858 31.568 22.084 1.00 24.06 681 THR A CA 1
ATOM 5304 C C . THR A 1 681 ? -0.715 31.752 20.556 1.00 24.06 681 THR A C 1
ATOM 5306 O O . THR A 1 681 ? -0.855 32.835 19.993 1.00 24.06 681 THR A O 1
ATOM 5309 N N . LEU A 1 682 ? -0.657 30.606 19.859 1.00 23.41 682 LEU A N 1
ATOM 5310 C CA . LEU A 1 682 ? -1.097 30.411 18.468 1.00 23.41 682 LEU A CA 1
ATOM 5311 C C . LEU A 1 682 ? -2.604 30.093 18.422 1.00 23.41 682 LEU A C 1
ATOM 5313 O O . LEU A 1 682 ? -3.059 29.128 19.036 1.00 23.41 682 LEU A O 1
ATOM 5317 N N . VAL A 1 683 ? -3.370 30.866 17.649 1.00 24.34 683 VAL A N 1
ATOM 5318 C CA . VAL A 1 683 ? -4.770 30.568 17.306 1.00 24.34 683 VAL A CA 1
ATOM 5319 C C . VAL A 1 683 ? -4.810 29.771 16.001 1.00 24.34 683 VAL A C 1
ATOM 5321 O O . VAL A 1 683 ? -4.445 30.268 14.939 1.00 24.34 683 VAL A O 1
ATOM 5324 N N . VAL A 1 684 ? -5.287 28.531 16.091 1.00 24.14 684 VAL A N 1
ATOM 5325 C CA . VAL A 1 684 ? -5.641 27.659 14.961 1.00 24.14 684 VAL A CA 1
ATOM 5326 C C . VAL A 1 684 ? -7.108 27.921 14.581 1.00 24.14 684 VAL A C 1
ATOM 5328 O O . VAL A 1 684 ? -7.954 27.910 15.481 1.00 24.14 684 VAL A O 1
ATOM 5331 N N . PRO A 1 685 ? -7.482 28.105 13.298 1.00 26.19 685 PRO A N 1
ATOM 5332 C CA . PRO A 1 685 ? -8.889 28.144 12.921 1.00 26.19 685 PRO A CA 1
ATOM 5333 C C . PRO A 1 685 ? -9.481 26.729 12.928 1.00 26.19 685 PRO A C 1
ATOM 5335 O O . PRO A 1 685 ? -9.025 25.830 12.220 1.00 26.19 685 PRO A O 1
ATOM 5338 N N . ARG A 1 686 ? -10.527 26.546 13.740 1.00 24.55 686 ARG A N 1
ATOM 5339 C CA . ARG A 1 686 ? -11.381 25.353 13.780 1.00 24.55 686 ARG A CA 1
ATOM 5340 C C . ARG A 1 686 ? -12.233 25.250 12.511 1.00 24.55 686 ARG A C 1
ATOM 5342 O O . ARG A 1 686 ? -12.817 26.235 12.070 1.00 24.55 686 ARG A O 1
ATOM 5349 N N . ARG A 1 687 ? -12.358 24.026 11.991 1.00 26.34 687 ARG A N 1
ATOM 5350 C CA . ARG A 1 687 ? -13.379 23.621 11.014 1.00 26.34 687 ARG A CA 1
ATOM 5351 C C . ARG A 1 687 ? -14.778 23.754 11.629 1.00 26.34 687 ARG A C 1
ATOM 5353 O O . ARG A 1 687 ? -15.006 23.279 12.740 1.00 26.34 687 ARG A O 1
ATOM 5360 N N . THR A 1 688 ? -15.705 24.355 10.893 1.00 28.34 688 THR A N 1
ATOM 5361 C CA . THR A 1 688 ? -17.151 24.360 11.160 1.00 28.34 688 THR A CA 1
ATOM 5362 C C . 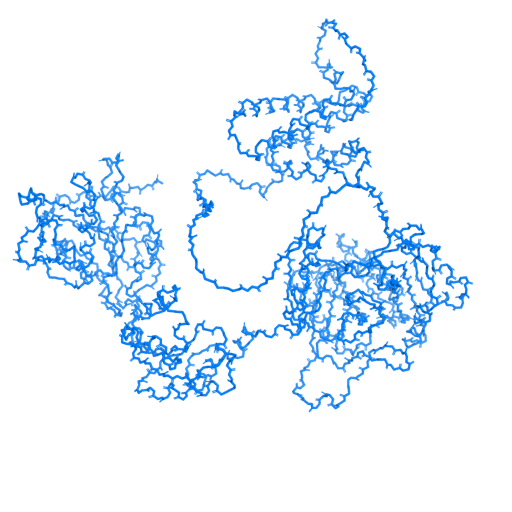THR A 1 688 ? -17.837 23.161 10.479 1.00 28.34 688 THR A C 1
ATOM 5364 O O . THR A 1 688 ? -17.438 22.802 9.369 1.00 28.34 688 THR A O 1
ATOM 5367 N N . PRO A 1 689 ? -18.872 22.541 11.083 1.00 28.78 689 PRO A N 1
ATOM 5368 C CA . PRO A 1 689 ? -19.754 21.600 10.399 1.00 28.78 689 PRO A CA 1
ATOM 5369 C C . PRO A 1 689 ? -20.928 22.310 9.697 1.00 28.78 689 PRO A C 1
ATOM 5371 O O . PRO A 1 689 ? -21.387 23.373 10.112 1.00 28.78 689 PRO A O 1
ATOM 5374 N N . LEU A 1 690 ? -21.387 21.689 8.609 1.00 27.55 690 LEU A N 1
ATOM 5375 C CA . LEU A 1 690 ? -22.438 22.128 7.686 1.00 27.55 690 LEU A CA 1
ATOM 5376 C C . LEU A 1 690 ? -23.854 22.091 8.293 1.00 27.55 690 LEU A C 1
ATOM 5378 O O . LEU A 1 690 ? -24.199 21.170 9.027 1.00 27.55 690 LEU A O 1
ATOM 5382 N N . SER A 1 691 ? -24.700 23.040 7.875 1.00 27.83 691 SER A N 1
ATOM 5383 C CA . SER A 1 691 ? -26.171 22.949 7.898 1.00 27.83 691 SER A CA 1
ATOM 5384 C C . SER A 1 691 ? -26.715 22.714 6.474 1.00 27.83 691 SER A C 1
ATOM 5386 O O . SER A 1 691 ? -26.038 23.070 5.506 1.00 27.83 691 SER A O 1
ATOM 5388 N N . PRO A 1 692 ? -27.910 22.110 6.317 1.00 36.38 692 PRO A N 1
ATOM 5389 C CA . PRO A 1 692 ? -28.321 21.446 5.087 1.00 36.38 692 PRO A CA 1
ATOM 5390 C C . PRO A 1 692 ? -29.065 22.390 4.136 1.00 36.38 692 PRO A C 1
ATOM 5392 O O . PRO A 1 692 ? -30.231 22.723 4.333 1.00 36.38 692 PRO A O 1
ATOM 5395 N N . GLY A 1 693 ? -28.398 22.765 3.051 1.00 26.92 693 GLY A N 1
ATOM 5396 C CA . GLY A 1 693 ? -29.037 23.141 1.797 1.00 26.92 693 GLY A CA 1
ATOM 5397 C C . GLY A 1 693 ? -28.565 22.146 0.750 1.00 26.92 693 GLY A C 1
ATOM 5398 O O . GLY A 1 693 ? -27.363 22.002 0.548 1.00 26.92 693 GLY A O 1
ATOM 5399 N N . LEU A 1 694 ? -29.486 21.410 0.134 1.00 37.00 694 LEU A N 1
ATOM 5400 C CA . LEU A 1 694 ? -29.185 20.456 -0.927 1.00 37.00 694 LEU A CA 1
ATOM 5401 C C . LEU A 1 694 ? -28.573 21.205 -2.128 1.00 37.00 694 LEU A C 1
ATOM 5403 O O . LEU A 1 694 ? -29.288 21.665 -3.012 1.00 37.00 694 LEU A O 1
ATOM 5407 N N . GLN A 1 695 ? -27.250 21.341 -2.156 1.00 31.78 695 GLN A N 1
ATOM 5408 C CA . GLN A 1 695 ? -26.493 21.645 -3.362 1.00 31.78 695 GLN A CA 1
ATOM 5409 C C . GLN A 1 695 ? -25.535 20.491 -3.609 1.00 31.78 695 GLN A C 1
ATOM 5411 O O . GLN A 1 695 ? -24.614 20.229 -2.838 1.00 31.78 695 GLN A O 1
ATOM 5416 N N . VAL A 1 696 ? -25.811 19.770 -4.691 1.00 28.50 696 VAL A N 1
ATOM 5417 C CA . VAL A 1 696 ? -24.932 18.743 -5.241 1.00 28.50 696 VAL A CA 1
ATOM 5418 C C . VAL A 1 696 ? -23.539 19.364 -5.444 1.00 28.50 696 VAL A C 1
ATOM 5420 O O . VAL A 1 696 ? -23.449 20.410 -6.091 1.00 28.50 696 VAL A O 1
ATOM 5423 N N . PRO A 1 697 ? -22.454 18.768 -4.916 1.00 29.44 697 PRO A N 1
ATOM 5424 C CA . PRO A 1 697 ? -21.100 19.241 -5.177 1.00 29.44 697 PRO A CA 1
ATOM 5425 C C . PRO A 1 697 ? -20.825 19.262 -6.685 1.00 29.44 697 PRO A C 1
ATOM 5427 O O . PRO A 1 697 ? -21.088 18.284 -7.385 1.00 29.44 697 PRO A O 1
ATOM 5430 N N . ARG A 1 698 ? -20.240 20.355 -7.190 1.00 42.28 698 ARG A N 1
ATOM 5431 C CA . ARG A 1 698 ? -19.889 20.561 -8.612 1.00 42.28 698 ARG A CA 1
ATOM 5432 C C . ARG A 1 698 ? -18.935 19.528 -9.225 1.00 42.28 698 ARG A C 1
ATOM 5434 O O . ARG A 1 698 ? -18.663 19.590 -10.416 1.00 42.28 698 ARG A O 1
ATOM 5441 N N . GLN A 1 699 ? -18.459 18.560 -8.449 1.00 41.66 699 GLN A N 1
ATOM 5442 C CA . GLN A 1 699 ? -17.566 17.502 -8.918 1.00 41.66 699 GLN A CA 1
ATOM 5443 C C . GLN A 1 699 ? -18.246 16.469 -9.835 1.00 41.66 699 GLN A C 1
ATOM 5445 O O . GLN A 1 699 ? -17.558 15.603 -10.362 1.00 41.66 699 GLN A O 1
ATOM 5450 N N . LEU A 1 700 ? -19.565 16.551 -10.062 1.00 37.03 700 LEU A N 1
ATOM 5451 C CA . LEU A 1 700 ? -20.305 15.558 -10.857 1.00 37.03 700 LEU A CA 1
ATOM 5452 C C . LEU A 1 700 ? -20.942 16.065 -12.165 1.00 37.03 700 LEU A C 1
ATOM 5454 O O . LEU A 1 700 ? -21.504 15.253 -12.890 1.00 37.03 700 LEU A O 1
ATOM 5458 N N . PHE A 1 701 ? -20.804 17.345 -12.538 1.00 36.44 701 PHE A N 1
ATOM 5459 C CA . PHE A 1 701 ? -21.165 17.838 -13.880 1.00 36.44 701 PHE A CA 1
ATOM 5460 C C . PHE A 1 701 ? -20.240 18.991 -14.295 1.00 36.44 701 PHE A C 1
ATOM 5462 O O . PHE A 1 701 ? -20.215 20.028 -13.640 1.00 36.44 701 PHE A O 1
ATOM 5469 N N . PHE A 1 702 ? -19.511 18.819 -15.404 1.00 42.25 702 PHE A N 1
ATOM 5470 C CA . PHE A 1 702 ? -18.437 19.722 -15.850 1.00 42.25 702 PHE A CA 1
ATOM 5471 C C . PHE A 1 702 ? -18.868 21.180 -16.120 1.00 42.25 702 PHE A C 1
ATOM 5473 O O . PHE A 1 702 ? -18.003 22.046 -16.140 1.00 42.25 702 PHE A O 1
ATOM 5480 N N . ILE A 1 703 ? -20.164 21.480 -16.298 1.00 48.62 703 ILE A N 1
ATOM 5481 C CA . ILE A 1 703 ? -20.704 22.847 -16.449 1.00 48.62 703 ILE A CA 1
ATOM 5482 C C . ILE A 1 703 ? -22.157 22.871 -15.935 1.00 48.62 703 ILE A C 1
ATOM 5484 O O . ILE A 1 703 ? -23.108 22.711 -16.698 1.00 48.62 703 ILE A O 1
ATOM 5488 N N . ALA A 1 704 ? -22.368 23.034 -14.628 1.00 35.38 704 ALA A N 1
ATOM 5489 C CA . ALA A 1 704 ? -23.711 23.251 -14.082 1.00 35.38 704 ALA A CA 1
ATOM 5490 C C . ALA A 1 704 ? -24.050 24.752 -14.101 1.00 35.38 704 ALA A C 1
ATOM 5492 O O . ALA A 1 704 ? -23.597 25.485 -13.221 1.00 35.38 704 ALA A O 1
ATOM 5493 N N . GLY A 1 705 ? -24.835 25.197 -15.093 1.00 47.41 705 GLY A N 1
ATOM 5494 C CA . GLY A 1 705 ? -25.423 26.548 -15.121 1.00 47.41 705 GLY A CA 1
ATOM 5495 C C . GLY A 1 705 ? -25.515 27.241 -16.486 1.00 47.41 705 GLY A C 1
ATOM 5496 O O . GLY A 1 705 ? -26.255 28.213 -16.603 1.00 47.41 705 GLY A O 1
ATOM 5497 N N . ILE A 1 706 ? -24.834 26.740 -17.522 1.00 46.22 706 ILE A N 1
ATOM 5498 C CA . ILE A 1 706 ? -24.837 27.341 -18.868 1.00 46.22 706 ILE A CA 1
ATOM 5499 C C . ILE A 1 706 ? -25.299 26.279 -19.875 1.00 46.22 706 ILE A C 1
ATOM 5501 O O . ILE A 1 706 ? -24.517 25.725 -20.641 1.00 46.22 706 ILE A O 1
ATOM 5505 N N . THR A 1 707 ? -26.583 25.924 -19.825 1.00 42.06 707 THR A N 1
ATOM 5506 C CA . THR A 1 707 ? -27.227 24.944 -20.721 1.00 42.06 707 THR A CA 1
ATOM 5507 C C . THR A 1 707 ? -27.632 25.562 -22.062 1.00 42.06 707 THR A C 1
ATOM 5509 O O . THR A 1 707 ? -28.725 25.304 -22.562 1.00 42.06 707 THR A O 1
ATOM 5512 N N . GLU A 1 708 ? -26.785 26.409 -22.641 1.00 53.09 708 GLU A N 1
ATOM 5513 C CA . GLU A 1 708 ? -26.990 26.921 -23.995 1.00 53.09 708 GLU A CA 1
ATOM 5514 C C . GLU A 1 708 ? -26.065 26.163 -24.956 1.00 53.09 708 GLU A C 1
ATOM 5516 O O . GLU A 1 708 ? -24.868 26.004 -24.702 1.00 53.09 708 GLU A O 1
ATOM 5521 N N . ASN A 1 709 ? -26.647 25.627 -26.035 1.00 52.75 709 ASN A N 1
ATOM 5522 C CA . ASN A 1 709 ? -25.949 24.894 -27.094 1.00 52.75 709 ASN A CA 1
ATOM 5523 C C . ASN A 1 709 ? -24.845 25.783 -27.698 1.00 52.75 709 ASN A C 1
ATOM 5525 O O . ASN A 1 709 ? -25.122 26.586 -28.584 1.00 52.75 709 ASN A O 1
ATOM 5529 N N . GLY A 1 710 ? -23.609 25.654 -27.209 1.00 58.78 710 GLY A N 1
ATOM 5530 C CA . GLY A 1 710 ? -22.451 26.376 -27.746 1.00 58.78 710 GLY A CA 1
ATOM 5531 C C . GLY A 1 710 ? -21.293 26.618 -26.771 1.00 58.78 710 GLY A C 1
ATOM 5532 O O . GLY A 1 710 ? -20.173 26.827 -27.226 1.00 58.78 710 GLY A O 1
ATOM 5533 N N . SER A 1 711 ? -21.489 26.539 -25.448 1.00 68.62 711 SER A N 1
ATOM 5534 C CA . SER A 1 711 ? -20.430 26.886 -24.473 1.00 68.62 711 SER A CA 1
ATOM 5535 C C . SER A 1 711 ? -19.182 25.997 -24.550 1.00 68.62 711 SER A C 1
ATOM 5537 O O . SER A 1 711 ? -18.067 26.495 -24.411 1.00 68.62 711 SER A O 1
ATOM 5539 N N . MET A 1 712 ? -19.339 24.699 -24.835 1.00 67.94 712 MET A N 1
ATOM 5540 C CA . MET A 1 712 ? -18.197 23.794 -25.053 1.00 67.94 712 MET A CA 1
ATOM 5541 C C . MET A 1 712 ? -17.434 24.122 -26.339 1.00 67.94 712 MET A C 1
ATOM 5543 O O . MET A 1 712 ? -16.207 24.041 -26.358 1.00 67.94 712 MET A O 1
ATOM 5547 N N . ASP A 1 713 ? -18.132 24.560 -27.387 1.00 71.62 713 ASP A N 1
ATOM 5548 C CA . ASP A 1 713 ? -17.500 24.994 -28.635 1.00 71.62 713 ASP A CA 1
ATOM 5549 C C . ASP A 1 713 ? -16.766 26.325 -28.440 1.00 71.62 713 ASP A C 1
ATOM 5551 O O . ASP A 1 713 ? -15.688 26.539 -29.000 1.00 71.62 713 ASP A O 1
ATOM 5555 N N . LEU A 1 714 ? -17.321 27.230 -27.627 1.00 76.56 714 LEU A N 1
ATOM 5556 C CA . LEU A 1 714 ? -16.667 28.481 -27.240 1.00 76.56 714 LEU A CA 1
ATOM 5557 C C . LEU A 1 714 ? -15.439 28.227 -26.360 1.00 76.56 714 LEU A C 1
ATOM 5559 O O . LEU A 1 714 ? -14.416 28.868 -26.591 1.00 76.56 714 LEU A O 1
ATOM 5563 N N . LEU A 1 715 ? -15.492 27.269 -25.430 1.00 78.31 715 LEU A N 1
ATOM 5564 C CA . LEU A 1 715 ? -14.342 26.866 -24.615 1.00 78.31 715 LEU A CA 1
ATOM 5565 C C . LEU A 1 715 ? -13.258 26.181 -25.457 1.00 78.31 715 LEU A C 1
ATOM 5567 O O . LEU A 1 715 ? -12.080 26.506 -25.339 1.00 78.31 715 LEU A O 1
ATOM 5571 N N . SER A 1 716 ? -13.649 25.276 -26.356 1.00 74.81 716 SER A N 1
ATOM 5572 C CA . SER A 1 716 ? -12.727 24.625 -27.292 1.00 74.81 716 SER A CA 1
ATOM 5573 C C . SER A 1 716 ? -12.029 25.655 -28.187 1.00 74.81 716 SER A C 1
ATOM 5575 O O . SER A 1 716 ? -10.808 25.642 -28.334 1.00 74.81 716 SER A O 1
ATOM 5577 N N . HIS A 1 717 ? -12.782 26.626 -28.706 1.00 77.00 717 HIS A N 1
ATOM 5578 C CA . HIS A 1 717 ? -12.227 27.735 -29.479 1.00 77.00 717 HIS A CA 1
ATOM 5579 C C . HIS A 1 717 ? -11.392 28.698 -28.633 1.00 77.00 717 HIS A C 1
ATOM 5581 O O . HIS A 1 717 ? -10.433 29.290 -29.131 1.00 77.00 717 HIS A O 1
ATOM 5587 N N . TYR A 1 718 ? -11.721 28.850 -27.351 1.00 81.19 718 TYR A N 1
ATOM 5588 C CA . TYR A 1 718 ? -10.924 29.649 -26.436 1.00 81.19 718 TYR A CA 1
ATOM 5589 C C . TYR A 1 718 ? -9.514 29.071 -26.340 1.00 81.19 718 TYR A C 1
ATOM 5591 O O . TYR A 1 718 ? -8.548 29.755 -26.666 1.00 81.19 718 TYR A O 1
ATOM 5599 N N . LEU A 1 719 ? -9.425 27.779 -26.015 1.00 78.94 719 LEU A N 1
ATOM 5600 C CA . LEU A 1 719 ? -8.175 27.038 -25.856 1.00 78.94 719 LEU A CA 1
ATOM 5601 C C . LEU A 1 719 ? -7.384 26.887 -27.161 1.00 78.94 719 LEU A C 1
ATOM 5603 O O . LEU A 1 719 ? -6.156 26.916 -27.143 1.00 78.94 719 LEU A O 1
ATOM 5607 N N . GLY A 1 720 ? -8.077 26.694 -28.285 1.00 70.19 720 GLY A N 1
ATOM 5608 C CA . GLY A 1 720 ? -7.441 26.413 -29.571 1.00 70.19 720 GLY A CA 1
ATOM 5609 C C . GLY A 1 720 ? -7.057 27.648 -30.384 1.00 70.19 720 GLY A C 1
ATOM 5610 O O . GLY A 1 720 ? -6.226 27.540 -31.281 1.00 70.19 720 GLY A O 1
ATOM 5611 N N . VAL A 1 721 ? -7.669 28.808 -30.122 1.00 73.12 721 VAL A N 1
ATOM 5612 C CA . VAL A 1 721 ? -7.524 29.992 -30.988 1.00 73.12 721 VAL A CA 1
ATOM 5613 C C . VAL A 1 721 ? -7.376 31.279 -30.186 1.00 73.12 721 VAL A C 1
ATOM 5615 O O . VAL A 1 721 ? -6.485 32.080 -30.469 1.00 73.12 721 VAL A O 1
ATOM 5618 N N . THR A 1 722 ? -8.236 31.507 -29.193 1.00 76.56 722 THR A N 1
ATOM 5619 C CA . THR A 1 722 ? -8.283 32.793 -28.475 1.00 76.56 722 THR A CA 1
ATOM 5620 C C . THR A 1 722 ? -7.081 32.995 -27.575 1.00 76.56 722 THR A C 1
ATOM 5622 O O . THR A 1 722 ? -6.389 34.000 -27.716 1.00 76.56 722 THR A O 1
ATOM 5625 N N . THR A 1 723 ? -6.745 32.011 -26.747 1.00 78.00 723 THR A N 1
ATOM 5626 C CA . THR A 1 723 ? -5.570 32.084 -25.875 1.00 78.00 723 THR A CA 1
ATOM 5627 C C . THR A 1 723 ? -4.281 32.181 -26.676 1.00 78.00 723 THR A C 1
ATOM 5629 O O . THR A 1 723 ? -3.406 32.960 -26.316 1.00 78.00 723 THR A O 1
ATOM 5632 N N . ILE A 1 724 ? -4.153 31.444 -27.782 1.00 72.12 724 ILE A N 1
ATOM 5633 C CA . ILE A 1 724 ? -2.971 31.504 -28.655 1.00 72.12 724 ILE A CA 1
ATOM 5634 C C . ILE A 1 724 ? -2.829 32.898 -29.277 1.00 72.12 724 ILE A C 1
ATOM 5636 O O . ILE A 1 724 ? -1.721 33.411 -29.370 1.00 72.12 724 ILE A O 1
ATOM 5640 N N . SER A 1 725 ? -3.939 33.537 -29.658 1.00 71.19 725 SER A N 1
ATOM 5641 C CA . SER A 1 725 ? -3.922 34.906 -30.185 1.00 71.19 725 SER A CA 1
ATOM 5642 C C . SER A 1 725 ? -3.609 35.957 -29.115 1.00 71.19 725 SER A C 1
ATOM 5644 O O . SER A 1 725 ? -3.052 36.997 -29.449 1.00 71.19 725 SER A O 1
ATOM 5646 N N . MET A 1 726 ? -3.973 35.704 -27.855 1.00 69.44 726 MET A N 1
ATOM 5647 C CA . MET A 1 726 ? -3.643 36.562 -26.708 1.00 69.44 726 MET A CA 1
ATOM 5648 C C . MET A 1 726 ? -2.212 36.334 -26.197 1.00 69.44 726 MET A C 1
ATOM 5650 O O . MET A 1 726 ? -1.648 37.195 -25.522 1.00 69.44 726 MET A O 1
ATOM 5654 N N . ALA A 1 727 ? -1.604 35.191 -26.522 1.00 65.94 727 ALA A N 1
ATOM 5655 C CA . ALA A 1 727 ? -0.225 34.902 -26.178 1.00 65.94 727 ALA A CA 1
ATOM 5656 C C . ALA A 1 727 ? 0.718 35.774 -27.011 1.00 65.94 727 ALA A C 1
ATOM 5658 O O . ALA A 1 727 ? 0.895 35.585 -28.210 1.00 65.94 727 ALA A O 1
ATOM 5659 N N . ASN A 1 728 ? 1.395 36.701 -26.344 1.00 60.47 728 ASN A N 1
ATOM 5660 C CA . ASN A 1 728 ? 2.420 37.547 -26.954 1.00 60.47 728 ASN A CA 1
ATOM 5661 C C . ASN A 1 728 ? 3.792 36.842 -27.094 1.00 60.47 728 ASN A C 1
ATOM 5663 O O . ASN A 1 728 ? 4.763 37.471 -27.506 1.00 60.47 728 ASN A O 1
ATOM 5667 N N . GLY A 1 729 ? 3.889 35.555 -26.729 1.00 59.03 729 GLY A N 1
ATOM 5668 C CA . GLY A 1 729 ? 5.112 34.747 -26.829 1.00 59.03 729 GLY A CA 1
ATOM 5669 C C . GLY A 1 729 ? 6.199 35.076 -25.798 1.00 59.03 729 GLY A C 1
ATOM 5670 O O . GLY A 1 729 ? 7.326 34.608 -25.941 1.00 59.03 729 GLY A O 1
ATOM 5671 N N . SER A 1 730 ? 5.888 35.873 -24.768 1.00 52.88 730 SER A N 1
ATOM 5672 C CA . SER A 1 730 ? 6.867 36.301 -23.750 1.00 52.88 730 SER A CA 1
ATOM 5673 C C . SER A 1 730 ? 7.266 35.188 -22.780 1.00 52.88 730 SER A C 1
ATOM 5675 O O . SER A 1 730 ? 8.323 35.261 -22.153 1.00 52.88 730 SER A O 1
ATOM 5677 N N . THR A 1 731 ? 6.420 34.168 -22.640 1.00 60.16 731 THR A N 1
ATOM 5678 C CA . THR A 1 731 ? 6.622 33.011 -21.766 1.00 60.16 731 THR A CA 1
ATOM 5679 C C . THR A 1 731 ? 6.526 31.713 -22.576 1.00 60.16 731 THR A C 1
ATOM 5681 O O . THR A 1 731 ? 5.805 31.678 -23.576 1.00 60.16 731 THR A O 1
ATOM 5684 N N . PRO A 1 732 ? 7.249 30.643 -22.180 1.00 53.66 732 PRO A N 1
ATOM 5685 C CA . PRO A 1 732 ? 7.192 29.344 -22.863 1.00 53.66 732 PRO A CA 1
ATOM 5686 C C . PRO A 1 732 ? 5.791 28.726 -22.828 1.00 53.66 732 PRO A C 1
ATOM 5688 O O . PRO A 1 732 ? 5.387 28.058 -23.776 1.00 53.66 732 PRO A O 1
ATOM 5691 N N . ASP A 1 733 ? 5.058 28.999 -21.748 1.00 67.31 733 ASP A N 1
ATOM 5692 C CA . ASP A 1 733 ? 3.697 28.542 -21.523 1.00 67.31 733 ASP A CA 1
ATOM 5693 C C . ASP A 1 733 ? 2.718 29.716 -21.558 1.00 67.31 733 ASP A C 1
ATOM 5695 O O . ASP A 1 733 ? 3.047 30.821 -21.121 1.00 67.31 733 ASP A O 1
ATOM 5699 N N . ASN A 1 734 ? 1.508 29.482 -22.069 1.00 71.31 734 ASN A N 1
ATOM 5700 C CA . ASN A 1 734 ? 0.474 30.504 -22.198 1.00 71.31 734 ASN A CA 1
ATOM 5701 C C . ASN A 1 734 ? -0.239 30.742 -20.849 1.00 71.31 734 ASN A C 1
ATOM 5703 O O . ASN A 1 734 ? -1.024 29.877 -20.434 1.00 71.31 734 ASN A O 1
ATOM 5707 N N . PRO A 1 735 ? -0.041 31.896 -20.180 1.00 69.81 735 PRO A N 1
ATOM 5708 C CA . PRO A 1 735 ? -0.633 32.153 -18.865 1.00 69.81 735 PRO A CA 1
ATOM 5709 C C . PRO A 1 735 ? -2.167 32.182 -18.912 1.00 69.81 735 PRO A C 1
ATOM 5711 O O . PRO A 1 735 ? -2.824 31.717 -17.982 1.00 69.81 735 PRO A O 1
ATOM 5714 N N . SER A 1 736 ? -2.757 32.620 -20.033 1.00 69.38 736 SER A N 1
ATOM 5715 C CA . SER A 1 736 ? -4.212 32.620 -20.246 1.00 69.38 736 SER A CA 1
ATOM 5716 C C . SER A 1 736 ? -4.812 31.208 -20.305 1.00 69.38 736 SER A C 1
ATOM 5718 O O . SER A 1 736 ? -6.005 31.038 -20.072 1.00 69.38 736 SER A O 1
ATOM 5720 N N . CYS A 1 737 ? -4.000 30.180 -20.586 1.00 71.25 737 CYS A N 1
ATOM 5721 C CA . CYS A 1 737 ? -4.412 28.778 -20.471 1.00 71.25 737 CYS A CA 1
ATOM 5722 C C . CYS A 1 737 ? -4.127 28.207 -19.078 1.00 71.25 737 CYS A C 1
ATOM 5724 O O . CYS A 1 737 ? -5.003 27.576 -18.496 1.00 71.25 737 CYS A O 1
ATOM 5726 N N . LEU A 1 738 ? -2.908 28.385 -18.559 1.00 71.44 738 LEU A N 1
ATOM 5727 C CA . LEU A 1 738 ? -2.476 27.705 -17.332 1.00 71.44 738 LEU A CA 1
ATOM 5728 C C . LEU A 1 738 ? -3.100 28.282 -16.062 1.00 71.44 738 LEU A C 1
ATOM 5730 O O . LEU A 1 738 ? -3.374 27.531 -15.131 1.00 71.44 738 LEU A O 1
ATOM 5734 N N . GLU A 1 739 ? -3.340 29.591 -16.020 1.00 75.25 739 GLU A N 1
ATOM 5735 C CA . GLU A 1 739 ? -3.826 30.261 -14.813 1.00 75.25 739 GLU A CA 1
ATOM 5736 C C . GLU A 1 739 ? -5.332 30.528 -14.894 1.00 75.25 739 GLU A C 1
ATOM 5738 O O . GLU A 1 739 ? -6.073 30.213 -13.963 1.00 75.25 739 GLU A O 1
ATOM 5743 N N . SER A 1 740 ? -5.829 31.051 -16.021 1.00 72.56 740 SER A N 1
ATOM 5744 C CA . SER A 1 740 ? -7.234 31.473 -16.129 1.00 72.56 740 SER A CA 1
ATOM 5745 C C . SER A 1 740 ? -8.232 30.308 -16.200 1.00 72.56 740 SER A C 1
ATOM 5747 O O . SER A 1 740 ? -9.352 30.446 -15.713 1.00 72.56 740 SER A O 1
ATOM 5749 N N . ILE A 1 741 ? -7.847 29.151 -16.754 1.00 77.56 741 ILE A N 1
ATOM 5750 C CA . ILE A 1 741 ? -8.749 27.996 -16.913 1.00 77.56 741 ILE A CA 1
ATOM 5751 C C . ILE A 1 741 ? -9.062 27.305 -15.576 1.00 77.56 741 ILE A C 1
ATOM 5753 O O . ILE A 1 741 ? -10.247 27.124 -15.286 1.00 77.56 741 ILE A O 1
ATOM 5757 N N . PRO A 1 742 ? -8.080 26.964 -14.716 1.00 76.38 742 PRO A N 1
ATOM 5758 C CA . PRO A 1 742 ? -8.382 26.440 -13.382 1.00 76.38 742 PRO A CA 1
ATOM 5759 C C . PRO A 1 742 ? -9.265 27.387 -12.559 1.00 76.38 742 PRO A C 1
ATOM 5761 O O . PRO A 1 742 ? -10.185 26.941 -11.876 1.00 76.38 742 PRO A O 1
ATOM 5764 N N . LEU A 1 743 ? -9.031 28.699 -12.678 1.00 72.56 743 LEU A N 1
ATOM 5765 C CA . LEU A 1 743 ? -9.825 29.728 -12.005 1.00 72.56 743 LEU A CA 1
ATOM 5766 C C . LEU A 1 743 ? -11.261 29.814 -12.545 1.00 72.56 743 LEU A C 1
ATOM 5768 O O . LEU A 1 743 ? -12.197 29.976 -11.761 1.00 72.56 743 LEU A O 1
ATOM 5772 N N . ALA A 1 744 ? -11.458 29.654 -13.856 1.00 74.38 744 ALA A N 1
ATOM 5773 C CA . ALA A 1 744 ? -12.782 29.600 -14.471 1.00 74.38 744 ALA A CA 1
ATOM 5774 C C . ALA A 1 744 ? -13.608 28.413 -13.955 1.00 74.38 744 ALA A C 1
ATOM 5776 O O . ALA A 1 744 ? -14.785 28.568 -13.645 1.00 74.38 744 ALA A O 1
ATOM 5777 N N . PHE A 1 745 ? -12.997 27.242 -13.758 1.00 72.94 745 PHE A N 1
ATOM 5778 C CA . PHE A 1 745 ? -13.706 26.095 -13.176 1.00 72.94 745 PHE A CA 1
ATOM 5779 C C . PHE A 1 745 ? -14.100 26.298 -11.701 1.00 72.94 745 PHE A C 1
ATOM 5781 O O . PHE A 1 745 ? -15.021 25.637 -11.216 1.00 72.94 745 PHE A O 1
ATOM 5788 N N . GLY A 1 746 ? -13.451 27.234 -11.001 1.00 69.50 746 GLY A N 1
ATOM 5789 C CA . GLY A 1 746 ? -13.773 27.622 -9.627 1.00 69.50 746 GLY A CA 1
ATOM 5790 C C . GLY A 1 746 ? -14.789 28.766 -9.488 1.00 69.50 746 GLY A C 1
ATOM 5791 O O . GLY A 1 746 ? -15.289 28.979 -8.386 1.00 69.50 746 GLY A O 1
ATOM 5792 N N . SER A 1 747 ? -15.117 29.503 -10.561 1.00 77.19 747 SER A N 1
ATOM 5793 C CA . SER A 1 747 ? -15.953 30.712 -10.485 1.00 77.19 747 SER A CA 1
ATOM 5794 C C . SER A 1 747 ? -16.814 30.941 -11.728 1.00 77.19 747 SER A C 1
ATOM 5796 O O . SER A 1 747 ? -16.303 31.128 -12.829 1.00 77.19 747 SER A O 1
ATOM 5798 N N . ASP A 1 748 ? -18.131 31.048 -11.527 1.00 75.50 748 ASP A N 1
ATOM 5799 C CA . ASP A 1 748 ? -19.102 31.315 -12.603 1.00 75.50 748 ASP A CA 1
ATOM 5800 C C . ASP A 1 748 ? -18.903 32.652 -13.289 1.00 75.50 748 ASP A C 1
ATOM 5802 O O . ASP A 1 748 ? -19.087 32.767 -14.498 1.00 75.50 748 ASP A O 1
ATOM 5806 N N . LEU A 1 749 ? -18.493 33.658 -12.520 1.00 78.88 749 LEU A N 1
ATOM 5807 C CA . LEU A 1 749 ? -18.186 34.966 -13.071 1.00 78.88 749 LEU A CA 1
ATOM 5808 C C . LEU A 1 749 ? -16.988 34.876 -14.024 1.00 78.88 749 LEU A C 1
ATOM 5810 O O . LEU A 1 749 ? -17.034 35.418 -15.123 1.00 78.88 749 LEU A O 1
ATOM 5814 N N . VAL A 1 750 ? -15.927 34.177 -13.608 1.00 81.88 750 VAL A N 1
ATOM 5815 C CA . VAL A 1 750 ? -14.697 34.041 -14.399 1.00 81.88 750 VAL A CA 1
ATOM 5816 C C . VAL A 1 750 ? -14.948 33.181 -15.634 1.00 81.88 750 VAL A C 1
ATOM 5818 O O . VAL A 1 750 ? -14.502 33.550 -16.716 1.00 81.88 750 VAL A O 1
ATOM 5821 N N . LEU A 1 751 ? -15.699 32.084 -15.500 1.00 82.62 751 LEU A N 1
ATOM 5822 C CA . LEU A 1 751 ? -16.061 31.227 -16.626 1.00 82.62 751 LEU A CA 1
ATOM 5823 C C . LEU A 1 751 ? -16.872 31.981 -17.679 1.00 82.62 751 LEU A C 1
ATOM 5825 O O . LEU A 1 751 ? -16.528 31.920 -18.855 1.00 82.62 751 LEU A O 1
ATOM 5829 N N . GLU A 1 752 ? -17.903 32.725 -17.277 1.00 81.00 752 GLU A N 1
ATOM 5830 C CA . GLU A 1 752 ? -18.743 33.451 -18.233 1.00 81.00 752 GLU A CA 1
ATOM 5831 C C . GLU A 1 752 ? -17.965 34.570 -18.944 1.00 81.00 752 GLU A C 1
ATOM 5833 O O . GLU A 1 752 ? -18.063 34.727 -20.164 1.00 81.00 752 GLU A O 1
ATOM 5838 N N . LEU A 1 753 ? -17.134 35.319 -18.208 1.00 83.88 753 LEU A N 1
ATOM 5839 C CA . LEU A 1 753 ? -16.273 36.360 -18.783 1.00 83.88 753 LEU A CA 1
ATOM 5840 C C . LEU A 1 753 ? -15.254 35.774 -19.769 1.00 83.88 753 LEU A C 1
ATOM 5842 O O . LEU A 1 753 ? -15.025 36.346 -20.832 1.00 83.88 753 LEU A O 1
ATOM 5846 N N . LEU A 1 754 ? -14.682 34.612 -19.450 1.00 84.75 754 LEU A N 1
ATOM 5847 C CA . LEU A 1 754 ? -13.718 33.917 -20.301 1.00 84.75 754 LEU A CA 1
ATOM 5848 C C . LEU A 1 754 ? -14.382 33.357 -21.567 1.00 84.75 754 LEU A C 1
ATOM 5850 O O . LEU A 1 754 ? -13.862 33.528 -22.669 1.00 84.75 754 LEU A O 1
ATOM 5854 N N . LEU A 1 755 ? -15.567 32.753 -21.444 1.00 81.81 755 LEU A N 1
ATOM 5855 C CA . LEU A 1 755 ? -16.327 32.258 -22.595 1.00 81.81 755 LEU A CA 1
ATOM 5856 C C . LEU A 1 755 ? -16.762 33.385 -23.533 1.00 81.81 755 LEU A C 1
ATOM 5858 O O . LEU A 1 755 ? -16.791 33.170 -24.742 1.00 81.81 755 LEU A O 1
ATOM 5862 N N . THR A 1 756 ? -17.027 34.581 -23.001 1.00 83.44 756 THR A N 1
ATOM 5863 C CA . THR A 1 756 ? -17.406 35.779 -23.770 1.00 83.44 756 THR A CA 1
ATOM 5864 C C . THR A 1 756 ? -16.292 36.266 -24.708 1.00 83.44 756 THR A C 1
ATOM 5866 O O . THR A 1 756 ? -16.580 36.825 -25.767 1.00 83.44 756 THR A O 1
ATOM 5869 N N . GLN A 1 757 ? -15.022 35.979 -24.402 1.00 83.88 757 GLN A N 1
ATOM 5870 C CA . GLN A 1 757 ? -13.893 36.347 -25.267 1.00 83.88 757 GLN A CA 1
ATOM 5871 C C . GLN A 1 757 ? -13.911 35.599 -26.603 1.00 83.88 757 GLN A C 1
ATOM 5873 O O . GLN A 1 757 ? -13.587 36.175 -27.638 1.00 83.88 757 GLN A O 1
ATOM 5878 N N . SER A 1 758 ? -14.322 34.329 -26.612 1.00 81.44 758 SER A N 1
ATOM 5879 C CA . SER A 1 758 ? -14.358 33.509 -27.827 1.00 81.44 758 SER A CA 1
ATOM 5880 C C . SER A 1 758 ? -15.289 34.033 -28.929 1.00 81.44 758 SER A C 1
ATOM 5882 O O . SER A 1 758 ? -14.801 34.192 -30.047 1.00 81.44 758 SER A O 1
ATOM 5884 N N . PRO A 1 759 ? -16.591 34.295 -28.700 1.00 75.94 759 PRO A N 1
ATOM 5885 C CA . PRO A 1 759 ? -17.480 34.797 -29.744 1.00 75.94 759 PRO A CA 1
ATOM 5886 C C . PRO A 1 759 ? -17.130 36.231 -30.171 1.00 75.94 759 PRO A C 1
ATOM 5888 O O . PRO A 1 759 ? -17.252 36.545 -31.349 1.00 75.94 759 PRO A O 1
ATOM 5891 N N . ILE A 1 760 ? -16.608 37.077 -29.275 1.00 75.06 760 ILE A N 1
ATOM 5892 C CA . ILE A 1 760 ? -16.129 38.430 -29.625 1.00 75.06 760 ILE A CA 1
ATOM 5893 C C . ILE A 1 760 ? -14.885 38.357 -30.510 1.00 75.06 760 ILE A C 1
ATOM 5895 O O . ILE A 1 760 ? -14.800 39.036 -31.530 1.00 75.06 760 ILE A O 1
ATOM 5899 N N . HIS A 1 761 ? -13.950 37.470 -30.179 1.00 76.31 761 HIS A N 1
ATOM 5900 C CA . HIS A 1 761 ? -12.757 37.232 -30.983 1.00 76.31 761 HIS A CA 1
ATOM 5901 C C . HIS A 1 761 ? -13.068 36.561 -32.335 1.00 76.31 761 HIS A C 1
ATOM 5903 O O . HIS A 1 761 ? -12.399 36.833 -33.332 1.00 76.31 761 HIS A O 1
ATOM 5909 N N . ARG A 1 762 ? -14.099 35.704 -32.411 1.00 76.06 762 ARG A N 1
ATOM 5910 C CA . ARG A 1 762 ? -14.623 35.184 -33.690 1.00 76.06 762 ARG A CA 1
ATOM 5911 C C . ARG A 1 762 ? -15.236 36.298 -34.532 1.00 76.06 762 ARG A C 1
ATOM 5913 O O . ARG A 1 762 ? -14.946 36.382 -35.724 1.00 76.06 762 ARG A O 1
ATOM 5920 N N . ALA A 1 763 ? -16.057 37.146 -33.912 1.00 69.50 763 ALA A N 1
ATOM 5921 C CA . ALA A 1 763 ? -16.713 38.265 -34.571 1.00 69.50 763 ALA A CA 1
ATOM 5922 C C . ALA A 1 763 ? -15.697 39.277 -35.126 1.00 69.50 763 ALA A C 1
ATOM 5924 O O . ALA A 1 763 ? -15.848 39.691 -36.272 1.00 69.50 763 ALA A O 1
ATOM 5925 N N . SER A 1 764 ? -14.628 39.597 -34.386 1.00 69.31 764 SER A N 1
ATOM 5926 C CA . SER A 1 764 ? -13.588 40.535 -34.844 1.00 69.31 764 SER A CA 1
ATOM 5927 C C . SER A 1 764 ? -12.744 40.001 -36.004 1.00 69.31 764 SER A C 1
ATOM 5929 O O . SER A 1 764 ? -12.256 40.770 -36.826 1.00 69.31 764 SER A O 1
ATOM 5931 N N . LYS A 1 765 ? -12.605 38.675 -36.133 1.00 67.19 765 LYS A N 1
ATOM 5932 C CA . LYS A 1 765 ? -11.883 38.038 -37.249 1.00 67.19 765 LYS A CA 1
ATOM 5933 C C . LYS A 1 765 ? -12.760 37.731 -38.471 1.00 67.19 765 LYS A C 1
ATOM 5935 O O . LYS A 1 765 ? -12.231 37.308 -39.502 1.00 67.19 765 LYS A O 1
ATOM 5940 N N . SER A 1 766 ? -14.079 37.927 -38.396 1.00 59.75 766 SER A N 1
ATOM 5941 C CA . SER A 1 766 ? -15.012 37.624 -39.488 1.00 59.75 766 SER A CA 1
ATOM 5942 C C . SER A 1 766 ? -15.307 38.854 -40.356 1.00 59.75 766 SER A C 1
ATOM 5944 O O . SER A 1 766 ? -15.952 39.800 -39.923 1.00 59.75 766 SER A O 1
ATOM 5946 N N . LEU A 1 767 ? -14.941 38.801 -41.644 1.00 52.44 767 LEU A N 1
ATOM 5947 C CA . LEU A 1 767 ? -15.257 39.822 -42.666 1.00 52.44 767 LEU A CA 1
ATOM 5948 C C . LEU A 1 767 ? -16.754 39.895 -43.058 1.00 52.44 767 LEU A C 1
ATOM 5950 O O . LEU A 1 767 ? -17.126 40.661 -43.947 1.00 52.44 767 LEU A O 1
ATOM 5954 N N . ARG A 1 768 ? -17.622 39.070 -42.456 1.00 46.72 768 ARG A N 1
ATOM 5955 C CA . ARG A 1 768 ? -19.078 39.074 -42.674 1.00 46.72 768 ARG A CA 1
ATOM 5956 C C . ARG A 1 768 ? -19.782 39.469 -41.382 1.00 46.72 768 ARG A C 1
ATOM 5958 O O . ARG A 1 768 ? -19.497 38.894 -40.334 1.00 46.72 768 ARG A O 1
ATOM 5965 N N . SER A 1 769 ? -20.708 40.419 -41.484 1.00 47.41 769 SER A N 1
ATOM 5966 C CA . SER A 1 769 ? -21.457 40.968 -40.358 1.00 47.41 769 SER A CA 1
ATOM 5967 C C . SER A 1 769 ? -22.234 39.890 -39.590 1.00 47.41 769 SER A C 1
ATOM 5969 O O . SER A 1 769 ? -23.130 39.239 -40.129 1.00 47.41 769 SER A O 1
ATOM 5971 N N . GLY A 1 770 ? -21.898 39.764 -38.303 1.00 53.03 770 GLY A N 1
ATOM 5972 C CA . GLY A 1 770 ? -22.761 39.220 -37.256 1.00 53.03 770 GLY A CA 1
ATOM 5973 C C . GLY A 1 770 ? -22.550 37.749 -36.908 1.00 53.03 770 GLY A C 1
ATOM 5974 O O . GLY A 1 770 ? -23.383 36.912 -37.260 1.00 53.03 770 GLY A O 1
ATOM 5975 N N . ASP A 1 771 ? -21.523 37.438 -36.107 1.00 59.09 771 ASP A N 1
ATOM 5976 C CA . ASP A 1 771 ? -21.618 36.277 -35.213 1.00 59.09 771 ASP A CA 1
ATOM 5977 C C . ASP A 1 771 ? -22.650 36.630 -34.126 1.00 59.09 771 ASP A C 1
ATOM 5979 O O . ASP A 1 771 ? -22.336 37.274 -33.125 1.00 59.09 771 ASP A O 1
ATOM 5983 N N . ARG A 1 772 ? -23.926 36.291 -34.373 1.00 60.53 772 ARG A N 1
ATOM 5984 C CA . ARG A 1 772 ? -25.090 36.663 -33.534 1.00 60.53 772 ARG A CA 1
ATOM 5985 C C . ARG A 1 772 ? -24.995 36.166 -32.082 1.00 60.53 772 ARG A C 1
ATOM 5987 O O . ARG A 1 772 ? -25.857 36.488 -31.273 1.00 60.53 772 ARG A O 1
ATOM 5994 N N . VAL A 1 773 ? -23.976 35.368 -31.766 1.00 68.06 773 VAL A N 1
ATOM 5995 C CA . VAL A 1 773 ? -23.682 34.826 -30.437 1.00 68.06 773 VAL A CA 1
ATOM 5996 C C . VAL A 1 773 ? -22.875 35.816 -29.579 1.00 68.06 773 VAL A C 1
ATOM 5998 O O . VAL A 1 773 ? -22.952 35.750 -28.360 1.00 68.06 773 VAL A O 1
ATOM 6001 N N . ALA A 1 774 ? -22.139 36.769 -30.165 1.00 69.06 774 ALA A N 1
ATOM 6002 C CA . ALA A 1 774 ? -21.278 37.683 -29.399 1.00 69.06 774 ALA A CA 1
ATOM 6003 C C . ALA A 1 774 ? -22.065 38.675 -28.522 1.00 69.06 774 ALA A C 1
ATOM 6005 O O . ALA A 1 774 ? -21.748 38.849 -27.349 1.00 69.06 774 ALA A O 1
ATOM 6006 N N . GLU A 1 775 ? -23.120 39.278 -29.072 1.00 69.88 775 GLU A N 1
ATOM 6007 C CA . GLU A 1 775 ? -23.951 40.287 -28.403 1.00 69.88 775 GLU A CA 1
ATOM 6008 C C . GLU A 1 775 ? -24.643 39.777 -27.116 1.00 69.88 775 GLU A C 1
ATOM 6010 O O . GLU A 1 775 ? -24.489 40.421 -26.073 1.00 69.88 775 GLU A O 1
ATOM 6015 N N . PRO A 1 776 ? -25.334 38.613 -27.101 1.00 70.44 776 PRO A N 1
ATOM 6016 C CA . PRO A 1 776 ? -25.956 38.104 -25.877 1.00 70.44 776 PRO A CA 1
ATOM 6017 C C . PRO A 1 776 ? -24.939 37.700 -24.799 1.00 70.44 776 PRO A C 1
ATOM 6019 O O . PRO A 1 776 ? -25.179 37.975 -23.622 1.00 70.44 776 PRO A O 1
ATOM 6022 N N . TYR A 1 777 ? -23.799 37.100 -25.167 1.00 72.12 777 TYR A N 1
ATOM 6023 C CA . TYR A 1 777 ? -22.750 36.736 -24.203 1.00 72.12 777 TYR A CA 1
ATOM 6024 C C . TYR A 1 777 ? -22.079 37.980 -23.604 1.00 72.12 777 TYR A C 1
ATOM 6026 O O . TYR A 1 777 ? -21.889 38.055 -22.392 1.00 72.12 777 TYR A O 1
ATOM 6034 N N . TYR A 1 778 ? -21.817 39.002 -24.421 1.00 75.81 778 TYR A N 1
ATOM 6035 C CA . TYR A 1 778 ? -21.270 40.277 -23.962 1.00 75.81 778 TYR A CA 1
ATOM 6036 C C . TYR A 1 778 ? -22.230 41.040 -23.036 1.00 75.81 778 TYR A C 1
ATOM 6038 O O . TYR A 1 778 ? -21.842 41.472 -21.950 1.00 75.81 778 TYR A O 1
ATOM 6046 N N . GLY A 1 779 ? -23.516 41.136 -23.393 1.00 72.19 779 GLY A N 1
ATOM 6047 C CA . GLY A 1 779 ? -24.522 41.758 -22.526 1.00 72.19 779 GLY A CA 1
ATOM 6048 C C . GLY A 1 779 ? -24.668 41.033 -21.181 1.00 72.19 779 GLY A C 1
ATOM 6049 O O . GLY A 1 779 ? -24.771 41.669 -20.126 1.00 72.19 779 GLY A O 1
ATOM 6050 N N . ARG A 1 780 ? -24.620 39.693 -21.196 1.00 75.50 780 ARG A N 1
ATOM 6051 C CA . ARG A 1 780 ? -24.679 38.866 -19.982 1.00 75.50 780 ARG A CA 1
ATOM 6052 C C . ARG A 1 780 ? -23.436 39.040 -19.111 1.00 75.50 780 ARG A C 1
ATOM 6054 O O . ARG A 1 780 ? -23.581 39.140 -17.891 1.00 75.50 780 ARG A O 1
ATOM 6061 N N . SER A 1 781 ? -22.248 39.117 -19.712 1.00 78.69 781 SER A N 1
ATOM 6062 C CA . SER A 1 781 ? -20.984 39.268 -18.987 1.00 78.69 781 SER A CA 1
ATOM 6063 C C . SER A 1 781 ? -20.914 40.600 -18.235 1.00 78.69 781 SER A C 1
ATOM 6065 O O . SER A 1 781 ? -20.596 40.612 -17.043 1.00 78.69 781 SER A O 1
ATOM 6067 N N . ILE A 1 782 ? -21.337 41.699 -18.871 1.00 76.81 782 ILE A N 1
ATOM 6068 C CA . ILE A 1 782 ? -21.425 43.022 -18.240 1.00 76.81 782 ILE A CA 1
ATOM 6069 C C . ILE A 1 782 ? -22.431 43.002 -17.092 1.00 76.81 782 ILE A C 1
ATOM 6071 O O . ILE A 1 782 ? -22.124 43.473 -15.997 1.00 76.81 782 ILE A O 1
ATOM 6075 N N . HIS A 1 783 ? -23.619 42.430 -17.305 1.00 74.94 783 HIS A N 1
ATOM 6076 C CA . HIS A 1 783 ? -24.649 42.381 -16.269 1.00 74.94 783 HIS A CA 1
ATOM 6077 C C . HIS A 1 783 ? -24.205 41.555 -15.050 1.00 74.94 783 HIS A C 1
ATOM 6079 O O . HIS A 1 783 ? -24.390 41.974 -13.904 1.00 74.94 783 HIS A O 1
ATOM 6085 N N . LEU A 1 784 ? -23.575 40.398 -15.278 1.00 76.81 784 LEU A N 1
ATOM 6086 C CA . LEU A 1 784 ? -23.035 39.548 -14.214 1.00 76.81 784 LEU A CA 1
ATOM 6087 C C . LEU A 1 784 ? -21.881 40.221 -13.469 1.00 76.81 784 LEU A C 1
ATOM 6089 O O . LEU A 1 784 ? -21.836 40.158 -12.236 1.00 76.81 784 LEU A O 1
ATOM 6093 N N . PHE A 1 785 ? -20.985 40.903 -14.183 1.00 80.06 785 PHE A N 1
ATOM 6094 C CA . PHE A 1 785 ? -19.901 41.663 -13.573 1.00 80.06 785 PHE A CA 1
ATOM 6095 C C . PHE A 1 785 ? -20.427 42.843 -12.744 1.00 80.06 785 PHE A C 1
ATOM 6097 O O . PHE A 1 785 ? -20.039 42.988 -11.587 1.00 80.06 785 PHE A O 1
ATOM 6104 N N . GLN A 1 786 ? -21.384 43.624 -13.259 1.00 75.56 786 GLN A N 1
ATOM 6105 C CA . GLN A 1 786 ? -22.026 44.728 -12.532 1.00 75.56 786 GLN A CA 1
ATOM 6106 C C . GLN A 1 786 ? -22.772 44.251 -11.280 1.00 75.56 786 GLN A C 1
ATOM 6108 O O . GLN A 1 786 ? -22.678 44.883 -10.225 1.00 75.56 786 GLN A O 1
ATOM 6113 N N . ARG A 1 787 ? -23.483 43.116 -11.356 1.00 76.31 787 ARG A N 1
ATOM 6114 C CA . ARG A 1 787 ? -24.148 42.511 -10.191 1.00 76.31 787 ARG A CA 1
ATOM 6115 C C . ARG A 1 787 ? -23.136 42.072 -9.135 1.00 76.31 787 ARG A C 1
ATOM 6117 O O . ARG A 1 787 ? -23.347 42.314 -7.947 1.00 76.31 787 ARG A O 1
ATOM 6124 N N . SER A 1 788 ? -22.035 41.464 -9.571 1.00 76.25 788 SER A N 1
ATOM 6125 C CA . SER A 1 788 ? -20.967 40.997 -8.682 1.00 76.25 788 SER A CA 1
ATOM 6126 C C . SER A 1 788 ? -20.247 42.177 -8.022 1.00 76.25 788 SER A C 1
ATOM 6128 O O . SER A 1 788 ? -20.053 42.172 -6.808 1.00 76.25 788 SER A O 1
ATOM 6130 N N . LEU A 1 789 ? -19.985 43.249 -8.777 1.00 74.69 789 LEU A N 1
ATOM 6131 C CA . LEU A 1 789 ? -19.424 44.506 -8.280 1.00 74.69 789 LEU A CA 1
ATOM 6132 C C . LEU A 1 789 ? -20.365 45.224 -7.298 1.00 74.69 789 LEU A C 1
ATOM 6134 O O . LEU A 1 789 ? -19.914 45.725 -6.275 1.00 74.69 789 LEU A O 1
ATOM 6138 N N . SER A 1 790 ? -21.678 45.218 -7.547 1.00 68.50 790 SER A N 1
ATOM 6139 C CA . SER A 1 790 ? -22.675 45.814 -6.637 1.00 68.50 790 SER A CA 1
ATOM 6140 C C . SER A 1 790 ? -22.752 45.081 -5.290 1.00 68.50 790 SER A C 1
ATOM 6142 O O . SER A 1 790 ? -23.041 45.692 -4.265 1.00 68.50 790 SER A O 1
ATOM 6144 N N . SER A 1 791 ? -22.473 43.772 -5.280 1.00 64.62 791 SER A N 1
ATOM 6145 C CA . SER A 1 791 ? -22.364 42.961 -4.056 1.00 64.62 791 SER A CA 1
ATOM 6146 C C . SER A 1 791 ? -20.995 43.062 -3.365 1.00 64.62 791 SER A C 1
ATOM 6148 O O . SER A 1 791 ? -20.830 42.626 -2.222 1.00 64.62 791 SER A O 1
ATOM 6150 N N . PHE A 1 792 ? -20.009 43.664 -4.037 1.00 70.25 792 PHE A N 1
ATOM 6151 C CA . PHE A 1 792 ? -18.644 43.832 -3.555 1.00 70.25 792 PHE A CA 1
ATOM 6152 C C . PHE A 1 792 ? -18.535 45.076 -2.660 1.00 70.25 792 PHE A C 1
ATOM 6154 O O . PHE A 1 792 ? -17.983 46.108 -3.032 1.00 70.25 792 PHE A O 1
ATOM 6161 N N . ILE A 1 793 ? -19.087 44.984 -1.449 1.00 55.59 793 ILE A N 1
ATOM 6162 C CA . ILE A 1 793 ? -18.923 46.000 -0.402 1.00 55.59 793 ILE A CA 1
ATOM 6163 C C . ILE A 1 793 ? -17.697 45.621 0.443 1.00 55.59 793 ILE A C 1
ATOM 6165 O O . ILE A 1 793 ? -17.492 44.449 0.766 1.00 55.59 793 ILE A O 1
ATOM 6169 N N . GLY A 1 794 ? -16.840 46.601 0.753 1.00 52.78 794 GLY A N 1
ATOM 6170 C CA . GLY A 1 794 ? -15.565 46.397 1.447 1.00 52.78 794 GLY A CA 1
ATOM 6171 C C . GLY A 1 794 ? -15.696 45.505 2.687 1.00 52.78 794 GLY A C 1
ATOM 6172 O O . GLY A 1 794 ? -16.449 45.816 3.602 1.00 52.78 794 GLY A O 1
ATOM 6173 N N . GLY A 1 795 ? -14.963 44.387 2.698 1.00 57.28 795 GLY A N 1
ATOM 6174 C CA . GLY A 1 795 ? -15.023 43.380 3.769 1.00 57.28 795 GLY A CA 1
ATOM 6175 C C . GLY A 1 795 ? -14.888 41.926 3.303 1.00 57.28 795 GLY A C 1
ATOM 6176 O O . GLY A 1 795 ? -14.718 41.046 4.138 1.00 57.28 795 GLY A O 1
ATOM 6177 N N . GLN A 1 796 ? -14.912 41.662 1.990 1.00 63.31 796 GLN A N 1
ATOM 6178 C CA . GLN A 1 796 ? -14.878 40.290 1.471 1.00 63.31 796 GLN A CA 1
ATOM 6179 C C . GLN A 1 796 ? -13.528 39.562 1.685 1.00 63.31 796 GLN A C 1
ATOM 6181 O O . GLN A 1 796 ? -12.470 40.215 1.707 1.00 63.31 796 GLN A O 1
ATOM 6186 N N . PRO A 1 797 ? -13.541 38.216 1.799 1.00 66.50 797 PRO A N 1
ATOM 6187 C CA . PRO A 1 797 ? -12.342 37.378 1.838 1.00 66.50 797 PRO A CA 1
ATOM 6188 C C . PRO A 1 797 ? -11.418 37.604 0.630 1.00 66.50 797 PRO A C 1
ATOM 6190 O O . PRO A 1 797 ? -11.871 37.985 -0.452 1.00 66.50 797 PRO A O 1
ATOM 6193 N N . LEU A 1 798 ? -10.116 37.342 0.800 1.00 64.56 798 LEU A N 1
ATOM 6194 C CA . LEU A 1 798 ? -9.087 37.560 -0.232 1.00 64.56 798 LEU A CA 1
ATOM 6195 C C . LEU A 1 798 ? -9.420 36.867 -1.566 1.00 64.56 798 LEU A C 1
ATOM 6197 O O . LEU A 1 798 ? -9.204 37.445 -2.625 1.00 64.56 798 LEU A O 1
ATOM 6201 N N . GLU A 1 799 ? -10.002 35.672 -1.511 1.00 66.56 799 GLU A N 1
ATOM 6202 C CA . GLU A 1 799 ? -10.378 34.868 -2.679 1.00 66.56 799 GLU A CA 1
ATOM 6203 C C . GLU A 1 799 ? -11.447 35.543 -3.557 1.00 66.56 799 GLU A C 1
ATOM 6205 O O . GLU A 1 799 ? -11.330 35.571 -4.783 1.00 66.56 799 GLU A O 1
ATOM 6210 N N . GLN A 1 800 ? -12.448 36.187 -2.949 1.00 67.75 800 GLN A N 1
ATOM 6211 C CA . GLN A 1 800 ? -13.474 36.930 -3.690 1.00 67.75 800 GLN A CA 1
ATOM 6212 C C . GLN A 1 800 ? -12.933 38.252 -4.250 1.00 67.75 800 GLN A C 1
ATOM 6214 O O . GLN A 1 800 ? -13.321 38.664 -5.342 1.00 67.75 800 GLN A O 1
ATOM 6219 N N . LYS A 1 801 ? -11.985 38.895 -3.549 1.00 73.62 801 LYS A N 1
ATOM 6220 C CA . LYS A 1 801 ? -11.256 40.068 -4.066 1.00 73.62 801 LYS A CA 1
ATOM 6221 C C . LYS A 1 801 ? -10.409 39.7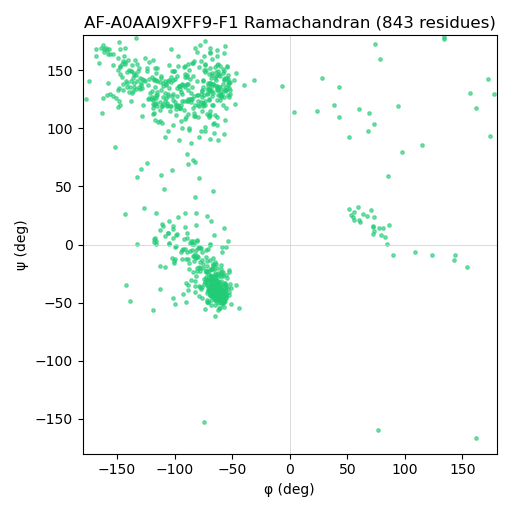09 -5.286 1.00 73.62 801 LYS A C 1
ATOM 6223 O O . LYS A 1 801 ? -10.423 40.444 -6.269 1.00 73.62 801 LYS A O 1
ATOM 6228 N N . LEU A 1 802 ? -9.720 38.570 -5.233 1.00 73.62 802 LEU A N 1
ATOM 6229 C CA . LEU A 1 802 ? -8.909 38.058 -6.333 1.00 73.62 802 LEU A CA 1
ATOM 6230 C C . LEU A 1 802 ? -9.784 37.677 -7.535 1.00 73.62 802 LEU A C 1
ATOM 6232 O O . LEU A 1 802 ? -9.496 38.089 -8.653 1.00 73.62 802 LEU A O 1
ATOM 6236 N N . THR A 1 803 ? -10.902 36.987 -7.293 1.00 76.06 803 THR A N 1
ATOM 6237 C CA . THR A 1 803 ? -11.887 36.638 -8.330 1.00 76.06 803 THR A CA 1
ATOM 6238 C C . THR A 1 803 ? -12.428 37.883 -9.032 1.00 76.06 803 THR A C 1
ATOM 6240 O O . THR A 1 803 ? -12.514 37.908 -10.259 1.00 76.06 803 THR A O 1
ATOM 6243 N N . MET A 1 804 ? -12.738 38.947 -8.280 1.00 79.44 804 MET A N 1
ATOM 6244 C CA . MET A 1 804 ? -13.190 40.204 -8.876 1.00 79.44 804 MET A CA 1
ATOM 6245 C C . MET A 1 804 ? -12.097 40.927 -9.669 1.00 79.44 804 MET A C 1
ATOM 6247 O O . MET A 1 804 ? -12.379 41.447 -10.748 1.00 79.44 804 MET A O 1
ATOM 6251 N N . ALA A 1 805 ? -10.858 40.945 -9.169 1.00 78.12 805 ALA A N 1
ATOM 6252 C CA . ALA A 1 805 ? -9.726 41.547 -9.872 1.00 78.12 805 ALA A CA 1
ATOM 6253 C C . ALA A 1 805 ? -9.426 40.823 -11.196 1.00 78.12 805 ALA A C 1
ATOM 6255 O O . ALA A 1 805 ? -9.222 41.465 -12.224 1.00 78.12 805 ALA A O 1
ATOM 6256 N N . ILE A 1 806 ? -9.474 39.489 -11.188 1.00 79.50 806 ILE A N 1
ATOM 6257 C CA . ILE A 1 806 ? -9.308 38.658 -12.385 1.00 79.50 806 ILE A CA 1
ATOM 6258 C C . ILE A 1 806 ? -10.474 38.870 -13.353 1.00 79.50 806 ILE A C 1
ATOM 6260 O O . ILE A 1 806 ? -10.246 39.045 -14.546 1.00 79.50 806 ILE A O 1
ATOM 6264 N N . GLY A 1 807 ? -11.714 38.922 -12.857 1.00 81.06 807 GLY A N 1
ATOM 6265 C CA . GLY A 1 807 ? -12.879 39.229 -13.687 1.00 81.06 807 GLY A CA 1
ATOM 6266 C C . GLY A 1 807 ? -12.758 40.588 -14.387 1.00 81.06 807 GLY A C 1
ATOM 6267 O O . GLY A 1 807 ? -13.031 40.690 -15.581 1.00 81.06 807 GLY A O 1
ATOM 6268 N N . ALA A 1 808 ? -12.274 41.615 -13.681 1.00 80.31 808 ALA A N 1
ATOM 6269 C CA . ALA A 1 808 ? -12.037 42.937 -14.260 1.00 80.31 808 ALA A CA 1
ATOM 6270 C C . ALA A 1 808 ? -10.968 42.884 -15.362 1.00 80.31 808 ALA A C 1
ATOM 6272 O O . ALA A 1 808 ? -11.149 43.461 -16.430 1.00 80.31 808 ALA A O 1
ATOM 6273 N N . LEU A 1 809 ? -9.881 42.145 -15.124 1.00 81.12 809 LEU A N 1
ATOM 6274 C CA . LEU A 1 809 ? -8.795 41.968 -16.085 1.00 81.12 809 LEU A CA 1
ATOM 6275 C C . LEU A 1 809 ? -9.261 41.245 -17.362 1.00 81.12 809 LEU A C 1
ATOM 6277 O O . LEU A 1 809 ? -8.939 41.679 -18.466 1.00 81.12 809 LEU A O 1
ATOM 6281 N N . ILE A 1 810 ? -10.050 40.174 -17.225 1.00 81.81 810 ILE A N 1
ATOM 6282 C CA . ILE A 1 810 ? -10.625 39.438 -18.364 1.00 81.81 810 ILE A CA 1
ATOM 6283 C C . ILE A 1 810 ? -11.568 40.343 -19.163 1.00 81.81 810 ILE A C 1
ATOM 6285 O O . ILE A 1 810 ? -11.513 40.345 -20.395 1.00 81.81 810 ILE A O 1
ATOM 6289 N N . LEU A 1 811 ? -12.392 41.153 -18.491 1.00 79.44 811 LEU A N 1
ATOM 6290 C CA . LEU A 1 811 ? -13.255 42.119 -19.168 1.00 79.44 811 LEU A CA 1
ATOM 6291 C C . LEU A 1 811 ? -12.422 43.158 -19.939 1.00 79.44 811 LEU A C 1
ATOM 6293 O O . LEU A 1 811 ? -12.679 43.365 -21.117 1.00 79.44 811 LEU A O 1
ATOM 6297 N N . CYS A 1 812 ? -11.353 43.709 -19.351 1.00 76.38 812 CYS A N 1
ATOM 6298 C CA . CYS A 1 812 ? -10.437 44.621 -20.050 1.00 76.38 812 CYS A CA 1
ATOM 6299 C C . CYS A 1 812 ? -9.817 43.992 -21.305 1.00 76.38 812 CYS A C 1
ATOM 6301 O O . CYS A 1 812 ? -9.772 44.636 -22.350 1.00 76.38 812 CYS A O 1
ATOM 6303 N N . PHE A 1 813 ? -9.374 42.733 -21.243 1.00 74.19 813 PHE A N 1
ATOM 6304 C CA . PHE A 1 813 ? -8.880 42.027 -22.431 1.00 74.19 813 PHE A CA 1
ATOM 6305 C C . PHE A 1 813 ? -9.965 41.819 -23.486 1.00 74.19 813 PHE A C 1
ATOM 6307 O O . PHE A 1 813 ? -9.664 41.808 -24.674 1.00 74.19 813 PHE A O 1
ATOM 6314 N N . THR A 1 814 ? -11.217 41.678 -23.056 1.00 75.88 814 THR A N 1
ATOM 6315 C CA . THR A 1 814 ? -12.364 41.556 -23.959 1.00 75.88 814 THR A CA 1
ATOM 6316 C C . THR A 1 814 ? -12.626 42.872 -24.698 1.00 75.88 814 THR A C 1
ATOM 6318 O O . THR A 1 814 ? -12.827 42.848 -25.906 1.00 75.88 814 THR A O 1
ATOM 6321 N N . GLU A 1 815 ? -12.548 44.009 -23.996 1.00 70.19 815 GLU A N 1
ATOM 6322 C CA . GLU A 1 815 ? -12.697 45.367 -24.554 1.00 70.19 815 GLU A CA 1
ATOM 6323 C C . GLU A 1 815 ? -11.519 45.809 -25.434 1.00 70.19 815 GLU A C 1
ATOM 6325 O O . GLU A 1 815 ? -11.676 46.661 -26.300 1.00 70.19 815 GLU A O 1
ATOM 6330 N N . SER A 1 816 ? -10.327 45.247 -25.208 1.00 63.97 816 SER A N 1
ATOM 6331 C CA . SER A 1 816 ? -9.087 45.652 -25.892 1.00 63.97 816 SER A CA 1
ATOM 6332 C C . SER A 1 816 ? -8.900 44.993 -27.263 1.00 63.97 816 SER A C 1
ATOM 6334 O O . SER A 1 816 ? -7.861 45.171 -27.892 1.00 63.97 816 SER A O 1
ATOM 6336 N N . ILE A 1 817 ? -9.864 44.190 -27.721 1.00 63.66 817 ILE A N 1
ATOM 6337 C CA . ILE A 1 817 ? -9.870 43.639 -29.079 1.00 63.66 817 ILE A CA 1
ATOM 6338 C C . ILE A 1 817 ? -10.271 44.784 -30.022 1.00 63.66 817 ILE A C 1
ATOM 6340 O O . ILE A 1 817 ? -11.368 45.313 -29.884 1.00 63.66 817 ILE A O 1
ATOM 6344 N N . ASP A 1 818 ? -9.399 45.148 -30.971 1.00 51.34 818 ASP A N 1
ATOM 6345 C CA . ASP A 1 818 ? -9.411 46.389 -31.786 1.00 51.34 818 ASP A CA 1
ATOM 6346 C C . ASP A 1 818 ? -10.712 46.745 -32.566 1.00 51.34 818 ASP A C 1
ATOM 6348 O O . ASP A 1 818 ? -10.749 47.764 -33.247 1.00 51.34 818 ASP A O 1
ATOM 6352 N N . ASP A 1 819 ? -11.804 45.978 -32.452 1.00 50.88 819 ASP A N 1
ATOM 6353 C CA . ASP A 1 819 ? -13.055 46.145 -33.212 1.00 50.88 819 ASP A CA 1
ATOM 6354 C C . ASP A 1 819 ? -14.345 45.839 -32.403 1.00 50.88 819 ASP A C 1
ATOM 6356 O O . ASP A 1 819 ? -15.374 45.485 -32.978 1.00 50.88 819 ASP A O 1
ATOM 6360 N N . VAL A 1 820 ? -14.368 45.970 -31.068 1.00 52.44 820 VAL A N 1
ATOM 6361 C CA . VAL A 1 820 ? -15.597 45.684 -30.277 1.00 52.44 820 VAL A CA 1
ATOM 6362 C C . VAL A 1 820 ? -16.760 46.648 -30.601 1.00 52.44 820 VAL A C 1
ATOM 6364 O O . VAL A 1 820 ? -17.914 46.222 -30.691 1.00 52.44 820 VAL A O 1
ATOM 6367 N N . ALA A 1 821 ? -16.487 47.936 -30.849 1.00 45.34 821 ALA A N 1
ATOM 6368 C CA . ALA A 1 821 ? -17.530 48.954 -31.057 1.00 45.34 821 ALA A CA 1
ATOM 6369 C C . ALA A 1 821 ? -18.365 48.789 -32.361 1.00 45.34 821 ALA A C 1
ATOM 6371 O O . ALA A 1 821 ? -19.589 48.965 -32.312 1.00 45.34 821 ALA A O 1
ATOM 6372 N N . PRO A 1 822 ? -17.789 48.400 -33.520 1.00 47.94 822 PRO A N 1
ATOM 6373 C CA . PRO A 1 822 ? -18.560 48.046 -34.722 1.00 47.94 822 PRO A CA 1
ATOM 6374 C C . PRO A 1 822 ? -19.363 46.736 -34.613 1.00 47.94 822 PRO A C 1
ATOM 6376 O O . PRO A 1 822 ? -20.370 46.571 -35.302 1.00 47.94 822 PRO A O 1
ATOM 6379 N N . ILE A 1 823 ? -18.930 45.789 -33.768 1.00 51.19 823 ILE A N 1
ATOM 6380 C CA . ILE A 1 823 ? -19.554 44.457 -33.623 1.00 51.19 823 ILE A CA 1
ATOM 6381 C C . ILE A 1 823 ? -20.904 44.543 -32.895 1.00 51.19 823 ILE A C 1
ATOM 6383 O O . ILE A 1 823 ? -21.824 43.791 -33.213 1.00 51.19 823 ILE A O 1
ATOM 6387 N N . LEU A 1 824 ? -21.043 45.488 -31.962 1.00 49.94 824 LEU A N 1
ATOM 6388 C CA . LEU A 1 824 ? -22.235 45.672 -31.123 1.00 49.94 824 LEU A CA 1
ATOM 6389 C C . LEU A 1 824 ? -23.276 46.641 -31.716 1.00 49.94 824 LEU A C 1
ATOM 6391 O O . LEU A 1 824 ? -24.345 46.825 -31.145 1.00 49.94 824 LEU A O 1
ATOM 6395 N N . THR A 1 825 ? -22.989 47.275 -32.859 1.00 43.81 825 THR A N 1
ATOM 6396 C CA . THR A 1 825 ? -23.849 48.318 -33.458 1.00 43.81 825 THR A CA 1
ATOM 6397 C C . THR A 1 825 ? -24.744 47.825 -34.601 1.00 43.81 825 THR A C 1
ATOM 6399 O O . THR A 1 825 ? -25.584 48.578 -35.088 1.00 43.81 825 THR A O 1
ATOM 6402 N N . TYR A 1 826 ? -24.659 46.551 -35.003 1.00 40.66 826 TYR A N 1
ATOM 6403 C CA . TYR A 1 826 ? -25.481 45.989 -36.093 1.00 40.66 826 TYR A CA 1
ATOM 6404 C C . TYR A 1 826 ? -26.817 45.356 -35.653 1.00 40.66 826 TYR A C 1
ATOM 6406 O O . TYR A 1 826 ? -27.470 44.665 -36.439 1.00 40.66 826 TYR A O 1
ATOM 6414 N N . GLY A 1 827 ? -27.246 45.635 -34.421 1.00 36.38 827 GLY A N 1
ATOM 6415 C CA . GLY A 1 827 ? -28.509 45.194 -33.826 1.00 36.38 827 GLY A CA 1
ATOM 6416 C C . GLY A 1 827 ? -29.476 46.333 -33.481 1.00 36.38 827 GLY A C 1
ATOM 6417 O O . GLY A 1 827 ? -30.273 46.189 -32.565 1.00 36.38 827 GLY A O 1
ATOM 6418 N N . GLY A 1 828 ? -29.433 47.483 -34.160 1.00 28.56 828 GLY A N 1
ATOM 6419 C CA . GLY A 1 828 ? -30.350 48.586 -33.856 1.00 28.56 828 GLY A CA 1
ATOM 6420 C C . GLY A 1 828 ? -30.438 49.616 -34.973 1.00 28.56 828 GLY A C 1
ATOM 6421 O O . GLY A 1 828 ? -29.433 50.129 -35.446 1.00 28.56 828 GLY A O 1
ATOM 6422 N N . SER A 1 829 ? -31.659 49.890 -35.414 1.00 28.97 829 SER A N 1
ATOM 6423 C CA . SER A 1 829 ? -32.031 50.922 -36.384 1.00 28.97 829 SER A CA 1
ATOM 6424 C C . SER A 1 829 ? -31.428 52.306 -36.097 1.00 28.97 829 SER A C 1
ATOM 6426 O O . SER A 1 829 ? -31.416 52.720 -34.944 1.00 28.97 829 SER A O 1
ATOM 6428 N N . ASN A 1 830 ? -31.034 53.006 -37.174 1.00 34.97 830 ASN A N 1
ATOM 6429 C CA . ASN A 1 830 ? -30.855 54.460 -37.340 1.00 34.97 830 ASN A CA 1
ATOM 6430 C C . ASN A 1 830 ? -31.064 55.337 -36.087 1.00 34.97 830 ASN A C 1
ATOM 6432 O O . ASN A 1 830 ? -32.204 55.501 -35.666 1.00 34.97 830 ASN A O 1
ATOM 6436 N N . ASP A 1 831 ? -30.001 55.982 -35.588 1.00 30.23 831 ASP A N 1
ATOM 6437 C CA . ASP A 1 831 ? -29.876 57.454 -35.546 1.00 30.23 831 ASP A CA 1
ATOM 6438 C C . ASP A 1 831 ? -28.635 57.939 -34.753 1.00 30.23 831 ASP A C 1
ATOM 6440 O O . ASP A 1 831 ? -28.300 57.432 -33.688 1.00 30.23 831 ASP A O 1
ATOM 6444 N N . THR A 1 832 ? -28.020 59.012 -35.274 1.00 28.73 832 THR A N 1
ATOM 6445 C CA . THR A 1 832 ? -27.169 60.040 -34.615 1.00 28.73 832 THR A CA 1
ATOM 6446 C C . THR A 1 832 ? -25.722 59.750 -34.139 1.00 28.73 832 THR A C 1
ATOM 6448 O O . THR A 1 832 ? -25.481 59.181 -33.087 1.00 28.73 832 THR A O 1
ATOM 6451 N N . GLN A 1 833 ? -24.774 60.261 -34.945 1.00 28.98 833 GLN A N 1
ATOM 6452 C CA . GLN A 1 833 ? -23.695 61.248 -34.670 1.00 28.98 833 GLN A CA 1
ATOM 6453 C C . GLN A 1 833 ? -22.812 61.246 -33.392 1.00 28.98 833 GLN A C 1
ATOM 6455 O O . GLN A 1 833 ? -23.295 61.307 -32.272 1.00 28.98 833 GLN A O 1
ATOM 6460 N N . ASP A 1 834 ? -21.509 61.440 -33.677 1.00 29.42 834 ASP A N 1
ATOM 6461 C CA . ASP A 1 834 ? -20.436 62.128 -32.922 1.00 29.42 834 ASP A CA 1
ATOM 6462 C C . ASP A 1 834 ? -19.891 61.536 -31.606 1.00 29.42 834 ASP A C 1
ATOM 6464 O O . ASP A 1 834 ? -20.508 61.625 -30.554 1.00 29.42 834 ASP A O 1
ATOM 6468 N N . ALA A 1 835 ? -18.618 61.111 -31.616 1.00 26.61 835 ALA A N 1
ATOM 6469 C CA . ALA A 1 835 ? -17.494 61.957 -31.176 1.00 26.61 835 ALA A CA 1
ATOM 6470 C C . ALA A 1 835 ? -16.151 61.194 -31.221 1.00 26.61 835 ALA A C 1
ATOM 6472 O O . ALA A 1 835 ? -16.002 60.100 -30.684 1.00 26.61 835 ALA A O 1
ATOM 6473 N N . ARG A 1 836 ? -15.160 61.820 -31.865 1.00 28.22 836 ARG A N 1
ATOM 6474 C CA . ARG A 1 836 ? -13.736 61.449 -31.886 1.00 28.22 836 ARG A CA 1
ATOM 6475 C C . ARG A 1 836 ? -13.122 61.461 -30.484 1.00 28.22 836 ARG A C 1
ATOM 6477 O O . ARG A 1 836 ? -13.472 62.336 -29.699 1.00 28.22 836 ARG A O 1
ATOM 6484 N N . LEU A 1 837 ? -12.069 60.668 -30.276 1.00 26.11 837 LEU A N 1
ATOM 6485 C CA . LEU A 1 837 ? -10.859 61.148 -29.600 1.00 26.11 837 LEU A CA 1
ATOM 6486 C C . LEU A 1 837 ? -9.622 60.414 -30.134 1.00 26.11 837 LEU A C 1
ATOM 6488 O O . LEU A 1 837 ? -9.519 59.192 -30.085 1.00 26.11 837 LEU A O 1
ATOM 6492 N N . ASP A 1 838 ? -8.738 61.224 -30.707 1.00 25.98 838 ASP A N 1
ATOM 6493 C CA . ASP A 1 838 ? -7.500 60.869 -31.382 1.00 25.98 838 ASP A CA 1
ATOM 6494 C C . ASP A 1 838 ? -6.385 60.415 -30.420 1.00 25.98 838 ASP A C 1
ATOM 6496 O O . ASP A 1 838 ? -6.266 60.876 -29.286 1.00 25.98 838 ASP A O 1
ATOM 6500 N N . ALA A 1 839 ? -5.548 59.537 -30.972 1.00 27.41 839 ALA A N 1
ATOM 6501 C CA . ALA A 1 839 ? -4.153 59.210 -30.682 1.00 27.41 839 ALA A CA 1
ATOM 6502 C C . ALA A 1 839 ? -3.359 60.063 -29.666 1.00 27.41 839 ALA A C 1
ATOM 6504 O O . ALA A 1 839 ? -3.243 61.277 -29.818 1.00 27.41 839 ALA A O 1
ATOM 6505 N N . TYR A 1 840 ? -2.599 59.380 -28.793 1.00 24.12 840 TYR A N 1
ATOM 6506 C CA . TYR A 1 840 ? -1.244 59.803 -28.410 1.00 24.12 840 TYR A CA 1
ATOM 6507 C C . TYR A 1 840 ? -0.277 58.610 -28.246 1.00 24.12 840 TYR A C 1
ATOM 6509 O O . TYR A 1 840 ? -0.624 57.549 -27.740 1.00 24.12 840 TYR A O 1
ATOM 6517 N N . SER A 1 841 ? 0.932 58.855 -28.752 1.00 25.80 841 SER A N 1
ATOM 6518 C CA . SER A 1 841 ? 2.136 58.025 -28.950 1.00 25.80 841 SER A CA 1
ATOM 6519 C C . SER A 1 841 ? 2.780 57.475 -27.651 1.00 25.80 841 SER A C 1
ATOM 6521 O O . SER A 1 841 ? 2.468 57.979 -26.574 1.00 25.80 841 SER A O 1
ATOM 6523 N N . PRO A 1 842 ? 3.729 56.508 -27.725 1.00 45.22 842 PRO A N 1
ATOM 6524 C CA . PRO A 1 842 ? 4.292 55.808 -26.571 1.00 45.22 842 PRO A CA 1
ATOM 6525 C C . PRO A 1 842 ? 5.519 56.526 -25.986 1.00 45.22 842 PRO A C 1
ATOM 6527 O O . PRO A 1 842 ? 6.328 57.078 -26.733 1.00 45.22 842 PRO A O 1
ATOM 6530 N N . MET A 1 843 ? 5.695 56.460 -24.663 1.00 25.55 843 MET A N 1
ATOM 6531 C CA . MET A 1 843 ? 6.973 56.694 -23.976 1.00 25.55 843 MET A CA 1
ATOM 6532 C C . MET A 1 843 ? 7.025 55.938 -22.640 1.00 25.55 843 MET A C 1
ATOM 6534 O O . MET A 1 843 ? 6.120 56.072 -21.823 1.00 25.55 843 MET A O 1
ATOM 6538 N N . ASP A 1 844 ? 8.105 55.170 -22.483 1.00 30.70 844 ASP A N 1
ATOM 6539 C CA . ASP A 1 844 ? 8.884 54.857 -21.276 1.00 30.70 844 ASP A CA 1
ATOM 6540 C C . ASP A 1 844 ? 8.226 54.966 -19.885 1.00 30.70 844 ASP A C 1
ATOM 6542 O O . ASP A 1 844 ? 8.014 56.068 -19.374 1.00 30.70 844 ASP A O 1
ATOM 6546 N N . GLN A 1 845 ? 8.100 53.815 -19.205 1.00 30.94 845 GLN A N 1
ATOM 6547 C CA . GLN A 1 845 ? 8.789 53.507 -17.933 1.00 30.94 845 GLN A CA 1
ATOM 6548 C C . GLN A 1 845 ? 8.715 52.019 -17.582 1.00 30.94 845 GLN A C 1
ATOM 6550 O O . GLN A 1 845 ? 7.629 51.423 -17.758 1.00 30.94 845 GLN A O 1
#

Nearest PDB structures (foldseek):
  7zz3-assembly1_C  TM=4.581E-01  e=3.872E-14  Lactococcus lactis
  3rv3-assembly1_B  TM=4.682E-01  e=2.326E-13  Escherichia coli K-12
  7wtd-assembly1_D  TM=4.485E-01  e=9.326E-12  Homo sapiens
  8qoy-assembly1_A  TM=3.634E-01  e=1.374E-01  Actinobacillus pleuropneumoniae

Organism: NCBI:txid1209917

Solvent-accessible surface area (backbone atoms only — not comparable to full-atom values): 49871 Å² total; per-residue (Å²): 144,82,80,86,73,84,70,82,82,80,87,83,73,79,84,43,75,52,41,36,22,42,88,86,69,47,77,71,46,39,37,36,39,49,58,46,76,56,87,71,81,89,56,69,41,41,47,34,41,35,40,41,39,82,46,90,52,87,70,70,73,54,85,78,67,86,71,68,64,91,84,57,72,39,61,78,64,82,66,54,70,50,45,49,54,46,50,52,47,54,51,51,60,47,58,76,54,44,99,83,53,77,65,36,43,33,41,32,37,28,49,40,48,63,24,16,39,62,35,17,44,50,55,33,64,58,49,61,90,37,88,65,48,71,43,63,32,40,40,36,56,47,61,38,73,44,83,23,63,78,89,51,80,88,51,53,82,38,67,52,56,54,47,62,65,16,41,18,40,35,32,40,53,73,80,66,92,87,57,87,80,64,53,73,67,66,60,48,52,63,52,47,55,49,47,58,65,63,57,74,59,90,56,55,38,77,81,74,77,79,44,28,37,36,31,46,59,66,53,97,43,55,62,93,77,73,24,62,35,62,66,56,37,54,49,33,49,27,51,35,37,40,30,33,34,34,33,50,76,88,41,75,67,72,40,78,90,42,41,92,55,40,75,44,72,47,70,40,95,79,56,88,76,62,56,94,61,45,24,56,51,52,39,54,56,59,68,69,49,94,66,78,72,69,33,60,49,56,87,44,67,84,44,42,30,41,52,21,48,18,21,58,76,70,75,33,68,65,69,60,37,68,58,40,41,65,77,55,58,81,74,52,60,50,18,33,40,32,42,70,55,56,63,84,50,35,57,42,43,78,26,72,48,73,67,52,50,60,63,48,46,61,64,44,56,56,41,22,80,71,75,28,46,90,48,69,45,79,43,73,58,72,92,30,58,38,29,42,42,39,37,32,31,54,92,60,41,80,64,35,76,52,47,28,32,39,51,70,20,41,48,41,97,83,25,65,81,86,54,100,45,76,32,56,51,83,46,41,36,33,36,66,42,83,68,56,68,70,57,54,50,44,41,54,54,53,51,50,53,50,35,53,75,74,65,57,25,68,37,32,34,24,27,37,30,29,30,32,61,44,69,45,40,81,46,73,55,99,89,44,76,43,79,40,76,57,60,70,78,74,58,71,78,55,86,77,64,70,65,39,72,40,82,74,47,82,39,89,34,68,52,61,76,72,59,44,52,47,41,32,71,30,28,59,33,54,59,67,62,38,41,51,28,50,74,71,66,38,61,68,62,34,62,62,50,40,56,52,44,94,84,47,58,74,39,24,37,31,41,40,52,38,65,65,88,70,63,89,91,56,80,50,36,29,33,63,36,71,60,39,56,60,54,33,38,74,77,38,57,83,55,49,84,35,45,82,48,70,47,56,71,54,55,64,70,39,78,48,66,42,55,79,75,44,48,88,33,60,40,31,40,36,36,21,39,20,79,88,34,58,70,60,12,52,53,50,44,51,52,53,62,73,60,51,66,83,47,65,45,79,67,76,82,82,78,79,82,76,80,85,80,90,83,89,85,81,90,85,88,78,93,80,88,87,85,84,88,83,90,84,86,84,87,78,89,78,87,80,86,86,80,96,68,100,66,81,69,73,89,78,48,100,70,84,86,66,93,56,97,50,56,68,59,28,46,52,41,25,70,71,46,46,40,60,71,69,45,84,71,89,52,100,61,55,59,67,57,72,53,49,47,66,48,22,80,73,30,72,67,39,33,48,41,56,41,33,39,23,40,44,55,51,38,65,72,42,98,59,94,70,52,78,63,24,57,62,42,47,57,49,36,53,52,53,49,52,54,53,54,72,68,62,60,96,81,70,58,70,69,61,52,49,51,51,54,52,38,51,51,47,48,50,59,50,66,66,42,99,49,54,74,71,69,68,54,82,80,63,82,89,82,84,86,90,83,89,84,82,88,84,85,92,79,92,133

pLDDT: mean 77.34, std 21.08, range [20.41, 98.62]

Radius of gyration: 40.25 Å; Cα contacts (8 Å, |Δi|>4): 1292; chains: 1; bounding box: 89×86×103 Å

Foldseek 3Di:
DPDPDPDDDPPDDDWAKKFKAAPVRHGPWMKTKFKDWDDDPVDQKTKIKIWIDTDDDPNVVPPPVVPPDLPGIDIPDDADPQLVVVVSVLVVLNVVCPDPFGIWIKMFIAGLDWAWFQFLQLFVVLCVPVVFFPDKGALGFARDTAHNDDDDPVCRNPPRVSSVRTGIMTTTHGDDPPPPPQPPVSSVVVVVVSCCVRVVDDRGDHGDDAAEEEEECQWPDDVVVVICNCVVQVRCRRSNYAYEYEEAPPPPCQDPVNCVSHPYYQHFDADVQGDPCLLVRLLVSVVVDPDDHAAYDYPDLSCLLSRQSNCVVVVHDDDDSVVSCVVSVPCLAQKWKDFPQDDQQFLIAGDHDPVSVVVSVVLLVVCQVPPRNDHMDIHRDALFWKKKWKFAFDQLDTLAIAIKTFDDDQLHPPHDVPAPANGPHTFKIKPGAPADPVLSVQQVVVVSVVCVVVVNGHAMKIWMWGWHLGQWDWDQDPNFTHIDGDDVVVVPPDDRDDIHIGTDDIDRADDDPLVQVQCCQFWVARRVVLRVCRVVVVVPVNSVRSHTPPVGTQWMKMKGWAFDGDDPPAQWWFWADAWLVVVLCVVCVVQVVQWPDKGQPDHGRDIFGDVNSSDGRTGMITTGIDNVHDVVSRVSSVVSNVSGDTDTDGDDPDPPPPPDDDDDDDDDDDDDDDDDDDDDDDDDDDDDDDDDDDDDPPPPPQDPPPPDPCLVVLVVQLVVPVQVVVDPVPDPDRCCPPPLVVLLSVDVLSVLLSSLLRLLVVCLPDPDADPVVNQVSLVVSVVSLVVLVVVPDPDDDPSSVVNNVSSVVSVVVSVPSPCNVVNNPPPDDDDDDDDDDDDDDDDDD

Sequence (845 aa):
MGDIIDLPDQSKFARNHFQVLSPTNEAVYVFSWKAYTNPIRGNDWQTIDIVFNIIPTDTSKNTRLGHARDDDWRFSISTSKLATDFLSGCLRASLKSGLGCGPRVAKLIVPLVKGQIVRSDIIPLRFIDCEFVDARSSLAEPLRFFSGLPVQVSQLDDLAELLGVSAGGLILQALPPGIESLEARSFSQFVEAETENRLSFPWITTPTAPKTLVIVEGSRQHPSDGGTGPNIYLAAMALGIKMVVLDVPGHWLEGPEYEHWREAFIPIEMSQPPDEGFADRIAQAVATYQGKVDGIITFCDSFQHQVALAAQKLGLPSSKPEALMTATNNSLFPCIIKPCNGWSSEGVFLINNNTELIEAMGPLDALSKSRHGSEFVIERYCAGPEVDANFVLLDGEILFFEVCDDFPKSADTNGSCSGGANTFIELDSVFPSKLPESEINLLRICFHNTLLRLGLRNGVMHLEGRVDNSTVEYRTEGGVLDLRPRAAEAQSRGAIKSPEAWLIEINPRPPGMKGTQVIESTHGVDYWGLGMLIALRDGERTKALCNPYRNGPQYTCVMVFIPADYDVSSAEGIFDSGDICDDLFNRRPDLAKNVSRYGCLVKKGQKVAHPSHGVNSFLAYFNVFSRKGREDALRLAKIVREEVRASHRRRKPRRFHCGTGYFVFPNRFRWMSDGELLVDTLVVPRRTPLSPGLQVPRQLFFIAGITENGSMDLLSHYLGVTTISMANGSTPDNPSCLESIPLAFGSDLVLELLLTQSPIHRASKSLRSGDRVAEPYYGRSIHLFQRSLSSFIGGQPLEQKLTMAIGALILCFTESIDDVAPILTYGGSNDTQDARLDAYSPMDQ

Mean predicted aligned error: 20.8 Å